Protein 3L0O (pdb70)

Structure (mmCIF, N/CA/C/O backbone):
data_3L0O
#
_entry.id   3L0O
#
_cell.length_a   139.000
_cell.length_b   139.000
_cell.length_c   150.000
_cell.angle_alpha   90.00
_cell.angle_beta   90.00
_cell.angle_gamma   90.00
#
_symmetry.space_group_name_H-M   'P 43 2 2'
#
loop_
_entity.id
_entity.type
_entity.pdbx_description
1 polymer 'Transcription termination factor rho'
2 non-polymer 'URANYL (VI) ION'
3 non-polymer 'SULFATE ION'
4 non-polymer 'SODIUM ION'
5 water water
#
loop_
_atom_site.group_PDB
_atom_site.id
_atom_site.type_symbol
_atom_site.label_atom_id
_atom_site.label_alt_id
_atom_site.label_comp_id
_atom_site.label_asym_id
_atom_site.label_entity_id
_atom_site.label_seq_id
_atom_site.pdbx_PDB_ins_code
_atom_site.Cartn_x
_atom_site.Cartn_y
_atom_site.Cartn_z
_atom_site.occupancy
_atom_site.B_iso_or_equiv
_atom_site.auth_seq_id
_atom_site.auth_comp_id
_atom_site.auth_asym_id
_atom_site.auth_atom_id
_atom_site.pdbx_PDB_model_num
ATOM 1 N N . GLU A 1 4 ? 55.861 15.858 10.051 1.00 74.32 4 GLU A N 1
ATOM 2 C CA . GLU A 1 4 ? 56.632 16.943 9.370 1.00 74.16 4 GLU A CA 1
ATOM 3 C C . GLU A 1 4 ? 56.665 18.253 10.169 1.00 73.97 4 GLU A C 1
ATOM 4 O O . GLU A 1 4 ? 57.365 19.187 9.784 1.00 74.08 4 GLU A O 1
ATOM 10 N N . GLN A 1 5 ? 55.899 18.235 11.263 1.00 73.79 5 GLN A N 1
ATOM 11 C CA . GLN A 1 5 ? 55.384 19.372 12.038 1.00 73.35 5 GLN A CA 1
ATOM 12 C C . GLN A 1 5 ? 56.216 20.644 12.183 1.00 72.93 5 GLN A C 1
ATOM 13 O O . GLN A 1 5 ? 56.003 21.609 11.450 1.00 73.42 5 GLN A O 1
ATOM 19 N N . LYS A 1 6 ? 57.115 20.677 13.164 1.00 71.81 6 LYS A N 1
ATOM 20 C CA . LYS A 1 6 ? 57.528 19.507 13.924 1.00 70.69 6 LYS A CA 1
ATOM 21 C C . LYS A 1 6 ? 59.044 19.552 14.097 1.00 69.46 6 LYS A C 1
ATOM 22 O O . LYS A 1 6 ? 59.546 19.747 15.203 1.00 69.93 6 LYS A O 1
ATOM 28 N N . THR A 1 7 ? 59.767 19.386 12.992 1.00 67.47 7 THR A N 1
ATOM 29 C CA . THR A 1 7 ? 59.141 19.114 11.699 1.00 65.89 7 THR A CA 1
ATOM 30 C C . THR A 1 7 ? 60.133 18.748 10.600 1.00 64.35 7 THR A C 1
ATOM 31 O O . THR A 1 7 ? 60.204 17.585 10.202 1.00 64.95 7 THR A O 1
ATOM 35 N N . ILE A 1 8 ? 60.882 19.721 10.083 1.00 61.88 8 ILE A N 1
ATOM 36 C CA . ILE A 1 8 ? 60.908 21.117 10.550 1.00 59.30 8 ILE A CA 1
ATOM 37 C C . ILE A 1 8 ? 61.016 21.335 12.069 1.00 56.74 8 ILE A C 1
ATOM 38 O O . ILE A 1 8 ? 61.739 20.599 12.741 1.00 56.32 8 ILE A O 1
ATOM 43 N N . SER A 1 9 ? 60.346 22.355 12.608 1.00 53.75 9 SER A N 1
ATOM 44 C CA . SER A 1 9 ? 60.853 22.985 13.828 1.00 51.68 9 SER A CA 1
ATOM 45 C C . SER A 1 9 ? 62.336 22.706 14.076 1.00 49.75 9 SER A C 1
ATOM 46 O O . SER A 1 9 ? 63.131 23.623 14.230 1.00 49.14 9 SER A O 1
ATOM 49 N N . ILE A 1 10 ? 62.689 21.429 14.140 1.00 47.55 10 ILE A N 1
ATOM 50 C CA . ILE A 1 10 ? 64.071 21.004 14.243 1.00 45.09 10 ILE A CA 1
ATOM 51 C C . ILE A 1 10 ? 64.774 21.554 13.035 1.00 43.79 10 ILE A C 1
ATOM 52 O O . ILE A 1 10 ? 65.862 22.128 13.105 1.00 42.67 10 ILE A O 1
ATOM 57 N N . SER A 1 11 ? 64.087 21.420 11.920 1.00 42.87 11 SER A N 1
ATOM 58 C CA . SER A 1 11 ? 64.566 21.882 10.640 1.00 42.19 11 SER A CA 1
ATOM 59 C C . SER A 1 11 ? 64.926 23.375 10.603 1.00 41.24 11 SER A C 1
ATOM 60 O O . SER A 1 11 ? 65.971 23.729 10.087 1.00 40.37 11 SER A O 1
ATOM 63 N N . GLU A 1 12 ? 64.055 24.243 11.127 1.00 40.70 12 GLU A N 1
ATOM 64 C CA . GLU A 1 12 ? 64.313 25.684 11.095 1.00 40.97 12 GLU A CA 1
ATOM 65 C C . GLU A 1 12 ? 65.578 26.007 11.872 1.00 39.43 12 GLU A C 1
ATOM 66 O O . GLU A 1 12 ? 66.406 26.779 11.436 1.00 38.35 12 GLU A O 1
ATOM 72 N N . LEU A 1 13 ? 65.656 25.442 13.070 1.00 38.66 13 LEU A N 1
ATOM 73 C CA . LEU A 1 13 ? 66.775 25.636 13.983 1.00 38.16 13 LEU A CA 1
ATOM 74 C C . LEU A 1 13 ? 68.090 25.100 13.376 1.00 38.00 13 LEU A C 1
ATOM 75 O O . LEU A 1 13 ? 69.121 25.742 13.479 1.00 38.07 13 LEU A O 1
ATOM 80 N N . GLU A 1 14 ? 68.028 23.960 12.696 1.00 37.61 14 GLU A N 1
ATOM 81 C CA . GLU A 1 14 ? 69.199 23.386 12.038 1.00 37.06 14 GLU A CA 1
ATOM 82 C C . GLU A 1 14 ? 69.798 24.346 11.051 1.00 38.06 14 GLU A C 1
ATOM 83 O O . GLU A 1 14 ? 71.016 24.432 10.940 1.00 38.37 14 GLU A O 1
ATOM 89 N N . SER A 1 15 ? 68.952 25.052 10.308 1.00 38.80 15 SER A N 1
ATOM 90 C CA . SER A 1 15 ? 69.446 25.896 9.230 1.00 39.95 15 SER A CA 1
ATOM 91 C C . SER A 1 15 ? 70.041 27.184 9.749 1.00 40.53 15 SER A C 1
ATOM 92 O O . SER A 1 15 ? 70.710 27.900 9.013 1.00 40.74 15 SER A O 1
ATOM 95 N N . MET A 1 16 ? 69.803 27.500 11.010 1.00 41.69 16 MET A N 1
ATOM 96 C CA . MET A 1 16 ? 70.299 28.764 11.523 1.00 43.23 16 MET A CA 1
ATOM 97 C C . MET A 1 16 ? 71.778 28.653 11.786 1.00 44.41 16 MET A C 1
ATOM 98 O O . MET A 1 16 ? 72.248 27.641 12.330 1.00 45.28 16 MET A O 1
ATOM 103 N N . ASN A 1 17 ? 72.520 29.688 11.408 1.00 44.95 17 ASN A N 1
ATOM 104 C CA . ASN A 1 17 ? 73.885 29.780 11.834 1.00 44.96 17 ASN A CA 1
ATOM 105 C C . ASN A 1 17 ? 73.944 29.857 13.346 1.00 44.21 17 ASN A C 1
ATOM 106 O O . ASN A 1 17 ? 72.975 30.210 13.995 1.00 43.47 17 ASN A O 1
ATOM 111 N N . ILE A 1 18 ? 75.098 29.490 13.887 1.00 43.93 18 ILE A N 1
ATOM 112 C CA . ILE A 1 18 ? 75.325 29.365 15.322 1.00 43.77 18 ILE A CA 1
ATOM 113 C C . ILE A 1 18 ? 75.053 30.657 16.086 1.00 43.31 18 ILE A C 1
ATOM 114 O O . ILE A 1 18 ? 74.512 30.643 17.172 1.00 42.32 18 ILE A O 1
ATOM 119 N N . LYS A 1 19 ? 75.445 31.782 15.507 1.00 44.00 19 LYS A N 1
ATOM 120 C CA . LYS A 1 19 ? 75.266 33.054 16.180 1.00 44.55 19 LYS A CA 1
ATOM 121 C C . LYS A 1 19 ? 73.805 33.232 16.556 1.00 44.44 19 LYS A C 1
ATOM 122 O O . LYS A 1 19 ? 73.461 33.564 17.691 1.00 44.21 19 LYS A O 1
ATOM 128 N N . GLN A 1 20 ? 72.941 33.001 15.578 1.00 44.38 20 GLN A N 1
ATOM 129 C CA . GLN A 1 20 ? 71.522 33.127 15.797 1.00 44.32 20 GLN A CA 1
ATOM 130 C C . GLN A 1 20 ? 71.003 32.124 16.798 1.00 43.69 20 GLN A C 1
ATOM 131 O O . GLN A 1 20 ? 70.281 32.502 17.706 1.00 44.08 20 GLN A O 1
ATOM 137 N N . LEU A 1 21 ? 71.346 30.851 16.637 1.00 43.26 21 LEU A N 1
ATOM 138 C CA . LEU A 1 21 ? 70.914 29.832 17.602 1.00 43.00 21 LEU A CA 1
ATOM 139 C C . LEU A 1 21 ? 71.337 30.200 18.996 1.00 42.70 21 LEU A C 1
ATOM 140 O O . LEU A 1 21 ? 70.630 29.935 19.950 1.00 42.00 21 LEU A O 1
ATOM 145 N N . TYR A 1 22 ? 72.511 30.805 19.099 1.00 43.44 22 TYR A N 1
ATOM 146 C CA . TYR A 1 22 ? 73.062 31.239 20.379 1.00 44.73 22 TYR A CA 1
ATOM 147 C C . TYR A 1 22 ? 72.271 32.370 21.001 1.00 44.68 22 TYR A C 1
ATOM 148 O O . TYR A 1 22 ? 71.994 32.368 22.207 1.00 44.16 22 TYR A O 1
ATOM 157 N N . GLU A 1 23 ? 71.895 33.334 20.170 1.00 45.11 23 GLU A N 1
ATOM 158 C CA . GLU A 1 23 ? 71.060 34.414 20.656 1.00 45.79 23 GLU A CA 1
ATOM 159 C C . GLU A 1 23 ? 69.759 33.856 21.240 1.00 44.83 23 GLU A C 1
ATOM 160 O O . GLU A 1 23 ? 69.386 34.212 22.348 1.00 45.29 23 GLU A O 1
ATOM 166 N N . ILE A 1 24 ? 69.113 32.926 20.538 1.00 43.83 24 ILE A N 1
ATOM 167 C CA . ILE A 1 24 ? 67.894 32.297 21.048 1.00 42.59 24 ILE A CA 1
ATOM 168 C C . ILE A 1 24 ? 68.112 31.559 22.358 1.00 42.67 24 ILE A C 1
ATOM 169 O O . ILE A 1 24 ? 67.330 31.696 23.311 1.00 41.73 24 ILE A O 1
ATOM 174 N N . ALA A 1 25 ? 69.158 30.746 22.400 1.00 43.23 25 ALA A N 1
ATOM 175 C CA . ALA A 1 25 ? 69.426 29.952 23.599 1.00 44.01 25 ALA A CA 1
ATOM 176 C C . ALA A 1 25 ? 69.683 30.857 24.813 1.00 44.26 25 ALA A C 1
ATOM 177 O O . ALA A 1 25 ? 69.257 30.558 25.922 1.00 43.48 25 ALA A O 1
ATOM 179 N N . LYS A 1 26 ? 70.373 31.968 24.590 1.00 45.12 26 LYS A N 1
ATOM 180 C CA . LYS A 1 26 ? 70.557 32.939 25.655 1.00 46.65 26 LYS A CA 1
ATOM 181 C C . LYS A 1 26 ? 69.201 33.493 26.106 1.00 46.69 26 LYS A C 1
ATOM 182 O O . LYS A 1 26 ? 68.783 33.316 27.265 1.00 46.73 26 LYS A O 1
ATOM 188 N N . SER A 1 27 ? 68.497 34.134 25.178 1.00 46.47 27 SER A N 1
ATOM 189 C CA . SER A 1 27 ? 67.138 34.585 25.470 1.00 45.82 27 SER A CA 1
ATOM 190 C C . SER A 1 27 ? 66.380 33.574 26.298 1.00 45.37 27 SER A C 1
ATOM 191 O O . SER A 1 27 ? 65.642 33.947 27.180 1.00 46.46 27 SER A O 1
ATOM 194 N N . LEU A 1 28 ? 66.527 32.295 26.011 1.00 44.92 28 LEU A N 1
ATOM 195 C CA . LEU A 1 28 ? 65.711 31.310 26.706 1.00 44.98 28 LEU A CA 1
ATOM 196 C C . LEU A 1 28 ? 66.311 30.965 28.057 1.00 44.48 28 LEU A C 1
ATOM 197 O O . LEU A 1 28 ? 65.698 30.268 28.859 1.00 43.78 28 LEU A O 1
ATOM 202 N N . GLY A 1 29 ? 67.513 31.463 28.307 1.00 44.61 29 GLY A N 1
ATOM 203 C CA . GLY A 1 29 ? 68.244 31.077 29.504 1.00 44.94 29 GLY A CA 1
ATOM 204 C C . GLY A 1 29 ? 68.529 29.585 29.590 1.00 45.20 29 GLY A C 1
ATOM 205 O O . GLY A 1 29 ? 68.335 28.978 30.629 1.00 45.34 29 GLY A O 1
ATOM 206 N N . ILE A 1 30 ? 68.969 28.973 28.497 1.00 45.86 30 ILE A N 1
ATOM 207 C CA . ILE A 1 30 ? 69.470 27.606 28.585 1.00 46.57 30 ILE A CA 1
ATOM 208 C C . ILE A 1 30 ? 70.827 27.609 29.290 1.00 46.64 30 ILE A C 1
ATOM 209 O O . ILE A 1 30 ? 71.744 28.304 28.883 1.00 46.12 30 ILE A O 1
ATOM 214 N N . PRO A 1 31 ? 70.948 26.817 30.345 1.00 47.34 31 PRO A N 1
ATOM 215 C CA . PRO A 1 31 ? 72.181 26.775 31.097 1.00 48.31 31 PRO A CA 1
ATOM 216 C C . PRO A 1 31 ? 73.267 26.058 30.310 1.00 49.07 31 PRO A C 1
ATOM 217 O O . PRO A 1 31 ? 73.160 24.856 30.111 1.00 49.23 31 PRO A O 1
ATOM 221 N N . ARG A 1 32 ? 74.278 26.801 29.847 1.00 49.77 32 ARG A N 1
ATOM 222 C CA . ARG A 1 32 ? 75.525 26.229 29.318 1.00 50.22 32 ARG A CA 1
ATOM 223 C C . ARG A 1 32 ? 75.455 25.917 27.850 1.00 49.84 32 ARG A C 1
ATOM 224 O O . ARG A 1 32 ? 76.155 25.045 27.340 1.00 50.43 32 ARG A O 1
ATOM 232 N N . TYR A 1 33 ? 74.618 26.645 27.153 1.00 49.14 33 TYR A N 1
ATOM 233 C CA . TYR A 1 33 ? 74.387 26.339 25.778 1.00 48.48 33 TYR A CA 1
ATOM 234 C C . TYR A 1 33 ? 75.643 26.184 24.895 1.00 47.90 33 TYR A C 1
ATOM 235 O O . TYR A 1 33 ? 75.606 25.443 23.918 1.00 47.74 33 TYR A O 1
ATOM 244 N N . THR A 1 34 ? 76.744 26.864 25.219 1.00 47.23 34 THR A N 1
ATOM 245 C CA . THR A 1 34 ? 77.988 26.696 24.423 1.00 46.95 34 THR A CA 1
ATOM 246 C C . THR A 1 34 ? 78.628 25.321 24.519 1.00 45.61 34 THR A C 1
ATOM 247 O O . THR A 1 34 ? 79.389 24.939 23.640 1.00 46.06 34 THR A O 1
ATOM 251 N N . SER A 1 35 ? 78.329 24.588 25.581 1.00 43.89 35 SER A N 1
ATOM 252 C CA . SER A 1 35 ? 78.990 23.333 25.825 1.00 42.42 35 SER A CA 1
ATOM 253 C C . SER A 1 35 ? 78.239 22.240 25.167 1.00 40.81 35 SER A C 1
ATOM 254 O O . SER A 1 35 ? 78.712 21.136 25.066 1.00 40.57 35 SER A O 1
ATOM 257 N N . MET A 1 36 ? 77.049 22.565 24.705 1.00 39.82 36 MET A N 1
ATOM 258 C CA . MET A 1 36 ? 76.146 21.569 24.179 1.00 38.55 36 MET A CA 1
ATOM 259 C C . MET A 1 36 ? 76.431 21.237 22.736 1.00 37.36 36 MET A C 1
ATOM 260 O O . MET A 1 36 ? 76.757 22.077 21.948 1.00 36.33 36 MET A O 1
ATOM 265 N N . ARG A 1 37 ? 76.287 19.974 22.404 1.00 37.44 37 ARG A N 1
ATOM 266 C CA . ARG A 1 37 ? 76.239 19.556 21.029 1.00 37.04 37 ARG A CA 1
ATOM 267 C C . ARG A 1 37 ? 74.988 20.163 20.379 1.00 36.55 37 ARG A C 1
ATOM 268 O O . ARG A 1 37 ? 73.894 20.128 20.947 1.00 36.45 37 ARG A O 1
ATOM 276 N N . LYS A 1 38 ? 75.170 20.718 19.193 1.00 35.41 38 LYS A N 1
ATOM 277 C CA . LYS A 1 38 ? 74.145 21.456 18.501 1.00 35.18 38 LYS A CA 1
ATOM 278 C C . LYS A 1 38 ? 72.761 20.815 18.557 1.00 35.74 38 LYS A C 1
ATOM 279 O O . LYS A 1 38 ? 71.776 21.443 18.963 1.00 34.87 38 LYS A O 1
ATOM 285 N N . ARG A 1 39 ? 72.687 19.570 18.107 1.00 36.17 39 ARG A N 1
ATOM 286 C CA . ARG A 1 39 ? 71.439 18.849 18.100 1.00 36.63 39 ARG A CA 1
ATOM 287 C C . ARG A 1 39 ? 70.802 18.855 19.503 1.00 36.50 39 ARG A C 1
ATOM 288 O O . ARG A 1 39 ? 69.616 19.136 19.653 1.00 36.33 39 ARG A O 1
ATOM 296 N N . ASP A 1 40 ? 71.605 18.563 20.526 1.00 36.72 40 ASP A N 1
ATOM 297 C CA . ASP A 1 40 ? 71.197 18.740 21.935 1.00 36.62 40 ASP A CA 1
ATOM 298 C C . ASP A 1 40 ? 70.680 20.139 22.227 1.00 35.73 40 ASP A C 1
ATOM 299 O O . ASP A 1 40 ? 69.640 20.298 22.841 1.00 36.58 40 ASP A O 1
ATOM 304 N N . LEU A 1 41 ? 71.422 21.162 21.840 1.00 34.67 41 LEU A N 1
ATOM 305 C CA . LEU A 1 41 ? 70.952 22.517 22.076 1.00 34.80 41 LEU A CA 1
ATOM 306 C C . LEU A 1 41 ? 69.550 22.752 21.463 1.00 35.49 41 LEU A C 1
ATOM 307 O O . LEU A 1 41 ? 68.687 23.346 22.093 1.00 34.94 41 LEU A O 1
ATOM 312 N N . ILE A 1 42 ? 69.349 22.281 20.237 1.00 36.22 42 ILE A N 1
ATOM 313 C CA . ILE A 1 42 ? 68.081 22.401 19.558 1.00 37.99 42 ILE A CA 1
ATOM 314 C C . ILE A 1 42 ? 66.979 21.681 20.305 1.00 39.41 42 ILE A C 1
ATOM 315 O O . ILE A 1 42 ? 65.889 22.193 20.435 1.00 39.23 42 ILE A O 1
ATOM 320 N N . PHE A 1 43 ? 67.243 20.498 20.827 1.00 41.87 43 PHE A N 1
ATOM 321 C CA . PHE A 1 43 ? 66.189 19.885 21.614 1.00 45.01 43 PHE A CA 1
ATOM 322 C C . PHE A 1 43 ? 65.824 20.715 22.854 1.00 46.23 43 PHE A C 1
ATOM 323 O O . PHE A 1 43 ? 64.649 20.924 23.145 1.00 46.81 43 PHE A O 1
ATOM 331 N N . ALA A 1 44 ? 66.827 21.223 23.558 1.00 47.52 44 ALA A N 1
ATOM 332 C CA . ALA A 1 44 ? 66.585 22.069 24.712 1.00 48.84 44 ALA A CA 1
ATOM 333 C C . ALA A 1 44 ? 65.797 23.320 24.339 1.00 50.01 44 ALA A C 1
ATOM 334 O O . ALA A 1 44 ? 64.891 23.717 25.063 1.00 50.07 44 ALA A O 1
ATOM 336 N N . ILE A 1 45 ? 66.142 23.944 23.213 1.00 51.66 45 ILE A N 1
ATOM 337 C CA . ILE A 1 45 ? 65.404 25.116 22.747 1.00 53.26 45 ILE A CA 1
ATOM 338 C C . ILE A 1 45 ? 63.910 24.815 22.535 1.00 55.48 45 ILE A C 1
ATOM 339 O O . ILE A 1 45 ? 63.041 25.589 22.935 1.00 55.86 45 ILE A O 1
ATOM 344 N N . LEU A 1 46 ? 63.608 23.689 21.907 1.00 57.47 46 LEU A N 1
ATOM 345 C CA . LEU A 1 46 ? 62.223 23.306 21.739 1.00 59.37 46 LEU A CA 1
ATOM 346 C C . LEU A 1 46 ? 61.568 22.951 23.072 1.00 60.51 46 LEU A C 1
ATOM 347 O O . LEU A 1 46 ? 60.395 23.234 23.282 1.00 61.34 46 LEU A O 1
ATOM 352 N N . LYS A 1 47 ? 62.326 22.363 23.983 1.00 61.82 47 LYS A N 1
ATOM 353 C CA . LYS A 1 47 ? 61.743 21.871 25.222 1.00 63.19 47 LYS A CA 1
ATOM 354 C C . LYS A 1 47 ? 61.311 22.990 26.167 1.00 63.94 47 LYS A C 1
ATOM 355 O O . LYS A 1 47 ? 60.515 22.774 27.079 1.00 63.90 47 LYS A O 1
ATOM 361 N N . ALA A 1 48 ? 61.853 24.182 25.954 1.00 65.06 48 ALA A N 1
ATOM 362 C CA . ALA A 1 48 ? 61.551 25.329 26.801 1.00 66.15 48 ALA A CA 1
ATOM 363 C C . ALA A 1 48 ? 60.046 25.599 26.906 1.00 67.07 48 ALA A C 1
ATOM 364 O O . ALA A 1 48 ? 59.541 25.936 27.975 1.00 67.39 48 ALA A O 1
ATOM 366 N N . GLN A 1 49 ? 59.334 25.461 25.796 1.00 68.00 49 GLN A N 1
ATOM 367 C CA . GLN A 1 49 ? 57.898 25.693 25.790 1.00 68.93 49 GLN A CA 1
ATOM 368 C C . GLN A 1 49 ? 57.262 25.142 27.050 1.00 69.14 49 GLN A C 1
ATOM 369 O O . GLN A 1 49 ? 56.547 25.845 27.761 1.00 69.48 49 GLN A O 1
ATOM 375 N N . THR A 1 50 ? 57.551 23.877 27.323 1.00 69.38 50 THR A N 1
ATOM 376 C CA . THR A 1 50 ? 56.834 23.115 28.325 1.00 69.50 50 THR A CA 1
ATOM 377 C C . THR A 1 50 ? 57.586 23.015 29.638 1.00 69.49 50 THR A C 1
ATOM 378 O O . THR A 1 50 ? 57.387 22.071 30.393 1.00 69.96 50 THR A O 1
ATOM 382 N N . GLU A 1 51 ? 58.457 23.974 29.910 1.00 69.41 51 GLU A N 1
ATOM 383 C CA . GLU A 1 51 ? 59.119 24.027 31.206 1.00 69.52 51 GLU A CA 1
ATOM 384 C C . GLU A 1 51 ? 58.660 25.278 31.945 1.00 69.07 51 GLU A C 1
ATOM 385 O O . GLU A 1 51 ? 57.542 25.724 31.734 1.00 69.40 51 GLU A O 1
ATOM 391 N N . SER A 1 52 ? 59.483 25.848 32.814 1.00 68.21 52 SER A N 1
ATOM 392 C CA . SER A 1 52 ? 59.019 26.987 33.596 1.00 67.32 52 SER A CA 1
ATOM 393 C C . SER A 1 52 ? 59.922 28.174 33.398 1.00 66.42 52 SER A C 1
ATOM 394 O O . SER A 1 52 ? 60.527 28.682 34.344 1.00 66.97 52 SER A O 1
ATOM 397 N N . THR A 1 53 ? 60.018 28.633 32.167 1.00 64.66 53 THR A N 1
ATOM 398 C CA . THR A 1 53 ? 60.948 29.697 31.902 1.00 62.97 53 THR A CA 1
ATOM 399 C C . THR A 1 53 ? 60.206 30.890 31.330 1.00 61.35 53 THR A C 1
ATOM 400 O O . THR A 1 53 ? 60.691 32.023 31.382 1.00 61.55 53 THR A O 1
ATOM 404 N N . GLY A 1 54 ? 59.021 30.638 30.794 1.00 59.21 54 GLY A N 1
ATOM 405 C CA . GLY A 1 54 ? 58.194 31.738 30.286 1.00 56.49 54 GLY A CA 1
ATOM 406 C C . GLY A 1 54 ? 58.737 32.440 29.042 1.00 54.33 54 GLY A C 1
ATOM 407 O O . GLY A 1 54 ? 58.137 33.419 28.567 1.00 54.59 54 GLY A O 1
ATOM 408 N N . TYR A 1 55 ? 59.884 31.980 28.539 1.00 50.70 55 TYR A N 1
ATOM 409 C CA . TYR A 1 55 ? 60.299 32.304 27.187 1.00 47.91 55 TYR A CA 1
ATOM 410 C C . TYR A 1 55 ? 60.500 31.004 26.438 1.00 45.71 55 TYR A C 1
ATOM 411 O O . TYR A 1 55 ? 61.233 30.129 26.897 1.00 45.95 55 TYR A O 1
ATOM 420 N N . PHE A 1 56 ? 59.862 30.862 25.287 1.00 42.15 56 PHE A N 1
ATOM 421 C CA . PHE A 1 56 ? 60.106 29.671 24.480 1.00 39.41 56 PHE A CA 1
ATOM 422 C C . PHE A 1 56 ? 60.309 30.018 23.007 1.00 37.04 56 PHE A C 1
ATOM 423 O O . PHE A 1 56 ? 60.459 31.177 22.639 1.00 36.42 56 PHE A O 1
ATOM 431 N N . PHE A 1 57 ? 60.353 29.006 22.171 1.00 35.11 57 PHE A N 1
ATOM 432 C CA . PHE A 1 57 ? 60.581 29.245 20.773 1.00 33.92 57 PHE A CA 1
ATOM 433 C C . PHE A 1 57 ? 59.364 28.738 20.039 1.00 33.35 57 PHE A C 1
ATOM 434 O O . PHE A 1 57 ? 59.049 27.554 20.105 1.00 32.90 57 PHE A O 1
ATOM 442 N N . GLY A 1 58 ? 58.679 29.630 19.336 1.00 32.65 58 GLY A N 1
ATOM 443 C CA . GLY A 1 58 ? 57.414 29.247 18.748 1.00 32.20 58 GLY A CA 1
ATOM 444 C C . GLY A 1 58 ? 57.203 29.827 17.380 1.00 32.07 58 GLY A C 1
ATOM 445 O O . GLY A 1 58 ? 58.035 30.584 16.882 1.00 32.24 58 GLY A O 1
ATOM 446 N N . GLU A 1 59 ? 56.067 29.481 16.778 1.00 31.50 59 GLU A N 1
ATOM 447 C CA . GLU A 1 59 ? 55.730 29.962 15.463 1.00 30.38 59 GLU A CA 1
ATOM 448 C C . GLU A 1 59 ? 54.246 29.864 15.269 1.00 29.15 59 GLU A C 1
ATOM 449 O O . GLU A 1 59 ? 53.541 29.180 16.001 1.00 28.58 59 GLU A O 1
ATOM 455 N N . GLY A 1 60 ? 53.776 30.539 14.245 1.00 27.53 60 GLY A N 1
ATOM 456 C CA . GLY A 1 60 ? 52.458 30.315 13.780 1.00 26.68 60 GLY A CA 1
ATOM 457 C C . GLY A 1 60 ? 52.287 31.196 12.577 1.00 26.18 60 GLY A C 1
ATOM 458 O O . GLY A 1 60 ? 53.274 31.762 12.074 1.00 25.95 60 GLY A O 1
ATOM 459 N N . VAL A 1 61 ? 51.049 31.317 12.114 1.00 24.97 61 VAL A N 1
ATOM 460 C CA . VAL A 1 61 ? 50.828 32.019 10.869 1.00 25.64 61 VAL A CA 1
ATOM 461 C C . VAL A 1 61 ? 49.984 33.305 11.013 1.00 25.30 61 VAL A C 1
ATOM 462 O O . VAL A 1 61 ? 48.900 33.294 11.574 1.00 24.29 61 VAL A O 1
ATOM 466 N N . LEU A 1 62 ? 50.553 34.403 10.535 1.00 26.20 62 LEU A N 1
ATOM 467 C CA . LEU A 1 62 ? 50.010 35.748 10.690 1.00 27.43 62 LEU A CA 1
ATOM 468 C C . LEU A 1 62 ? 48.638 35.925 10.065 1.00 28.31 62 LEU A C 1
ATOM 469 O O . LEU A 1 62 ? 48.435 35.645 8.872 1.00 28.10 62 LEU A O 1
ATOM 474 N N . GLU A 1 63 ? 47.690 36.352 10.894 1.00 29.46 63 GLU A N 1
ATOM 475 C CA . GLU A 1 63 ? 46.499 37.043 10.439 1.00 30.26 63 GLU A CA 1
ATOM 476 C C . GLU A 1 63 ? 46.722 38.462 10.855 1.00 30.14 63 GLU A C 1
ATOM 477 O O . GLU A 1 63 ? 46.841 38.755 12.063 1.00 30.35 63 GLU A O 1
ATOM 483 N N . ILE A 1 64 ? 46.778 39.351 9.883 1.00 29.90 64 ILE A N 1
ATOM 484 C CA . ILE A 1 64 ? 46.848 40.760 10.195 1.00 30.33 64 ILE A CA 1
ATOM 485 C C . ILE A 1 64 ? 45.449 41.338 10.242 1.00 30.20 64 ILE A C 1
ATOM 486 O O . ILE A 1 64 ? 44.733 41.281 9.273 1.00 30.16 64 ILE A O 1
ATOM 491 N N . HIS A 1 65 ? 45.065 41.877 11.392 1.00 31.37 65 HIS A N 1
ATOM 492 C CA . HIS A 1 65 ? 43.727 42.460 11.613 1.00 31.76 65 HIS A CA 1
ATOM 493 C C . HIS A 1 65 ? 43.616 43.843 10.985 1.00 31.92 65 HIS A C 1
ATOM 494 O O . HIS A 1 65 ? 44.637 44.542 10.835 1.00 31.94 65 HIS A O 1
ATOM 501 N N . PRO A 1 66 ? 42.390 44.252 10.625 1.00 31.99 66 PRO A N 1
ATOM 502 C CA . PRO A 1 66 ? 42.209 45.541 9.967 1.00 33.02 66 PRO A CA 1
ATOM 503 C C . PRO A 1 66 ? 42.944 46.673 10.687 1.00 33.67 66 PRO A C 1
ATOM 504 O O . PRO A 1 66 ? 43.519 47.540 10.025 1.00 34.03 66 PRO A O 1
ATOM 508 N N . GLU A 1 67 ? 42.963 46.644 12.014 1.00 33.33 67 GLU A N 1
ATOM 509 C CA . GLU A 1 67 ? 43.534 47.748 12.776 1.00 34.10 67 GLU A CA 1
ATOM 510 C C . GLU A 1 67 ? 45.051 47.798 12.629 1.00 34.14 67 GLU A C 1
ATOM 511 O O . GLU A 1 67 ? 45.707 48.733 13.104 1.00 34.10 67 GLU A O 1
ATOM 517 N N . GLY A 1 68 ? 45.626 46.773 12.004 1.00 34.40 68 GLY A N 1
ATOM 518 C CA . GLY A 1 68 ? 47.072 46.772 11.755 1.00 33.86 68 GLY A CA 1
ATOM 519 C C . GLY A 1 68 ? 47.947 46.116 12.812 1.00 33.95 68 GLY A C 1
ATOM 520 O O . GLY A 1 68 ? 49.162 46.281 12.799 1.00 34.78 68 GLY A O 1
ATOM 521 N N . PHE A 1 69 ? 47.344 45.386 13.743 1.00 33.44 69 PHE A N 1
ATOM 522 C CA . PHE A 1 69 ? 48.093 44.476 14.597 1.00 32.79 69 PHE A CA 1
ATOM 523 C C . PHE A 1 69 ? 47.710 43.064 14.153 1.00 32.32 69 PHE A C 1
ATOM 524 O O . PHE A 1 69 ? 46.761 42.889 13.366 1.00 31.32 69 PHE A O 1
ATOM 532 N N . GLY A 1 70 ? 48.423 42.055 14.673 1.00 31.60 70 GLY A N 1
ATOM 533 C CA . GLY A 1 70 ? 48.183 40.685 14.262 1.00 29.82 70 GLY A CA 1
ATOM 534 C C . GLY A 1 70 ? 48.340 39.629 15.332 1.00 29.49 70 GLY A C 1
ATOM 535 O O . GLY A 1 70 ? 48.901 39.879 16.400 1.00 29.51 70 GLY A O 1
ATOM 536 N N . PHE A 1 71 ? 47.816 38.437 15.029 1.00 29.03 71 PHE A N 1
ATOM 537 C CA . PHE A 1 71 ? 48.019 37.240 15.822 1.00 28.64 71 PHE A CA 1
ATOM 538 C C . PHE A 1 71 ? 48.558 36.148 14.914 1.00 28.52 71 PHE A C 1
ATOM 539 O O . PHE A 1 71 ? 48.306 36.139 13.699 1.00 29.26 71 PHE A O 1
ATOM 547 N N . LEU A 1 72 ? 49.303 35.226 15.498 1.00 27.44 72 LEU A N 1
ATOM 548 C CA . LEU A 1 72 ? 49.790 34.107 14.787 1.00 26.26 72 LEU A CA 1
ATOM 549 C C . LEU A 1 72 ? 48.850 32.987 15.118 1.00 26.54 72 LEU A C 1
ATOM 550 O O . LEU A 1 72 ? 48.750 32.629 16.264 1.00 26.34 72 LEU A O 1
ATOM 555 N N . ARG A 1 73 ? 48.144 32.454 14.124 1.00 26.96 73 ARG A N 1
ATOM 556 C CA . ARG A 1 73 ? 47.315 31.292 14.302 1.00 28.29 73 ARG A CA 1
ATOM 557 C C . ARG A 1 73 ? 48.199 30.087 14.337 1.00 29.20 73 ARG A C 1
ATOM 558 O O . ARG A 1 73 ? 49.331 30.139 13.928 1.00 30.01 73 ARG A O 1
ATOM 566 N N . ARG A 1 74 ? 47.695 28.983 14.842 1.00 31.11 74 ARG A N 1
ATOM 567 C CA . ARG A 1 74 ? 48.536 27.817 15.042 1.00 32.51 74 ARG A CA 1
ATOM 568 C C . ARG A 1 74 ? 48.012 26.609 14.275 1.00 32.60 74 ARG A C 1
ATOM 569 O O . ARG A 1 74 ? 46.822 26.250 14.303 1.00 31.63 74 ARG A O 1
ATOM 577 N N . ILE A 1 75 ? 48.941 25.994 13.570 1.00 34.10 75 ILE A N 1
ATOM 578 C CA . ILE A 1 75 ? 48.677 24.805 12.825 1.00 35.47 75 ILE A CA 1
ATOM 579 C C . ILE A 1 75 ? 48.071 23.773 13.727 1.00 36.11 75 ILE A C 1
ATOM 580 O O . ILE A 1 75 ? 47.163 23.079 13.339 1.00 37.83 75 ILE A O 1
ATOM 585 N N . GLU A 1 76 ? 48.542 23.689 14.950 1.00 36.32 76 GLU A N 1
ATOM 586 C CA . GLU A 1 76 ? 48.019 22.715 15.844 1.00 37.78 76 GLU A CA 1
ATOM 587 C C . GLU A 1 76 ? 46.521 22.825 16.049 1.00 36.77 76 GLU A C 1
ATOM 588 O O . GLU A 1 76 ? 45.918 21.864 16.442 1.00 37.23 76 GLU A O 1
ATOM 594 N N . ASP A 1 77 ? 45.933 23.995 15.859 1.00 36.74 77 ASP A N 1
ATOM 595 C CA . ASP A 1 77 ? 44.502 24.203 16.138 1.00 36.51 77 ASP A CA 1
ATOM 596 C C . ASP A 1 77 ? 43.729 24.390 14.858 1.00 36.34 77 ASP A C 1
ATOM 597 O O . ASP A 1 77 ? 42.659 24.988 14.876 1.00 35.72 77 ASP A O 1
ATOM 602 N N . ASN A 1 78 ? 44.318 23.955 13.750 1.00 36.11 78 ASN A N 1
ATOM 603 C CA . ASN A 1 78 ? 43.761 24.170 12.428 1.00 36.74 78 ASN A CA 1
ATOM 604 C C . ASN A 1 78 ? 43.458 25.610 12.079 1.00 37.59 78 ASN A C 1
ATOM 605 O O . ASN A 1 78 ? 42.870 25.839 11.076 1.00 38.83 78 ASN A O 1
ATOM 610 N N . LEU A 1 79 ? 43.810 26.569 12.936 1.00 39.26 79 LEU A N 1
ATOM 611 C CA . LEU A 1 79 ? 44.015 27.957 12.539 1.00 39.68 79 LEU A CA 1
ATOM 612 C C . LEU A 1 79 ? 42.879 28.973 12.527 1.00 40.01 79 LEU A C 1
ATOM 613 O O . LEU A 1 79 ? 43.074 29.999 11.925 1.00 39.98 79 LEU A O 1
ATOM 618 N N . LEU A 1 80 ? 41.722 28.844 13.150 1.00 42.08 80 LEU A N 1
ATOM 619 C CA . LEU A 1 80 ? 41.382 28.442 14.490 1.00 42.89 80 LEU A CA 1
ATOM 620 C C . LEU A 1 80 ? 42.005 29.247 15.618 1.00 43.66 80 LEU A C 1
ATOM 621 O O . LEU A 1 80 ? 43.173 29.132 15.974 1.00 43.31 80 LEU A O 1
ATOM 626 N N . PRO A 1 81 ? 41.175 30.130 16.146 1.00 45.32 81 PRO A N 1
ATOM 627 C CA . PRO A 1 81 ? 41.279 31.066 17.270 1.00 46.07 81 PRO A CA 1
ATOM 628 C C . PRO A 1 81 ? 41.611 30.408 18.613 1.00 46.36 81 PRO A C 1
ATOM 629 O O . PRO A 1 81 ? 41.083 29.353 18.930 1.00 45.50 81 PRO A O 1
ATOM 633 N N . SER A 1 82 ? 42.552 31.039 19.319 1.00 48.47 82 SER A N 1
ATOM 634 C CA . SER A 1 82 ? 42.896 30.924 20.766 1.00 50.04 82 SER A CA 1
ATOM 635 C C . SER A 1 82 ? 43.617 32.277 20.916 1.00 51.43 82 SER A C 1
ATOM 636 O O . SER A 1 82 ? 43.761 32.933 19.906 1.00 52.17 82 SER A O 1
ATOM 639 N N . ASN A 1 83 ? 44.177 32.710 22.046 1.00 54.09 83 ASN A N 1
ATOM 640 C CA . ASN A 1 83 ? 44.993 31.936 22.988 1.00 55.79 83 ASN A CA 1
ATOM 641 C C . ASN A 1 83 ? 44.784 30.460 23.006 1.00 55.77 83 ASN A C 1
ATOM 642 O O . ASN A 1 83 ? 43.671 29.956 23.230 1.00 56.42 83 ASN A O 1
ATOM 647 N N . ASP A 1 84 ? 45.896 29.772 22.788 1.00 55.32 84 ASP A N 1
ATOM 648 C CA . ASP A 1 84 ? 47.219 30.395 22.843 1.00 54.07 84 ASP A CA 1
ATOM 649 C C . ASP A 1 84 ? 47.776 31.052 21.550 1.00 53.56 84 ASP A C 1
ATOM 650 O O . ASP A 1 84 ? 48.900 30.701 21.120 1.00 54.59 84 ASP A O 1
ATOM 655 N N . ASP A 1 85 ? 47.060 31.984 20.926 1.00 51.52 85 ASP A N 1
ATOM 656 C CA . ASP A 1 85 ? 47.642 32.626 19.730 1.00 49.99 85 ASP A CA 1
ATOM 657 C C . ASP A 1 85 ? 48.692 33.631 20.147 1.00 48.67 85 ASP A C 1
ATOM 658 O O . ASP A 1 85 ? 48.781 33.975 21.300 1.00 49.29 85 ASP A O 1
ATOM 663 N N . ILE A 1 86 ? 49.503 34.096 19.225 1.00 46.88 86 ILE A N 1
ATOM 664 C CA . ILE A 1 86 ? 50.609 34.926 19.623 1.00 45.23 86 ILE A CA 1
ATOM 665 C C . ILE A 1 86 ? 50.399 36.274 19.028 1.00 44.47 86 ILE A C 1
ATOM 666 O O . ILE A 1 86 ? 50.196 36.398 17.836 1.00 43.73 86 ILE A O 1
ATOM 671 N N . TYR A 1 87 ? 50.465 37.291 19.875 1.00 43.93 87 TYR A N 1
ATOM 672 C CA . TYR A 1 87 ? 50.242 38.660 19.466 1.00 43.23 87 TYR A CA 1
ATOM 673 C C . TYR A 1 87 ? 51.414 39.229 18.667 1.00 42.95 87 TYR A C 1
ATOM 674 O O . TYR A 1 87 ? 52.556 39.025 19.034 1.00 42.61 87 TYR A O 1
ATOM 683 N N . ILE A 1 88 ? 51.122 39.921 17.569 1.00 42.90 88 ILE A N 1
ATOM 684 C CA . ILE A 1 88 ? 52.139 40.621 16.797 1.00 43.79 88 ILE A CA 1
ATOM 685 C C . ILE A 1 88 ? 51.798 42.109 16.701 1.00 44.55 88 ILE A C 1
ATOM 686 O O . ILE A 1 88 ? 50.699 42.478 16.334 1.00 45.14 88 ILE A O 1
ATOM 691 N N . SER A 1 89 ? 52.743 42.969 16.998 1.00 45.71 89 SER A N 1
ATOM 692 C CA . SER A 1 89 ? 52.438 44.377 17.107 1.00 47.57 89 SER A CA 1
ATOM 693 C C . SER A 1 89 ? 52.524 45.030 15.754 1.00 49.05 89 SER A C 1
ATOM 694 O O . SER A 1 89 ? 53.050 44.443 14.811 1.00 50.05 89 SER A O 1
ATOM 697 N N . PRO A 1 90 ? 52.010 46.264 15.644 1.00 50.34 90 PRO A N 1
ATOM 698 C CA . PRO A 1 90 ? 52.024 46.963 14.360 1.00 51.00 90 PRO A CA 1
ATOM 699 C C . PRO A 1 90 ? 53.442 47.350 14.010 1.00 51.34 90 PRO A C 1
ATOM 700 O O . PRO A 1 90 ? 53.823 47.360 12.849 1.00 52.17 90 PRO A O 1
ATOM 704 N N . SER A 1 91 ? 54.208 47.664 15.032 1.00 51.83 91 SER A N 1
ATOM 705 C CA . SER A 1 91 ? 55.625 47.907 14.910 1.00 52.46 91 SER A CA 1
ATOM 706 C C . SER A 1 91 ? 56.319 46.752 14.171 1.00 52.56 91 SER A C 1
ATOM 707 O O . SER A 1 91 ? 57.094 46.959 13.245 1.00 52.65 91 SER A O 1
ATOM 710 N N . GLN A 1 92 ? 56.020 45.528 14.582 1.00 52.71 92 GLN A N 1
ATOM 711 C CA . GLN A 1 92 ? 56.603 44.359 13.960 1.00 52.78 92 GLN A CA 1
ATOM 712 C C . GLN A 1 92 ? 56.171 44.196 12.506 1.00 53.56 92 GLN A C 1
ATOM 713 O O . GLN A 1 92 ? 56.992 44.005 11.610 1.00 53.47 92 GLN A O 1
ATOM 719 N N . ILE A 1 93 ? 54.869 44.277 12.287 1.00 54.35 93 ILE A N 1
ATOM 720 C CA . ILE A 1 93 ? 54.311 44.147 10.968 1.00 54.57 93 ILE A CA 1
ATOM 721 C C . ILE A 1 93 ? 54.909 45.197 10.051 1.00 55.57 93 ILE A C 1
ATOM 722 O O . ILE A 1 93 ? 55.240 44.916 8.900 1.00 56.10 93 ILE A O 1
ATOM 727 N N . ARG A 1 94 ? 55.066 46.412 10.553 1.00 56.21 94 ARG A N 1
ATOM 728 C CA . ARG A 1 94 ? 55.586 47.469 9.708 1.00 57.04 94 ARG A CA 1
ATOM 729 C C . ARG A 1 94 ? 57.056 47.250 9.468 1.00 56.67 94 ARG A C 1
ATOM 730 O O . ARG A 1 94 ? 57.501 47.183 8.339 1.00 57.25 94 ARG A O 1
ATOM 738 N N . LYS A 1 95 ? 57.819 47.141 10.539 1.00 56.62 95 LYS A N 1
ATOM 739 C CA . LYS A 1 95 ? 59.263 47.059 10.416 1.00 56.66 95 LYS A CA 1
ATOM 740 C C . LYS A 1 95 ? 59.731 45.867 9.589 1.00 56.10 95 LYS A C 1
ATOM 741 O O . LYS A 1 95 ? 60.680 45.979 8.819 1.00 56.25 95 LYS A O 1
ATOM 747 N N . PHE A 1 96 ? 59.086 44.721 9.760 1.00 55.16 96 PHE A N 1
ATOM 748 C CA . PHE A 1 96 ? 59.465 43.542 8.992 1.00 54.63 96 PHE A CA 1
ATOM 749 C C . PHE A 1 96 ? 58.648 43.393 7.707 1.00 53.46 96 PHE A C 1
ATOM 750 O O . PHE A 1 96 ? 58.830 42.449 6.959 1.00 53.10 96 PHE A O 1
ATOM 758 N N . ASN A 1 97 ? 57.749 44.328 7.453 1.00 51.99 97 ASN A N 1
ATOM 759 C CA . ASN A 1 97 ? 57.000 44.273 6.231 1.00 51.06 97 ASN A CA 1
ATOM 760 C C . ASN A 1 97 ? 56.257 42.925 6.087 1.00 49.49 97 ASN A C 1
ATOM 761 O O . ASN A 1 97 ? 56.263 42.295 5.048 1.00 48.81 97 ASN A O 1
ATOM 766 N N . LEU A 1 98 ? 55.595 42.506 7.147 1.00 47.86 98 LEU A N 1
ATOM 767 C CA . LEU A 1 98 ? 54.975 41.204 7.179 1.00 46.47 98 LEU A CA 1
ATOM 768 C C . LEU A 1 98 ? 53.636 41.217 6.453 1.00 45.25 98 LEU A C 1
ATOM 769 O O . LEU A 1 98 ? 53.052 42.270 6.278 1.00 45.27 98 LEU A O 1
ATOM 774 N N . ASN A 1 99 ? 53.158 40.045 6.037 1.00 43.53 99 ASN A N 1
ATOM 775 C CA . ASN A 1 99 ? 51.867 39.921 5.393 1.00 42.26 99 ASN A CA 1
ATOM 776 C C . ASN A 1 99 ? 51.037 38.804 5.953 1.00 40.85 99 ASN A C 1
ATOM 777 O O . ASN A 1 99 ? 51.571 37.826 6.462 1.00 40.96 99 ASN A O 1
ATOM 782 N N . THR A 1 100 ? 49.724 38.903 5.819 1.00 39.06 100 THR A N 1
ATOM 783 C CA . THR A 1 100 ? 48.892 37.763 6.187 1.00 37.77 100 THR A CA 1
ATOM 784 C C . THR A 1 100 ? 49.381 36.494 5.479 1.00 36.79 100 THR A C 1
ATOM 785 O O . THR A 1 100 ? 49.669 36.502 4.292 1.00 36.15 100 THR A O 1
ATOM 789 N N . GLY A 1 101 ? 49.479 35.409 6.227 1.00 36.32 101 GLY A N 1
ATOM 790 C CA . GLY A 1 101 ? 49.984 34.158 5.683 1.00 36.33 101 GLY A CA 1
ATOM 791 C C . GLY A 1 101 ? 51.401 33.827 6.118 1.00 36.04 101 GLY A C 1
ATOM 792 O O . GLY A 1 101 ? 51.726 32.670 6.256 1.00 36.85 101 GLY A O 1
ATOM 793 N N . ASP A 1 102 ? 52.243 34.831 6.341 1.00 35.83 102 ASP A N 1
ATOM 794 C CA . ASP A 1 102 ? 53.622 34.604 6.772 1.00 36.24 102 ASP A CA 1
ATOM 795 C C . ASP A 1 102 ? 53.742 33.692 7.988 1.00 36.72 102 ASP A C 1
ATOM 796 O O . ASP A 1 102 ? 52.959 33.780 8.941 1.00 36.55 102 ASP A O 1
ATOM 801 N N . ILE A 1 103 ? 54.730 32.812 7.948 1.00 36.59 103 ILE A N 1
ATOM 802 C CA . ILE A 1 103 ? 55.024 32.006 9.095 1.00 37.17 103 ILE A CA 1
ATOM 803 C C . ILE A 1 103 ? 56.104 32.759 9.871 1.00 37.78 103 ILE A C 1
ATOM 804 O O . ILE A 1 103 ? 57.199 33.038 9.360 1.00 36.93 103 ILE A O 1
ATOM 809 N N . ILE A 1 104 ? 55.774 33.128 11.104 1.00 38.53 104 ILE A N 1
ATOM 810 C CA . ILE A 1 104 ? 56.700 33.888 11.925 1.00 38.71 104 ILE A CA 1
ATOM 811 C C . ILE A 1 104 ? 57.195 33.004 13.044 1.00 39.30 104 ILE A C 1
ATOM 812 O O . ILE A 1 104 ? 56.401 32.369 13.743 1.00 39.09 104 ILE A O 1
ATOM 817 N N . SE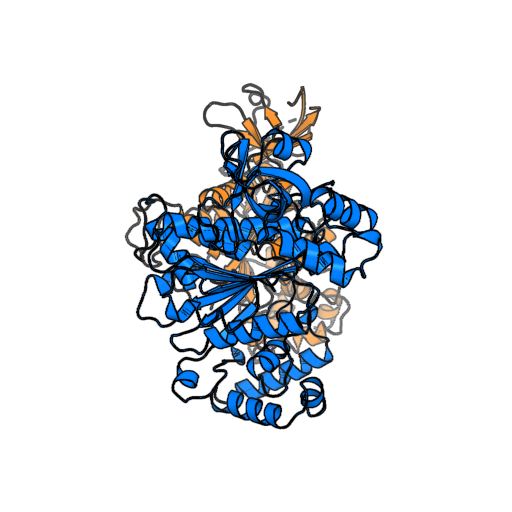R A 1 105 ? 58.512 32.946 13.199 1.00 40.30 105 SER A N 1
ATOM 818 C CA . SER A 1 105 ? 59.123 32.144 14.249 1.00 42.05 105 SER A CA 1
ATOM 819 C C . SER A 1 105 ? 59.926 33.028 15.194 1.00 42.56 105 SER A C 1
ATOM 820 O O . SER A 1 105 ? 60.496 34.045 14.787 1.00 42.47 105 SER A O 1
ATOM 823 N N . GLY A 1 106 ? 59.992 32.633 16.458 1.00 43.13 106 GLY A N 1
ATOM 824 C CA . GLY A 1 106 ? 60.710 33.448 17.413 1.00 44.47 106 GLY A CA 1
ATOM 825 C C . GLY A 1 106 ? 60.629 33.066 18.869 1.00 45.03 106 GLY A C 1
ATOM 826 O O . GLY A 1 106 ? 60.051 32.036 19.252 1.00 44.33 106 GLY A O 1
ATOM 827 N N . VAL A 1 107 ? 61.248 33.917 19.677 1.00 46.60 107 VAL A N 1
ATOM 828 C CA . VAL A 1 107 ? 61.202 33.771 21.120 1.00 48.69 107 VAL A CA 1
ATOM 829 C C . VAL A 1 107 ? 59.974 34.500 21.646 1.00 49.54 107 VAL A C 1
ATOM 830 O O . VAL A 1 107 ? 59.798 35.698 21.451 1.00 49.74 107 VAL A O 1
ATOM 834 N N . ILE A 1 108 ? 59.124 33.729 22.295 1.00 51.17 108 ILE A N 1
ATOM 835 C CA . ILE A 1 108 ? 57.816 34.163 22.707 1.00 53.12 108 ILE A CA 1
ATOM 836 C C . ILE A 1 108 ? 57.713 34.211 24.231 1.00 54.42 108 ILE A C 1
ATOM 837 O O . ILE A 1 108 ? 58.073 33.258 24.913 1.00 54.54 108 ILE A O 1
ATOM 842 N N . ARG A 1 109 ? 57.229 35.333 24.754 1.00 56.23 109 ARG A N 1
ATOM 843 C CA . ARG A 1 109 ? 56.974 35.483 26.187 1.00 57.81 109 ARG A CA 1
ATOM 844 C C . ARG A 1 109 ? 55.615 34.861 26.496 1.00 58.82 109 ARG A C 1
ATOM 845 O O . ARG A 1 109 ? 54.647 35.091 25.770 1.00 58.90 109 ARG A O 1
ATOM 853 N N . LYS A 1 110 ? 55.553 34.043 27.545 1.00 60.37 110 LYS A N 1
ATOM 854 C CA . LYS A 1 110 ? 54.292 33.420 27.961 1.00 61.98 110 LYS A CA 1
ATOM 855 C C . LYS A 1 110 ? 53.428 34.394 28.760 1.00 63.27 110 LYS A C 1
ATOM 856 O O . LYS A 1 110 ? 53.901 35.457 29.172 1.00 62.98 110 LYS A O 1
ATOM 862 N N . PRO A 1 111 ? 52.153 34.040 28.967 1.00 64.75 111 PRO A N 1
ATOM 863 C CA . PRO A 1 111 ? 51.302 34.891 29.771 1.00 66.37 111 PRO A CA 1
ATOM 864 C C . PRO A 1 111 ? 51.940 35.184 31.132 1.00 67.95 111 PRO A C 1
ATOM 865 O O . PRO A 1 111 ? 52.209 34.277 31.911 1.00 68.43 111 PRO A O 1
ATOM 869 N N . LYS A 1 112 ? 52.180 36.462 31.382 1.00 69.59 112 LYS A N 1
ATOM 870 C CA . LYS A 1 112 ? 52.786 36.968 32.596 1.00 71.22 112 LYS A CA 1
ATOM 871 C C . LYS A 1 112 ? 51.612 37.574 33.355 1.00 72.55 112 LYS A C 1
ATOM 872 O O . LYS A 1 112 ? 50.590 37.912 32.745 1.00 72.73 112 LYS A O 1
ATOM 878 N N . GLU A 1 113 ? 51.734 37.743 34.667 1.00 73.94 113 GLU A N 1
ATOM 879 C CA . GLU A 1 113 ? 50.548 38.102 35.446 1.00 75.14 113 GLU A CA 1
ATOM 880 C C . GLU A 1 113 ? 50.516 39.513 36.059 1.00 75.36 113 GLU A C 1
ATOM 881 O O . GLU A 1 113 ? 49.815 39.724 37.060 1.00 75.79 113 GLU A O 1
ATOM 887 N N . GLY A 1 114 ? 51.223 40.487 35.473 1.00 75.30 114 GLY A N 1
ATOM 888 C CA . GLY A 1 114 ? 51.993 40.330 34.244 1.00 74.96 114 GLY A CA 1
ATOM 889 C C . GLY A 1 114 ? 51.314 40.952 33.021 1.00 74.92 114 GLY A C 1
ATOM 890 O O . GLY A 1 114 ? 50.645 41.999 33.112 1.00 75.18 114 GLY A O 1
ATOM 891 N N . GLU A 1 115 ? 51.497 40.288 31.878 1.00 73.90 115 GLU A N 1
ATOM 892 C CA . GLU A 1 115 ? 50.903 40.648 30.595 1.00 72.44 115 GLU A CA 1
ATOM 893 C C . GLU A 1 115 ? 50.581 39.318 29.924 1.00 71.26 115 GLU A C 1
ATOM 894 O O . GLU A 1 115 ? 51.480 38.637 29.429 1.00 71.27 115 GLU A O 1
ATOM 900 N N . LYS A 1 116 ? 49.312 38.936 29.908 1.00 69.57 116 LYS A N 1
ATOM 901 C CA . LYS A 1 116 ? 48.959 37.548 29.649 1.00 68.00 116 LYS A CA 1
ATOM 902 C C . LYS A 1 116 ? 47.756 37.488 28.753 1.00 66.07 116 LYS A C 1
ATOM 903 O O . LYS A 1 116 ? 46.666 37.405 29.305 1.00 66.26 116 LYS A O 1
ATOM 909 N N . TYR A 1 117 ? 47.804 37.474 27.423 1.00 63.63 117 TYR A N 1
ATOM 910 C CA . TYR A 1 117 ? 48.735 37.008 26.355 1.00 61.14 117 TYR A CA 1
ATOM 911 C C . TYR A 1 117 ? 50.182 36.451 26.266 1.00 59.95 117 TYR A C 1
ATOM 912 O O . TYR A 1 117 ? 51.048 36.658 27.106 1.00 59.88 117 TYR A O 1
ATOM 921 N N . PHE A 1 118 ? 50.373 35.785 25.118 1.00 58.38 118 PHE A N 1
ATOM 922 C CA . PHE A 1 118 ? 51.655 35.392 24.517 1.00 56.72 118 PHE A CA 1
ATOM 923 C C . PHE A 1 118 ? 52.172 36.479 23.586 1.00 55.45 118 PHE A C 1
ATOM 924 O O . PHE A 1 118 ? 51.497 36.831 22.629 1.00 55.07 118 PHE A O 1
ATOM 932 N N . ALA A 1 119 ? 53.368 36.989 23.838 1.00 54.26 119 ALA A N 1
ATOM 933 C CA . ALA A 1 119 ? 53.943 38.014 22.973 1.00 54.19 119 ALA A CA 1
ATOM 934 C C . ALA A 1 119 ? 55.194 37.553 22.204 1.00 54.04 119 ALA A C 1
ATOM 935 O O . ALA A 1 119 ? 56.048 36.831 22.717 1.00 53.99 119 ALA A O 1
ATOM 937 N N . MET A 1 120 ? 55.282 37.975 20.955 1.00 53.81 120 MET A N 1
ATOM 938 C CA . MET A 1 120 ? 56.439 37.692 20.151 1.00 53.68 120 MET A CA 1
ATOM 939 C C . MET A 1 120 ? 57.389 38.807 20.475 1.00 53.48 120 MET A C 1
ATOM 940 O O . MET A 1 120 ? 57.210 39.922 20.004 1.00 53.36 120 MET A O 1
ATOM 945 N N . ILE A 1 121 ? 58.396 38.521 21.295 1.00 53.46 121 ILE A N 1
ATOM 946 C CA . ILE A 1 121 ? 59.281 39.585 21.734 1.00 52.91 121 ILE A CA 1
ATOM 947 C C . ILE A 1 121 ? 60.481 39.704 20.831 1.00 52.41 121 ILE A C 1
ATOM 948 O O . ILE A 1 121 ? 61.113 40.738 20.787 1.00 52.60 121 ILE A O 1
ATOM 953 N N . LYS A 1 122 ? 60.746 38.662 20.057 1.00 52.36 122 LYS A N 1
ATOM 954 C CA . LYS A 1 122 ? 61.913 38.630 19.185 1.00 51.96 122 LYS A CA 1
ATOM 955 C C . LYS A 1 122 ? 61.693 37.705 17.970 1.00 50.96 122 LYS A C 1
ATOM 956 O O . LYS A 1 122 ? 61.609 36.487 18.102 1.00 50.88 122 LYS A O 1
ATOM 962 N N . ILE A 1 123 ? 61.600 38.293 16.786 1.00 50.05 123 ILE A N 1
ATOM 963 C CA . ILE A 1 123 ? 61.400 37.526 15.556 1.00 48.98 123 ILE A CA 1
ATOM 964 C C . ILE A 1 123 ? 62.693 36.942 14.983 1.00 48.62 123 ILE A C 1
ATOM 965 O O . ILE A 1 123 ? 63.608 37.663 14.660 1.00 48.52 123 ILE A O 1
ATOM 970 N N . GLU A 1 124 ? 62.742 35.628 14.829 1.00 48.63 124 GLU A N 1
ATOM 971 C CA . GLU A 1 124 ? 63.943 34.955 14.357 1.00 48.63 124 GLU A CA 1
ATOM 972 C C . GLU A 1 124 ? 63.860 34.467 12.896 1.00 48.10 124 GLU A C 1
ATOM 973 O O . GLU A 1 124 ? 64.849 34.486 12.173 1.00 48.75 124 GLU A O 1
ATOM 979 N N . ALA A 1 125 ? 62.692 34.027 12.458 1.00 47.22 125 ALA A N 1
ATOM 980 C CA . ALA A 1 125 ? 62.537 33.634 11.065 1.00 45.96 125 ALA A CA 1
ATOM 981 C C . ALA A 1 125 ? 61.191 34.033 10.496 1.00 45.27 125 ALA A C 1
ATOM 982 O O . ALA A 1 125 ? 60.201 34.124 11.202 1.00 44.70 125 ALA A O 1
ATOM 984 N N . ILE A 1 126 ? 61.186 34.303 9.202 1.00 45.36 126 ILE A N 1
ATOM 985 C CA . ILE A 1 126 ? 59.967 34.576 8.470 1.00 44.92 126 ILE A CA 1
ATOM 986 C C . ILE A 1 126 ? 59.913 33.558 7.370 1.00 44.74 126 ILE A C 1
ATOM 987 O O . ILE A 1 126 ? 60.833 33.471 6.590 1.00 44.14 126 ILE A O 1
ATOM 992 N N . ASN A 1 127 ? 58.833 32.786 7.314 1.00 45.52 127 ASN A N 1
ATOM 993 C CA . ASN A 1 127 ? 58.713 31.708 6.344 1.00 45.84 127 ASN A CA 1
ATOM 994 C C . ASN A 1 127 ? 59.964 30.842 6.355 1.00 47.27 127 ASN A C 1
ATOM 995 O O . ASN A 1 127 ? 60.490 30.461 5.308 1.00 47.16 127 ASN A O 1
ATOM 1000 N N . TYR A 1 128 ? 60.451 30.562 7.564 1.00 49.12 128 TYR A N 1
ATOM 1001 C CA . TYR A 1 128 ? 61.559 29.634 7.796 1.00 50.50 128 TYR A CA 1
ATOM 1002 C C . TYR A 1 128 ? 62.921 30.161 7.359 1.00 51.96 128 TYR A C 1
ATOM 1003 O O . TYR A 1 128 ? 63.940 29.569 7.658 1.00 52.79 128 TYR A O 1
ATOM 1012 N N . ARG A 1 129 ? 62.942 31.269 6.650 1.00 53.57 129 ARG A N 1
ATOM 1013 C CA . ARG A 1 129 ? 64.188 31.896 6.311 1.00 55.71 129 ARG A CA 1
ATOM 1014 C C . ARG A 1 129 ? 64.609 32.905 7.376 1.00 57.13 129 ARG A C 1
ATOM 1015 O O . ARG A 1 129 ? 63.825 33.759 7.775 1.00 56.96 129 ARG A O 1
ATOM 1023 N N . PRO A 1 130 ? 65.843 32.781 7.886 1.00 58.95 130 PRO A N 1
ATOM 1024 C CA . PRO A 1 130 ? 66.332 33.862 8.751 1.00 59.85 130 PRO A CA 1
ATOM 1025 C C . PRO A 1 130 ? 66.103 35.260 8.166 1.00 60.37 130 PRO A C 1
ATOM 1026 O O . PRO A 1 130 ? 65.980 35.425 6.957 1.00 60.70 130 PRO A O 1
ATOM 1030 N N . VAL A 1 131 ? 66.058 36.252 9.045 1.00 60.97 131 VAL A N 1
ATOM 1031 C CA . VAL A 1 131 ? 65.358 37.490 8.769 1.00 61.29 131 VAL A CA 1
ATOM 1032 C C . VAL A 1 131 ? 65.665 38.140 7.440 1.00 61.68 131 VAL A C 1
ATOM 1033 O O . VAL A 1 131 ? 65.015 39.125 7.081 1.00 62.04 131 VAL A O 1
ATOM 1037 N N . ASP A 1 136 ? 62.879 43.210 -0.972 1.00 70.74 136 ASP A N 1
ATOM 1038 C CA . ASP A 1 136 ? 62.887 41.797 -0.608 1.00 70.60 136 ASP A CA 1
ATOM 1039 C C . ASP A 1 136 ? 61.837 41.014 -1.411 1.00 69.87 136 ASP A C 1
ATOM 1040 O O . ASP A 1 136 ? 62.148 40.388 -2.431 1.00 70.21 136 ASP A O 1
ATOM 1045 N N . ARG A 1 137 ? 60.589 41.091 -0.955 1.00 68.40 137 ARG A N 1
ATOM 1046 C CA . ARG A 1 137 ? 59.519 40.193 -1.389 1.00 66.58 137 ARG A CA 1
ATOM 1047 C C . ARG A 1 137 ? 58.801 40.630 -2.681 1.00 64.71 137 ARG A C 1
ATOM 1048 O O . ARG A 1 137 ? 58.334 41.764 -2.790 1.00 64.83 137 ARG A O 1
ATOM 1056 N N . VAL A 1 138 ? 58.726 39.734 -3.662 1.00 61.75 138 VAL A N 1
ATOM 1057 C CA . VAL A 1 138 ? 57.844 39.942 -4.809 1.00 58.94 138 VAL A CA 1
ATOM 1058 C C . VAL A 1 138 ? 56.498 39.286 -4.508 1.00 56.43 138 VAL A C 1
ATOM 1059 O O . VAL A 1 138 ? 56.447 38.215 -3.926 1.00 56.60 138 VAL A O 1
ATOM 1063 N N . ASN A 1 139 ? 55.401 39.902 -4.896 1.00 52.94 139 ASN A N 1
ATOM 1064 C CA . ASN A 1 139 ? 54.125 39.296 -4.576 1.00 50.01 139 ASN A CA 1
ATOM 1065 C C . ASN A 1 139 ? 53.795 38.060 -5.419 1.00 46.73 139 ASN A C 1
ATOM 1066 O O . ASN A 1 139 ? 54.112 37.992 -6.593 1.00 46.42 139 ASN A O 1
ATOM 1071 N N . PHE A 1 140 ? 53.137 37.091 -4.811 1.00 42.92 140 PHE A N 1
ATOM 1072 C CA . PHE A 1 140 ? 52.744 35.902 -5.503 1.00 39.97 140 PHE A CA 1
ATOM 1073 C C . PHE A 1 140 ? 52.066 36.246 -6.821 1.00 39.73 140 PHE A C 1
ATOM 1074 O O . PHE A 1 140 ? 52.331 35.637 -7.854 1.00 39.23 140 PHE A O 1
ATOM 1082 N N . ASP A 1 141 ? 51.189 37.232 -6.791 1.00 39.28 141 ASP A N 1
ATOM 1083 C CA . ASP A 1 141 ? 50.481 37.622 -7.989 1.00 39.28 141 ASP A CA 1
ATOM 1084 C C . ASP A 1 141 ? 51.344 38.245 -9.077 1.00 38.68 141 ASP A C 1
ATOM 1085 O O . ASP A 1 141 ? 50.883 38.415 -10.180 1.00 39.30 141 ASP A O 1
ATOM 1090 N N . ASN A 1 142 ? 52.579 38.604 -8.797 1.00 38.06 142 ASN A N 1
ATOM 1091 C CA . ASN A 1 142 ? 53.369 39.209 -9.856 1.00 38.21 142 ASN A CA 1
ATOM 1092 C C . ASN A 1 142 ? 54.395 38.264 -10.443 1.00 37.52 142 ASN A C 1
ATOM 1093 O O . ASN A 1 142 ? 55.165 38.645 -11.324 1.00 38.04 142 ASN A O 1
ATOM 1098 N N . LEU A 1 143 ? 54.414 37.036 -9.952 1.00 36.25 143 LEU A N 1
ATOM 1099 C CA . LEU A 1 143 ? 55.333 36.035 -10.456 1.00 34.77 143 LEU A CA 1
ATOM 1100 C C . LEU A 1 143 ? 54.776 35.494 -11.754 1.00 33.65 143 LEU A C 1
ATOM 1101 O O . LEU A 1 143 ? 53.574 35.503 -11.965 1.00 33.05 143 LEU A O 1
ATOM 1106 N N . THR A 1 144 ? 55.646 35.000 -12.622 1.00 32.82 144 THR A N 1
ATOM 1107 C CA . THR A 1 144 ? 55.193 34.478 -13.913 1.00 31.82 144 THR A CA 1
ATOM 1108 C C . THR A 1 144 ? 54.784 33.015 -13.792 1.00 30.40 144 THR A C 1
ATOM 1109 O O . THR A 1 144 ? 55.598 32.162 -13.452 1.00 30.82 144 THR A O 1
ATOM 1113 N N . PRO A 1 145 ? 53.505 32.730 -14.028 1.00 28.80 145 PRO A N 1
ATOM 1114 C CA . PRO A 1 145 ? 53.007 31.378 -13.946 1.00 27.33 145 PRO A CA 1
ATOM 1115 C C . PRO A 1 145 ? 53.538 30.570 -15.097 1.00 26.73 145 PRO A C 1
ATOM 1116 O O . PRO A 1 145 ? 53.626 31.062 -16.211 1.00 26.44 145 PRO A O 1
ATOM 1120 N N . ASP A 1 146 ? 53.847 29.309 -14.835 1.00 26.02 146 ASP A N 1
ATOM 1121 C CA . ASP A 1 146 ? 54.441 28.480 -15.821 1.00 25.34 146 ASP A CA 1
ATOM 1122 C C . ASP A 1 146 ? 54.055 27.039 -15.553 1.00 25.14 146 ASP A C 1
ATOM 1123 O O . ASP A 1 146 ? 53.563 26.674 -14.470 1.00 24.11 146 ASP A O 1
ATOM 1128 N N . TYR A 1 147 ? 54.274 26.228 -16.566 1.00 24.49 147 TYR A N 1
ATOM 1129 C CA . TYR A 1 147 ? 54.194 24.797 -16.432 1.00 25.08 147 TYR A CA 1
ATOM 1130 C C . TYR A 1 147 ? 55.239 24.247 -15.476 1.00 23.94 147 TYR A C 1
ATOM 1131 O O . TYR A 1 147 ? 56.298 24.810 -15.315 1.00 24.78 147 TYR A O 1
ATOM 1140 N N . PRO A 1 148 ? 54.933 23.142 -14.814 1.00 23.52 148 PRO A N 1
ATOM 1141 C CA . PRO A 1 148 ? 55.998 22.526 -14.037 1.00 23.48 148 PRO A CA 1
ATOM 1142 C C . PRO A 1 148 ? 57.184 22.177 -14.924 1.00 23.89 148 PRO A C 1
ATOM 1143 O O . PRO A 1 148 ? 56.993 21.774 -16.053 1.00 24.62 148 PRO A O 1
ATOM 1147 N N . ARG A 1 149 ? 58.405 22.317 -14.424 1.00 24.74 149 ARG A N 1
ATOM 1148 C CA . ARG A 1 149 ? 59.571 21.939 -15.230 1.00 25.07 149 ARG A CA 1
ATOM 1149 C C . ARG A 1 149 ? 60.518 20.981 -14.550 1.00 24.69 149 ARG A C 1
ATOM 1150 O O . ARG A 1 149 ? 61.471 20.526 -15.136 1.00 24.11 149 ARG A O 1
ATOM 1158 N N . GLU A 1 150 ? 60.193 20.655 -13.312 1.00 25.19 150 GLU A N 1
ATOM 1159 C CA . GLU A 1 150 ? 60.850 19.617 -12.549 1.00 26.14 150 GLU A CA 1
ATOM 1160 C C . GLU A 1 150 ? 59.762 18.641 -12.098 1.00 26.55 150 GLU A C 1
ATOM 1161 O O . GLU A 1 150 ? 58.703 19.063 -11.665 1.00 26.96 150 GLU A O 1
ATOM 1167 N N . ARG A 1 151 ? 59.997 17.346 -12.173 1.00 27.92 151 ARG A N 1
ATOM 1168 C CA . ARG A 1 151 ? 58.962 16.393 -11.711 1.00 28.92 151 ARG A CA 1
ATOM 1169 C C . ARG A 1 151 ? 59.027 15.996 -10.228 1.00 28.68 151 ARG A C 1
ATOM 1170 O O . ARG A 1 151 ? 60.074 16.044 -9.608 1.00 29.00 151 ARG A O 1
ATOM 1178 N N . PHE A 1 152 ? 57.902 15.602 -9.648 1.00 28.61 152 PHE A N 1
ATOM 1179 C CA . PHE A 1 152 ? 57.973 14.889 -8.403 1.00 28.33 152 PHE A CA 1
ATOM 1180 C C . PHE A 1 152 ? 58.190 13.460 -8.803 1.00 28.81 152 PHE A C 1
ATOM 1181 O O . PHE A 1 152 ? 57.588 13.018 -9.727 1.00 29.07 152 PHE A O 1
ATOM 1189 N N . ILE A 1 153 ? 59.087 12.750 -8.143 1.00 29.58 153 ILE A N 1
ATOM 1190 C CA . ILE A 1 153 ? 59.146 11.315 -8.289 1.00 30.32 153 ILE A CA 1
ATOM 1191 C C . ILE A 1 153 ? 58.409 10.744 -7.098 1.00 30.50 153 ILE A C 1
ATOM 1192 O O . ILE A 1 153 ? 58.901 10.828 -5.980 1.00 31.39 153 ILE A O 1
ATOM 1197 N N . LEU A 1 154 ? 57.243 10.166 -7.327 1.00 31.12 154 LEU A N 1
ATOM 1198 C CA . LEU A 1 154 ? 56.422 9.613 -6.266 1.00 31.99 154 LEU A CA 1
ATOM 1199 C C . LEU A 1 154 ? 56.753 8.178 -5.895 1.00 33.62 154 LEU A C 1
ATOM 1200 O O . LEU A 1 154 ? 56.519 7.765 -4.775 1.00 35.14 154 LEU A O 1
ATOM 1205 N N . GLU A 1 155 ? 57.272 7.411 -6.844 1.00 35.29 155 GLU A N 1
ATOM 1206 C CA . GLU A 1 155 ? 57.592 5.992 -6.655 1.00 36.25 155 GLU A CA 1
ATOM 1207 C C . GLU A 1 155 ? 58.519 5.746 -5.477 1.00 36.93 155 GLU A C 1
ATOM 1208 O O . GLU A 1 155 ? 59.569 6.348 -5.389 1.00 37.37 155 GLU A O 1
ATOM 1214 N N . THR A 1 156 ? 58.124 4.861 -4.567 1.00 38.13 156 THR A N 1
ATOM 1215 C CA . THR A 1 156 ? 58.999 4.435 -3.474 1.00 39.37 156 THR A CA 1
ATOM 1216 C C . THR A 1 156 ? 59.061 2.910 -3.418 1.00 39.92 156 THR A C 1
ATOM 1217 O O . THR A 1 156 ? 59.758 2.286 -4.189 1.00 39.97 156 THR A O 1
ATOM 1221 N N . ASP A 1 157 ? 58.319 2.319 -2.505 1.00 41.40 157 ASP A N 1
ATOM 1222 C CA . ASP A 1 157 ? 58.235 0.865 -2.420 1.00 43.22 157 ASP A CA 1
ATOM 1223 C C . ASP A 1 157 ? 57.550 0.247 -3.645 1.00 43.19 157 ASP A C 1
ATOM 1224 O O . ASP A 1 157 ? 56.453 0.638 -4.004 1.00 42.86 157 ASP A O 1
ATOM 1229 N N . PRO A 1 158 ? 58.206 -0.732 -4.281 1.00 43.81 158 PRO A N 1
ATOM 1230 C CA . PRO A 1 158 ? 57.755 -1.425 -5.484 1.00 44.34 158 PRO A CA 1
ATOM 1231 C C . PRO A 1 158 ? 56.339 -1.966 -5.442 1.00 44.49 158 PRO A C 1
ATOM 1232 O O . PRO A 1 158 ? 55.754 -2.174 -6.486 1.00 44.84 158 PRO A O 1
ATOM 1236 N N . LYS A 1 159 ? 55.784 -2.184 -4.259 1.00 45.16 159 LYS A N 1
ATOM 1237 C CA . LYS A 1 159 ? 54.426 -2.695 -4.144 1.00 45.32 159 LYS A CA 1
ATOM 1238 C C . LYS A 1 159 ? 53.430 -1.568 -4.011 1.00 45.43 159 LYS A C 1
ATOM 1239 O O . LYS A 1 159 ? 52.213 -1.798 -3.941 1.00 46.36 159 LYS A O 1
ATOM 1245 N N . ILE A 1 160 ? 53.919 -0.340 -3.971 1.00 44.77 160 ILE A N 1
ATOM 1246 C CA . ILE A 1 160 ? 53.010 0.800 -3.922 1.00 43.81 160 ILE A CA 1
ATOM 1247 C C . ILE A 1 160 ? 52.665 1.206 -5.338 1.00 42.67 160 ILE A C 1
ATOM 1248 O O . ILE A 1 160 ? 53.267 2.094 -5.916 1.00 42.56 160 ILE A O 1
ATOM 1253 N N . TYR A 1 161 ? 51.667 0.537 -5.882 1.00 41.75 161 TYR A N 1
ATOM 1254 C CA . TYR A 1 161 ? 51.354 0.643 -7.294 1.00 40.93 161 TYR A CA 1
ATOM 1255 C C . TYR A 1 161 ? 50.785 1.979 -7.744 1.00 39.30 161 TYR A C 1
ATOM 1256 O O . TYR A 1 161 ? 51.127 2.446 -8.817 1.00 39.53 161 TYR A O 1
ATOM 1265 N N . SER A 1 162 ? 49.921 2.598 -6.954 1.00 37.64 162 SER A N 1
ATOM 1266 C CA . SER A 1 162 ? 49.367 3.883 -7.357 1.00 36.55 162 SER A CA 1
ATOM 1267 C C . SER A 1 162 ? 50.458 4.866 -7.835 1.00 36.40 162 SER A C 1
ATOM 1268 O O . SER A 1 162 ? 50.279 5.593 -8.839 1.00 35.97 162 SER A O 1
ATOM 1271 N N . THR A 1 163 ? 51.579 4.901 -7.121 1.00 34.86 163 THR A N 1
ATOM 1272 C CA . THR A 1 163 ? 52.558 5.920 -7.411 1.00 34.63 163 THR A CA 1
ATOM 1273 C C . THR A 1 163 ? 53.392 5.523 -8.614 1.00 34.06 163 THR A C 1
ATOM 1274 O O . THR A 1 163 ? 53.887 6.374 -9.360 1.00 33.88 163 THR A O 1
ATOM 1278 N N . ARG A 1 164 ? 53.536 4.230 -8.826 1.00 33.55 164 ARG A N 1
ATOM 1279 C CA . ARG A 1 164 ? 54.286 3.791 -9.984 1.00 33.24 164 ARG A CA 1
ATOM 1280 C C . ARG A 1 164 ? 53.535 4.132 -11.253 1.00 32.46 164 ARG A C 1
ATOM 1281 O O . ARG A 1 164 ? 54.126 4.514 -12.256 1.00 33.46 164 ARG A O 1
ATOM 1289 N N . LEU A 1 165 ? 52.226 4.035 -11.192 1.00 31.75 165 LEU A N 1
ATOM 1290 C CA . LEU A 1 165 ? 51.409 4.346 -12.323 1.00 31.21 165 LEU A CA 1
ATOM 1291 C C . LEU A 1 165 ? 51.336 5.856 -12.536 1.00 30.92 165 LEU A C 1
ATOM 1292 O O . LEU A 1 165 ? 51.389 6.328 -13.678 1.00 30.08 165 LEU A O 1
ATOM 1297 N N . ILE A 1 166 ? 51.213 6.618 -11.450 1.00 30.41 166 ILE A N 1
ATOM 1298 C CA . ILE A 1 166 ? 51.139 8.053 -11.592 1.00 30.87 166 ILE A CA 1
ATOM 1299 C C . ILE A 1 166 ? 52.402 8.556 -12.272 1.00 31.36 166 ILE A C 1
ATOM 1300 O O . ILE A 1 166 ? 52.324 9.316 -13.248 1.00 31.49 166 ILE A O 1
ATOM 1305 N N . ASP A 1 167 ? 53.553 8.066 -11.819 1.00 31.75 167 ASP A N 1
ATOM 1306 C CA . ASP A 1 167 ? 54.837 8.488 -12.357 1.00 31.93 167 ASP A CA 1
ATOM 1307 C C . ASP A 1 167 ? 54.884 8.229 -13.845 1.00 32.39 167 ASP A C 1
ATOM 1308 O O . ASP A 1 167 ? 55.479 8.991 -14.603 1.00 32.35 167 ASP A O 1
ATOM 1313 N N . LEU A 1 168 ? 54.227 7.164 -14.295 1.00 33.18 168 LEU A N 1
ATOM 1314 C CA . LEU A 1 168 ? 54.293 6.831 -15.719 1.00 31.84 168 LEU A CA 1
ATOM 1315 C C . LEU A 1 168 ? 53.173 7.452 -16.483 1.00 30.91 168 LEU A C 1
ATOM 1316 O O . LEU A 1 168 ? 53.389 8.048 -17.505 1.00 31.32 168 LEU A O 1
ATOM 1321 N N . PHE A 1 169 ? 51.953 7.304 -16.010 1.00 31.44 169 PHE A N 1
ATOM 1322 C CA . PHE A 1 169 ? 50.805 7.676 -16.837 1.00 31.10 169 PHE A CA 1
ATOM 1323 C C . PHE A 1 169 ? 50.258 9.069 -16.590 1.00 31.18 169 PHE A C 1
ATOM 1324 O O . PHE A 1 169 ? 49.569 9.608 -17.450 1.00 32.30 169 PHE A O 1
ATOM 1332 N N . ALA A 1 170 ? 50.509 9.635 -15.419 1.00 30.67 170 ALA A N 1
ATOM 1333 C CA . ALA A 1 170 ? 49.971 10.961 -15.091 1.00 30.66 170 ALA A CA 1
ATOM 1334 C C . ALA A 1 170 ? 50.913 11.684 -14.159 1.00 29.41 170 ALA A C 1
ATOM 1335 O O . ALA A 1 170 ? 50.554 12.022 -13.054 1.00 29.47 170 ALA A O 1
ATOM 1337 N N . PRO A 1 171 ? 52.143 11.907 -14.615 1.00 28.93 171 PRO A N 1
ATOM 1338 C CA . PRO A 1 171 ? 53.186 12.531 -13.827 1.00 27.77 171 PRO A CA 1
ATOM 1339 C C . PRO A 1 171 ? 52.706 13.832 -13.191 1.00 26.71 171 PRO A C 1
ATOM 1340 O O . PRO A 1 171 ? 52.020 14.608 -13.809 1.00 26.60 171 PRO A O 1
ATOM 1344 N N . ILE A 1 172 ? 53.080 14.030 -11.948 1.00 25.52 172 ILE A N 1
ATOM 1345 C CA . ILE A 1 172 ? 52.870 15.231 -11.237 1.00 24.87 172 ILE A CA 1
ATOM 1346 C C . ILE A 1 172 ? 54.224 15.952 -11.109 1.00 24.74 172 ILE A C 1
ATOM 1347 O O . ILE A 1 172 ? 55.196 15.371 -10.626 1.00 23.66 172 ILE A O 1
ATOM 1352 N N . GLY A 1 173 ? 54.283 17.223 -11.500 1.00 24.44 173 GLY A N 1
ATOM 1353 C CA . GLY A 1 173 ? 55.489 18.018 -11.230 1.00 23.93 173 GLY A CA 1
ATOM 1354 C C . GLY A 1 173 ? 55.245 19.202 -10.314 1.00 24.52 173 GLY A C 1
ATOM 1355 O O . GLY A 1 173 ? 54.108 19.481 -9.891 1.00 23.98 173 GLY A O 1
ATOM 1356 N N . LYS A 1 174 ? 56.321 19.920 -10.005 1.00 24.53 174 LYS A N 1
ATOM 1357 C CA . LYS A 1 174 ? 56.235 21.038 -9.099 1.00 23.91 174 LYS A CA 1
ATOM 1358 C C . LYS A 1 174 ? 55.547 22.193 -9.762 1.00 23.37 174 LYS A C 1
ATOM 1359 O O . LYS A 1 174 ? 56.080 22.832 -10.662 1.00 21.81 174 LYS A O 1
ATOM 1365 N N . GLY A 1 175 ? 54.343 22.466 -9.276 1.00 24.22 175 GLY A N 1
ATOM 1366 C CA . GLY A 1 175 ? 53.494 23.484 -9.866 1.00 24.28 175 GLY A CA 1
ATOM 1367 C C . GLY A 1 175 ? 52.221 22.907 -10.455 1.00 24.10 175 GLY A C 1
ATOM 1368 O O . GLY A 1 175 ? 51.449 23.627 -11.067 1.00 25.13 175 GLY A O 1
ATOM 1369 N N . GLN A 1 176 ? 51.981 21.614 -10.265 1.00 23.92 176 GLN A N 1
ATOM 1370 C CA . GLN A 1 176 ? 50.845 20.959 -10.901 1.00 23.20 176 GLN A CA 1
ATOM 1371 C C . GLN A 1 176 ? 49.545 21.428 -10.312 1.00 24.08 176 GLN A C 1
ATOM 1372 O O . GLN A 1 176 ? 49.440 21.659 -9.083 1.00 25.99 176 GLN A O 1
ATOM 1378 N N . ARG A 1 177 ? 48.546 21.555 -11.171 1.00 24.15 177 ARG A N 1
ATOM 1379 C CA . ARG A 1 177 ? 47.184 21.722 -10.755 1.00 24.61 177 ARG A CA 1
ATOM 1380 C C . ARG A 1 177 ? 46.510 20.416 -11.120 1.00 25.47 177 ARG A C 1
ATOM 1381 O O . ARG A 1 177 ? 46.104 20.210 -12.268 1.00 25.89 177 ARG A O 1
ATOM 1389 N N . GLY A 1 178 ? 46.391 19.524 -10.152 1.00 26.11 178 GLY A N 1
ATOM 1390 C CA . GLY A 1 178 ? 46.010 18.149 -10.457 1.00 27.47 178 GLY A CA 1
ATOM 1391 C C . GLY A 1 178 ? 44.624 17.870 -9.938 1.00 28.17 178 GLY A C 1
ATOM 1392 O O . GLY A 1 178 ? 44.207 18.462 -8.946 1.00 28.29 178 GLY A O 1
ATOM 1393 N N . MET A 1 179 ? 43.897 16.990 -10.621 1.00 28.28 179 MET A N 1
ATOM 1394 C CA . MET A 1 179 ? 42.568 16.640 -10.188 1.00 28.73 179 MET A CA 1
ATOM 1395 C C . MET A 1 179 ? 42.424 15.148 -10.107 1.00 29.37 179 MET A C 1
ATOM 1396 O O . MET A 1 179 ? 42.585 14.444 -11.103 1.00 29.88 179 MET A O 1
ATOM 1401 N N . ILE A 1 180 ? 42.178 14.630 -8.910 1.00 30.00 180 ILE A N 1
ATOM 1402 C CA . ILE A 1 180 ? 41.853 13.211 -8.786 1.00 29.77 180 ILE A CA 1
ATOM 1403 C C . ILE A 1 180 ? 40.344 13.052 -8.890 1.00 30.16 180 ILE A C 1
ATOM 1404 O O . ILE A 1 180 ? 39.608 13.494 -8.030 1.00 30.03 180 ILE A O 1
ATOM 1409 N N . VAL A 1 181 ? 39.890 12.470 -9.982 1.00 32.30 181 VAL A N 1
ATOM 1410 C CA . VAL A 1 181 ? 38.460 12.272 -10.227 1.00 33.77 181 VAL A CA 1
ATOM 1411 C C . VAL A 1 181 ? 38.041 11.009 -9.511 1.00 34.80 181 VAL A C 1
ATOM 1412 O O . VAL A 1 181 ? 38.498 9.919 -9.834 1.00 35.56 181 VAL A O 1
ATOM 1416 N N . ALA A 1 182 ? 37.193 11.172 -8.508 1.00 36.01 182 ALA A N 1
ATOM 1417 C CA . ALA A 1 182 ? 36.878 10.097 -7.602 1.00 37.57 182 ALA A CA 1
ATOM 1418 C C . ALA A 1 182 ? 35.373 9.883 -7.485 1.00 38.78 182 ALA A C 1
ATOM 1419 O O . ALA A 1 182 ? 34.669 10.651 -6.866 1.00 38.63 182 ALA A O 1
ATOM 1421 N N . PRO A 1 183 ? 34.877 8.826 -8.104 1.00 40.43 183 PRO A N 1
ATOM 1422 C CA . PRO A 1 183 ? 33.542 8.440 -7.696 1.00 41.62 183 PRO A CA 1
ATOM 1423 C C . PRO A 1 183 ? 33.631 7.846 -6.268 1.00 43.03 183 PRO A C 1
ATOM 1424 O O . PRO A 1 183 ? 34.736 7.580 -5.779 1.00 43.19 183 PRO A O 1
ATOM 1428 N N . PRO A 1 184 ? 32.487 7.628 -5.595 1.00 44.09 184 PRO A N 1
ATOM 1429 C CA . PRO A 1 184 ? 32.516 7.082 -4.231 1.00 44.50 184 PRO A CA 1
ATOM 1430 C C . PRO A 1 184 ? 33.229 5.743 -4.067 1.00 45.23 184 PRO A C 1
ATOM 1431 O O . PRO A 1 184 ? 32.847 4.763 -4.648 1.00 45.37 184 PRO A O 1
ATOM 1435 N N . LYS A 1 185 ? 34.291 5.737 -3.294 1.00 46.53 185 LYS A N 1
ATOM 1436 C CA . LYS A 1 185 ? 34.792 4.545 -2.690 1.00 48.34 185 LYS A CA 1
ATOM 1437 C C . LYS A 1 185 ? 35.335 3.504 -3.630 1.00 48.88 185 LYS A C 1
ATOM 1438 O O . LYS A 1 185 ? 35.059 2.334 -3.412 1.00 50.42 185 LYS A O 1
ATOM 1444 N N . ALA A 1 186 ? 36.163 3.836 -4.616 1.00 49.19 186 ALA A N 1
ATOM 1445 C CA . ALA A 1 186 ? 36.911 5.062 -4.746 1.00 48.36 186 ALA A CA 1
ATOM 1446 C C . ALA A 1 186 ? 38.326 4.643 -4.422 1.00 47.88 186 ALA A C 1
ATOM 1447 O O . ALA A 1 186 ? 39.040 4.107 -5.266 1.00 47.45 186 ALA A O 1
ATOM 1449 N N . GLY A 1 187 ? 38.716 4.859 -3.166 1.00 47.03 187 GLY A N 1
ATOM 1450 C CA . GLY A 1 187 ? 40.070 4.578 -2.734 1.00 45.20 187 GLY A CA 1
ATOM 1451 C C . GLY A 1 187 ? 40.882 5.839 -2.858 1.00 44.19 187 GLY A C 1
ATOM 1452 O O . GLY A 1 187 ? 42.101 5.786 -2.918 1.00 43.81 187 GLY A O 1
ATOM 1453 N N . LYS A 1 188 ? 40.198 6.979 -2.878 1.00 43.48 188 LYS A N 1
ATOM 1454 C CA . LYS A 1 188 ? 40.865 8.257 -3.104 1.00 43.39 188 LYS A CA 1
ATOM 1455 C C . LYS A 1 188 ? 41.716 8.703 -1.919 1.00 43.27 188 LYS A C 1
ATOM 1456 O O . LYS A 1 188 ? 42.721 9.394 -2.098 1.00 43.54 188 LYS A O 1
ATOM 1462 N N . THR A 1 189 ? 41.323 8.314 -0.711 1.00 42.81 189 THR A N 1
ATOM 1463 C CA . THR A 1 189 ? 42.031 8.746 0.483 1.00 42.50 189 THR A CA 1
ATOM 1464 C C . THR A 1 189 ? 43.438 8.194 0.516 1.00 42.01 189 THR A C 1
ATOM 1465 O O . THR A 1 189 ? 44.403 8.915 0.810 1.00 41.23 189 THR A O 1
ATOM 1469 N N . THR A 1 190 ? 43.536 6.913 0.199 1.00 41.70 190 THR A N 1
ATOM 1470 C CA . THR A 1 190 ? 44.799 6.217 0.105 1.00 42.21 190 THR A CA 1
ATOM 1471 C C . THR A 1 190 ? 45.708 6.774 -0.986 1.00 41.60 190 THR A C 1
ATOM 1472 O O . THR A 1 190 ? 46.918 6.796 -0.822 1.00 42.24 190 THR A O 1
ATOM 1476 N N . ILE A 1 191 ? 45.135 7.216 -2.093 1.00 40.81 191 ILE A N 1
ATOM 1477 C CA . ILE A 1 191 ? 45.936 7.789 -3.158 1.00 40.54 191 ILE A CA 1
ATOM 1478 C C . ILE A 1 191 ? 46.636 9.013 -2.587 1.00 40.33 191 ILE A C 1
ATOM 1479 O O . ILE A 1 191 ? 47.867 9.158 -2.693 1.00 40.01 191 ILE A O 1
ATOM 1484 N N . LEU A 1 192 ? 45.842 9.896 -1.992 1.00 40.18 192 LEU A N 1
ATOM 1485 C CA . LEU A 1 192 ? 46.376 11.087 -1.335 1.00 40.43 192 LEU A CA 1
ATOM 1486 C C . LEU A 1 192 ? 47.503 10.722 -0.378 1.00 40.32 192 LEU A C 1
ATOM 1487 O O . LEU A 1 192 ? 48.595 11.289 -0.432 1.00 41.02 192 LEU A O 1
ATOM 1492 N N . LYS A 1 193 ? 47.253 9.762 0.494 1.00 39.69 193 LYS A N 1
ATOM 1493 C CA . LYS A 1 193 ? 48.272 9.387 1.462 1.00 39.31 193 LYS A CA 1
ATOM 1494 C C . LYS A 1 193 ? 49.558 8.979 0.750 1.00 38.46 193 LYS A C 1
ATOM 1495 O O . LYS A 1 193 ? 50.653 9.442 1.085 1.00 37.94 193 LYS A O 1
ATOM 1501 N N . GLU A 1 194 ? 49.418 8.118 -0.250 1.00 37.66 194 GLU A N 1
ATOM 1502 C CA . GLU A 1 194 ? 50.583 7.613 -0.958 1.00 36.82 194 GLU A CA 1
ATOM 1503 C C . GLU A 1 194 ? 51.290 8.721 -1.749 1.00 35.43 194 GLU A C 1
ATOM 1504 O O . GLU A 1 194 ? 52.508 8.746 -1.818 1.00 35.08 194 GLU A O 1
ATOM 1510 N N . ILE A 1 195 ? 50.530 9.658 -2.308 1.00 33.90 195 ILE A N 1
ATOM 1511 C CA . ILE A 1 195 ? 51.151 10.798 -2.939 1.00 32.80 195 ILE A CA 1
ATOM 1512 C C . ILE A 1 195 ? 51.918 11.598 -1.907 1.00 32.18 195 ILE A C 1
ATOM 1513 O O . ILE A 1 195 ? 53.082 11.929 -2.114 1.00 31.45 195 ILE A O 1
ATOM 1518 N N . ALA A 1 196 ? 51.262 11.915 -0.794 1.00 32.42 196 ALA A N 1
ATOM 1519 C CA . ALA A 1 196 ? 51.876 12.745 0.276 1.00 32.28 196 ALA A CA 1
ATOM 1520 C C . ALA A 1 196 ? 53.214 12.121 0.693 1.00 32.01 196 ALA A C 1
ATOM 1521 O O . ALA A 1 196 ? 54.231 12.767 0.903 1.00 31.71 196 ALA A O 1
ATOM 1523 N N . ASN A 1 197 ? 53.175 10.820 0.767 1.00 32.50 197 ASN A N 1
ATOM 1524 C CA . ASN A 1 197 ? 54.287 10.008 1.166 1.00 33.12 197 ASN A CA 1
ATOM 1525 C C . ASN A 1 197 ? 55.478 9.947 0.243 1.00 31.92 197 ASN A C 1
ATOM 1526 O O . ASN A 1 197 ? 56.618 10.015 0.687 1.00 31.87 197 ASN A O 1
ATOM 1531 N N . GLY A 1 198 ? 55.217 9.749 -1.036 1.00 30.60 198 GLY A N 1
ATOM 1532 C CA . GLY A 1 198 ? 56.294 9.668 -2.004 1.00 30.43 198 GLY A CA 1
ATOM 1533 C C . GLY A 1 198 ? 57.027 10.984 -2.024 1.00 30.24 198 GLY A C 1
ATOM 1534 O O . GLY A 1 198 ? 58.270 11.045 -2.045 1.00 30.02 198 GLY A O 1
ATOM 1535 N N . ILE A 1 199 ? 56.249 12.051 -1.980 1.00 29.69 199 ILE A N 1
ATOM 1536 C CA . ILE A 1 199 ? 56.823 13.352 -1.993 1.00 29.64 199 ILE A CA 1
ATOM 1537 C C . ILE A 1 199 ? 57.661 13.540 -0.753 1.00 30.00 199 ILE A C 1
ATOM 1538 O O . ILE A 1 199 ? 58.723 14.144 -0.822 1.00 30.61 199 ILE A O 1
ATOM 1543 N N . ALA A 1 200 ? 57.203 13.015 0.379 1.00 29.77 200 ALA A N 1
ATOM 1544 C CA . ALA A 1 200 ? 57.953 13.138 1.623 1.00 30.11 200 ALA A CA 1
ATOM 1545 C C . ALA A 1 200 ? 59.277 12.379 1.623 1.00 30.58 200 ALA A C 1
ATOM 1546 O O . ALA A 1 200 ? 60.238 12.828 2.188 1.00 31.10 200 ALA A O 1
ATOM 1548 N N . GLU A 1 201 ? 59.332 11.222 0.995 1.00 32.19 201 GLU A N 1
ATOM 1549 C CA . GLU A 1 201 ? 60.549 10.439 0.961 1.00 33.21 201 GLU A CA 1
ATOM 1550 C C . GLU A 1 201 ? 61.475 10.901 -0.115 1.00 32.91 201 GLU A C 1
ATOM 1551 O O . GLU A 1 201 ? 62.667 10.952 0.096 1.00 32.75 201 GLU A O 1
ATOM 1557 N N . ASN A 1 202 ? 60.946 11.203 -1.299 1.00 33.05 202 ASN A N 1
ATOM 1558 C CA . ASN A 1 202 ? 61.827 11.590 -2.392 1.00 32.76 202 ASN A CA 1
ATOM 1559 C C . ASN A 1 202 ? 62.125 13.086 -2.468 1.00 32.64 202 ASN A C 1
ATOM 1560 O O . ASN A 1 202 ? 63.064 13.476 -3.133 1.00 32.51 202 ASN A O 1
ATOM 1565 N N . HIS A 1 203 ? 61.347 13.926 -1.801 1.00 33.10 203 HIS A N 1
ATOM 1566 C CA . HIS A 1 203 ? 61.585 15.393 -1.865 1.00 33.99 203 HIS A CA 1
ATOM 1567 C C . HIS A 1 203 ? 61.360 16.068 -0.506 1.00 34.45 203 HIS A C 1
ATOM 1568 O O . HIS A 1 203 ? 60.424 16.850 -0.344 1.00 34.54 203 HIS A O 1
ATOM 1575 N N . PRO A 1 204 ? 62.236 15.787 0.470 1.00 34.49 204 PRO A N 1
ATOM 1576 C CA . PRO A 1 204 ? 61.980 16.190 1.850 1.00 34.19 204 PRO A CA 1
ATOM 1577 C C . PRO A 1 204 ? 61.964 17.707 2.047 1.00 33.39 204 PRO A C 1
ATOM 1578 O O . PRO A 1 204 ? 61.512 18.183 3.068 1.00 34.05 204 PRO A O 1
ATOM 1582 N N . ASP A 1 205 ? 62.413 18.463 1.073 1.00 32.60 205 ASP A N 1
ATOM 1583 C CA . ASP A 1 205 ? 62.356 19.903 1.191 1.00 32.86 205 ASP A CA 1
ATOM 1584 C C . ASP A 1 205 ? 61.009 20.534 0.763 1.00 32.04 205 ASP A C 1
ATOM 1585 O O . ASP A 1 205 ? 60.816 21.738 0.895 1.00 31.09 205 ASP A O 1
ATOM 1590 N N . THR A 1 206 ? 60.093 19.734 0.238 1.00 30.96 206 THR A N 1
ATOM 1591 C CA . THR A 1 206 ? 58.820 20.282 -0.213 1.00 31.04 206 THR A CA 1
ATOM 1592 C C . THR A 1 206 ? 57.961 20.415 1.015 1.00 29.56 206 THR A C 1
ATOM 1593 O O . THR A 1 206 ? 58.026 19.587 1.852 1.00 29.16 206 THR A O 1
ATOM 1597 N N . ILE A 1 207 ? 57.212 21.495 1.143 1.00 29.91 207 ILE A N 1
ATOM 1598 C CA . ILE A 1 207 ? 56.273 21.690 2.261 1.00 29.48 207 ILE A CA 1
ATOM 1599 C C . ILE A 1 207 ? 54.952 21.006 1.894 1.00 29.37 207 ILE A C 1
ATOM 1600 O O . ILE A 1 207 ? 54.345 21.301 0.866 1.00 29.53 207 ILE A O 1
ATOM 1605 N N . ARG A 1 208 ? 54.522 20.073 2.719 1.00 29.77 208 ARG A N 1
ATOM 1606 C CA . ARG A 1 208 ? 53.336 19.285 2.447 1.00 30.60 208 ARG A CA 1
ATOM 1607 C C . ARG A 1 208 ? 52.244 19.662 3.401 1.00 30.59 208 ARG A C 1
ATOM 1608 O O . ARG A 1 208 ? 52.429 19.590 4.624 1.00 30.35 208 ARG A O 1
ATOM 1616 N N . ILE A 1 209 ? 51.105 20.043 2.829 1.00 30.82 209 ILE A N 1
ATOM 1617 C CA . ILE A 1 209 ? 49.916 20.440 3.564 1.00 31.39 209 ILE A CA 1
ATOM 1618 C C . ILE A 1 209 ? 48.788 19.556 3.043 1.00 32.19 209 ILE A C 1
ATOM 1619 O O . ILE A 1 209 ? 48.614 19.449 1.839 1.00 32.31 209 ILE A O 1
ATOM 1624 N N . ILE A 1 210 ? 48.043 18.918 3.939 1.00 32.72 210 ILE A N 1
ATOM 1625 C CA . ILE A 1 210 ? 46.836 18.235 3.561 1.00 33.88 210 ILE A CA 1
ATOM 1626 C C . ILE A 1 210 ? 45.668 19.004 4.163 1.00 34.51 210 ILE A C 1
ATOM 1627 O O . ILE A 1 210 ? 45.578 19.152 5.379 1.00 33.66 210 ILE A O 1
ATOM 1632 N N . LEU A 1 211 ? 44.795 19.508 3.290 1.00 35.23 211 LEU A N 1
ATOM 1633 C CA . LEU A 1 211 ? 43.695 20.365 3.667 1.00 35.51 211 LEU A CA 1
ATOM 1634 C C . LEU A 1 211 ? 42.401 19.592 3.491 1.00 36.95 211 LEU A C 1
ATOM 1635 O O . LEU A 1 211 ? 42.028 19.224 2.376 1.00 36.40 211 LEU A O 1
ATOM 1640 N N . LEU A 1 212 ? 41.742 19.322 4.618 1.00 38.97 212 LEU A N 1
ATOM 1641 C CA . LEU A 1 212 ? 40.557 18.472 4.686 1.00 41.37 212 LEU A CA 1
ATOM 1642 C C . LEU A 1 212 ? 39.338 19.327 4.950 1.00 43.11 212 LEU A C 1
ATOM 1643 O O . LEU A 1 212 ? 39.204 19.874 6.030 1.00 43.84 212 LEU A O 1
ATOM 1648 N N . ILE A 1 213 ? 38.453 19.439 3.972 1.00 45.39 213 ILE A N 1
ATOM 1649 C CA . ILE A 1 213 ? 37.396 20.418 4.040 1.00 48.13 213 ILE A CA 1
ATOM 1650 C C . ILE A 1 213 ? 36.155 19.763 4.562 1.00 50.70 213 ILE A C 1
ATOM 1651 O O . ILE A 1 213 ? 35.661 18.809 3.963 1.00 50.61 213 ILE A O 1
ATOM 1656 N N . ASP A 1 214 ? 35.673 20.267 5.696 1.00 53.85 214 ASP A N 1
ATOM 1657 C CA . ASP A 1 214 ? 34.402 19.857 6.265 1.00 57.13 214 ASP A CA 1
ATOM 1658 C C . ASP A 1 214 ? 34.158 18.346 6.358 1.00 59.31 214 ASP A C 1
ATOM 1659 O O . ASP A 1 214 ? 33.077 17.892 6.045 1.00 59.25 214 ASP A O 1
ATOM 1664 N N . GLU A 1 215 ? 35.127 17.561 6.801 1.00 62.34 215 GLU A N 1
ATOM 1665 C CA . GLU A 1 215 ? 34.848 16.144 6.921 1.00 65.80 215 GLU A CA 1
ATOM 1666 C C . GLU A 1 215 ? 34.856 15.572 8.347 1.00 68.08 215 GLU A C 1
ATOM 1667 O O . GLU A 1 215 ? 35.543 16.073 9.246 1.00 68.68 215 GLU A O 1
ATOM 1673 N N . ARG A 1 216 ? 34.055 14.524 8.533 1.00 70.37 216 ARG A N 1
ATOM 1674 C CA . ARG A 1 216 ? 33.941 13.819 9.812 1.00 72.45 216 ARG A CA 1
ATOM 1675 C C . ARG A 1 216 ? 35.284 13.517 10.488 1.00 72.83 216 ARG A C 1
ATOM 1676 O O . ARG A 1 216 ? 36.268 13.188 9.825 1.00 72.61 216 ARG A O 1
ATOM 1684 N N . PRO A 1 217 ? 35.301 13.622 11.824 1.00 73.63 217 PRO A N 1
ATOM 1685 C CA . PRO A 1 217 ? 36.400 13.379 12.752 1.00 74.24 217 PRO A CA 1
ATOM 1686 C C . PRO A 1 217 ? 37.168 12.099 12.475 1.00 74.81 217 PRO A C 1
ATOM 1687 O O . PRO A 1 217 ? 38.378 12.134 12.261 1.00 74.89 217 PRO A O 1
ATOM 1691 N N . GLU A 1 218 ? 36.482 10.970 12.492 1.00 75.60 218 GLU A N 1
ATOM 1692 C CA . GLU A 1 218 ? 37.176 9.714 12.267 1.00 76.48 218 GLU A CA 1
ATOM 1693 C C . GLU A 1 218 ? 38.047 9.836 11.031 1.00 76.46 218 GLU A C 1
ATOM 1694 O O . GLU A 1 218 ? 39.257 9.592 11.082 1.00 76.49 218 GLU A O 1
ATOM 1700 N N . GLU A 1 219 ? 37.414 10.230 9.928 1.00 76.40 219 GLU A N 1
ATOM 1701 C CA . GLU A 1 219 ? 38.076 10.363 8.642 1.00 76.43 219 GLU A CA 1
ATOM 1702 C C . GLU A 1 219 ? 39.351 11.172 8.814 1.00 76.22 219 GLU A C 1
ATOM 1703 O O . GLU A 1 219 ? 40.381 10.867 8.216 1.00 76.15 219 GLU A O 1
ATOM 1709 N N . VAL A 1 220 ? 39.274 12.213 9.635 1.00 76.07 220 VAL A N 1
ATOM 1710 C CA . VAL A 1 220 ? 40.402 13.117 9.839 1.00 75.92 220 VAL A CA 1
ATOM 1711 C C . VAL A 1 220 ? 41.576 12.467 10.564 1.00 76.02 220 VAL A C 1
ATOM 1712 O O . VAL A 1 220 ? 42.698 12.952 10.498 1.00 75.49 220 VAL A O 1
ATOM 1716 N N . THR A 1 221 ? 41.325 11.360 11.249 1.00 76.78 221 THR A N 1
ATOM 1717 C CA . THR A 1 221 ? 42.174 11.043 12.391 1.00 77.51 221 THR A CA 1
ATOM 1718 C C . THR A 1 221 ? 43.603 10.462 12.276 1.00 77.77 221 THR A C 1
ATOM 1719 O O . THR A 1 221 ? 44.407 10.844 13.118 1.00 78.20 221 THR A O 1
ATOM 1723 N N . ASP A 1 222 ? 44.014 9.589 11.344 1.00 78.10 222 ASP A N 1
ATOM 1724 C CA . ASP A 1 222 ? 43.311 8.749 10.360 1.00 78.50 222 ASP A CA 1
ATOM 1725 C C . ASP A 1 222 ? 44.256 8.112 9.312 1.00 78.28 222 ASP A C 1
ATOM 1726 O O . ASP A 1 222 ? 44.450 6.907 9.376 1.00 78.82 222 ASP A O 1
ATOM 1731 N N . ILE A 1 223 ? 44.851 8.834 8.352 1.00 78.14 223 ILE A N 1
ATOM 1732 C CA . ILE A 1 223 ? 44.818 10.288 8.104 1.00 77.73 223 ILE A CA 1
ATOM 1733 C C . ILE A 1 223 ? 45.803 11.107 8.913 1.00 77.30 223 ILE A C 1
ATOM 1734 O O . ILE A 1 223 ? 46.843 11.507 8.394 1.00 77.17 223 ILE A O 1
ATOM 1739 N N . ARG A 1 224 ? 45.496 11.344 10.182 1.00 77.08 224 ARG A N 1
ATOM 1740 C CA . ARG A 1 224 ? 46.356 12.220 10.978 1.00 76.80 224 ARG A CA 1
ATOM 1741 C C . ARG A 1 224 ? 47.872 11.912 11.027 1.00 76.92 224 ARG A C 1
ATOM 1742 O O . ARG A 1 224 ? 48.647 12.848 11.166 1.00 77.27 224 ARG A O 1
ATOM 1750 N N . GLU A 1 225 ? 48.341 10.664 10.992 1.00 77.00 225 GLU A N 1
ATOM 1751 C CA . GLU A 1 225 ? 47.826 9.500 11.709 1.00 77.55 225 GLU A CA 1
ATOM 1752 C C . GLU A 1 225 ? 48.759 8.276 11.597 1.00 77.31 225 GLU A C 1
ATOM 1753 O O . GLU A 1 225 ? 49.098 7.719 12.636 1.00 77.86 225 GLU A O 1
ATOM 1759 N N . SER A 1 226 ? 49.182 7.815 10.413 1.00 76.86 226 SER A N 1
ATOM 1760 C CA . SER A 1 226 ? 48.640 8.101 9.072 1.00 76.36 226 SER A CA 1
ATOM 1761 C C . SER A 1 226 ? 49.560 8.708 8.010 1.00 75.65 226 SER A C 1
ATOM 1762 O O . SER A 1 226 ? 49.914 8.039 7.041 1.00 75.58 226 SER A O 1
ATOM 1765 N N . THR A 1 227 ? 49.932 9.975 8.181 1.00 74.83 227 THR A N 1
ATOM 1766 C CA . THR A 1 227 ? 50.587 10.716 7.101 1.00 73.99 227 THR A CA 1
ATOM 1767 C C . THR A 1 227 ? 52.060 10.352 6.876 1.00 73.43 227 THR A C 1
ATOM 1768 O O . THR A 1 227 ? 52.340 9.183 6.594 1.00 73.74 227 THR A O 1
ATOM 1772 N N . ASN A 1 228 ? 53.013 11.283 6.998 1.00 72.29 228 ASN A N 1
ATOM 1773 C CA . ASN A 1 228 ? 52.892 12.598 7.618 1.00 71.13 228 ASN A CA 1
ATOM 1774 C C . ASN A 1 228 ? 52.907 13.792 6.655 1.00 69.69 228 ASN A C 1
ATOM 1775 O O . ASN A 1 228 ? 53.284 13.685 5.474 1.00 70.07 228 ASN A O 1
ATOM 1780 N N . ALA A 1 229 ? 52.579 14.946 7.226 1.00 67.11 229 ALA A N 1
ATOM 1781 C CA . ALA A 1 229 ? 52.473 16.201 6.527 1.00 64.27 229 ALA A CA 1
ATOM 1782 C C . ALA A 1 229 ? 51.729 17.074 7.513 1.00 62.39 229 ALA A C 1
ATOM 1783 O O . ALA A 1 229 ? 51.040 16.563 8.377 1.00 62.23 229 ALA A O 1
ATOM 1785 N N . ILE A 1 230 ? 51.875 18.382 7.406 1.00 60.24 230 ILE A N 1
ATOM 1786 C CA . ILE A 1 230 ? 50.997 19.282 8.118 1.00 57.79 230 ILE A CA 1
ATOM 1787 C C . ILE A 1 230 ? 49.573 18.925 7.706 1.00 57.30 230 ILE A C 1
ATOM 1788 O O . ILE A 1 230 ? 49.261 18.901 6.517 1.00 57.44 230 ILE A O 1
ATOM 1793 N N . VAL A 1 231 ? 48.707 18.635 8.665 1.00 56.08 231 VAL A N 1
ATOM 1794 C CA . VAL A 1 231 ? 47.330 18.311 8.333 1.00 55.31 231 VAL A CA 1
ATOM 1795 C C . VAL A 1 231 ? 46.340 19.314 8.878 1.00 54.72 231 VAL A C 1
ATOM 1796 O O . VAL A 1 231 ? 46.119 19.377 10.050 1.00 54.60 231 VAL A O 1
ATOM 1800 N N . ILE A 1 232 ? 45.724 20.086 8.008 1.00 55.23 232 ILE A N 1
ATOM 1801 C CA . ILE A 1 232 ? 44.791 21.121 8.424 1.00 55.63 232 ILE A CA 1
ATOM 1802 C C . ILE A 1 232 ? 43.383 20.724 8.044 1.00 56.90 232 ILE A C 1
ATOM 1803 O O . ILE A 1 232 ? 43.072 20.567 6.871 1.00 56.56 232 ILE A O 1
ATOM 1808 N N . ALA A 1 233 ? 42.530 20.554 9.041 1.00 58.85 233 ALA A N 1
ATOM 1809 C CA . ALA A 1 233 ? 41.154 20.139 8.808 1.00 61.09 233 ALA A CA 1
ATOM 1810 C C . ALA A 1 233 ? 40.341 20.816 9.866 1.00 62.73 233 ALA A C 1
ATOM 1811 O O . ALA A 1 233 ? 40.711 20.788 11.023 1.00 63.29 233 ALA A O 1
ATOM 1813 N N . ALA A 1 234 ? 39.233 21.437 9.515 1.00 65.28 234 ALA A N 1
ATOM 1814 C CA . ALA A 1 234 ? 38.599 22.201 10.557 1.00 67.72 234 ALA A CA 1
ATOM 1815 C C . ALA A 1 234 ? 37.102 22.433 10.506 1.00 69.54 234 ALA A C 1
ATOM 1816 O O . ALA A 1 234 ? 36.660 23.408 9.885 1.00 70.62 234 ALA A O 1
ATOM 1818 N N . PRO A 1 235 ? 36.290 21.545 11.107 1.00 70.91 235 PRO A N 1
ATOM 1819 C CA . PRO A 1 235 ? 36.081 20.120 11.260 1.00 71.69 235 PRO A CA 1
ATOM 1820 C C . PRO A 1 235 ? 34.568 19.998 11.023 1.00 72.14 235 PRO A C 1
ATOM 1821 O O . PRO A 1 235 ? 33.885 21.025 10.958 1.00 72.05 235 PRO A O 1
ATOM 1825 N N . PHE A 1 236 ? 34.039 18.790 10.871 1.00 72.79 236 PHE A N 1
ATOM 1826 C CA . PHE A 1 236 ? 32.641 18.642 10.454 1.00 73.30 236 PHE A CA 1
ATOM 1827 C C . PHE A 1 236 ? 31.723 19.723 11.039 1.00 72.56 236 PHE A C 1
ATOM 1828 O O . PHE A 1 236 ? 30.872 20.272 10.336 1.00 72.78 236 PHE A O 1
ATOM 1836 N N . ASP A 1 237 ? 31.910 20.037 12.316 1.00 71.47 237 ASP A N 1
ATOM 1837 C CA . ASP A 1 237 ? 30.921 20.824 13.056 1.00 70.40 237 ASP A CA 1
ATOM 1838 C C . ASP A 1 237 ? 31.280 22.278 13.320 1.00 69.33 237 ASP A C 1
ATOM 1839 O O . ASP A 1 237 ? 30.818 22.838 14.303 1.00 69.56 237 ASP A O 1
ATOM 1844 N N . MET A 1 238 ? 32.098 22.887 12.473 1.00 67.99 238 MET A N 1
ATOM 1845 C CA . MET A 1 238 ? 32.363 24.316 12.580 1.00 66.65 238 MET A CA 1
ATOM 1846 C C . MET A 1 238 ? 31.515 25.064 11.562 1.00 65.01 238 MET A C 1
ATOM 1847 O O . MET A 1 238 ? 31.139 24.511 10.541 1.00 65.12 238 MET A O 1
ATOM 1852 N N . PRO A 1 239 ? 31.222 26.336 11.822 1.00 63.44 239 PRO A N 1
ATOM 1853 C CA . PRO A 1 239 ? 30.459 27.108 10.852 1.00 62.36 239 PRO A CA 1
ATOM 1854 C C . PRO A 1 239 ? 31.185 27.202 9.511 1.00 61.25 239 PRO A C 1
ATOM 1855 O O . PRO A 1 239 ? 32.414 27.295 9.484 1.00 61.45 239 PRO A O 1
ATOM 1859 N N . PRO A 1 240 ? 30.432 27.178 8.401 1.00 59.90 240 PRO A N 1
ATOM 1860 C CA . PRO A 1 240 ? 31.028 27.244 7.074 1.00 58.84 240 PRO A CA 1
ATOM 1861 C C . PRO A 1 240 ? 31.894 28.478 6.788 1.00 58.00 240 PRO A C 1
ATOM 1862 O O . PRO A 1 240 ? 32.834 28.378 5.998 1.00 57.93 240 PRO A O 1
ATOM 1866 N N . ASP A 1 241 ? 31.597 29.631 7.387 1.00 56.49 241 ASP A N 1
ATOM 1867 C CA . ASP A 1 241 ? 32.380 30.823 7.064 1.00 55.04 241 ASP A CA 1
ATOM 1868 C C . ASP A 1 241 ? 33.685 30.745 7.820 1.00 53.24 241 ASP A C 1
ATOM 1869 O O . ASP A 1 241 ? 34.646 31.440 7.523 1.00 52.48 241 ASP A O 1
ATOM 1874 N N . LYS A 1 242 ? 33.709 29.858 8.797 1.00 51.88 242 LYS A N 1
ATOM 1875 C CA . LYS A 1 242 ? 34.913 29.599 9.560 1.00 50.64 242 LYS A CA 1
ATOM 1876 C C . LYS A 1 242 ? 35.804 28.662 8.742 1.00 48.77 242 LYS A C 1
ATOM 1877 O O . LYS A 1 242 ? 37.023 28.728 8.797 1.00 47.93 242 LYS A O 1
ATOM 1883 N N . GLN A 1 243 ? 35.156 27.788 7.982 1.00 47.23 243 GLN A N 1
ATOM 1884 C CA . GLN A 1 243 ? 35.834 26.794 7.170 1.00 45.65 243 GLN A CA 1
ATOM 1885 C C . GLN A 1 243 ? 36.472 27.455 5.976 1.00 43.36 243 GLN A C 1
ATOM 1886 O O . GLN A 1 243 ? 37.622 27.261 5.693 1.00 42.80 243 GLN A O 1
ATOM 1892 N N . VAL A 1 244 ? 35.726 28.295 5.309 1.00 41.97 244 VAL A N 1
ATOM 1893 C CA . VAL A 1 244 ? 36.290 29.062 4.253 1.00 40.89 244 VAL A CA 1
ATOM 1894 C C . VAL A 1 244 ? 37.543 29.764 4.765 1.00 40.54 244 VAL A C 1
ATOM 1895 O O . VAL A 1 244 ? 38.559 29.834 4.072 1.00 40.04 244 VAL A O 1
ATOM 1899 N N . LYS A 1 245 ? 37.469 30.295 5.981 1.00 39.76 245 LYS A N 1
ATOM 1900 C CA . LYS A 1 245 ? 38.555 31.089 6.517 1.00 38.92 245 LYS A CA 1
ATOM 1901 C C . LYS A 1 245 ? 39.795 30.252 6.792 1.00 38.00 245 LYS A C 1
ATOM 1902 O O . LYS A 1 245 ? 40.941 30.697 6.623 1.00 36.73 245 LYS A O 1
ATOM 1908 N N . VAL A 1 246 ? 39.567 29.022 7.200 1.00 36.81 246 VAL A N 1
ATOM 1909 C CA . VAL A 1 246 ? 40.671 28.141 7.349 1.00 37.03 246 VAL A CA 1
ATOM 1910 C C . VAL A 1 246 ? 41.376 27.908 5.992 1.00 37.00 246 VAL A C 1
ATOM 1911 O O . VAL A 1 246 ? 42.596 28.042 5.883 1.00 37.40 246 VAL A O 1
ATOM 1915 N N . ALA A 1 247 ? 40.596 27.596 4.962 1.00 36.41 247 ALA A N 1
ATOM 1916 C CA . ALA A 1 247 ? 41.138 27.230 3.664 1.00 35.68 247 ALA A CA 1
ATOM 1917 C C . ALA A 1 247 ? 41.860 28.406 3.056 1.00 34.89 247 ALA A C 1
ATOM 1918 O O . ALA A 1 247 ? 42.908 28.250 2.444 1.00 35.87 247 ALA A O 1
ATOM 1920 N N . GLU A 1 248 ? 41.319 29.589 3.252 1.00 33.29 248 GLU A N 1
ATOM 1921 C CA . GLU A 1 248 ? 41.902 30.757 2.669 1.00 32.36 248 GLU A CA 1
ATOM 1922 C C . GLU A 1 248 ? 43.226 31.120 3.293 1.00 31.41 248 GLU A C 1
ATOM 1923 O O . GLU A 1 248 ? 44.134 31.553 2.590 1.00 31.86 248 GLU A O 1
ATOM 1929 N N . LEU A 1 249 ? 43.333 30.991 4.607 1.00 29.73 249 LEU A N 1
ATOM 1930 C CA . LEU A 1 249 ? 44.556 31.305 5.270 1.00 28.74 249 LEU A CA 1
ATOM 1931 C C . LEU A 1 249 ? 45.592 30.253 4.916 1.00 28.67 249 LEU A C 1
ATOM 1932 O O . LEU A 1 249 ? 46.755 30.559 4.732 1.00 28.02 249 LEU A O 1
ATOM 1937 N N . THR A 1 250 ? 45.165 29.005 4.802 1.00 29.19 250 THR A N 1
ATOM 1938 C CA . THR A 1 250 ? 46.082 27.969 4.360 1.00 29.93 250 THR A CA 1
ATOM 1939 C C . THR A 1 250 ? 46.703 28.334 3.011 1.00 30.10 250 THR A C 1
ATOM 1940 O O . THR A 1 250 ? 47.925 28.223 2.825 1.00 30.02 250 THR A O 1
ATOM 1944 N N . LEU A 1 251 ? 45.850 28.773 2.082 1.00 29.61 251 LEU A N 1
ATOM 1945 C CA . LEU A 1 251 ? 46.289 29.151 0.756 1.00 29.66 251 LEU A CA 1
ATOM 1946 C C . LEU A 1 251 ? 47.224 30.326 0.787 1.00 29.76 251 LEU A C 1
ATOM 1947 O O . LEU A 1 251 ? 48.192 30.373 0.042 1.00 30.63 251 LEU A O 1
ATOM 1952 N N . GLU A 1 252 ? 46.926 31.299 1.625 1.00 30.08 252 GLU A N 1
ATOM 1953 C CA . GLU A 1 252 ? 47.754 32.484 1.697 1.00 30.75 252 GLU A CA 1
ATOM 1954 C C . GLU A 1 252 ? 49.125 32.121 2.193 1.00 30.00 252 GLU A C 1
ATOM 1955 O O . GLU A 1 252 ? 50.128 32.692 1.775 1.00 30.57 252 GLU A O 1
ATOM 1961 N N . MET A 1 253 ? 49.156 31.204 3.142 1.00 29.11 253 MET A N 1
ATOM 1962 C CA . MET A 1 253 ? 50.400 30.775 3.717 1.00 28.75 253 MET A CA 1
ATOM 1963 C C . MET A 1 253 ? 51.251 30.115 2.637 1.00 28.27 253 MET A C 1
ATOM 1964 O O . MET A 1 253 ? 52.440 30.371 2.556 1.00 27.76 253 MET A O 1
ATOM 1969 N N . ALA A 1 254 ? 50.622 29.280 1.806 1.00 28.14 254 ALA A N 1
ATOM 1970 C CA . ALA A 1 254 ? 51.313 28.597 0.722 1.00 28.24 254 ALA A CA 1
ATOM 1971 C C . ALA A 1 254 ? 51.900 29.606 -0.219 1.00 28.33 254 ALA A C 1
ATOM 1972 O O . ALA A 1 254 ? 53.055 29.512 -0.600 1.00 28.36 254 ALA A O 1
ATOM 1974 N N . LYS A 1 255 ? 51.115 30.613 -0.566 1.00 28.98 255 LYS A N 1
ATOM 1975 C CA . LYS A 1 255 ? 51.625 31.678 -1.431 1.00 28.95 255 LYS A CA 1
ATOM 1976 C C . LYS A 1 255 ? 52.820 32.422 -0.866 1.00 29.16 255 LYS A C 1
ATOM 1977 O O . LYS A 1 255 ? 53.717 32.750 -1.616 1.00 29.28 255 LYS A O 1
ATOM 1983 N N . ARG A 1 256 ? 52.830 32.716 0.439 1.00 29.81 256 ARG A N 1
ATOM 1984 C CA . ARG A 1 256 ? 54.029 33.330 1.086 1.00 30.28 256 ARG A CA 1
ATOM 1985 C C . ARG A 1 256 ? 55.232 32.388 0.962 1.00 29.28 256 ARG A C 1
ATOM 1986 O O . ARG A 1 256 ? 56.349 32.825 0.749 1.00 30.01 256 ARG A O 1
ATOM 1994 N N . LEU A 1 257 ? 55.002 31.098 1.148 1.00 28.61 257 LEU A N 1
ATOM 1995 C CA . LEU A 1 257 ? 56.071 30.126 0.977 1.00 27.96 257 LEU A CA 1
ATOM 1996 C C . LEU A 1 257 ? 56.717 30.178 -0.433 1.00 27.41 257 LEU A C 1
ATOM 1997 O O . LEU A 1 257 ? 57.927 30.116 -0.585 1.00 27.31 257 LEU A O 1
ATOM 2002 N N . VAL A 1 258 ? 55.901 30.355 -1.448 1.00 26.78 258 VAL A N 1
ATOM 2003 C CA . VAL A 1 258 ? 56.381 30.314 -2.802 1.00 26.50 258 VAL A CA 1
ATOM 2004 C C . VAL A 1 258 ? 57.152 31.602 -3.083 1.00 26.68 258 VAL A C 1
ATOM 2005 O O . VAL A 1 258 ? 58.190 31.601 -3.754 1.00 25.41 258 VAL A O 1
ATOM 2009 N N . GLU A 1 259 ? 56.625 32.694 -2.537 1.00 26.76 259 GLU A N 1
ATOM 2010 C CA . GLU A 1 259 ? 57.295 33.959 -2.571 1.00 27.28 259 GLU A CA 1
ATOM 2011 C C . GLU A 1 259 ? 58.701 33.831 -1.999 1.00 27.88 259 GLU A C 1
ATOM 2012 O O . GLU A 1 259 ? 59.591 34.523 -2.434 1.00 27.30 259 GLU A O 1
ATOM 2018 N N . PHE A 1 260 ? 58.887 32.927 -1.045 1.00 28.18 260 PHE A N 1
ATOM 2019 C CA . PHE A 1 260 ? 60.164 32.727 -0.431 1.00 29.36 260 PHE A CA 1
ATOM 2020 C C . PHE A 1 260 ? 60.878 31.518 -1.020 1.00 29.93 260 PHE A C 1
ATOM 2021 O O . PHE A 1 260 ? 61.796 30.951 -0.432 1.00 30.13 260 PHE A O 1
ATOM 2029 N N . ASN A 1 261 ? 60.408 31.112 -2.187 1.00 31.28 261 ASN A N 1
ATOM 2030 C CA . ASN A 1 261 ? 61.050 30.081 -2.970 1.00 31.94 261 ASN A CA 1
ATOM 2031 C C . ASN A 1 261 ? 60.874 28.671 -2.513 1.00 30.80 261 ASN A C 1
ATOM 2032 O O . ASN A 1 261 ? 61.657 27.828 -2.852 1.00 30.92 261 ASN A O 1
ATOM 2037 N N . TYR A 1 262 ? 59.858 28.381 -1.744 1.00 30.26 262 TYR A N 1
ATOM 2038 C CA . TYR A 1 262 ? 59.644 26.985 -1.425 1.00 30.09 262 TYR A CA 1
ATOM 2039 C C . TYR A 1 262 ? 58.822 26.270 -2.515 1.00 29.12 262 TYR A C 1
ATOM 2040 O O . TYR A 1 262 ? 58.156 26.897 -3.319 1.00 28.17 262 TYR A O 1
ATOM 2049 N N . ASP A 1 263 ? 58.895 24.950 -2.521 1.00 28.27 263 ASP A N 1
ATOM 2050 C CA . ASP A 1 263 ? 58.000 24.133 -3.299 1.00 27.90 263 ASP A CA 1
ATOM 2051 C C . ASP A 1 263 ? 56.955 23.668 -2.327 1.00 27.12 263 ASP A C 1
ATOM 2052 O O . ASP A 1 263 ? 57.267 22.980 -1.350 1.00 28.34 263 ASP A O 1
ATOM 2057 N N . VAL A 1 264 ? 55.714 24.053 -2.562 1.00 26.42 264 VAL A N 1
ATOM 2058 C CA . VAL A 1 264 ? 54.632 23.688 -1.647 1.00 25.38 264 VAL A CA 1
ATOM 2059 C C . VAL A 1 264 ? 53.664 22.731 -2.304 1.00 24.98 264 VAL A C 1
ATOM 2060 O O . VAL A 1 264 ? 53.384 22.834 -3.496 1.00 24.27 264 VAL A O 1
ATOM 2064 N N . VAL A 1 265 ? 53.146 21.793 -1.529 1.00 25.10 265 VAL A N 1
ATOM 2065 C CA . VAL A 1 265 ? 52.057 20.974 -2.026 1.00 25.70 265 VAL A CA 1
ATOM 2066 C C . VAL A 1 265 ? 50.842 21.018 -1.101 1.00 26.11 265 VAL A C 1
ATOM 2067 O O . VAL A 1 265 ? 50.937 20.818 0.109 1.00 25.72 265 VAL A O 1
ATOM 2071 N N . ILE A 1 266 ? 49.683 21.281 -1.688 1.00 26.25 266 ILE A N 1
ATOM 2072 C CA . ILE A 1 266 ? 48.460 21.172 -0.938 1.00 25.79 266 ILE A CA 1
ATOM 2073 C C . ILE A 1 266 ? 47.732 20.005 -1.536 1.00 25.28 266 ILE A C 1
ATOM 2074 O O . ILE A 1 266 ? 47.587 19.922 -2.724 1.00 25.16 266 ILE A O 1
ATOM 2079 N N . LEU A 1 267 ? 47.314 19.084 -0.697 1.00 26.33 267 LEU A N 1
ATOM 2080 C CA . LEU A 1 267 ? 46.520 17.941 -1.128 1.00 27.39 267 LEU A CA 1
ATOM 2081 C C . LEU A 1 267 ? 45.137 18.232 -0.634 1.00 27.63 267 LEU A C 1
ATOM 2082 O O . LEU A 1 267 ? 44.906 18.149 0.559 1.00 27.63 267 LEU A O 1
ATOM 2087 N N . LEU A 1 268 ? 44.229 18.607 -1.522 1.00 28.15 268 LEU A N 1
ATOM 2088 C CA . LEU A 1 268 ? 42.945 19.085 -1.087 1.00 30.04 268 LEU A CA 1
ATOM 2089 C C . LEU A 1 268 ? 41.844 18.044 -1.220 1.00 31.64 268 LEU A C 1
ATOM 2090 O O . LEU A 1 268 ? 41.428 17.712 -2.342 1.00 31.87 268 LEU A O 1
ATOM 2095 N N . ASP A 1 269 ? 41.378 17.523 -0.076 1.00 32.30 269 ASP A N 1
ATOM 2096 C CA . ASP A 1 269 ? 40.180 16.685 -0.034 1.00 32.63 269 ASP A CA 1
ATOM 2097 C C . ASP A 1 269 ? 38.987 17.501 0.498 1.00 33.15 269 ASP A C 1
ATOM 2098 O O . ASP A 1 269 ? 38.855 17.729 1.714 1.00 32.90 269 ASP A O 1
ATOM 2103 N N . SER A 1 270 ? 38.102 17.981 -0.370 1.00 33.58 270 SER A N 1
ATOM 2104 C CA . SER A 1 270 ? 38.065 17.801 -1.782 1.00 33.21 270 SER A CA 1
ATOM 2105 C C . SER A 1 270 ? 37.703 19.184 -2.256 1.00 33.14 270 SER A C 1
ATOM 2106 O O . SER A 1 270 ? 37.396 20.034 -1.454 1.00 33.29 270 SER A O 1
ATOM 2109 N N . LEU A 1 271 ? 37.684 19.405 -3.561 1.00 34.18 271 LEU A N 1
ATOM 2110 C CA . LEU A 1 271 ? 37.367 20.711 -4.137 1.00 34.47 271 LEU A CA 1
ATOM 2111 C C . LEU A 1 271 ? 35.877 20.843 -4.143 1.00 34.26 271 LEU A C 1
ATOM 2112 O O . LEU A 1 271 ? 35.308 21.893 -3.845 1.00 34.50 271 LEU A O 1
ATOM 2117 N N . THR A 1 272 ? 35.247 19.746 -4.489 1.00 34.56 272 THR A N 1
ATOM 2118 C CA . THR A 1 272 ? 33.800 19.662 -4.514 1.00 35.57 272 THR A CA 1
ATOM 2119 C C . THR A 1 272 ? 33.207 20.248 -3.242 1.00 35.84 272 THR A C 1
ATOM 2120 O O . THR A 1 272 ? 32.319 21.068 -3.291 1.00 36.07 272 THR A O 1
ATOM 2124 N N . ARG A 1 273 ? 33.728 19.838 -2.095 1.00 36.33 273 ARG A N 1
ATOM 2125 C CA . ARG A 1 273 ? 33.144 20.237 -0.845 1.00 36.64 273 ARG A CA 1
ATOM 2126 C C . ARG A 1 273 ? 33.601 21.629 -0.527 1.00 35.92 273 ARG A C 1
ATOM 2127 O O . ARG A 1 273 ? 32.913 22.378 0.139 1.00 36.50 273 ARG A O 1
ATOM 2135 N N . LEU A 1 274 ? 34.779 21.999 -1.003 1.00 35.74 274 LEU A N 1
ATOM 2136 C CA . LEU A 1 274 ? 35.174 23.363 -0.837 1.00 34.77 274 LEU A CA 1
ATOM 2137 C C . LEU A 1 274 ? 34.108 24.199 -1.561 1.00 35.28 274 LEU A C 1
ATOM 2138 O O . LEU A 1 274 ? 33.657 25.222 -1.064 1.00 33.36 274 LEU A O 1
ATOM 2143 N N . ALA A 1 275 ? 33.730 23.747 -2.757 1.00 36.91 275 ALA A N 1
ATOM 2144 C CA . ALA A 1 275 ? 32.783 24.474 -3.587 1.00 39.09 275 ALA A CA 1
ATOM 2145 C C . ALA A 1 275 ? 31.468 24.652 -2.848 1.00 40.52 275 ALA A C 1
ATOM 2146 O O . ALA A 1 275 ? 30.940 25.763 -2.710 1.00 40.56 275 ALA A O 1
ATOM 2148 N N . ARG A 1 276 ? 30.964 23.541 -2.336 1.00 42.35 276 ARG A N 1
ATOM 2149 C CA . ARG A 1 276 ? 29.708 23.542 -1.639 1.00 44.12 276 ARG A CA 1
ATOM 2150 C C . ARG A 1 276 ? 29.745 24.535 -0.514 1.00 45.31 276 ARG A C 1
ATOM 2151 O O . ARG A 1 276 ? 28.788 25.270 -0.301 1.00 46.50 276 ARG A O 1
ATOM 2159 N N . VAL A 1 277 ? 30.852 24.605 0.198 1.00 45.78 277 VAL A N 1
ATOM 2160 C CA . VAL A 1 277 ? 30.878 25.543 1.287 1.00 46.59 277 VAL A CA 1
ATOM 2161 C C . VAL A 1 277 ? 30.721 26.967 0.774 1.00 47.06 277 VAL A C 1
ATOM 2162 O O . VAL A 1 277 ? 29.958 27.755 1.313 1.00 47.31 277 VAL A O 1
ATOM 2166 N N . TYR A 1 278 ? 31.432 27.311 -0.279 1.00 47.90 278 TYR A N 1
ATOM 2167 C CA . TYR A 1 278 ? 31.393 28.693 -0.732 1.00 49.08 278 TYR A CA 1
ATOM 2168 C C . TYR A 1 278 ? 29.974 29.087 -1.167 1.00 50.08 278 TYR A C 1
ATOM 2169 O O . TYR A 1 278 ? 29.692 30.255 -1.456 1.00 49.65 278 TYR A O 1
ATOM 2178 N N . ASN A 1 279 ? 29.096 28.088 -1.209 1.00 51.42 279 ASN A N 1
ATOM 2179 C CA . ASN A 1 279 ? 27.761 28.256 -1.707 1.00 52.75 279 ASN A CA 1
ATOM 2180 C C . ASN A 1 279 ? 26.911 28.657 -0.546 1.00 53.96 279 ASN A C 1
ATOM 2181 O O . ASN A 1 279 ? 26.100 29.576 -0.639 1.00 55.06 279 ASN A O 1
ATOM 2186 N N . ILE A 1 280 ? 27.091 27.986 0.573 1.00 54.73 280 ILE A N 1
ATOM 2187 C CA . ILE A 1 280 ? 26.322 28.347 1.733 1.00 55.89 280 ILE A CA 1
ATOM 2188 C C . ILE A 1 280 ? 26.739 29.722 2.207 1.00 57.33 280 ILE A C 1
ATOM 2189 O O . ILE A 1 280 ? 26.077 30.333 3.016 1.00 57.16 280 ILE A O 1
ATOM 2194 N N . VAL A 1 281 ? 27.841 30.218 1.676 1.00 59.92 281 VAL A N 1
ATOM 2195 C CA . VAL A 1 281 ? 28.546 31.298 2.335 1.00 62.51 281 VAL A CA 1
ATOM 2196 C C . VAL A 1 281 ? 28.447 32.606 1.581 1.00 64.78 281 VAL A C 1
ATOM 2197 O O . VAL A 1 281 ? 28.320 33.653 2.192 1.00 64.67 281 VAL A O 1
ATOM 2201 N N . VAL A 1 282 ? 28.480 32.539 0.254 1.00 68.15 282 VAL A N 1
ATOM 2202 C CA . VAL A 1 282 ? 28.527 33.743 -0.579 1.00 71.55 282 VAL A CA 1
ATOM 2203 C C . VAL A 1 282 ? 27.173 34.438 -0.772 1.00 73.91 282 VAL A C 1
ATOM 2204 O O . VAL A 1 282 ? 26.176 33.788 -1.096 1.00 74.40 282 VAL A O 1
ATOM 2208 N N . PRO A 1 283 ? 27.135 35.768 -0.569 1.00 76.21 283 PRO A N 1
ATOM 2209 C CA . PRO A 1 283 ? 25.929 36.562 -0.793 1.00 77.75 283 PRO A CA 1
ATOM 2210 C C . PRO A 1 283 ? 25.239 36.150 -2.080 1.00 79.43 283 PRO A C 1
ATOM 2211 O O . PRO A 1 283 ? 25.808 36.339 -3.156 1.00 79.55 283 PRO A O 1
ATOM 2215 N N . PRO A 1 284 ? 24.020 35.582 -1.971 1.00 81.00 284 PRO A N 1
ATOM 2216 C CA . PRO A 1 284 ? 23.221 35.194 -3.131 1.00 82.12 284 PRO A CA 1
ATOM 2217 C C . PRO A 1 284 ? 23.416 36.175 -4.285 1.00 83.32 284 PRO A C 1
ATOM 2218 O O . PRO A 1 284 ? 23.506 37.386 -4.058 1.00 83.44 284 PRO A O 1
ATOM 2222 N N . SER A 1 285 ? 23.490 35.655 -5.509 1.00 84.61 285 SER A N 1
ATOM 2223 C CA . SER A 1 285 ? 23.738 36.498 -6.684 1.00 85.81 285 SER A CA 1
ATOM 2224 C C . SER A 1 285 ? 22.456 36.772 -7.471 1.00 86.54 285 SER A C 1
ATOM 2225 O O . SER A 1 285 ? 22.448 37.580 -8.402 1.00 86.65 285 SER A O 1
ATOM 2228 N N . GLY A 1 286 ? 21.378 36.085 -7.098 1.00 87.32 286 GLY A N 1
ATOM 2229 C CA . GLY A 1 286 ? 20.103 36.239 -7.781 1.00 88.29 286 GLY A CA 1
ATOM 2230 C C . GLY A 1 286 ? 19.955 35.343 -8.996 1.00 89.00 286 GLY A C 1
ATOM 2231 O O . GLY A 1 286 ? 18.930 35.377 -9.670 1.00 89.22 286 GLY A O 1
ATOM 2232 N N . LYS A 1 287 ? 20.969 34.532 -9.279 1.00 89.66 287 LYS A N 1
ATOM 2233 C CA . LYS A 1 287 ? 20.927 33.647 -10.443 1.00 90.27 287 LYS A CA 1
ATOM 2234 C C . LYS A 1 287 ? 21.387 32.230 -10.077 1.00 90.58 287 LYS A C 1
ATOM 2235 O O . LYS A 1 287 ? 22.283 32.070 -9.252 1.00 90.63 287 LYS A O 1
ATOM 2241 N N . LEU A 1 288 ? 20.776 31.206 -10.673 1.00 90.98 288 LEU A N 1
ATOM 2242 C CA . LEU A 1 288 ? 21.194 29.825 -10.401 1.00 91.43 288 LEU A CA 1
ATOM 2243 C C . LEU A 1 288 ? 20.074 28.784 -10.528 1.00 91.70 288 LEU A C 1
ATOM 2244 O O . LEU A 1 288 ? 18.945 29.039 -10.113 1.00 91.87 288 LEU A O 1
ATOM 2249 N N . LEU A 1 289 ? 20.373 27.625 -11.122 1.00 91.91 289 LEU A N 1
ATOM 2250 C CA . LEU A 1 289 ? 21.621 27.412 -11.866 1.00 92.11 289 LEU A CA 1
ATOM 2251 C C . LEU A 1 289 ? 21.608 26.224 -12.842 1.00 92.06 289 LEU A C 1
ATOM 2252 O O . LEU A 1 289 ? 22.037 26.378 -13.985 1.00 92.19 289 LEU A O 1
ATOM 2257 N N . THR A 1 290 ? 21.180 25.033 -12.418 1.00 91.86 290 THR A N 1
ATOM 2258 C CA . THR A 1 290 ? 20.958 24.647 -11.033 1.00 91.68 290 THR A CA 1
ATOM 2259 C C . THR A 1 290 ? 21.372 23.179 -11.058 1.00 91.25 290 THR A C 1
ATOM 2260 O O . THR A 1 290 ? 21.147 22.497 -12.057 1.00 91.34 290 THR A O 1
ATOM 2264 N N . GLY A 1 291 ? 21.982 22.687 -9.987 1.00 90.73 291 GLY A N 1
ATOM 2265 C CA . GLY A 1 291 ? 22.281 23.488 -8.817 1.00 89.92 291 GLY A CA 1
ATOM 2266 C C . GLY A 1 291 ? 21.747 22.787 -7.589 1.00 89.23 291 GLY A C 1
ATOM 2267 O O . GLY A 1 291 ? 21.944 21.585 -7.409 1.00 89.36 291 GLY A O 1
ATOM 2268 N N . GLY A 1 292 ? 21.076 23.551 -6.739 1.00 88.49 292 GLY A N 1
ATOM 2269 C CA . GLY A 1 292 ? 20.976 24.983 -6.955 1.00 87.26 292 GLY A CA 1
ATOM 2270 C C . GLY A 1 292 ? 22.289 25.593 -6.533 1.00 86.36 292 GLY A C 1
ATOM 2271 O O . GLY A 1 292 ? 22.556 25.742 -5.343 1.00 86.38 292 GLY A O 1
ATOM 2272 N N . VAL A 1 293 ? 23.128 25.925 -7.501 1.00 85.37 293 VAL A N 1
ATOM 2273 C CA . VAL A 1 293 ? 24.426 26.468 -7.176 1.00 84.37 293 VAL A CA 1
ATOM 2274 C C . VAL A 1 293 ? 24.629 27.779 -7.900 1.00 83.64 293 VAL A C 1
ATOM 2275 O O . VAL A 1 293 ? 24.354 27.868 -9.083 1.00 83.49 293 VAL A O 1
ATOM 2279 N N . ASP A 1 294 ? 25.062 28.815 -7.192 1.00 83.16 294 ASP A N 1
ATOM 2280 C CA . ASP A 1 294 ? 25.563 29.977 -7.898 1.00 82.87 294 ASP A CA 1
ATOM 2281 C C . ASP A 1 294 ? 26.523 29.391 -8.920 1.00 82.69 294 ASP A C 1
ATOM 2282 O O . ASP A 1 294 ? 26.978 28.265 -8.741 1.00 83.19 294 ASP A O 1
ATOM 2287 N N . PRO A 1 295 ? 26.914 30.159 -9.945 1.00 82.32 295 PRO A N 1
ATOM 2288 C CA . PRO A 1 295 ? 27.661 31.383 -10.004 1.00 81.65 295 PRO A CA 1
ATOM 2289 C C . PRO A 1 295 ? 29.029 31.112 -9.358 1.00 80.93 295 PRO A C 1
ATOM 2290 O O . PRO A 1 295 ? 29.664 30.123 -9.738 1.00 81.21 295 PRO A O 1
ATOM 2294 N N . ALA A 1 296 ? 29.531 31.947 -8.456 1.00 79.41 296 ALA A N 1
ATOM 2295 C CA . ALA A 1 296 ? 28.984 33.236 -8.154 1.00 77.83 296 ALA A CA 1
ATOM 2296 C C . ALA A 1 296 ? 29.423 33.561 -6.737 1.00 76.59 296 ALA A C 1
ATOM 2297 O O . ALA A 1 296 ? 28.977 34.551 -6.154 1.00 76.90 296 ALA A O 1
ATOM 2299 N N . ALA A 1 297 ? 30.341 32.765 -6.188 1.00 74.53 297 ALA A N 1
ATOM 2300 C CA . ALA A 1 297 ? 31.060 31.724 -6.919 1.00 72.42 297 ALA A CA 1
ATOM 2301 C C . ALA A 1 297 ? 30.879 30.415 -6.185 1.00 70.53 297 ALA A C 1
ATOM 2302 O O . ALA A 1 297 ? 30.015 30.328 -5.313 1.00 70.54 297 ALA A O 1
ATOM 2304 N N . LEU A 1 298 ? 31.638 29.378 -6.538 1.00 67.93 298 LEU A N 1
ATOM 2305 C CA . LEU A 1 298 ? 32.449 29.256 -7.774 1.00 65.99 298 LEU A CA 1
ATOM 2306 C C . LEU A 1 298 ? 33.732 30.073 -8.034 1.00 64.08 298 LEU A C 1
ATOM 2307 O O . LEU A 1 298 ? 34.813 29.520 -8.054 1.00 63.29 298 LEU A O 1
ATOM 2312 N N . TYR A 1 299 ? 33.617 31.366 -8.274 1.00 62.41 299 TYR A N 1
ATOM 2313 C CA . TYR A 1 299 ? 34.807 32.150 -8.572 1.00 60.86 299 TYR A CA 1
ATOM 2314 C C . TYR A 1 299 ? 35.854 31.937 -7.481 1.00 59.21 299 TYR A C 1
ATOM 2315 O O . TYR A 1 299 ? 37.051 32.111 -7.705 1.00 58.80 299 TYR A O 1
ATOM 2324 N N . LYS A 1 300 ? 35.391 31.534 -6.305 1.00 57.15 300 LYS A N 1
ATOM 2325 C CA . LYS A 1 300 ? 36.258 31.448 -5.142 1.00 55.11 300 LYS A CA 1
ATOM 2326 C C . LYS A 1 300 ? 37.036 30.152 -5.057 1.00 52.76 300 LYS A C 1
ATOM 2327 O O . LYS A 1 300 ? 38.250 30.174 -4.895 1.00 52.66 300 LYS A O 1
ATOM 2333 N N . PRO A 1 301 ? 36.342 29.012 -5.144 1.00 50.55 301 PRO A N 1
ATOM 2334 C CA . PRO A 1 301 ? 37.064 27.770 -5.300 1.00 48.80 301 PRO A CA 1
ATOM 2335 C C . PRO A 1 301 ? 37.938 27.789 -6.567 1.00 47.13 301 PRO A C 1
ATOM 2336 O O . PRO A 1 301 ? 39.028 27.220 -6.572 1.00 47.01 301 PRO A O 1
ATOM 2340 N N . LYS A 1 302 ? 37.483 28.458 -7.620 1.00 44.93 302 LYS A N 1
ATOM 2341 C CA . LYS A 1 302 ? 38.301 28.583 -8.819 1.00 43.32 302 LYS A CA 1
ATOM 2342 C C . LYS A 1 302 ? 39.618 29.312 -8.597 1.00 42.15 302 LYS A C 1
ATOM 2343 O O . LYS A 1 302 ? 40.644 28.878 -9.107 1.00 42.38 302 LYS A O 1
ATOM 2349 N N . ARG A 1 303 ? 39.590 30.421 -7.865 1.00 40.45 303 ARG A N 1
ATOM 2350 C CA . ARG A 1 303 ? 40.804 31.118 -7.532 1.00 39.14 303 ARG A CA 1
ATOM 2351 C C . ARG A 1 303 ? 41.725 30.199 -6.751 1.00 37.40 303 ARG A C 1
ATOM 2352 O O . ARG A 1 303 ? 42.949 30.267 -6.873 1.00 37.22 303 ARG A O 1
ATOM 2360 N N . PHE A 1 304 ? 41.136 29.329 -5.953 1.00 35.16 304 PHE A N 1
ATOM 2361 C CA . PHE A 1 304 ? 41.921 28.494 -5.066 1.00 33.77 304 PHE A CA 1
ATOM 2362 C C . PHE A 1 304 ? 42.764 27.505 -5.888 1.00 32.77 304 PHE A C 1
ATOM 2363 O O . PHE A 1 304 ? 43.991 27.610 -5.964 1.00 32.04 304 PHE A O 1
ATOM 2371 N N . PHE A 1 305 ? 42.075 26.556 -6.510 1.00 31.82 305 PHE A N 1
ATOM 2372 C CA . PHE A 1 305 ? 42.645 25.671 -7.513 1.00 30.33 305 PHE A CA 1
ATOM 2373 C C . PHE A 1 305 ? 43.537 26.408 -8.510 1.00 30.08 305 PHE A C 1
ATOM 2374 O O . PHE A 1 305 ? 44.633 25.936 -8.856 1.00 31.37 305 PHE A O 1
ATOM 2382 N N . GLY A 1 306 ? 43.115 27.573 -8.958 1.00 28.05 306 GLY A N 1
ATOM 2383 C CA . GLY A 1 306 ? 43.881 28.259 -9.978 1.00 26.48 306 GLY A CA 1
ATOM 2384 C C . GLY A 1 306 ? 45.184 28.872 -9.523 1.00 25.94 306 GLY A C 1
ATOM 2385 O O . GLY A 1 306 ? 46.000 29.292 -10.341 1.00 25.24 306 GLY A O 1
ATOM 2386 N N . ALA A 1 307 ? 45.371 28.967 -8.212 1.00 25.68 307 ALA A N 1
ATOM 2387 C CA . ALA A 1 307 ? 46.616 29.468 -7.657 1.00 25.28 307 ALA A CA 1
ATOM 2388 C C . ALA A 1 307 ? 47.804 28.535 -7.962 1.00 24.74 307 ALA A C 1
ATOM 2389 O O . ALA A 1 307 ? 48.953 28.951 -7.915 1.00 24.47 307 ALA A O 1
ATOM 2391 N N . ALA A 1 308 ? 47.513 27.273 -8.238 1.00 23.87 308 ALA A N 1
ATOM 2392 C CA . ALA A 1 308 ? 48.554 26.287 -8.451 1.00 23.70 308 ALA A CA 1
ATOM 2393 C C . ALA A 1 308 ? 49.319 26.634 -9.701 1.00 23.41 308 ALA A C 1
ATOM 2394 O O . ALA A 1 308 ? 48.761 27.016 -10.710 1.00 22.95 308 ALA A O 1
ATOM 2396 N N . ARG A 1 309 ? 50.625 26.526 -9.617 1.00 24.26 309 ARG A N 1
ATOM 2397 C CA . ARG A 1 309 ? 51.464 27.016 -10.686 1.00 25.44 309 ARG A CA 1
ATOM 2398 C C . ARG A 1 309 ? 52.912 26.832 -10.326 1.00 25.60 309 ARG A C 1
ATOM 2399 O O . ARG A 1 309 ? 53.285 26.761 -9.191 1.00 26.31 309 ARG A O 1
ATOM 2407 N N . ASN A 1 310 ? 53.714 26.676 -11.339 1.00 27.19 310 ASN A N 1
ATOM 2408 C CA . ASN A 1 310 ? 55.111 26.834 -11.207 1.00 27.95 310 ASN A CA 1
ATOM 2409 C C . ASN A 1 310 ? 55.280 28.315 -11.512 1.00 28.55 310 ASN A C 1
ATOM 2410 O O . ASN A 1 310 ? 54.433 28.941 -12.117 1.00 26.84 310 ASN A O 1
ATOM 2415 N N . THR A 1 311 ? 56.361 28.894 -11.054 1.00 30.21 311 THR A N 1
ATOM 2416 C CA . THR A 1 311 ? 56.549 30.284 -11.315 1.00 31.55 311 THR A CA 1
ATOM 2417 C C . THR A 1 311 ? 57.952 30.318 -11.735 1.00 32.10 311 THR A C 1
ATOM 2418 O O . THR A 1 311 ? 58.692 29.383 -11.519 1.00 32.29 311 THR A O 1
ATOM 2422 N N . ARG A 1 312 ? 58.296 31.430 -12.341 1.00 33.58 312 ARG A N 1
ATOM 2423 C CA . ARG A 1 312 ? 59.503 31.565 -13.079 1.00 33.84 312 ARG A CA 1
ATOM 2424 C C . ARG A 1 312 ? 60.547 32.230 -12.198 1.00 33.83 312 ARG A C 1
ATOM 2425 O O . ARG A 1 312 ? 61.747 32.034 -12.375 1.00 34.58 312 ARG A O 1
ATOM 2433 N N . GLU A 1 313 ? 60.070 32.975 -11.215 1.00 33.55 313 GLU A N 1
ATOM 2434 C CA . GLU A 1 313 ? 60.922 33.803 -10.413 1.00 33.32 313 GLU A CA 1
ATOM 2435 C C . GLU A 1 313 ? 60.902 33.394 -8.992 1.00 32.31 313 GLU A C 1
ATOM 2436 O O . GLU A 1 313 ? 61.508 34.063 -8.171 1.00 33.25 313 GLU A O 1
ATOM 2442 N N . GLY A 1 314 ? 60.192 32.324 -8.675 1.00 31.26 314 GLY A N 1
ATOM 2443 C CA . GLY A 1 314 ? 60.067 31.905 -7.285 1.00 29.27 314 GLY A CA 1
ATOM 2444 C C . GLY A 1 314 ? 59.837 30.419 -7.212 1.00 28.27 314 GLY A C 1
ATOM 2445 O O . GLY A 1 314 ? 60.262 29.690 -8.087 1.00 27.97 314 GLY A O 1
ATOM 2446 N N . GLY A 1 315 ? 59.154 29.964 -6.170 1.00 27.89 315 GLY A N 1
ATOM 2447 C CA . GLY A 1 315 ? 58.926 28.524 -5.954 1.00 26.44 315 GLY A CA 1
ATOM 2448 C C . GLY A 1 315 ? 57.772 27.999 -6.791 1.00 24.79 315 GLY A C 1
ATOM 2449 O O . GLY A 1 315 ? 57.463 28.550 -7.847 1.00 24.53 315 GLY A O 1
ATOM 2450 N N . SER A 1 316 ? 57.117 26.956 -6.315 1.00 23.56 316 SER A N 1
ATOM 2451 C CA . SER A 1 316 ? 55.963 26.446 -7.020 1.00 23.57 316 SER A CA 1
ATOM 2452 C C . SER A 1 316 ? 54.886 26.037 -6.046 1.00 23.44 316 SER A C 1
ATOM 2453 O O . SER A 1 316 ? 55.178 25.650 -4.898 1.00 23.09 316 SER A O 1
ATOM 2456 N N . LEU A 1 317 ? 53.639 26.085 -6.510 1.00 22.94 317 LEU A N 1
ATOM 2457 C CA . LEU A 1 317 ? 52.547 25.611 -5.685 1.00 22.90 317 LEU A CA 1
ATOM 2458 C C . LEU A 1 317 ? 51.878 24.537 -6.436 1.00 22.72 317 LEU A C 1
ATOM 2459 O O . LEU A 1 317 ? 51.356 24.766 -7.504 1.00 22.58 317 LEU A O 1
ATOM 2464 N N . THR A 1 318 ? 51.936 23.349 -5.869 1.00 23.21 318 THR A N 1
ATOM 2465 C CA . THR A 1 318 ? 51.254 22.215 -6.374 1.00 24.54 318 THR A CA 1
ATOM 2466 C C . THR A 1 318 ? 49.942 22.021 -5.593 1.00 25.18 318 THR A C 1
ATOM 2467 O O . THR A 1 318 ? 49.923 21.945 -4.349 1.00 25.05 318 THR A O 1
ATOM 2471 N N . ILE A 1 319 ? 48.843 21.919 -6.329 1.00 25.93 319 ILE A N 1
ATOM 2472 C CA . ILE A 1 319 ? 47.554 21.598 -5.717 1.00 25.20 319 ILE A CA 1
ATOM 2473 C C . ILE A 1 319 ? 47.000 20.348 -6.405 1.00 26.01 319 ILE A C 1
ATOM 2474 O O . ILE A 1 319 ? 46.748 20.333 -7.606 1.00 26.22 319 ILE A O 1
ATOM 2479 N N . ILE A 1 320 ? 46.880 19.280 -5.646 1.00 26.55 320 ILE A N 1
ATOM 2480 C CA . ILE A 1 320 ? 46.236 18.098 -6.117 1.00 27.40 320 ILE A CA 1
ATOM 2481 C C . ILE A 1 320 ? 44.936 18.028 -5.350 1.00 28.00 320 ILE A C 1
ATOM 2482 O O . ILE A 1 320 ? 44.949 17.866 -4.148 1.00 27.56 320 ILE A O 1
ATOM 2487 N N . ALA A 1 321 ? 43.820 18.152 -6.057 1.00 29.45 321 ALA A N 1
ATOM 2488 C CA . ALA A 1 321 ? 42.504 18.197 -5.433 1.00 30.61 321 ALA A CA 1
ATOM 2489 C C . ALA A 1 321 ? 41.610 17.015 -5.832 1.00 31.77 321 ALA A C 1
ATOM 2490 O O . ALA A 1 321 ? 41.534 16.625 -6.989 1.00 31.99 321 ALA A O 1
ATOM 2492 N N . THR A 1 322 ? 40.917 16.434 -4.873 1.00 33.77 322 THR A N 1
ATOM 2493 C CA . THR A 1 322 ? 39.902 15.450 -5.224 1.00 35.73 322 THR A CA 1
ATOM 2494 C C . THR A 1 322 ? 38.642 16.153 -5.743 1.00 36.84 322 THR A C 1
ATOM 2495 O O . THR A 1 322 ? 38.260 17.253 -5.272 1.00 36.60 322 THR A O 1
ATOM 2499 N N . ALA A 1 323 ? 38.050 15.536 -6.764 1.00 37.53 323 ALA A N 1
ATOM 2500 C CA . ALA A 1 323 ? 36.812 16.004 -7.374 1.00 38.62 323 ALA A CA 1
ATOM 2501 C C . ALA A 1 323 ? 35.786 14.857 -7.304 1.00 39.36 323 ALA A C 1
ATOM 2502 O O . ALA A 1 323 ? 35.979 13.801 -7.901 1.00 39.07 323 ALA A O 1
ATOM 2504 N N . LEU A 1 324 ? 34.728 15.038 -6.529 1.00 40.57 324 LEU A N 1
ATOM 2505 C CA . LEU A 1 324 ? 33.814 13.921 -6.286 1.00 42.38 324 LEU A CA 1
ATOM 2506 C C . LEU A 1 324 ? 32.817 13.763 -7.435 1.00 42.86 324 LEU A C 1
ATOM 2507 O O . LEU A 1 324 ? 32.126 14.706 -7.799 1.00 42.24 324 LEU A O 1
ATOM 2512 N N . VAL A 1 325 ? 32.774 12.565 -8.007 1.00 43.91 325 VAL A N 1
ATOM 2513 C CA . VAL A 1 325 ? 31.955 12.292 -9.181 1.00 45.29 325 VAL A CA 1
ATOM 2514 C C . VAL A 1 325 ? 31.000 11.093 -8.953 1.00 45.98 325 VAL A C 1
ATOM 2515 O O . VAL A 1 325 ? 31.207 10.277 -8.049 1.00 45.48 325 VAL A O 1
ATOM 2519 N N . GLU A 1 326 ? 29.948 11.002 -9.766 1.00 47.47 326 GLU A N 1
ATOM 2520 C CA . GLU A 1 326 ? 28.980 9.903 -9.657 1.00 49.17 326 GLU A CA 1
ATOM 2521 C C . GLU A 1 326 ? 28.362 9.797 -8.250 1.00 50.32 326 GLU A C 1
ATOM 2522 O O . GLU A 1 326 ? 28.273 8.704 -7.691 1.00 50.09 326 GLU A O 1
ATOM 2528 N N . THR A 1 327 ? 27.936 10.916 -7.667 1.00 51.75 327 THR A N 1
ATOM 2529 C CA . THR A 1 327 ? 27.460 10.857 -6.280 1.00 53.45 327 THR A CA 1
ATOM 2530 C C . THR A 1 327 ? 25.959 10.689 -6.119 1.00 54.18 327 THR A C 1
ATOM 2531 O O . THR A 1 327 ? 25.512 10.154 -5.114 1.00 54.58 327 THR A O 1
ATOM 2535 N N . GLY A 1 328 ? 25.186 11.165 -7.087 1.00 54.79 328 GLY A N 1
ATOM 2536 C CA . GLY A 1 328 ? 23.753 11.215 -6.923 1.00 55.37 328 GLY A CA 1
ATOM 2537 C C . GLY A 1 328 ? 23.301 12.645 -7.085 1.00 55.97 328 GLY A C 1
ATOM 2538 O O . GLY A 1 328 ? 22.191 12.905 -7.555 1.00 56.72 328 GLY A O 1
ATOM 2539 N N . SER A 1 329 ? 24.150 13.583 -6.690 1.00 55.95 329 SER A N 1
ATOM 2540 C CA . SER A 1 329 ? 23.951 14.976 -7.071 1.00 56.37 329 SER A CA 1
ATOM 2541 C C . SER A 1 329 ? 25.059 15.283 -8.028 1.00 56.84 329 SER A C 1
ATOM 2542 O O . SER A 1 329 ? 26.062 14.561 -8.057 1.00 57.33 329 SER A O 1
ATOM 2545 N N . LYS A 1 330 ? 24.920 16.324 -8.840 1.00 57.18 330 LYS A N 1
ATOM 2546 C CA . LYS A 1 330 ? 23.732 17.155 -9.005 1.00 56.72 330 LYS A CA 1
ATOM 2547 C C . LYS A 1 330 ? 24.230 18.569 -8.867 1.00 55.77 330 LYS A C 1
ATOM 2548 O O . LYS A 1 330 ? 24.594 19.212 -9.841 1.00 55.08 330 LYS A O 1
ATOM 2554 N N . MET A 1 331 ? 24.281 19.050 -7.641 1.00 55.50 331 MET A N 1
ATOM 2555 C CA . MET A 1 331 ? 25.071 20.229 -7.380 1.00 54.99 331 MET A CA 1
ATOM 2556 C C . MET A 1 331 ? 26.545 19.820 -7.496 1.00 54.04 331 MET A C 1
ATOM 2557 O O . MET A 1 331 ? 27.380 20.584 -7.960 1.00 54.52 331 MET A O 1
ATOM 2562 N N . ASP A 1 332 ? 26.854 18.601 -7.090 1.00 52.74 332 ASP A N 1
ATOM 2563 C CA . ASP A 1 332 ? 28.174 18.070 -7.295 1.00 51.90 332 ASP A CA 1
ATOM 2564 C C . ASP A 1 332 ? 28.503 18.087 -8.771 1.00 51.90 332 ASP A C 1
ATOM 2565 O O . ASP A 1 332 ? 29.482 18.711 -9.199 1.00 51.88 332 ASP A O 1
ATOM 2570 N N . GLU A 1 333 ? 27.676 17.411 -9.557 1.00 51.49 333 GLU A N 1
ATOM 2571 C CA . GLU A 1 333 ? 27.826 17.439 -11.007 1.00 50.92 333 GLU A CA 1
ATOM 2572 C C . GLU A 1 333 ? 28.103 18.809 -11.571 1.00 49.97 333 GLU A C 1
ATOM 2573 O O . GLU A 1 333 ? 28.992 18.975 -12.402 1.00 51.63 333 GLU A O 1
ATOM 2579 N N . VAL A 1 334 ? 27.339 19.801 -11.185 1.00 47.80 334 VAL A N 1
ATOM 2580 C CA . VAL A 1 334 ? 27.481 21.054 -11.867 1.00 47.05 334 VAL A CA 1
ATOM 2581 C C . VAL A 1 334 ? 28.902 21.608 -11.699 1.00 46.77 334 VAL A C 1
ATOM 2582 O O . VAL A 1 334 ? 29.443 22.302 -12.567 1.00 46.20 334 VAL A O 1
ATOM 2586 N N . ILE A 1 335 ? 29.485 21.308 -10.549 1.00 46.53 335 ILE A N 1
ATOM 2587 C CA . ILE A 1 335 ? 30.780 21.824 -10.160 1.00 45.50 335 ILE A CA 1
ATOM 2588 C C . ILE A 1 335 ? 31.871 21.107 -10.925 1.00 44.55 335 ILE A C 1
ATOM 2589 O O . ILE A 1 335 ? 32.833 21.701 -11.344 1.00 44.58 335 ILE A O 1
ATOM 2594 N N . PHE A 1 336 ? 31.728 19.816 -11.110 1.00 43.95 336 PHE A N 1
ATOM 2595 C CA . PHE A 1 336 ? 32.717 19.129 -11.881 1.00 44.14 336 PHE A CA 1
ATOM 2596 C C . PHE A 1 336 ? 32.699 19.704 -13.276 1.00 44.09 336 PHE A C 1
ATOM 2597 O O . PHE A 1 336 ? 33.729 19.896 -13.899 1.00 43.88 336 PHE A O 1
ATOM 2605 N N . GLU A 1 337 ? 31.498 19.993 -13.746 1.00 44.56 337 GLU A N 1
ATOM 2606 C CA . GLU A 1 337 ? 31.289 20.654 -15.002 1.00 45.20 337 GLU A CA 1
ATOM 2607 C C . GLU A 1 337 ? 31.991 21.988 -15.038 1.00 43.83 337 GLU A C 1
ATOM 2608 O O . GLU A 1 337 ? 32.671 22.309 -15.998 1.00 44.07 337 GLU A O 1
ATOM 2614 N N . GLU A 1 338 ? 31.772 22.791 -14.018 1.00 42.97 338 GLU A N 1
ATOM 2615 C CA . GLU A 1 338 ? 32.280 24.149 -14.029 1.00 42.62 338 GLU A CA 1
ATOM 2616 C C . GLU A 1 338 ? 33.788 24.160 -13.898 1.00 41.60 338 GLU A C 1
ATOM 2617 O O . GLU A 1 338 ? 34.386 25.182 -14.130 1.00 41.14 338 GLU A O 1
ATOM 2623 N N . PHE A 1 339 ? 34.395 23.043 -13.495 1.00 40.61 339 PHE A N 1
ATOM 2624 C CA . PHE A 1 339 ? 35.844 23.015 -13.332 1.00 40.39 339 PHE A CA 1
ATOM 2625 C C . PHE A 1 339 ? 36.574 22.343 -14.499 1.00 39.95 339 PHE A C 1
ATOM 2626 O O . PHE A 1 339 ? 37.731 21.954 -14.376 1.00 39.01 339 PHE A O 1
ATOM 2634 N N . LYS A 1 340 ? 35.884 22.179 -15.621 1.00 39.40 340 LYS A N 1
ATOM 2635 C CA . LYS A 1 340 ? 36.432 21.411 -16.739 1.00 38.52 340 LYS A CA 1
ATOM 2636 C C . LYS A 1 340 ? 37.450 22.254 -17.469 1.00 37.16 340 LYS A C 1
ATOM 2637 O O . LYS A 1 340 ? 37.221 23.410 -17.762 1.00 36.78 340 LYS A O 1
ATOM 2643 N N . GLY A 1 341 ? 38.608 21.687 -17.737 1.00 36.50 341 GLY A N 1
ATOM 2644 C CA . GLY A 1 341 ? 39.623 22.429 -18.444 1.00 34.64 341 GLY A CA 1
ATOM 2645 C C . GLY A 1 341 ? 40.373 23.386 -17.558 1.00 33.92 341 GLY A C 1
ATOM 2646 O O . GLY A 1 341 ? 41.056 24.253 -18.050 1.00 35.08 341 GLY A O 1
ATOM 2647 N N . THR A 1 342 ? 40.273 23.253 -16.245 1.00 32.82 342 THR A N 1
ATOM 2648 C CA . THR A 1 342 ? 41.007 24.180 -15.389 1.00 31.15 342 THR A CA 1
ATOM 2649 C C . THR A 1 342 ? 42.369 23.607 -15.014 1.00 30.51 342 THR A C 1
ATOM 2650 O O . THR A 1 342 ? 43.312 24.335 -14.856 1.00 30.46 342 THR A O 1
ATOM 2654 N N . GLY A 1 343 ? 42.433 22.289 -14.869 1.00 29.61 343 GLY A N 1
ATOM 2655 C CA . GLY A 1 343 ? 43.582 21.598 -14.366 1.00 28.74 343 GLY A CA 1
ATOM 2656 C C . GLY A 1 343 ? 44.527 21.221 -15.472 1.00 28.17 343 GLY A C 1
ATOM 2657 O O . GLY A 1 343 ? 44.229 21.427 -16.641 1.00 28.68 343 GLY A O 1
ATOM 2658 N N . ASN A 1 344 ? 45.684 20.678 -15.111 1.00 26.73 344 ASN A N 1
ATOM 2659 C CA . ASN A 1 344 ? 46.617 20.283 -16.132 1.00 25.39 344 ASN A CA 1
ATOM 2660 C C . ASN A 1 344 ? 47.151 18.896 -15.860 1.00 24.79 344 ASN A C 1
ATOM 2661 O O . ASN A 1 344 ? 48.074 18.419 -16.495 1.00 24.82 344 ASN A O 1
ATOM 2666 N N . MET A 1 345 ? 46.549 18.253 -14.888 1.00 24.72 345 MET A N 1
ATOM 2667 C CA . MET A 1 345 ? 46.829 16.860 -14.593 1.00 25.27 345 MET A CA 1
ATOM 2668 C C . MET A 1 345 ? 45.534 16.220 -14.134 1.00 25.44 345 MET A C 1
ATOM 2669 O O . MET A 1 345 ? 44.723 16.867 -13.479 1.00 24.80 345 MET A O 1
ATOM 2674 N N . GLU A 1 346 ? 45.338 14.965 -14.524 1.00 26.80 346 GLU A N 1
ATOM 2675 C CA . GLU A 1 346 ? 44.122 14.193 -14.195 1.00 28.08 346 GLU A CA 1
ATOM 2676 C C . GLU A 1 346 ? 44.475 12.768 -13.818 1.00 27.92 346 GLU A C 1
ATOM 2677 O O . GLU A 1 346 ? 45.157 12.074 -14.571 1.00 27.83 346 GLU A O 1
ATOM 2683 N N . LEU A 1 347 ? 44.022 12.342 -12.657 1.00 28.14 347 LEU A N 1
ATOM 2684 C CA . LEU A 1 347 ? 44.086 10.961 -12.280 1.00 30.32 347 LEU A CA 1
ATOM 2685 C C . LEU A 1 347 ? 42.631 10.507 -12.102 1.00 31.27 347 LEU A C 1
ATOM 2686 O O . LEU A 1 347 ? 41.961 10.903 -11.148 1.00 31.04 347 LEU A O 1
ATOM 2691 N N . VAL A 1 348 ? 42.130 9.702 -13.030 1.00 32.32 348 VAL A N 1
ATOM 2692 C CA . VAL A 1 348 ? 40.717 9.285 -13.003 1.00 33.42 348 VAL A CA 1
ATOM 2693 C C . VAL A 1 348 ? 40.595 7.879 -12.401 1.00 34.30 348 VAL A C 1
ATOM 2694 O O . VAL A 1 348 ? 41.258 6.948 -12.865 1.00 34.97 348 VAL A O 1
ATOM 2698 N N . LEU A 1 349 ? 39.778 7.728 -11.360 1.00 35.68 349 LEU A N 1
ATOM 2699 C CA . LEU A 1 349 ? 39.619 6.444 -10.654 1.00 37.05 349 LEU A CA 1
ATOM 2700 C C . LEU A 1 349 ? 38.312 5.770 -11.071 1.00 37.63 349 LEU A C 1
ATOM 2701 O O . LEU A 1 349 ? 37.343 6.450 -11.330 1.00 37.71 349 LEU A O 1
ATOM 2706 N N . SER A 1 350 ? 38.264 4.441 -11.112 1.00 38.82 350 SER A N 1
ATOM 2707 C CA . SER A 1 350 ? 37.082 3.760 -11.693 1.00 40.20 350 SER A CA 1
ATOM 2708 C C . SER A 1 350 ? 36.069 3.204 -10.687 1.00 40.30 350 SER A C 1
ATOM 2709 O O . SER A 1 350 ? 36.418 2.372 -9.850 1.00 39.35 350 SER A O 1
ATOM 2712 N N . ARG A 1 351 ? 34.822 3.660 -10.789 1.00 41.18 351 ARG A N 1
ATOM 2713 C CA . ARG A 1 351 ? 33.734 3.090 -10.009 1.00 43.03 351 ARG A CA 1
ATOM 2714 C C . ARG A 1 351 ? 33.633 1.589 -10.247 1.00 43.16 351 ARG A C 1
ATOM 2715 O O . ARG A 1 351 ? 33.596 0.803 -9.305 1.00 42.20 351 ARG A O 1
ATOM 2723 N N . GLN A 1 352 ? 33.585 1.208 -11.519 1.00 44.21 352 GLN A N 1
ATOM 2724 C CA . GLN A 1 352 ? 33.511 -0.197 -11.879 1.00 45.91 352 GLN A CA 1
ATOM 2725 C C . GLN A 1 352 ? 34.685 -0.988 -11.309 1.00 45.85 352 GLN A C 1
ATOM 2726 O O . GLN A 1 352 ? 34.472 -2.036 -10.702 1.00 46.71 352 GLN A O 1
ATOM 2732 N N . LEU A 1 353 ? 35.914 -0.509 -11.479 1.00 46.12 353 LEU A N 1
ATOM 2733 C CA . LEU A 1 353 ? 37.078 -1.270 -10.963 1.00 46.88 353 LEU A CA 1
ATOM 2734 C C . LEU A 1 353 ? 37.169 -1.250 -9.436 1.00 47.19 353 LEU A C 1
ATOM 2735 O O . LEU A 1 353 ? 37.908 -2.028 -8.829 1.00 46.97 353 LEU A O 1
ATOM 2740 N N . ALA A 1 354 ? 36.407 -0.354 -8.826 1.00 48.22 354 ALA A N 1
ATOM 2741 C CA . ALA A 1 354 ? 36.348 -0.253 -7.375 1.00 49.62 354 ALA A CA 1
ATOM 2742 C C . ALA A 1 354 ? 35.521 -1.405 -6.783 1.00 50.42 354 ALA A C 1
ATOM 2743 O O . ALA A 1 354 ? 35.958 -2.080 -5.860 1.00 49.98 354 ALA A O 1
ATOM 2745 N N . ASN A 1 355 ? 34.333 -1.627 -7.341 1.00 52.01 355 ASN A N 1
ATOM 2746 C CA . ASN A 1 355 ? 33.417 -2.669 -6.870 1.00 53.42 355 ASN A CA 1
ATOM 2747 C C . ASN A 1 355 ? 33.932 -4.082 -7.070 1.00 54.02 355 ASN A C 1
ATOM 2748 O O . ASN A 1 355 ? 33.325 -5.052 -6.618 0.01 54.09 355 ASN A O 1
ATOM 2753 N N . LYS A 1 356 ? 35.064 -4.182 -7.750 1.00 54.75 356 LYS A N 1
ATOM 2754 C CA . LYS A 1 356 ? 35.595 -5.459 -8.111 1.00 55.30 356 LYS A CA 1
ATOM 2755 C C . LYS A 1 356 ? 36.834 -5.657 -7.320 1.00 55.29 356 LYS A C 1
ATOM 2756 O O . LYS A 1 356 ? 37.491 -6.680 -7.451 1.00 56.03 356 LYS A O 1
ATOM 2762 N N . ARG A 1 357 ? 37.197 -4.669 -6.520 1.00 54.69 357 ARG A N 1
ATOM 2763 C CA . ARG A 1 357 ? 38.296 -4.902 -5.592 1.00 54.65 357 ARG A CA 1
ATOM 2764 C C . ARG A 1 357 ? 39.667 -4.771 -6.229 1.00 53.22 357 ARG A C 1
ATOM 2765 O O . ARG A 1 357 ? 40.648 -5.279 -5.703 1.00 52.96 357 ARG A O 1
ATOM 2773 N N . ILE A 1 358 ? 39.759 -4.093 -7.361 1.00 52.25 358 ILE A N 1
ATOM 2774 C CA . ILE A 1 358 ? 41.079 -3.889 -7.942 1.00 50.89 358 ILE A CA 1
ATOM 2775 C C . ILE A 1 358 ? 41.621 -2.502 -7.603 1.00 49.97 358 ILE A C 1
ATOM 2776 O O . ILE A 1 358 ? 41.134 -1.477 -8.092 1.00 49.23 358 ILE A O 1
ATOM 2781 N N . PHE A 1 359 ? 42.626 -2.484 -6.736 1.00 48.66 359 PHE A N 1
ATOM 2782 C CA . PHE A 1 359 ? 43.227 -1.240 -6.320 1.00 47.81 359 PHE A CA 1
ATOM 2783 C C . PHE A 1 359 ? 44.681 -1.282 -6.685 1.00 45.88 359 PHE A C 1
ATOM 2784 O O . PHE A 1 359 ? 45.326 -2.323 -6.558 1.00 46.49 359 PHE A O 1
ATOM 2792 N N . PRO A 1 360 ? 45.206 -0.153 -7.164 1.00 43.63 360 PRO A N 1
ATOM 2793 C CA . PRO A 1 360 ? 44.471 1.082 -7.281 1.00 41.94 360 PRO A CA 1
ATOM 2794 C C . PRO A 1 360 ? 43.502 1.138 -8.437 1.00 40.89 360 PRO A C 1
ATOM 2795 O O . PRO A 1 360 ? 43.850 0.766 -9.559 1.00 40.60 360 PRO A O 1
ATOM 2799 N N . ALA A 1 361 ? 42.321 1.695 -8.164 1.00 39.24 361 ALA A N 1
ATOM 2800 C CA . ALA A 1 361 ? 41.211 1.759 -9.100 1.00 37.50 361 ALA A CA 1
ATOM 2801 C C . ALA A 1 361 ? 41.397 2.793 -10.203 1.00 36.75 361 ALA A C 1
ATOM 2802 O O . ALA A 1 361 ? 40.551 3.684 -10.428 1.00 37.51 361 ALA A O 1
ATOM 2804 N N . ILE A 1 362 ? 42.476 2.664 -10.941 1.00 35.32 362 ILE A N 1
ATOM 2805 C CA . ILE A 1 362 ? 42.796 3.720 -11.892 1.00 33.79 362 ILE A CA 1
ATOM 2806 C C . ILE A 1 362 ? 42.396 3.419 -13.326 1.00 33.01 362 ILE A C 1
ATOM 2807 O O . ILE A 1 362 ? 42.662 2.346 -13.869 1.00 32.43 362 ILE A O 1
ATOM 2812 N N . ASN A 1 363 ? 41.740 4.385 -13.931 1.00 32.26 363 ASN A N 1
ATOM 2813 C CA . ASN A 1 363 ? 41.539 4.353 -15.353 1.00 32.24 363 ASN A CA 1
ATOM 2814 C C . ASN A 1 363 ? 42.685 5.041 -16.056 1.00 31.73 363 ASN A C 1
ATOM 2815 O O . ASN A 1 363 ? 42.662 6.240 -16.190 1.00 32.37 363 ASN A O 1
ATOM 2820 N N . LEU A 1 364 ? 43.668 4.287 -16.518 1.00 31.94 364 LEU A N 1
ATOM 2821 C CA . LEU A 1 364 ? 44.875 4.846 -17.116 1.00 32.86 364 LEU A CA 1
ATOM 2822 C C . LEU A 1 364 ? 44.644 5.626 -18.418 1.00 32.97 364 LEU A C 1
ATOM 2823 O O . LEU A 1 364 ? 45.169 6.713 -18.606 1.00 32.99 364 LEU A O 1
ATOM 2828 N N . LEU A 1 365 ? 43.863 5.067 -19.322 1.00 33.00 365 LEU A N 1
ATOM 2829 C CA . LEU A 1 365 ? 43.643 5.690 -20.604 1.00 33.54 365 LEU A CA 1
ATOM 2830 C C . LEU A 1 365 ? 43.022 7.067 -20.452 1.00 33.02 365 LEU A C 1
ATOM 2831 O O . LEU A 1 365 ? 43.180 7.931 -21.296 1.00 33.28 365 LEU A O 1
ATOM 2836 N N . LEU A 1 366 ? 42.246 7.260 -19.415 1.00 32.42 366 LEU A N 1
ATOM 2837 C CA . LEU A 1 366 ? 41.605 8.545 -19.234 1.00 32.47 366 LEU A CA 1
ATOM 2838 C C . LEU A 1 366 ? 42.476 9.486 -18.393 1.00 31.34 366 LEU A C 1
ATOM 2839 O O . LEU A 1 366 ? 42.150 10.628 -18.208 1.00 31.18 366 LEU A O 1
ATOM 2844 N N . SER A 1 367 ? 43.561 8.972 -17.855 1.00 30.74 367 SER A N 1
ATOM 2845 C CA . SER A 1 367 ? 44.441 9.735 -16.991 1.00 30.41 367 SER A CA 1
ATOM 2846 C C . SER A 1 367 ? 45.637 10.215 -17.799 1.00 29.88 367 SER A C 1
ATOM 2847 O O . SER A 1 367 ? 46.140 9.487 -18.652 1.00 30.16 367 SER A O 1
ATOM 2850 N N . GLY A 1 368 ? 46.083 11.435 -17.530 1.00 29.65 368 GLY A N 1
ATOM 2851 C CA . GLY A 1 368 ? 47.207 12.013 -18.243 1.00 29.37 368 GLY A CA 1
ATOM 2852 C C . GLY A 1 368 ? 47.598 13.352 -17.663 1.00 29.34 368 GLY A C 1
ATOM 2853 O O . GLY A 1 368 ? 46.920 13.885 -16.782 1.00 30.12 368 GLY A O 1
ATOM 2854 N N . THR A 1 369 ? 48.715 13.898 -18.124 1.00 28.59 369 THR A N 1
ATOM 2855 C CA . THR A 1 369 ? 49.087 15.239 -17.708 1.00 27.55 369 THR A CA 1
ATOM 2856 C C . THR A 1 369 ? 49.550 16.083 -18.895 1.00 26.83 369 THR A C 1
ATOM 2857 O O . THR A 1 369 ? 50.245 15.605 -19.763 1.00 26.47 369 THR A O 1
ATOM 2861 N N . ARG A 1 370 ? 49.120 17.325 -18.963 1.00 26.42 370 ARG A N 1
ATOM 2862 C CA . ARG A 1 370 ? 49.529 18.147 -20.073 1.00 27.23 370 ARG A CA 1
ATOM 2863 C C . ARG A 1 370 ? 51.003 18.526 -20.013 1.00 26.87 370 ARG A C 1
ATOM 2864 O O . ARG A 1 370 ? 51.550 18.781 -18.965 1.00 26.31 370 ARG A O 1
ATOM 2872 N N . ARG A 1 371 ? 51.594 18.631 -21.187 1.00 27.56 371 ARG A N 1
ATOM 2873 C CA . ARG A 1 371 ? 52.964 19.017 -21.387 1.00 28.03 371 ARG A CA 1
ATOM 2874 C C . ARG A 1 371 ? 53.878 18.143 -20.591 1.00 27.97 371 ARG A C 1
ATOM 2875 O O . ARG A 1 371 ? 54.810 18.585 -19.935 1.00 28.45 371 ARG A O 1
ATOM 2883 N N . GLU A 1 372 ? 53.605 16.864 -20.693 1.00 28.78 372 GLU A N 1
ATOM 2884 C CA . GLU A 1 372 ? 54.374 15.866 -20.003 1.00 30.98 372 GLU A CA 1
ATOM 2885 C C . GLU A 1 372 ? 55.725 15.668 -20.631 1.00 30.46 372 GLU A C 1
ATOM 2886 O O . GLU A 1 372 ? 56.520 14.933 -20.080 1.00 30.94 372 GLU A O 1
ATOM 2892 N N . GLU A 1 373 ? 55.995 16.287 -21.785 1.00 30.75 373 GLU A N 1
ATOM 2893 C CA . GLU A 1 373 ? 57.336 16.178 -22.369 1.00 30.53 373 GLU A CA 1
ATOM 2894 C C . GLU A 1 373 ? 58.259 16.949 -21.528 1.00 29.06 373 GLU A C 1
ATOM 2895 O O . GLU A 1 373 ? 59.449 16.789 -21.650 1.00 29.96 373 GLU A O 1
ATOM 2901 N N . LEU A 1 374 ? 57.721 17.853 -20.729 1.00 28.47 374 LEU A N 1
ATOM 2902 C CA . LEU A 1 374 ? 58.558 18.659 -19.827 1.00 27.42 374 LEU A CA 1
ATOM 2903 C C . LEU A 1 374 ? 58.947 17.846 -18.608 1.00 26.50 374 LEU A C 1
ATOM 2904 O O . LEU A 1 374 ? 59.826 18.230 -17.872 1.00 26.19 374 LEU A O 1
ATOM 2909 N N . LEU A 1 375 ? 58.268 16.734 -18.397 1.00 26.37 375 LEU A N 1
ATOM 2910 C CA . LEU A 1 375 ? 58.417 15.989 -17.165 1.00 27.76 375 LEU A CA 1
ATOM 2911 C C . LEU A 1 375 ? 59.051 14.618 -17.343 1.00 27.58 375 LEU A C 1
ATOM 2912 O O . LEU A 1 375 ? 59.715 14.138 -16.472 1.00 28.29 375 LEU A O 1
ATOM 2917 N N . LEU A 1 376 ? 58.814 13.975 -18.468 1.00 27.94 376 LEU A N 1
ATOM 2918 C CA . LEU A 1 376 ? 59.347 12.655 -18.703 1.00 27.34 376 LEU A CA 1
ATOM 2919 C C . LEU A 1 376 ? 60.302 12.739 -19.898 1.00 27.60 376 LEU A C 1
ATOM 2920 O O . LEU A 1 376 ? 60.071 13.524 -20.814 1.00 26.98 376 LEU A O 1
ATOM 2925 N N . ASP A 1 377 ? 61.381 11.962 -19.878 1.00 28.48 377 ASP A N 1
ATOM 2926 C CA . ASP A 1 377 ? 62.285 11.873 -21.030 1.00 30.33 377 ASP A CA 1
ATOM 2927 C C . ASP A 1 377 ? 61.622 11.198 -22.256 1.00 31.30 377 ASP A C 1
ATOM 2928 O O . ASP A 1 377 ? 60.696 10.417 -22.113 1.00 31.22 377 ASP A O 1
ATOM 2933 N N . GLU A 1 378 ? 62.099 11.509 -23.455 1.00 33.02 378 GLU A N 1
ATOM 2934 C CA . GLU A 1 378 ? 61.554 10.928 -24.692 1.00 35.37 378 GLU A CA 1
ATOM 2935 C C . GLU A 1 378 ? 61.383 9.402 -24.726 1.00 34.95 378 GLU A C 1
ATOM 2936 O O . GLU A 1 378 ? 60.404 8.902 -25.269 1.00 34.50 378 GLU A O 1
ATOM 2942 N N . GLU A 1 379 ? 62.363 8.671 -24.205 1.00 35.32 379 GLU A N 1
ATOM 2943 C CA . GLU A 1 379 ? 62.284 7.215 -24.143 1.00 35.61 379 GLU A CA 1
ATOM 2944 C C . GLU A 1 379 ? 61.047 6.773 -23.406 1.00 34.44 379 GLU A C 1
ATOM 2945 O O . GLU A 1 379 ? 60.251 5.992 -23.928 1.00 35.37 379 GLU A O 1
ATOM 2951 N N . THR A 1 380 ? 60.896 7.264 -22.182 1.00 32.96 380 THR A N 1
ATOM 2952 C CA . THR A 1 380 ? 59.791 6.875 -21.329 1.00 31.95 380 THR A CA 1
ATOM 2953 C C . THR A 1 380 ? 58.475 7.256 -21.989 1.00 31.79 380 THR A C 1
ATOM 2954 O O . THR A 1 380 ? 57.533 6.473 -21.960 1.00 30.48 380 THR A O 1
ATOM 2958 N N . LEU A 1 381 ? 58.422 8.432 -22.608 1.00 31.28 381 LEU A N 1
ATOM 2959 C CA . LEU A 1 381 ? 57.208 8.827 -23.279 1.00 32.69 381 LEU A CA 1
ATOM 2960 C C . LEU A 1 381 ? 56.810 7.852 -24.377 1.00 33.36 381 LEU A C 1
ATOM 2961 O O . LEU A 1 381 ? 55.630 7.519 -24.494 1.00 33.00 381 LEU A O 1
ATOM 2966 N N . LYS A 1 382 ? 57.752 7.406 -25.208 1.00 33.55 382 LYS A N 1
ATOM 2967 C CA . LYS A 1 382 ? 57.281 6.578 -26.285 1.00 34.61 382 LYS A CA 1
ATOM 2968 C C . LYS A 1 382 ? 56.869 5.216 -25.787 1.00 33.95 382 LYS A C 1
ATOM 2969 O O . LYS A 1 382 ? 55.955 4.629 -26.330 1.00 32.99 382 LYS A O 1
ATOM 2975 N N . LYS A 1 383 ? 57.512 4.755 -24.720 1.00 33.98 383 LYS A N 1
ATOM 2976 C CA . LYS A 1 383 ? 57.170 3.503 -24.117 1.00 34.32 383 LYS A CA 1
ATOM 2977 C C . LYS A 1 383 ? 55.846 3.588 -23.394 1.00 34.22 383 LYS A C 1
ATOM 2978 O O . LYS A 1 383 ? 55.052 2.662 -23.442 1.00 34.90 383 LYS A O 1
ATOM 2984 N N . VAL A 1 384 ? 55.569 4.711 -22.758 1.00 33.79 384 VAL A N 1
ATOM 2985 C CA . VAL A 1 384 ? 54.260 4.875 -22.164 1.00 33.07 384 VAL A CA 1
ATOM 2986 C C . VAL A 1 384 ? 53.192 4.898 -23.263 1.00 33.26 384 VAL A C 1
ATOM 2987 O O . VAL A 1 384 ? 52.099 4.351 -23.090 1.00 31.52 384 VAL A O 1
ATOM 2991 N N . TRP A 1 385 ? 53.537 5.533 -24.383 1.00 33.77 385 TRP A N 1
ATOM 2992 C CA . TRP A 1 385 ? 52.668 5.614 -25.550 1.00 35.72 385 TRP A CA 1
ATOM 2993 C C . TRP A 1 385 ? 52.179 4.242 -26.066 1.00 34.90 385 TRP A C 1
ATOM 2994 O O . TRP A 1 385 ? 51.013 4.072 -26.292 1.00 34.06 385 TRP A O 1
ATOM 3005 N N . LEU A 1 386 ? 53.077 3.278 -26.236 1.00 35.33 386 LEU A N 1
ATOM 3006 C CA . LEU A 1 386 ? 52.694 1.944 -26.649 1.00 36.16 386 LEU A CA 1
ATOM 3007 C C . LEU A 1 386 ? 51.841 1.270 -25.608 1.00 35.82 386 LEU A C 1
ATOM 3008 O O . LEU A 1 386 ? 50.897 0.571 -25.948 1.00 36.47 386 LEU A O 1
ATOM 3013 N N . LEU A 1 387 ? 52.201 1.423 -24.342 1.00 35.80 387 LEU A N 1
ATOM 3014 C CA . LEU A 1 387 ? 51.404 0.882 -23.278 1.00 35.78 387 LEU A CA 1
ATOM 3015 C C . LEU A 1 387 ? 50.007 1.351 -23.497 1.00 36.04 387 LEU A C 1
ATOM 3016 O O . LEU A 1 387 ? 49.061 0.587 -23.324 1.00 36.11 387 LEU A O 1
ATOM 3021 N N . ARG A 1 388 ? 49.868 2.615 -23.884 1.00 36.20 388 ARG A N 1
ATOM 3022 C CA . ARG A 1 388 ? 48.560 3.154 -24.133 1.00 36.90 388 ARG A CA 1
ATOM 3023 C C . ARG A 1 388 ? 47.914 2.475 -25.305 1.00 38.76 388 ARG A C 1
ATOM 3024 O O . ARG A 1 388 ? 46.751 2.116 -25.213 1.00 39.36 388 ARG A O 1
ATOM 3032 N N . ARG A 1 389 ? 48.631 2.343 -26.419 1.00 40.22 389 ARG A N 1
ATOM 3033 C CA . ARG A 1 389 ? 48.075 1.667 -27.583 1.00 42.62 389 ARG A CA 1
ATOM 3034 C C . ARG A 1 389 ? 47.495 0.303 -27.203 1.00 42.79 389 ARG A C 1
ATOM 3035 O O . ARG A 1 389 ? 46.348 -0.008 -27.528 1.00 42.67 389 ARG A O 1
ATOM 3043 N N . MET A 1 390 ? 48.279 -0.493 -26.483 1.00 43.54 390 MET A N 1
ATOM 3044 C CA . MET A 1 390 ? 47.842 -1.818 -26.064 1.00 44.52 390 MET A CA 1
ATOM 3045 C C . MET A 1 390 ? 46.704 -1.797 -25.067 1.00 44.35 390 MET A C 1
ATOM 3046 O O . MET A 1 390 ? 45.925 -2.747 -24.978 1.00 45.05 390 MET A O 1
ATOM 3051 N N . LEU A 1 391 ? 46.609 -0.718 -24.309 1.00 43.79 391 LEU A N 1
ATOM 3052 C CA . LEU A 1 391 ? 45.584 -0.593 -23.323 1.00 43.17 391 LEU A CA 1
ATOM 3053 C C . LEU A 1 391 ? 44.280 -0.358 -24.060 1.00 42.23 391 LEU A C 1
ATOM 3054 O O . LEU A 1 391 ? 43.258 -0.903 -23.703 1.00 41.48 391 LEU A O 1
ATOM 3059 N N . SER A 1 392 ? 44.320 0.444 -25.111 1.00 41.67 392 SER A N 1
ATOM 3060 C CA . SER A 1 392 ? 43.106 0.721 -25.892 1.00 42.44 392 SER A CA 1
ATOM 3061 C C . SER A 1 392 ? 42.531 -0.532 -26.545 1.00 41.91 392 SER A C 1
ATOM 3062 O O . SER A 1 392 ? 41.460 -0.494 -27.115 1.00 40.45 392 SER A O 1
ATOM 3065 N N . ALA A 1 393 ? 43.269 -1.630 -26.465 1.00 42.60 393 ALA A N 1
ATOM 3066 C CA . ALA A 1 393 ? 42.879 -2.844 -27.136 1.00 43.77 393 ALA A CA 1
ATOM 3067 C C . ALA A 1 393 ? 42.224 -3.799 -26.157 1.00 44.36 393 ALA A C 1
ATOM 3068 O O . ALA A 1 393 ? 42.078 -4.973 -26.466 1.00 44.53 393 ALA A O 1
ATOM 3070 N N . MET A 1 394 ? 41.840 -3.298 -24.980 1.00 45.38 394 MET A N 1
ATOM 3071 C CA . MET A 1 394 ? 41.170 -4.117 -23.968 1.00 46.86 394 MET A CA 1
ATOM 3072 C C . MET A 1 394 ? 40.378 -3.306 -22.958 1.00 48.03 394 MET A C 1
ATOM 3073 O O . MET A 1 394 ? 40.433 -2.097 -22.994 1.00 48.27 394 MET A O 1
ATOM 3078 N N . THR A 1 395 ? 39.605 -3.973 -22.099 1.00 50.16 395 THR A N 1
ATOM 3079 C CA . THR A 1 395 ? 39.127 -3.382 -20.838 1.00 52.81 395 THR A CA 1
ATOM 3080 C C . THR A 1 395 ? 40.397 -2.802 -20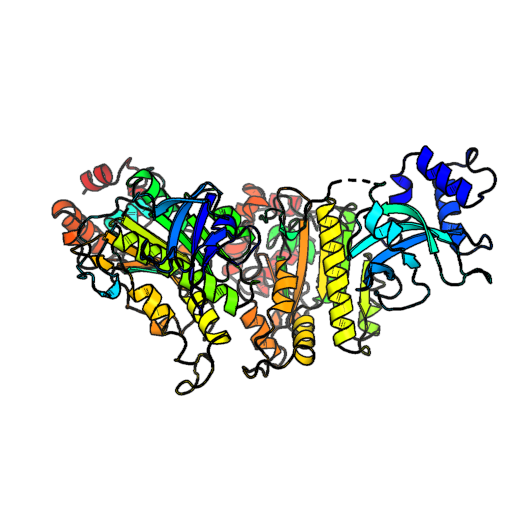.179 1.00 54.11 395 THR A C 1
ATOM 3081 O O . THR A 1 395 ? 41.436 -3.477 -20.195 1.00 54.43 395 THR A O 1
ATOM 3085 N N . GLU A 1 396 ? 40.382 -1.646 -19.512 1.00 55.95 396 GLU A N 1
ATOM 3086 C CA . GLU A 1 396 ? 39.726 -1.349 -18.245 1.00 57.72 396 GLU A CA 1
ATOM 3087 C C . GLU A 1 396 ? 40.171 -2.406 -17.251 1.00 58.34 396 GLU A C 1
ATOM 3088 O O . GLU A 1 396 ? 41.356 -2.440 -16.872 1.00 58.13 396 GLU A O 1
ATOM 3094 N N . GLU A 1 397 ? 39.275 -3.301 -16.861 1.00 58.85 397 GLU A N 1
ATOM 3095 C CA . GLU A 1 397 ? 39.694 -4.338 -15.949 1.00 59.42 397 GLU A CA 1
ATOM 3096 C C . GLU A 1 397 ? 40.974 -5.022 -16.423 1.00 59.16 397 GLU A C 1
ATOM 3097 O O . GLU A 1 397 ? 41.919 -5.200 -15.648 1.00 59.09 397 GLU A O 1
ATOM 3103 N N . GLU A 1 398 ? 41.016 -5.401 -17.696 1.00 59.10 398 GLU A N 1
ATOM 3104 C CA . GLU A 1 398 ? 42.083 -6.285 -18.168 1.00 58.51 398 GLU A CA 1
ATOM 3105 C C . GLU A 1 398 ? 43.423 -5.568 -18.307 1.00 58.37 398 GLU A C 1
ATOM 3106 O O . GLU A 1 398 ? 44.486 -6.112 -17.983 1.00 57.79 398 GLU A O 1
ATOM 3112 N N . GLY A 1 399 ? 43.372 -4.346 -18.810 1.00 58.44 399 GLY A N 1
ATOM 3113 C CA . GLY A 1 399 ? 44.573 -3.534 -18.883 1.00 58.76 399 GLY A CA 1
ATOM 3114 C C . GLY A 1 399 ? 45.164 -3.292 -17.506 1.00 58.89 399 GLY A C 1
ATOM 3115 O O . GLY A 1 399 ? 46.335 -3.596 -17.246 1.00 59.19 399 GLY A O 1
ATOM 3116 N N . LEU A 1 400 ? 44.356 -2.743 -16.609 1.00 58.94 400 LEU A N 1
ATOM 3117 C CA . LEU A 1 400 ? 44.873 -2.396 -15.305 1.00 58.90 400 LEU A CA 1
ATOM 3118 C C . LEU A 1 400 ? 45.496 -3.648 -14.716 1.00 59.40 400 LEU A C 1
ATOM 3119 O O . LEU A 1 400 ? 46.571 -3.602 -14.108 1.00 59.55 400 LEU A O 1
ATOM 3124 N N . THR A 1 401 ? 44.829 -4.771 -14.948 1.00 59.78 401 THR A N 1
ATOM 3125 C CA . THR A 1 401 ? 45.225 -6.036 -14.376 1.00 60.30 401 THR A CA 1
ATOM 3126 C C . THR A 1 401 ? 46.564 -6.488 -14.923 1.00 60.84 401 THR A C 1
ATOM 3127 O O . THR A 1 401 ? 47.482 -6.807 -14.157 1.00 61.54 401 THR A O 1
ATOM 3131 N N . LEU A 1 402 ? 46.687 -6.516 -16.247 1.00 61.12 402 LEU A N 1
ATOM 3132 C CA . LEU A 1 402 ? 47.958 -6.863 -16.872 1.00 60.94 402 LEU A CA 1
ATOM 3133 C C . LEU A 1 402 ? 49.042 -6.023 -16.258 1.00 60.63 402 LEU A C 1
ATOM 3134 O O . LEU A 1 402 ? 50.087 -6.529 -15.837 1.00 60.21 402 LEU A O 1
ATOM 3139 N N . ILE A 1 403 ? 48.787 -4.718 -16.222 1.00 60.53 403 ILE A N 1
ATOM 3140 C CA . ILE A 1 403 ? 49.822 -3.773 -15.828 1.00 60.08 403 ILE A CA 1
ATOM 3141 C C . ILE A 1 403 ? 50.212 -4.012 -14.377 1.00 59.80 403 ILE A C 1
ATOM 3142 O O . ILE A 1 403 ? 51.397 -4.073 -14.060 1.00 59.30 403 ILE A O 1
ATOM 3147 N N . LEU A 1 404 ? 49.222 -4.184 -13.502 1.00 59.53 404 LEU A N 1
ATOM 3148 C CA . LEU A 1 404 ? 49.539 -4.437 -12.104 1.00 59.89 404 LEU A CA 1
ATOM 3149 C C . LEU A 1 404 ? 50.451 -5.642 -12.024 1.00 60.43 404 LEU A C 1
ATOM 3150 O O . LEU A 1 404 ? 51.455 -5.646 -11.326 1.00 60.52 404 LEU A O 1
ATOM 3155 N N . ASN A 1 405 ? 50.103 -6.660 -12.784 1.00 61.52 405 ASN A N 1
ATOM 3156 C CA . ASN A 1 405 ? 50.883 -7.872 -12.822 1.00 62.60 405 ASN A CA 1
ATOM 3157 C C . ASN A 1 405 ? 52.338 -7.632 -13.223 1.00 62.58 405 ASN A C 1
ATOM 3158 O O . ASN A 1 405 ? 53.260 -8.110 -12.574 1.00 62.38 405 ASN A O 1
ATOM 3163 N N . LYS A 1 406 ? 52.542 -6.893 -14.301 1.00 62.77 406 LYS A N 1
ATOM 3164 C CA . LYS A 1 406 ? 53.891 -6.601 -14.738 1.00 63.15 406 LYS A CA 1
ATOM 3165 C C . LYS A 1 406 ? 54.639 -5.785 -13.692 1.00 63.15 406 LYS A C 1
ATOM 3166 O O . LYS A 1 406 ? 55.848 -5.937 -13.521 1.00 63.16 406 LYS A O 1
ATOM 3172 N N . LEU A 1 407 ? 53.922 -4.921 -12.981 1.00 63.24 407 LEU A N 1
ATOM 3173 C CA . LEU A 1 407 ? 54.557 -4.115 -11.951 1.00 62.92 407 LEU A CA 1
ATOM 3174 C C . LEU A 1 407 ? 55.032 -5.023 -10.832 1.00 62.98 407 LEU A C 1
ATOM 3175 O O . LEU A 1 407 ? 56.212 -5.025 -10.484 1.00 62.65 407 LEU A O 1
ATOM 3180 N N . SER A 1 408 ? 54.113 -5.812 -10.285 1.00 63.08 408 SER A N 1
ATOM 3181 C CA . SER A 1 408 ? 54.448 -6.733 -9.184 1.00 63.68 408 SER A CA 1
ATOM 3182 C C . SER A 1 408 ? 55.586 -7.694 -9.515 1.00 63.21 408 SER A C 1
ATOM 3183 O O . SER A 1 408 ? 56.175 -8.285 -8.634 1.00 62.90 408 SER A O 1
ATOM 3186 N N . GLU A 1 409 ? 55.896 -7.839 -10.790 1.00 63.59 409 GLU A N 1
ATOM 3187 C CA . GLU A 1 409 ? 57.029 -8.650 -11.199 1.00 64.31 409 GLU A CA 1
ATOM 3188 C C . GLU A 1 409 ? 58.358 -7.881 -11.221 1.00 63.88 409 GLU A C 1
ATOM 3189 O O . GLU A 1 409 ? 59.378 -8.436 -11.614 1.00 64.06 409 GLU A O 1
ATOM 3195 N N . THR A 1 410 ? 58.363 -6.616 -10.821 1.00 63.38 410 THR A N 1
ATOM 3196 C CA . THR A 1 410 ? 59.565 -5.800 -11.032 1.00 63.02 410 THR A CA 1
ATOM 3197 C C . THR A 1 410 ? 60.004 -4.920 -9.854 1.00 62.33 410 THR A C 1
ATOM 3198 O O . THR A 1 410 ? 59.186 -4.366 -9.137 1.00 62.46 410 THR A O 1
ATOM 3202 N N . SER A 1 411 ? 61.306 -4.784 -9.670 1.00 61.36 411 SER A N 1
ATOM 3203 C CA . SER A 1 411 ? 61.811 -4.051 -8.535 1.00 61.09 411 SER A CA 1
ATOM 3204 C C . SER A 1 411 ? 61.658 -2.529 -8.642 1.00 60.58 411 SER A C 1
ATOM 3205 O O . SER A 1 411 ? 61.803 -1.817 -7.658 1.00 60.72 411 SER A O 1
ATOM 3208 N N . SER A 1 412 ? 61.369 -2.024 -9.829 1.00 59.64 412 SER A N 1
ATOM 3209 C CA . SER A 1 412 ? 61.283 -0.591 -10.015 1.00 58.66 412 SER A CA 1
ATOM 3210 C C . SER A 1 412 ? 60.662 -0.303 -11.364 1.00 58.32 412 SER A C 1
ATOM 3211 O O . SER A 1 412 ? 60.534 -1.200 -12.192 1.00 57.99 412 SER A O 1
ATOM 3214 N N . ASN A 1 413 ? 60.262 0.944 -11.583 1.00 58.00 413 ASN A N 1
ATOM 3215 C CA . ASN A 1 413 ? 59.685 1.322 -12.864 1.00 57.72 413 ASN A CA 1
ATOM 3216 C C . ASN A 1 413 ? 60.721 1.257 -13.969 1.00 58.01 413 ASN A C 1
ATOM 3217 O O . ASN A 1 413 ? 60.415 0.886 -15.088 1.00 57.34 413 ASN A O 1
ATOM 3222 N N . GLU A 1 414 ? 61.957 1.611 -13.647 1.00 58.92 414 GLU A N 1
ATOM 3223 C CA . GLU A 1 414 ? 62.976 1.647 -14.667 1.00 60.24 414 GLU A CA 1
ATOM 3224 C C . GLU A 1 414 ? 63.278 0.212 -15.072 1.00 60.49 414 GLU A C 1
ATOM 3225 O O . GLU A 1 414 ? 63.592 -0.089 -16.216 1.00 60.61 414 GLU A O 1
ATOM 3231 N N . GLU A 1 415 ? 63.181 -0.671 -14.101 1.00 61.01 415 GLU A N 1
ATOM 3232 C CA . GLU A 1 415 ? 63.177 -2.083 -14.352 1.00 61.47 415 GLU A CA 1
ATOM 3233 C C . GLU A 1 415 ? 62.078 -2.426 -15.343 1.00 61.19 415 GLU A C 1
ATOM 3234 O O . GLU A 1 415 ? 62.349 -2.907 -16.437 1.00 61.29 415 GLU A O 1
ATOM 3240 N N . PHE A 1 416 ? 60.837 -2.174 -14.938 1.00 61.02 416 PHE A N 1
ATOM 3241 C CA . PHE A 1 416 ? 59.639 -2.376 -15.757 1.00 60.96 416 PHE A CA 1
ATOM 3242 C C . PHE A 1 416 ? 59.822 -1.904 -17.201 1.00 61.40 416 PHE A C 1
ATOM 3243 O O . PHE A 1 416 ? 59.505 -2.627 -18.129 1.00 61.23 416 PHE A O 1
ATOM 3251 N N . LEU A 1 417 ? 60.366 -0.711 -17.398 1.00 62.34 417 LEU A N 1
ATOM 3252 C CA . LEU A 1 417 ? 60.561 -0.199 -18.756 1.00 63.49 417 LEU A CA 1
ATOM 3253 C C . LEU A 1 417 ? 61.641 -0.959 -19.558 1.00 64.73 417 LEU A C 1
ATOM 3254 O O . LEU A 1 417 ? 61.537 -1.072 -20.770 1.00 64.40 417 LEU A O 1
ATOM 3259 N N . LYS A 1 418 ? 62.668 -1.468 -18.881 1.00 66.50 418 LYS A N 1
ATOM 3260 C CA . LYS A 1 418 ? 63.682 -2.299 -19.532 1.00 68.22 418 LYS A CA 1
ATOM 3261 C C . LYS A 1 418 ? 63.015 -3.432 -20.293 1.00 68.95 418 LYS A C 1
ATOM 3262 O O . LYS A 1 418 ? 63.499 -3.836 -21.346 1.00 69.24 418 LYS A O 1
ATOM 3268 N N . LEU A 1 419 ? 61.915 -3.947 -19.745 1.00 69.86 419 LEU A N 1
ATOM 3269 C CA . LEU A 1 419 ? 61.160 -5.035 -20.365 1.00 70.74 419 LEU A CA 1
ATOM 3270 C C . LEU A 1 419 ? 60.484 -4.670 -21.681 1.00 71.43 419 LEU A C 1
ATOM 3271 O O . LEU A 1 419 ? 60.434 -5.489 -22.595 1.00 71.85 419 LEU A O 1
ATOM 3276 N N . ILE A 1 420 ? 59.946 -3.458 -21.780 1.00 72.06 420 ILE A N 1
ATOM 3277 C CA . ILE A 1 420 ? 59.153 -3.080 -22.960 1.00 72.58 420 ILE A CA 1
ATOM 3278 C C . ILE A 1 420 ? 59.875 -3.343 -24.285 1.00 72.67 420 ILE A C 1
ATOM 3279 O O . ILE A 1 420 ? 60.913 -2.742 -24.568 1.00 72.90 420 ILE A O 1
ATOM 3284 N N . GLY B 1 58 ? 54.117 58.105 -21.596 1.00 92.04 58 GLY B N 1
ATOM 3285 C CA . GLY B 1 58 ? 53.192 56.951 -21.383 1.00 91.93 58 GLY B CA 1
ATOM 3286 C C . GLY B 1 58 ? 52.145 56.777 -22.474 1.00 91.83 58 GLY B C 1
ATOM 3287 O O . GLY B 1 58 ? 51.938 57.668 -23.300 1.00 91.89 58 GLY B O 1
ATOM 3288 N N . GLU B 1 59 ? 51.486 55.619 -22.473 1.00 91.64 59 GLU B N 1
ATOM 3289 C CA . GLU B 1 59 ? 50.414 55.331 -23.427 1.00 91.46 59 GLU B CA 1
ATOM 3290 C C . GLU B 1 59 ? 49.460 54.258 -22.895 1.00 91.21 59 GLU B C 1
ATOM 3291 O O . GLU B 1 59 ? 49.821 53.474 -22.017 1.00 91.22 59 GLU B O 1
ATOM 3297 N N . GLY B 1 60 ? 48.243 54.224 -23.431 1.00 90.84 60 GLY B N 1
ATOM 3298 C CA . GLY B 1 60 ? 47.246 53.263 -22.976 1.00 90.33 60 GLY B CA 1
ATOM 3299 C C . GLY B 1 60 ? 45.954 53.303 -23.767 1.00 90.08 60 GLY B C 1
ATOM 3300 O O . GLY B 1 60 ? 45.835 54.043 -24.747 1.00 89.89 60 GLY B O 1
ATOM 3301 N N . VAL B 1 61 ? 44.983 52.504 -23.327 1.00 89.85 61 VAL B N 1
ATOM 3302 C CA . VAL B 1 61 ? 43.698 52.365 -24.010 1.00 89.57 61 VAL B CA 1
ATOM 3303 C C . VAL B 1 61 ? 42.568 53.098 -23.275 1.00 89.66 61 VAL B C 1
ATOM 3304 O O . VAL B 1 61 ? 42.136 52.682 -22.205 1.00 89.45 61 VAL B O 1
ATOM 3308 N N . LEU B 1 62 ? 42.092 54.182 -23.879 1.00 89.99 62 LEU B N 1
ATOM 3309 C CA . LEU B 1 62 ? 41.039 55.034 -23.323 1.00 90.39 62 LEU B CA 1
ATOM 3310 C C . LEU B 1 62 ? 39.834 54.261 -22.788 1.00 90.87 62 LEU B C 1
ATOM 3311 O O . LEU B 1 62 ? 39.498 53.193 -23.290 1.00 90.93 62 LEU B O 1
ATOM 3316 N N . GLU B 1 63 ? 39.185 54.826 -21.773 1.00 91.68 63 GLU B N 1
ATOM 3317 C CA . GLU B 1 63 ? 38.009 54.225 -21.139 1.00 92.47 63 GLU B CA 1
ATOM 3318 C C . GLU B 1 63 ? 37.029 55.283 -20.609 1.00 93.10 63 GLU B C 1
ATOM 3319 O O . GLU B 1 63 ? 36.844 55.426 -19.396 1.00 93.15 63 GLU B O 1
ATOM 3325 N N . ILE B 1 64 ? 36.405 56.017 -21.526 1.00 93.86 64 ILE B N 1
ATOM 3326 C CA . ILE B 1 64 ? 35.414 57.040 -21.185 1.00 94.57 64 ILE B CA 1
ATOM 3327 C C . ILE B 1 64 ? 34.413 56.593 -20.118 1.00 95.14 64 ILE B C 1
ATOM 3328 O O . ILE B 1 64 ? 33.613 55.686 -20.355 1.00 95.12 64 ILE B O 1
ATOM 3333 N N . HIS B 1 65 ? 34.441 57.244 -18.957 1.00 95.88 65 HIS B N 1
ATOM 3334 C CA . HIS B 1 65 ? 33.488 56.927 -17.891 1.00 96.58 65 HIS B CA 1
ATOM 3335 C C . HIS B 1 65 ? 32.145 57.636 -18.082 1.00 96.95 65 HIS B C 1
ATOM 3336 O O . HIS B 1 65 ? 32.063 58.631 -18.809 1.00 97.09 65 HIS B O 1
ATOM 3343 N N . PRO B 1 66 ? 31.090 57.118 -17.426 1.00 97.32 66 PRO B N 1
ATOM 3344 C CA . PRO B 1 66 ? 29.694 57.534 -17.617 1.00 97.64 66 PRO B CA 1
ATOM 3345 C C . PRO B 1 66 ? 29.489 59.055 -17.622 1.00 98.03 66 PRO B C 1
ATOM 3346 O O . PRO B 1 66 ? 28.694 59.564 -18.416 1.00 98.11 66 PRO B O 1
ATOM 3350 N N . GLU B 1 67 ? 30.191 59.771 -16.745 1.00 98.30 67 GLU B N 1
ATOM 3351 C CA . GLU B 1 67 ? 30.128 61.234 -16.732 1.00 98.47 67 GLU B CA 1
ATOM 3352 C C . GLU B 1 67 ? 30.709 61.800 -18.020 1.00 98.41 67 GLU B C 1
ATOM 3353 O O . GLU B 1 67 ? 29.971 62.218 -18.913 1.00 98.59 67 GLU B O 1
ATOM 3359 N N . GLY B 1 68 ? 32.037 61.813 -18.106 1.00 98.25 68 GLY B N 1
ATOM 3360 C CA . GLY B 1 68 ? 32.724 62.352 -19.280 1.00 97.92 68 GLY B CA 1
ATOM 3361 C C . GLY B 1 68 ? 34.242 62.318 -19.203 1.00 97.70 68 GLY B C 1
ATOM 3362 O O . GLY B 1 68 ? 34.926 62.675 -20.165 1.00 97.63 68 GLY B O 1
ATOM 3363 N N . PHE B 1 69 ? 34.777 61.899 -18.060 1.00 97.46 69 PHE B N 1
ATOM 3364 C CA . PHE B 1 69 ? 36.223 61.758 -17.901 1.00 97.27 69 PHE B CA 1
ATOM 3365 C C . PHE B 1 69 ? 36.658 60.358 -18.337 1.00 96.97 69 PHE B C 1
ATOM 3366 O O . PHE B 1 69 ? 35.816 59.489 -18.577 1.00 97.00 69 PHE B O 1
ATOM 3374 N N . GLY B 1 70 ? 37.966 60.135 -18.437 1.00 96.49 70 GLY B N 1
ATOM 3375 C CA . GLY B 1 70 ? 38.467 58.825 -18.843 1.00 95.80 70 GLY B CA 1
ATOM 3376 C C . GLY B 1 70 ? 39.848 58.446 -18.333 1.00 95.30 70 GLY B C 1
ATOM 3377 O O . GLY B 1 70 ? 40.699 59.308 -18.107 1.00 95.34 70 GLY B O 1
ATOM 3378 N N . PHE B 1 71 ? 40.061 57.142 -18.153 1.00 94.70 71 PHE B N 1
ATOM 3379 C CA . PHE B 1 71 ? 41.379 56.595 -17.835 1.00 94.09 71 PHE B CA 1
ATOM 3380 C C . PHE B 1 71 ? 41.933 55.831 -19.042 1.00 93.45 71 PHE B C 1
ATOM 3381 O O . PHE B 1 71 ? 41.175 55.398 -19.911 1.00 93.50 71 PHE B O 1
ATOM 3389 N N . LEU B 1 72 ? 43.253 55.668 -19.093 1.00 92.46 72 LEU B N 1
ATOM 3390 C CA . LEU B 1 72 ? 43.886 54.811 -20.094 1.00 91.44 72 LEU B CA 1
ATOM 3391 C C . LEU B 1 72 ? 44.253 53.469 -19.461 1.00 90.70 72 LEU B C 1
ATOM 3392 O O . LEU B 1 72 ? 44.911 53.431 -18.421 1.00 90.71 72 LEU B O 1
ATOM 3397 N N . ARG B 1 73 ? 43.832 52.368 -20.080 1.00 89.61 73 ARG B N 1
ATOM 3398 C CA . ARG B 1 73 ? 44.160 51.048 -19.550 1.00 88.53 73 ARG B CA 1
ATOM 3399 C C . ARG B 1 73 ? 45.486 50.511 -20.057 1.00 87.87 73 ARG B C 1
ATOM 3400 O O . ARG B 1 73 ? 45.908 50.800 -21.174 1.00 87.63 73 ARG B O 1
ATOM 3408 N N . ARG B 1 74 ? 46.137 49.727 -19.207 1.00 87.28 74 ARG B N 1
ATOM 3409 C CA . ARG B 1 74 ? 47.401 49.089 -19.542 1.00 86.76 74 ARG B CA 1
ATOM 3410 C C . ARG B 1 74 ? 47.149 47.761 -20.230 1.00 85.87 74 ARG B C 1
ATOM 3411 O O . ARG B 1 74 ? 46.387 46.936 -19.738 1.00 85.54 74 ARG B O 1
ATOM 3419 N N . ILE B 1 75 ? 47.784 47.545 -21.370 1.00 85.08 75 ILE B N 1
ATOM 3420 C CA . ILE B 1 75 ? 47.686 46.245 -21.978 1.00 84.53 75 ILE B CA 1
ATOM 3421 C C . ILE B 1 75 ? 48.299 45.279 -20.977 1.00 84.16 75 ILE B C 1
ATOM 3422 O O . ILE B 1 75 ? 47.712 44.242 -20.652 1.00 84.25 75 ILE B O 1
ATOM 3427 N N . GLU B 1 76 ? 49.470 45.648 -20.462 1.00 83.45 76 GLU B N 1
ATOM 3428 C CA . GLU B 1 76 ? 50.183 44.820 -19.495 1.00 82.69 76 GLU B CA 1
ATOM 3429 C C . GLU B 1 76 ? 49.339 44.559 -18.262 1.00 81.71 76 GLU B C 1
ATOM 3430 O O . GLU B 1 76 ? 49.751 43.835 -17.367 1.00 81.71 76 GLU B O 1
ATOM 3436 N N . ASP B 1 77 ? 48.150 45.143 -18.222 1.00 80.69 77 ASP B N 1
ATOM 3437 C CA . ASP B 1 77 ? 47.209 44.866 -17.146 1.00 79.84 77 ASP B CA 1
ATOM 3438 C C . ASP B 1 77 ? 46.035 44.032 -17.629 1.00 79.32 77 ASP B C 1
ATOM 3439 O O . ASP B 1 77 ? 45.088 43.792 -16.881 1.00 79.00 77 ASP B O 1
ATOM 3444 N N . ASN B 1 78 ? 46.098 43.592 -18.881 1.00 78.73 78 ASN B N 1
ATOM 3445 C CA . ASN B 1 78 ? 44.949 42.970 -19.518 1.00 78.31 78 ASN B CA 1
ATOM 3446 C C . ASN B 1 78 ? 43.787 43.946 -19.605 1.00 78.23 78 ASN B C 1
ATOM 3447 O O . ASN B 1 78 ? 42.624 43.551 -19.559 1.00 77.88 78 ASN B O 1
ATOM 3452 N N . LEU B 1 79 ? 44.128 45.224 -19.723 1.00 78.49 79 LEU B N 1
ATOM 3453 C CA . LEU B 1 79 ? 43.153 46.299 -19.868 1.00 79.07 79 LEU B CA 1
ATOM 3454 C C . LEU B 1 79 ? 42.313 46.551 -18.612 1.00 79.78 79 LEU B C 1
ATOM 3455 O O . LEU B 1 79 ? 41.362 47.328 -18.639 1.00 79.77 79 LEU B O 1
ATOM 3460 N N . LEU B 1 80 ? 42.662 45.902 -17.511 1.00 80.72 80 LEU B N 1
ATOM 3461 C CA . LEU B 1 80 ? 41.918 46.106 -16.278 1.00 81.92 80 LEU B CA 1
ATOM 3462 C C . LEU B 1 80 ? 42.343 47.371 -15.529 1.00 82.68 80 LEU B C 1
ATOM 3463 O O . LEU B 1 80 ? 43.433 47.898 -15.746 1.00 82.41 80 LEU B O 1
ATOM 3468 N N . PRO B 1 81 ? 41.457 47.875 -14.658 1.00 83.75 81 PRO B N 1
ATOM 3469 C CA . PRO B 1 81 ? 41.704 49.092 -13.887 1.00 84.49 81 PRO B CA 1
ATOM 3470 C C . PRO B 1 81 ? 42.901 48.935 -12.966 1.00 85.28 81 PRO B C 1
ATOM 3471 O O . PRO B 1 81 ? 43.184 47.836 -12.490 1.00 85.13 81 PRO B O 1
ATOM 3475 N N . SER B 1 82 ? 43.595 50.035 -12.717 1.00 86.40 82 SER B N 1
ATOM 3476 C CA . SER B 1 82 ? 44.798 49.991 -11.919 1.00 87.52 82 SER B CA 1
ATOM 3477 C C . SER B 1 82 ? 45.352 51.386 -11.720 1.00 88.50 82 SER B C 1
ATOM 3478 O O . SER B 1 82 ? 45.023 52.315 -12.450 1.00 88.78 82 SER B O 1
ATOM 3481 N N . ASN B 1 83 ? 46.170 51.533 -10.694 1.00 89.80 83 ASN B N 1
ATOM 3482 C CA . ASN B 1 83 ? 47.170 52.572 -10.684 1.00 91.02 83 ASN B CA 1
ATOM 3483 C C . ASN B 1 83 ? 48.382 51.742 -11.029 1.00 91.86 83 ASN B C 1
ATOM 3484 O O . ASN B 1 83 ? 48.657 50.759 -10.339 1.00 92.20 83 ASN B O 1
ATOM 3489 N N . ASP B 1 84 ? 49.121 52.105 -12.072 1.00 92.79 84 ASP B N 1
ATOM 3490 C CA . ASP B 1 84 ? 49.101 53.430 -12.670 1.00 93.78 84 ASP B CA 1
ATOM 3491 C C . ASP B 1 84 ? 48.313 53.567 -13.974 1.00 94.25 84 ASP B C 1
ATOM 3492 O O . ASP B 1 84 ? 48.901 53.559 -15.060 1.00 94.42 84 ASP B O 1
ATOM 3497 N N . ASP B 1 85 ? 46.997 53.718 -13.885 1.00 94.76 85 ASP B N 1
ATOM 3498 C CA . ASP B 1 85 ? 46.230 54.100 -15.068 1.00 95.30 85 ASP B CA 1
ATOM 3499 C C . ASP B 1 85 ? 46.385 55.609 -15.249 1.00 95.68 85 ASP B C 1
ATOM 3500 O O . ASP B 1 85 ? 46.651 56.320 -14.285 1.00 95.81 85 ASP B O 1
ATOM 3505 N N . ILE B 1 86 ? 46.247 56.100 -16.475 1.00 96.17 86 ILE B N 1
ATOM 3506 C CA . ILE B 1 86 ? 46.374 57.532 -16.722 1.00 96.78 86 ILE B CA 1
ATOM 3507 C C . ILE B 1 86 ? 45.035 58.242 -16.580 1.00 97.45 86 ILE B C 1
ATOM 3508 O O . ILE B 1 86 ? 43.988 57.601 -16.481 1.00 97.54 86 ILE B O 1
ATOM 3513 N N . TYR B 1 87 ? 45.074 59.571 -16.547 1.00 98.32 87 TYR B N 1
ATOM 3514 C CA . TYR B 1 87 ? 43.850 60.365 -16.504 1.00 99.15 87 TYR B CA 1
ATOM 3515 C C . TYR B 1 87 ? 43.755 61.281 -17.720 1.00 99.60 87 TYR B C 1
ATOM 3516 O O . TYR B 1 87 ? 44.774 61.652 -18.302 1.00 99.56 87 TYR B O 1
ATOM 3525 N N . ILE B 1 88 ? 42.531 61.655 -18.092 1.00 100.38 88 ILE B N 1
ATOM 3526 C CA . ILE B 1 88 ? 42.301 62.381 -19.342 1.00 101.20 88 ILE B CA 1
ATOM 3527 C C . ILE B 1 88 ? 41.087 63.325 -19.300 1.00 101.79 88 ILE B C 1
ATOM 3528 O O . ILE B 1 88 ? 40.013 62.931 -18.832 1.00 101.93 88 ILE B O 1
ATOM 3533 N N . SER B 1 89 ? 41.299 64.548 -19.777 1.00 102.47 89 SER B N 1
ATOM 3534 C CA . SER B 1 89 ? 40.330 65.632 -19.685 1.00 103.14 89 SER B CA 1
ATOM 3535 C C . SER B 1 89 ? 38.896 65.236 -20.015 1.00 103.81 89 SER B C 1
ATOM 3536 O O . SER B 1 89 ? 38.593 64.069 -20.266 1.00 104.18 89 SER B O 1
ATOM 3539 N N . PRO B 1 90 ? 38.023 66.238 -20.005 1.00 104.35 90 PRO B N 1
ATOM 3540 C CA . PRO B 1 90 ? 36.592 66.047 -20.253 1.00 104.67 90 PRO B CA 1
ATOM 3541 C C . PRO B 1 90 ? 36.174 66.109 -21.726 1.00 104.94 90 PRO B C 1
ATOM 3542 O O . PRO B 1 90 ? 35.426 65.223 -22.138 1.00 104.97 90 PRO B O 1
ATOM 3546 N N . SER B 1 91 ? 36.601 67.106 -22.503 1.00 105.26 91 SER B N 1
ATOM 3547 C CA . SER B 1 91 ? 37.539 68.162 -22.108 1.00 105.56 91 SER B CA 1
ATOM 3548 C C . SER B 1 91 ? 38.941 67.864 -22.645 1.00 105.67 91 SER B C 1
ATOM 3549 O O . SER B 1 91 ? 39.803 68.741 -22.695 1.00 105.79 91 SER B O 1
ATOM 3552 N N . GLN B 1 92 ? 39.143 66.617 -23.056 1.00 105.73 92 GLN B N 1
ATOM 3553 C CA . GLN B 1 92 ? 40.331 66.197 -23.787 1.00 105.86 92 GLN B CA 1
ATOM 3554 C C . GLN B 1 92 ? 40.580 64.687 -23.740 1.00 106.02 92 GLN B C 1
ATOM 3555 O O . GLN B 1 92 ? 41.604 64.255 -23.207 1.00 106.25 92 GLN B O 1
ATOM 3561 N N . ILE B 1 93 ? 39.683 63.883 -24.319 1.00 106.06 93 ILE B N 1
ATOM 3562 C CA . ILE B 1 93 ? 38.566 64.396 -25.084 1.00 106.05 93 ILE B CA 1
ATOM 3563 C C . ILE B 1 93 ? 38.998 65.808 -25.414 1.00 106.12 93 ILE B C 1
ATOM 3564 O O . ILE B 1 93 ? 40.198 66.089 -25.404 1.00 106.14 93 ILE B O 1
ATOM 3569 N N . ARG B 1 94 ? 38.070 66.702 -25.738 1.00 106.08 94 ARG B N 1
ATOM 3570 C CA . ARG B 1 94 ? 36.688 66.394 -26.036 1.00 105.96 94 ARG B CA 1
ATOM 3571 C C . ARG B 1 94 ? 36.630 66.834 -27.481 1.00 105.64 94 ARG B C 1
ATOM 3572 O O . ARG B 1 94 ? 35.566 66.907 -28.102 1.00 105.67 94 ARG B O 1
ATOM 3580 N N . LYS B 1 95 ? 37.822 67.106 -28.010 1.00 105.18 95 LYS B N 1
ATOM 3581 C CA . LYS B 1 95 ? 37.954 67.881 -29.223 1.00 104.77 95 LYS B CA 1
ATOM 3582 C C . LYS B 1 95 ? 39.375 68.382 -29.506 1.00 104.34 95 LYS B C 1
ATOM 3583 O O . LYS B 1 95 ? 39.545 69.595 -29.616 1.00 104.56 95 LYS B O 1
ATOM 3589 N N . PHE B 1 96 ? 40.413 67.548 -29.634 1.00 103.65 96 PHE B N 1
ATOM 3590 C CA . PHE B 1 96 ? 40.521 66.073 -29.465 1.00 102.88 96 PHE B CA 1
ATOM 3591 C C . PHE B 1 96 ? 39.456 65.023 -29.860 1.00 102.19 96 PHE B C 1
ATOM 3592 O O . PHE B 1 96 ? 39.822 63.968 -30.380 1.00 102.14 96 PHE B O 1
ATOM 3600 N N . ASN B 1 97 ? 38.175 65.276 -29.620 1.00 101.27 97 ASN B N 1
ATOM 3601 C CA . ASN B 1 97 ? 37.141 64.387 -30.160 1.00 100.23 97 ASN B CA 1
ATOM 3602 C C . ASN B 1 97 ? 37.624 62.934 -30.314 1.00 99.40 97 ASN B C 1
ATOM 3603 O O . ASN B 1 97 ? 38.197 62.571 -31.344 1.00 99.34 97 ASN B O 1
ATOM 3608 N N . LEU B 1 98 ? 37.385 62.107 -29.295 1.00 98.22 98 LEU B N 1
ATOM 3609 C CA . LEU B 1 98 ? 37.849 60.716 -29.298 1.00 96.98 98 LEU B CA 1
ATOM 3610 C C . LEU B 1 98 ? 37.065 59.827 -28.327 1.00 96.26 98 LEU B C 1
ATOM 3611 O O . LEU B 1 98 ? 36.665 60.277 -27.253 1.00 96.16 98 LEU B O 1
ATOM 3616 N N . ASN B 1 99 ? 36.857 58.565 -28.706 1.00 95.27 99 ASN B N 1
ATOM 3617 C CA . ASN B 1 99 ? 36.097 57.628 -27.869 1.00 94.22 99 ASN B CA 1
ATOM 3618 C C . ASN B 1 99 ? 36.851 56.372 -27.429 1.00 93.31 99 ASN B C 1
ATOM 3619 O O . ASN B 1 99 ? 38.059 56.243 -27.622 1.00 92.95 99 ASN B O 1
ATOM 3624 N N . THR B 1 100 ? 36.113 55.448 -26.829 1.00 92.48 100 THR B N 1
ATOM 3625 C CA . THR B 1 100 ? 36.707 54.274 -26.206 1.00 91.78 100 THR B CA 1
ATOM 3626 C C . THR B 1 100 ? 37.415 53.344 -27.192 1.00 91.30 100 THR B C 1
ATOM 3627 O O . THR B 1 100 ? 37.021 53.220 -28.354 1.00 91.24 100 THR B O 1
ATOM 3631 N N . GLY B 1 101 ? 38.459 52.680 -26.706 1.00 90.72 101 GLY B N 1
ATOM 3632 C CA . GLY B 1 101 ? 39.254 51.786 -27.533 1.00 89.97 101 GLY B CA 1
ATOM 3633 C C . GLY B 1 101 ? 40.506 52.488 -28.009 1.00 89.54 101 GLY B C 1
ATOM 3634 O O . GLY B 1 101 ? 41.546 51.861 -28.200 1.00 89.35 101 GLY B O 1
ATOM 3635 N N . ASP B 1 102 ? 40.401 53.803 -28.182 1.00 89.31 102 ASP B N 1
ATOM 3636 C CA . ASP B 1 102 ? 41.499 54.614 -28.696 1.00 88.99 102 ASP B CA 1
ATOM 3637 C C . ASP B 1 102 ? 42.773 54.462 -27.887 1.00 88.92 102 ASP B C 1
ATOM 3638 O O . ASP B 1 102 ? 42.739 54.334 -26.667 1.00 88.69 102 ASP B O 1
ATOM 3643 N N . ILE B 1 103 ? 43.901 54.480 -28.583 1.00 89.10 103 ILE B N 1
ATOM 3644 C CA . ILE B 1 103 ? 45.189 54.365 -27.935 1.00 89.56 103 ILE B CA 1
ATOM 3645 C C . ILE B 1 103 ? 45.843 55.729 -27.906 1.00 90.10 103 ILE B C 1
ATOM 3646 O O . ILE B 1 103 ? 46.065 56.339 -28.947 1.00 90.17 103 ILE B O 1
ATOM 3651 N N . ILE B 1 104 ? 46.143 56.207 -26.705 1.00 90.99 104 ILE B N 1
ATOM 3652 C CA . ILE B 1 104 ? 46.759 57.516 -26.530 1.00 91.84 104 ILE B CA 1
ATOM 3653 C C . ILE B 1 104 ? 48.202 57.380 -26.074 1.00 92.47 104 ILE B C 1
ATOM 3654 O O . ILE B 1 104 ? 48.529 56.480 -25.304 1.00 92.53 104 ILE B O 1
ATOM 3659 N N . SER B 1 105 ? 49.061 58.273 -26.553 1.00 93.36 105 SER B N 1
ATOM 3660 C CA . SER B 1 105 ? 50.425 58.379 -26.029 1.00 94.25 105 SER B CA 1
ATOM 3661 C C . SER B 1 105 ? 50.906 59.830 -25.991 1.00 94.85 105 SER B C 1
ATOM 3662 O O . SER B 1 105 ? 50.543 60.647 -26.844 1.00 95.03 105 SER B O 1
ATOM 3665 N N . GLY B 1 106 ? 51.713 60.141 -24.983 1.00 95.51 106 GLY B N 1
ATOM 3666 C CA . GLY B 1 106 ? 52.191 61.501 -24.751 1.00 96.24 106 GLY B CA 1
ATOM 3667 C C . GLY B 1 106 ? 52.793 61.620 -23.361 1.00 96.80 106 GLY B C 1
ATOM 3668 O O . GLY B 1 106 ? 52.722 60.679 -22.562 1.00 96.96 106 GLY B O 1
ATOM 3669 N N . VAL B 1 107 ? 53.378 62.779 -23.069 1.00 97.19 107 VAL B N 1
ATOM 3670 C CA . VAL B 1 107 ? 54.090 63.003 -21.807 1.00 97.47 107 VAL B CA 1
ATOM 3671 C C . VAL B 1 107 ? 53.168 62.956 -20.583 1.00 97.70 107 VAL B C 1
ATOM 3672 O O . VAL B 1 107 ? 52.018 63.405 -20.636 1.00 97.62 107 VAL B O 1
ATOM 3676 N N . ILE B 1 108 ? 53.681 62.405 -19.485 1.00 97.94 108 ILE B N 1
ATOM 3677 C CA . ILE B 1 108 ? 52.947 62.381 -18.220 1.00 98.17 108 ILE B CA 1
ATOM 3678 C C . ILE B 1 108 ? 53.654 63.212 -17.149 1.00 98.22 108 ILE B C 1
ATOM 3679 O O . ILE B 1 108 ? 53.004 63.865 -16.329 1.00 98.26 108 ILE B O 1
ATOM 3684 N N . ALA B 1 119 ? 47.547 61.550 -15.381 1.00 104.44 119 ALA B N 1
ATOM 3685 C CA . ALA B 1 119 ? 48.507 62.620 -15.639 1.00 104.52 119 ALA B CA 1
ATOM 3686 C C . ALA B 1 119 ? 49.030 62.581 -17.078 1.00 104.58 119 ALA B C 1
ATOM 3687 O O . ALA B 1 119 ? 49.958 61.833 -17.394 1.00 104.81 119 ALA B O 1
ATOM 3689 N N . MET B 1 120 ? 48.430 63.387 -17.949 1.00 104.52 120 MET B N 1
ATOM 3690 C CA . MET B 1 120 ? 48.865 63.473 -19.340 1.00 104.45 120 MET B CA 1
ATOM 3691 C C . MET B 1 120 ? 48.971 64.928 -19.773 1.00 104.24 120 MET B C 1
ATOM 3692 O O . MET B 1 120 ? 47.999 65.507 -20.251 1.00 104.28 120 MET B O 1
ATOM 3697 N N . ILE B 1 121 ? 50.154 65.513 -19.608 1.00 104.09 121 ILE B N 1
ATOM 3698 C CA . ILE B 1 121 ? 50.369 66.920 -19.948 1.00 103.81 121 ILE B CA 1
ATOM 3699 C C . ILE B 1 121 ? 49.794 67.250 -21.327 1.00 103.59 121 ILE B C 1
ATOM 3700 O O . ILE B 1 121 ? 49.216 68.320 -21.527 1.00 103.56 121 ILE B O 1
ATOM 3705 N N . LYS B 1 122 ? 49.951 66.327 -22.274 1.00 103.33 122 LYS B N 1
ATOM 3706 C CA . LYS B 1 122 ? 49.397 66.515 -23.618 1.00 103.06 122 LYS B CA 1
ATOM 3707 C C . LYS B 1 122 ? 49.668 65.323 -24.550 1.00 102.70 122 LYS B C 1
ATOM 3708 O O . LYS B 1 122 ? 50.577 64.520 -24.315 1.00 102.67 122 LYS B O 1
ATOM 3714 N N . ILE B 1 123 ? 48.872 65.228 -25.611 1.00 102.17 123 ILE B N 1
ATOM 3715 C CA . ILE B 1 123 ? 48.843 64.034 -26.450 1.00 101.60 123 ILE B CA 1
ATOM 3716 C C . ILE B 1 123 ? 49.634 64.167 -27.752 1.00 101.16 123 ILE B C 1
ATOM 3717 O O . ILE B 1 123 ? 49.420 65.093 -28.533 1.00 101.09 123 ILE B O 1
ATOM 3722 N N . GLU B 1 124 ? 50.537 63.221 -27.987 1.00 100.63 124 GLU B N 1
ATOM 3723 C CA . GLU B 1 124 ? 51.387 63.257 -29.171 1.00 100.15 124 GLU B CA 1
ATOM 3724 C C . GLU B 1 124 ? 50.884 62.361 -30.311 1.00 99.88 124 GLU B C 1
ATOM 3725 O O . GLU B 1 124 ? 51.220 62.584 -31.477 1.00 99.91 124 GLU B O 1
ATOM 3731 N N . ALA B 1 125 ? 50.078 61.353 -29.977 1.00 99.43 125 ALA B N 1
ATOM 3732 C CA . ALA B 1 125 ? 49.505 60.460 -30.990 1.00 98.87 125 ALA B CA 1
ATOM 3733 C C . ALA B 1 125 ? 48.299 59.672 -30.474 1.00 98.57 125 ALA B C 1
ATOM 3734 O O . ALA B 1 125 ? 48.333 59.120 -29.371 1.00 98.60 125 ALA B O 1
ATOM 3736 N N . ILE B 1 126 ? 47.233 59.634 -31.274 1.00 98.10 126 ILE B N 1
ATOM 3737 C CA . ILE B 1 126 ? 46.072 58.787 -30.995 1.00 97.51 126 ILE B CA 1
ATOM 3738 C C . ILE B 1 126 ? 46.028 57.635 -31.981 1.00 97.22 126 ILE B C 1
ATOM 3739 O O . ILE B 1 126 ? 45.630 57.816 -33.129 1.00 97.26 126 ILE B O 1
ATOM 3744 N N . ASN B 1 127 ? 46.433 56.452 -31.532 1.00 96.82 127 ASN B N 1
ATOM 3745 C CA . ASN B 1 127 ? 46.463 55.287 -32.398 1.00 96.55 127 ASN B CA 1
ATOM 3746 C C . ASN B 1 127 ? 47.665 55.315 -33.322 1.00 96.87 127 ASN B C 1
ATOM 3747 O O . ASN B 1 127 ? 47.615 54.811 -34.444 1.00 96.67 127 ASN B O 1
ATOM 3752 N N . TYR B 1 128 ? 48.743 55.921 -32.841 1.00 97.37 128 TYR B N 1
ATOM 3753 C CA . TYR B 1 128 ? 49.999 55.950 -33.571 1.00 97.95 128 TYR B CA 1
ATOM 3754 C C . TYR B 1 128 ? 49.968 56.966 -34.704 1.00 98.32 128 TYR B C 1
ATOM 3755 O O . TYR B 1 128 ? 50.604 56.768 -35.739 1.00 98.36 128 TYR B O 1
ATOM 3764 N N . ARG B 1 129 ? 49.229 58.055 -34.503 1.00 98.87 129 ARG B N 1
ATOM 3765 C CA . ARG B 1 129 ? 49.145 59.124 -35.504 1.00 99.41 129 ARG B CA 1
ATOM 3766 C C . ARG B 1 129 ? 48.619 60.438 -34.910 1.00 99.63 129 ARG B C 1
ATOM 3767 O O . ARG B 1 129 ? 47.533 60.471 -34.323 1.00 99.61 129 ARG B O 1
ATOM 3775 N N . PRO B 1 130 ? 49.395 61.527 -35.068 1.00 99.81 130 PRO B N 1
ATOM 3776 C CA . PRO B 1 130 ? 49.052 62.843 -34.519 1.00 99.89 130 PRO B CA 1
ATOM 3777 C C . PRO B 1 130 ? 48.003 63.576 -35.358 1.00 99.92 130 PRO B C 1
ATOM 3778 O O . PRO B 1 130 ? 46.806 63.459 -35.092 1.00 99.95 130 PRO B O 1
ATOM 3782 N N . ARG B 1 137 ? 37.662 60.611 -40.120 1.00 78.33 137 ARG B N 1
ATOM 3783 C CA . ARG B 1 137 ? 37.565 59.235 -39.638 1.00 78.19 137 ARG B CA 1
ATOM 3784 C C . ARG B 1 137 ? 36.118 58.765 -39.517 1.00 77.70 137 ARG B C 1
ATOM 3785 O O . ARG B 1 137 ? 35.372 59.204 -38.637 1.00 77.83 137 ARG B O 1
ATOM 3793 N N . VAL B 1 138 ? 35.726 57.870 -40.416 1.00 76.80 138 VAL B N 1
ATOM 3794 C CA . VAL B 1 138 ? 34.399 57.279 -40.362 1.00 75.71 138 VAL B CA 1
ATOM 3795 C C . VAL B 1 138 ? 34.301 56.324 -39.170 1.00 74.91 138 VAL B C 1
ATOM 3796 O O . VAL B 1 138 ? 35.310 55.804 -38.678 1.00 75.00 138 VAL B O 1
ATOM 3800 N N . ASN B 1 139 ? 33.073 56.103 -38.718 1.00 73.40 139 ASN B N 1
ATOM 3801 C CA . ASN B 1 139 ? 32.794 55.316 -37.533 1.00 71.84 139 ASN B CA 1
ATOM 3802 C C . ASN B 1 139 ? 32.578 53.857 -37.914 1.00 70.25 139 ASN B C 1
ATOM 3803 O O . ASN B 1 139 ? 31.941 53.577 -38.926 1.00 70.36 139 ASN B O 1
ATOM 3808 N N . PHE B 1 140 ? 33.081 52.935 -37.096 1.00 68.09 140 PHE B N 1
ATOM 3809 C CA . PHE B 1 140 ? 33.099 51.515 -37.453 1.00 65.95 140 PHE B CA 1
ATOM 3810 C C . PHE B 1 140 ? 31.791 50.996 -38.037 1.00 64.78 140 PHE B C 1
ATOM 3811 O O . PHE B 1 140 ? 31.783 50.395 -39.101 1.00 64.55 140 PHE B O 1
ATOM 3819 N N . ASP B 1 141 ? 30.688 51.208 -37.339 1.00 63.60 141 ASP B N 1
ATOM 3820 C CA . ASP B 1 141 ? 29.431 50.630 -37.772 1.00 62.68 141 ASP B CA 1
ATOM 3821 C C . ASP B 1 141 ? 29.008 51.193 -39.097 1.00 61.40 141 ASP B C 1
ATOM 3822 O O . ASP B 1 141 ? 28.098 50.676 -39.738 1.00 61.01 141 ASP B O 1
ATOM 3827 N N . ASN B 1 142 ? 29.654 52.270 -39.501 1.00 60.17 142 ASN B N 1
ATOM 3828 C CA . ASN B 1 142 ? 29.247 52.926 -40.715 1.00 59.64 142 ASN B CA 1
ATOM 3829 C C . ASN B 1 142 ? 30.035 52.474 -41.908 1.00 58.93 142 ASN B C 1
ATOM 3830 O O . ASN B 1 142 ? 29.481 52.377 -43.001 1.00 59.40 142 ASN B O 1
ATOM 3835 N N . LEU B 1 143 ? 31.321 52.200 -41.694 1.00 57.41 143 LEU B N 1
ATOM 3836 C CA . LEU B 1 143 ? 32.198 51.713 -42.748 1.00 55.27 143 LEU B CA 1
ATOM 3837 C C . LEU B 1 143 ? 31.478 50.740 -43.665 1.00 53.79 143 LEU B C 1
ATOM 3838 O O . LEU B 1 143 ? 30.616 49.978 -43.220 1.00 53.22 143 LEU B O 1
ATOM 3843 N N . THR B 1 144 ? 31.823 50.787 -44.949 1.00 52.19 144 THR B N 1
ATOM 3844 C CA . THR B 1 144 ? 31.244 49.868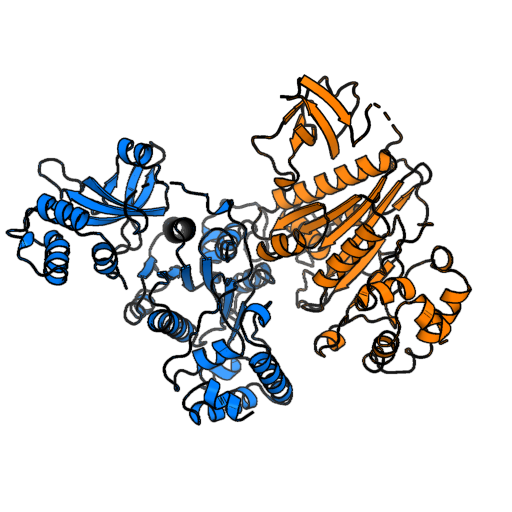 -45.929 1.00 51.17 144 THR B CA 1
ATOM 3845 C C . THR B 1 144 ? 31.963 48.517 -45.896 1.00 50.39 144 THR B C 1
ATOM 3846 O O . THR B 1 144 ? 33.143 48.412 -46.238 1.00 49.08 144 THR B O 1
ATOM 3850 N N . PRO B 1 145 ? 31.234 47.483 -45.471 1.00 50.03 145 PRO B N 1
ATOM 3851 C CA . PRO B 1 145 ? 31.687 46.101 -45.435 1.00 49.76 145 PRO B CA 1
ATOM 3852 C C . PRO B 1 145 ? 31.864 45.564 -46.843 1.00 49.63 145 PRO B C 1
ATOM 3853 O O . PRO B 1 145 ? 31.027 45.813 -47.724 1.00 49.55 145 PRO B O 1
ATOM 3857 N N . ASP B 1 146 ? 32.964 44.842 -47.037 1.00 48.93 146 ASP B N 1
ATOM 3858 C CA . ASP B 1 146 ? 33.263 44.157 -48.278 1.00 47.80 146 ASP B CA 1
ATOM 3859 C C . ASP B 1 146 ? 33.911 42.823 -47.949 1.00 47.11 146 ASP B C 1
ATOM 3860 O O . ASP B 1 146 ? 34.437 42.628 -46.856 1.00 46.97 146 ASP B O 1
ATOM 3865 N N . TYR B 1 147 ? 33.874 41.912 -48.909 1.00 46.36 147 TYR B N 1
ATOM 3866 C CA . TYR B 1 147 ? 34.625 40.668 -48.831 1.00 45.21 147 TYR B CA 1
ATOM 3867 C C . TYR B 1 147 ? 36.116 40.930 -48.671 1.00 43.17 147 TYR B C 1
ATOM 3868 O O . TYR B 1 147 ? 36.609 41.946 -49.114 1.00 42.68 147 TYR B O 1
ATOM 3877 N N . PRO B 1 148 ? 36.832 40.018 -48.006 1.00 41.85 148 PRO B N 1
ATOM 3878 C CA . PRO B 1 148 ? 38.293 40.127 -47.988 1.00 41.26 148 PRO B CA 1
ATOM 3879 C C . PRO B 1 148 ? 38.884 39.915 -49.390 1.00 40.25 148 PRO B C 1
ATOM 3880 O O . PRO B 1 148 ? 38.450 39.036 -50.120 1.00 39.69 148 PRO B O 1
ATOM 3884 N N . ARG B 1 149 ? 39.854 40.738 -49.744 1.00 40.13 149 ARG B N 1
ATOM 3885 C CA . ARG B 1 149 ? 40.382 40.793 -51.102 1.00 41.44 149 ARG B CA 1
ATOM 3886 C C . ARG B 1 149 ? 41.903 40.651 -51.177 1.00 41.34 149 ARG B C 1
ATOM 3887 O O . ARG B 1 149 ? 42.438 40.479 -52.258 1.00 41.81 149 ARG B O 1
ATOM 3895 N N . GLU B 1 150 ? 42.578 40.778 -50.039 1.00 41.45 150 GLU B N 1
ATOM 3896 C CA . GLU B 1 150 ? 44.007 40.591 -49.924 1.00 42.09 150 GLU B CA 1
ATOM 3897 C C . GLU B 1 150 ? 44.305 39.419 -48.987 1.00 42.10 150 GLU B C 1
ATOM 3898 O O . GLU B 1 150 ? 43.833 39.382 -47.858 1.00 42.59 150 GLU B O 1
ATOM 3904 N N . ARG B 1 151 ? 45.089 38.456 -49.445 1.00 41.63 151 ARG B N 1
ATOM 3905 C CA . ARG B 1 151 ? 45.314 37.260 -48.660 1.00 40.89 151 ARG B CA 1
ATOM 3906 C C . ARG B 1 151 ? 46.314 37.523 -47.533 1.00 39.69 151 ARG B C 1
ATOM 3907 O O . ARG B 1 151 ? 47.168 38.397 -47.641 1.00 39.20 151 ARG B O 1
ATOM 3915 N N . PHE B 1 152 ? 46.183 36.781 -46.443 1.00 37.93 152 PHE B N 1
ATOM 3916 C CA . PHE B 1 152 ? 47.278 36.657 -45.520 1.00 37.14 152 PHE B CA 1
ATOM 3917 C C . PHE B 1 152 ? 48.167 35.557 -46.050 1.00 36.54 152 PHE B C 1
ATOM 3918 O O . PHE B 1 152 ? 47.679 34.511 -46.390 1.00 36.06 152 PHE B O 1
ATOM 3926 N N . ILE B 1 153 ? 49.463 35.793 -46.172 1.00 37.18 153 ILE B N 1
ATOM 3927 C CA . ILE B 1 153 ? 50.365 34.662 -46.422 1.00 38.41 153 ILE B CA 1
ATOM 3928 C C . ILE B 1 153 ? 50.921 34.128 -45.093 1.00 38.28 153 ILE B C 1
ATOM 3929 O O . ILE B 1 153 ? 51.712 34.777 -44.435 1.00 37.70 153 ILE B O 1
ATOM 3934 N N . LEU B 1 154 ? 50.451 32.957 -44.696 1.00 38.97 154 LEU B N 1
ATOM 3935 C CA . LEU B 1 154 ? 50.816 32.392 -43.397 1.00 40.40 154 LEU B CA 1
ATOM 3936 C C . LEU B 1 154 ? 52.096 31.560 -43.439 1.00 41.01 154 LEU B C 1
ATOM 3937 O O . LEU B 1 154 ? 52.761 31.433 -42.433 1.00 41.11 154 LEU B O 1
ATOM 3942 N N . GLU B 1 155 ? 52.420 30.995 -44.604 1.00 41.94 155 GLU B N 1
ATOM 3943 C CA . GLU B 1 155 ? 53.554 30.089 -44.747 1.00 42.75 155 GLU B CA 1
ATOM 3944 C C . GLU B 1 155 ? 54.873 30.767 -44.455 1.00 43.02 155 GLU B C 1
ATOM 3945 O O . GLU B 1 155 ? 55.155 31.842 -44.979 1.00 43.89 155 GLU B O 1
ATOM 3951 N N . THR B 1 156 ? 55.683 30.144 -43.612 1.00 43.04 156 THR B N 1
ATOM 3952 C CA . THR B 1 156 ? 57.033 30.633 -43.395 1.00 43.55 156 THR B CA 1
ATOM 3953 C C . THR B 1 156 ? 58.012 29.488 -43.564 1.00 43.81 156 THR B C 1
ATOM 3954 O O . THR B 1 156 ? 58.452 29.226 -44.662 1.00 44.26 156 THR B O 1
ATOM 3958 N N . ASP B 1 157 ? 58.329 28.797 -42.479 1.00 44.19 157 ASP B N 1
ATOM 3959 C CA . ASP B 1 157 ? 59.307 27.707 -42.497 1.00 43.99 157 ASP B CA 1
ATOM 3960 C C . ASP B 1 157 ? 58.647 26.437 -43.024 1.00 43.54 157 ASP B C 1
ATOM 3961 O O . ASP B 1 157 ? 57.537 26.116 -42.641 1.00 43.75 157 ASP B O 1
ATOM 3966 N N . PRO B 1 158 ? 59.342 25.697 -43.884 1.00 43.16 158 PRO B N 1
ATOM 3967 C CA . PRO B 1 158 ? 58.762 24.549 -44.559 1.00 43.01 158 PRO B CA 1
ATOM 3968 C C . PRO B 1 158 ? 58.278 23.478 -43.619 1.00 43.10 158 PRO B C 1
ATOM 3969 O O . PRO B 1 158 ? 57.463 22.650 -44.004 1.00 43.33 158 PRO B O 1
ATOM 3973 N N . LYS B 1 159 ? 58.772 23.459 -42.395 1.00 43.36 159 LYS B N 1
ATOM 3974 C CA . LYS B 1 159 ? 58.338 22.422 -41.458 1.00 43.67 159 LYS B CA 1
ATOM 3975 C C . LYS B 1 159 ? 57.050 22.765 -40.706 1.00 42.85 159 LYS B C 1
ATOM 3976 O O . LYS B 1 159 ? 56.451 21.927 -40.058 1.00 43.24 159 LYS B O 1
ATOM 3982 N N . ILE B 1 160 ? 56.629 24.008 -40.773 1.00 41.69 160 ILE B N 1
ATOM 3983 C CA . ILE B 1 160 ? 55.412 24.360 -40.121 1.00 40.57 160 ILE B CA 1
ATOM 3984 C C . ILE B 1 160 ? 54.287 23.973 -41.072 1.00 39.27 160 ILE B C 1
ATOM 3985 O O . ILE B 1 160 ? 53.892 24.740 -41.920 1.00 39.19 160 ILE B O 1
ATOM 3990 N N . TYR B 1 161 ? 53.799 22.755 -40.937 1.00 37.76 161 TYR B N 1
ATOM 3991 C CA . TYR B 1 161 ? 52.847 22.218 -41.875 1.00 37.21 161 TYR B CA 1
ATOM 3992 C C . TYR B 1 161 ? 51.473 22.845 -41.791 1.00 35.69 161 TYR B C 1
ATOM 3993 O O . TYR B 1 161 ? 50.812 23.014 -42.807 1.00 35.02 161 TYR B O 1
ATOM 4002 N N . SER B 1 162 ? 51.046 23.184 -40.579 1.00 34.57 162 SER B N 1
ATOM 4003 C CA . SER B 1 162 ? 49.737 23.799 -40.357 1.00 32.78 162 SER B CA 1
ATOM 4004 C C . SER B 1 162 ? 49.472 25.011 -41.264 1.00 31.80 162 SER B C 1
ATOM 4005 O O . SER B 1 162 ? 48.418 25.100 -41.878 1.00 29.50 162 SER B O 1
ATOM 4008 N N . THR B 1 163 ? 50.440 25.910 -41.379 1.00 31.86 163 THR B N 1
ATOM 4009 C CA . THR B 1 163 ? 50.196 27.130 -42.123 1.00 33.59 163 THR B CA 1
ATOM 4010 C C . THR B 1 163 ? 50.334 26.891 -43.612 1.00 34.04 163 THR B C 1
ATOM 4011 O O . THR B 1 163 ? 49.682 27.526 -44.427 1.00 33.49 163 THR B O 1
ATOM 4015 N N . ARG B 1 164 ? 51.186 25.951 -43.973 1.00 35.03 164 ARG B N 1
ATOM 4016 C CA . ARG B 1 164 ? 51.282 25.587 -45.363 1.00 35.21 164 ARG B CA 1
ATOM 4017 C C . ARG B 1 164 ? 49.942 25.038 -45.846 1.00 34.65 164 ARG B C 1
ATOM 4018 O O . ARG B 1 164 ? 49.546 25.271 -46.990 1.00 34.94 164 ARG B O 1
ATOM 4026 N N . LEU B 1 165 ? 49.238 24.324 -44.979 1.00 33.62 165 LEU B N 1
ATOM 4027 C CA . LEU B 1 165 ? 48.001 23.710 -45.386 1.00 33.25 165 LEU B CA 1
ATOM 4028 C C . LEU B 1 165 ? 46.904 24.760 -45.405 1.00 34.27 165 LEU B C 1
ATOM 4029 O O . LEU B 1 165 ? 45.989 24.730 -46.226 1.00 34.58 165 LEU B O 1
ATOM 4034 N N . ILE B 1 166 ? 46.986 25.705 -44.485 1.00 35.03 166 ILE B N 1
ATOM 4035 C CA . ILE B 1 166 ? 45.945 26.695 -44.389 1.00 35.50 166 ILE B CA 1
ATOM 4036 C C . ILE B 1 166 ? 45.969 27.524 -45.659 1.00 35.18 166 ILE B C 1
ATOM 4037 O O . ILE B 1 166 ? 44.933 27.735 -46.277 1.00 34.79 166 ILE B O 1
ATOM 4042 N N . ASP B 1 167 ? 47.159 27.976 -46.038 1.00 34.95 167 ASP B N 1
ATOM 4043 C CA . ASP B 1 167 ? 47.324 28.793 -47.213 1.00 35.20 167 ASP B CA 1
ATOM 4044 C C . ASP B 1 167 ? 46.726 28.138 -48.446 1.00 35.58 167 ASP B C 1
ATOM 4045 O O . ASP B 1 167 ? 46.381 28.842 -49.402 1.00 36.81 167 ASP B O 1
ATOM 4050 N N . LEU B 1 168 ? 46.601 26.811 -48.440 1.00 35.00 168 LEU B N 1
ATOM 4051 C CA . LEU B 1 168 ? 46.072 26.103 -49.589 1.00 34.70 168 LEU B CA 1
ATOM 4052 C C . LEU B 1 168 ? 44.615 25.735 -49.441 1.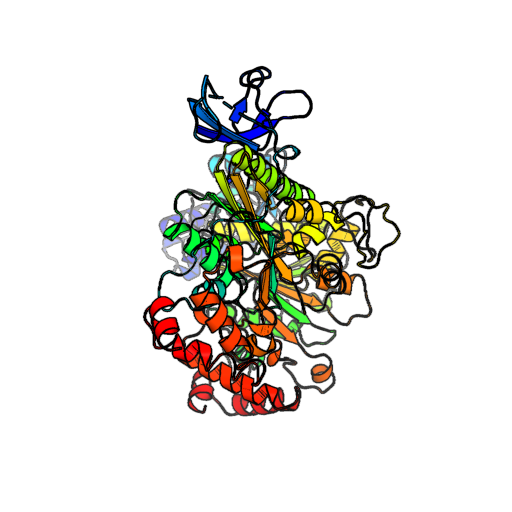00 34.41 168 LEU B C 1
ATOM 4053 O O . LEU B 1 168 ? 43.811 26.046 -50.295 1.00 34.26 168 LEU B O 1
ATOM 4058 N N . PHE B 1 169 ? 44.280 25.039 -48.366 1.00 34.37 169 PHE B N 1
ATOM 4059 C CA . PHE B 1 169 ? 42.947 24.498 -48.194 1.00 34.49 169 PHE B CA 1
ATOM 4060 C C . PHE B 1 169 ? 41.961 25.383 -47.429 1.00 34.47 169 PHE B C 1
ATOM 4061 O O . PHE B 1 169 ? 40.788 25.061 -47.322 1.00 34.96 169 PHE B O 1
ATOM 4069 N N . ALA B 1 170 ? 42.416 26.481 -46.857 1.00 34.31 170 ALA B N 1
ATOM 4070 C CA . ALA B 1 170 ? 41.464 27.324 -46.155 1.00 33.72 170 ALA B CA 1
ATOM 4071 C C . ALA B 1 170 ? 42.043 28.671 -45.954 1.00 33.26 170 ALA B C 1
ATOM 4072 O O . ALA B 1 170 ? 42.170 29.102 -44.828 1.00 34.27 170 ALA B O 1
ATOM 4074 N N . PRO B 1 171 ? 42.404 29.349 -47.040 1.00 32.80 171 PRO B N 1
ATOM 4075 C CA . PRO B 1 171 ? 43.128 30.597 -46.889 1.00 32.51 171 PRO B CA 1
ATOM 4076 C C . PRO B 1 171 ? 42.348 31.639 -46.103 1.00 32.27 171 PRO B C 1
ATOM 4077 O O . PRO B 1 171 ? 41.099 31.646 -46.121 1.00 32.76 171 PRO B O 1
ATOM 4081 N N . ILE B 1 172 ? 43.102 32.499 -45.431 1.00 31.62 172 ILE B N 1
ATOM 4082 C CA . ILE B 1 172 ? 42.594 33.555 -44.593 1.00 31.91 172 ILE B CA 1
ATOM 4083 C C . ILE B 1 172 ? 43.002 34.885 -45.213 1.00 32.05 172 ILE B C 1
ATOM 4084 O O . ILE B 1 172 ? 44.153 35.072 -45.579 1.00 32.61 172 ILE B O 1
ATOM 4089 N N . GLY B 1 173 ? 42.057 35.805 -45.357 1.00 32.57 173 GLY B N 1
ATOM 4090 C CA . GLY B 1 173 ? 42.360 37.144 -45.895 1.00 32.17 173 GLY B CA 1
ATOM 4091 C C . GLY B 1 173 ? 42.036 38.222 -44.882 1.00 32.04 173 GLY B C 1
ATOM 4092 O O . GLY B 1 173 ? 41.374 37.960 -43.883 1.00 32.58 173 GLY B O 1
ATOM 4093 N N . LYS B 1 174 ? 42.501 39.436 -45.120 1.00 31.86 174 LYS B N 1
ATOM 4094 C CA . LYS B 1 174 ? 42.197 40.535 -44.226 1.00 31.53 174 LYS B CA 1
ATOM 4095 C C . LYS B 1 174 ? 40.720 40.853 -44.174 1.00 31.78 174 LYS B C 1
ATOM 4096 O O . LYS B 1 174 ? 40.125 41.278 -45.151 1.00 32.54 174 LYS B O 1
ATOM 4102 N N . GLY B 1 175 ? 40.118 40.618 -43.018 1.00 32.02 175 GLY B N 1
ATOM 4103 C CA . GLY B 1 175 ? 38.706 40.854 -42.838 1.00 31.71 175 GLY B CA 1
ATOM 4104 C C . GLY B 1 175 ? 37.997 39.541 -42.583 1.00 32.16 175 GLY B C 1
ATOM 4105 O O . GLY B 1 175 ? 36.768 39.508 -42.412 1.00 31.82 175 GLY B O 1
ATOM 4106 N N . GLN B 1 176 ? 38.772 38.455 -42.539 1.00 31.43 176 GLN B N 1
ATOM 4107 C CA . GLN B 1 176 ? 38.206 37.122 -42.481 1.00 30.78 176 GLN B CA 1
ATOM 4108 C C . GLN B 1 176 ? 37.402 36.853 -41.186 1.00 31.29 176 GLN B C 1
ATOM 4109 O O . GLN B 1 176 ? 37.787 37.279 -40.092 1.00 31.27 176 GLN B O 1
ATOM 4115 N N . ARG B 1 177 ? 36.299 36.128 -41.301 1.00 30.84 177 ARG B N 1
ATOM 4116 C CA . ARG B 1 177 ? 35.575 35.703 -40.129 1.00 31.33 177 ARG B CA 1
ATOM 4117 C C . ARG B 1 177 ? 35.747 34.202 -39.993 1.00 30.97 177 ARG B C 1
ATOM 4118 O O . ARG B 1 177 ? 34.909 33.426 -40.439 1.00 30.63 177 ARG B O 1
ATOM 4126 N N . GLY B 1 178 ? 36.850 33.798 -39.368 1.00 31.65 178 GLY B N 1
ATOM 4127 C CA . GLY B 1 178 ? 37.283 32.399 -39.378 1.00 31.18 178 GLY B CA 1
ATOM 4128 C C . GLY B 1 178 ? 36.899 31.676 -38.117 1.00 31.14 178 GLY B C 1
ATOM 4129 O O . GLY B 1 178 ? 36.942 32.239 -37.045 1.00 31.72 178 GLY B O 1
ATOM 4130 N N . MET B 1 179 ? 36.495 30.425 -38.248 1.00 30.98 179 MET B N 1
ATOM 4131 C CA . MET B 1 179 ? 36.326 29.567 -37.087 1.00 31.02 179 MET B CA 1
ATOM 4132 C C . MET B 1 179 ? 37.318 28.401 -37.145 1.00 30.70 179 MET B C 1
ATOM 4133 O O . MET B 1 179 ? 37.485 27.742 -38.167 1.00 30.58 179 MET B O 1
ATOM 4138 N N . ILE B 1 180 ? 38.005 28.161 -36.043 1.00 31.07 180 ILE B N 1
ATOM 4139 C CA . ILE B 1 180 ? 38.759 26.927 -35.901 1.00 30.73 180 ILE B CA 1
ATOM 4140 C C . ILE B 1 180 ? 37.918 25.983 -35.044 1.00 30.23 180 ILE B C 1
ATOM 4141 O O . ILE B 1 180 ? 37.658 26.287 -33.908 1.00 30.78 180 ILE B O 1
ATOM 4146 N N . VAL B 1 181 ? 37.438 24.883 -35.603 1.00 30.32 181 VAL B N 1
ATOM 4147 C CA . VAL B 1 181 ? 36.634 23.937 -34.835 1.00 30.13 181 VAL B CA 1
ATOM 4148 C C . VAL B 1 181 ? 37.571 22.958 -34.143 1.00 30.51 181 VAL B C 1
ATOM 4149 O O . VAL B 1 181 ? 38.397 22.316 -34.786 1.00 31.14 181 VAL B O 1
ATOM 4153 N N . ALA B 1 182 ? 37.469 22.855 -32.828 1.00 30.51 182 ALA B N 1
ATOM 4154 C CA . ALA B 1 182 ? 38.525 22.203 -32.075 1.00 31.14 182 ALA B CA 1
ATOM 4155 C C . ALA B 1 182 ? 38.017 21.256 -31.014 1.00 30.58 182 ALA B C 1
ATOM 4156 O O . ALA B 1 182 ? 37.440 21.657 -30.031 1.00 30.69 182 ALA B O 1
ATOM 4158 N N . PRO B 1 183 ? 38.247 19.982 -31.230 1.00 30.70 183 PRO B N 1
ATOM 4159 C CA . PRO B 1 183 ? 37.964 19.015 -30.210 1.00 31.66 183 PRO B CA 1
ATOM 4160 C C . PRO B 1 183 ? 39.072 19.103 -29.172 1.00 31.49 183 PRO B C 1
ATOM 4161 O O . PRO B 1 183 ? 40.054 19.757 -29.403 1.00 31.72 183 PRO B O 1
ATOM 4165 N N . PRO B 1 184 ? 38.895 18.471 -28.017 1.00 32.48 184 PRO B N 1
ATOM 4166 C CA . PRO B 1 184 ? 39.884 18.508 -26.944 1.00 33.01 184 PRO B CA 1
ATOM 4167 C C . PRO B 1 184 ? 41.258 18.049 -27.402 1.00 34.06 184 PRO B C 1
ATOM 4168 O O . PRO B 1 184 ? 41.370 17.108 -28.151 1.00 33.61 184 PRO B O 1
ATOM 4172 N N . LYS B 1 185 ? 42.307 18.713 -26.953 1.00 35.92 185 LYS B N 1
ATOM 4173 C CA . LYS B 1 185 ? 43.659 18.191 -27.172 1.00 38.00 185 LYS B CA 1
ATOM 4174 C C . LYS B 1 185 ? 43.980 17.869 -28.612 1.00 37.71 185 LYS B C 1
ATOM 4175 O O . LYS B 1 185 ? 44.467 16.802 -28.911 1.00 38.32 185 LYS B O 1
ATOM 4181 N N . ALA B 1 186 ? 43.748 18.789 -29.512 1.00 38.00 186 ALA B N 1
ATOM 4182 C CA . ALA B 1 186 ? 44.056 18.505 -30.895 1.00 37.92 186 ALA B CA 1
ATOM 4183 C C . ALA B 1 186 ? 44.967 19.570 -31.470 1.00 37.59 186 ALA B C 1
ATOM 4184 O O . ALA B 1 186 ? 45.081 19.704 -32.688 1.00 38.72 186 ALA B O 1
ATOM 4186 N N . GLY B 1 187 ? 45.621 20.325 -30.604 1.00 36.41 187 GLY B N 1
ATOM 4187 C CA . GLY B 1 187 ? 46.668 21.213 -31.068 1.00 35.67 187 GLY B CA 1
ATOM 4188 C C . GLY B 1 187 ? 46.155 22.570 -31.442 1.00 34.70 187 GLY B C 1
ATOM 4189 O O . GLY B 1 187 ? 46.813 23.322 -32.111 1.00 35.07 187 GLY B O 1
ATOM 4190 N N . LYS B 1 188 ? 44.972 22.886 -30.958 1.00 35.12 188 LYS B N 1
ATOM 4191 C CA . LYS B 1 188 ? 44.345 24.165 -31.205 1.00 34.86 188 LYS B CA 1
ATOM 4192 C C . LYS B 1 188 ? 45.244 25.350 -30.874 1.00 34.53 188 LYS B C 1
ATOM 4193 O O . LYS B 1 188 ? 45.324 26.285 -31.634 1.00 34.98 188 LYS B O 1
ATOM 4199 N N . THR B 1 189 ? 45.958 25.308 -29.757 1.00 35.00 189 THR B N 1
ATOM 4200 C CA . THR B 1 189 ? 46.773 26.462 -29.336 1.00 34.72 189 THR B CA 1
ATOM 4201 C C . THR B 1 189 ? 48.038 26.644 -30.149 1.00 34.02 189 THR B C 1
ATOM 4202 O O . THR B 1 189 ? 48.467 27.755 -30.424 1.00 34.10 189 THR B O 1
ATOM 4206 N N . THR B 1 190 ? 48.642 25.541 -30.533 1.00 33.86 190 THR B N 1
ATOM 4207 C CA . THR B 1 190 ? 49.785 25.592 -31.395 1.00 33.95 190 THR B CA 1
ATOM 4208 C C . THR B 1 190 ? 49.436 26.205 -32.757 1.00 33.62 190 THR B C 1
ATOM 4209 O O . THR B 1 190 ? 50.196 27.005 -33.317 1.00 33.00 190 THR B O 1
ATOM 4213 N N . ILE B 1 191 ? 48.297 25.804 -33.300 1.00 33.14 191 ILE B N 1
ATOM 4214 C CA . ILE B 1 191 ? 47.893 26.350 -34.582 1.00 32.97 191 ILE B CA 1
ATOM 4215 C C . ILE B 1 191 ? 47.714 27.857 -34.469 1.00 32.90 191 ILE B C 1
ATOM 4216 O O . ILE B 1 191 ? 48.229 28.600 -35.296 1.00 32.41 191 ILE B O 1
ATOM 4221 N N . LEU B 1 192 ? 47.016 28.301 -33.422 1.00 32.93 192 LEU B N 1
ATOM 4222 C CA . LEU B 1 192 ? 46.839 29.724 -33.177 1.00 33.15 192 LEU B CA 1
ATOM 4223 C C . LEU B 1 192 ? 48.164 30.470 -33.177 1.00 33.13 192 LEU B C 1
ATOM 4224 O O . LEU B 1 192 ? 48.327 31.479 -33.872 1.00 33.70 192 LEU B O 1
ATOM 4229 N N . LYS B 1 193 ? 49.118 29.993 -32.397 1.00 32.98 193 LYS B N 1
ATOM 4230 C CA . LYS B 1 193 ? 50.440 30.628 -32.360 1.00 32.92 193 LYS B CA 1
ATOM 4231 C C . LYS B 1 193 ? 51.104 30.671 -33.743 1.00 32.32 193 LYS B C 1
ATOM 4232 O O . LYS B 1 193 ? 51.734 31.657 -34.114 1.00 31.83 193 LYS B O 1
ATOM 4238 N N . GLU B 1 194 ? 50.984 29.585 -34.494 1.00 31.90 194 GLU B N 1
ATOM 4239 C CA . GLU B 1 194 ? 51.561 29.548 -35.824 1.00 32.30 194 GLU B CA 1
ATOM 4240 C C . GLU B 1 194 ? 50.885 30.558 -36.779 1.00 31.98 194 GLU B C 1
ATOM 4241 O O . GLU B 1 194 ? 51.559 31.230 -37.536 1.00 32.23 194 GLU B O 1
ATOM 4247 N N . ILE B 1 195 ? 49.567 30.705 -36.695 1.00 31.68 195 ILE B N 1
ATOM 4248 C CA . ILE B 1 195 ? 48.875 31.678 -37.511 1.00 31.15 195 ILE B CA 1
ATOM 4249 C C . ILE B 1 195 ? 49.374 33.020 -37.120 1.00 31.85 195 ILE B C 1
ATOM 4250 O O . ILE B 1 195 ? 49.729 33.840 -37.961 1.00 32.77 195 ILE B O 1
ATOM 4255 N N . ALA B 1 196 ? 49.441 33.255 -35.824 1.00 32.78 196 ALA B N 1
ATOM 4256 C CA . ALA B 1 196 ? 49.938 34.529 -35.335 1.00 3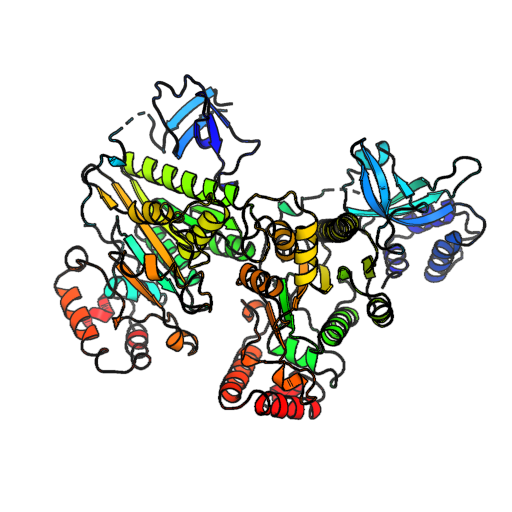2.72 196 ALA B CA 1
ATOM 4257 C C . ALA B 1 196 ? 51.342 34.807 -35.814 1.00 33.36 196 ALA B C 1
ATOM 4258 O O . ALA B 1 196 ? 51.667 35.933 -36.177 1.00 33.85 196 ALA B O 1
ATOM 4260 N N . ASN B 1 197 ? 52.197 33.799 -35.808 1.00 34.39 197 ASN B N 1
ATOM 4261 C CA . ASN B 1 197 ? 53.594 34.046 -36.175 1.00 35.35 197 ASN B CA 1
ATOM 4262 C C . ASN B 1 197 ? 53.741 34.218 -37.679 1.00 35.65 197 ASN B C 1
ATOM 4263 O O . ASN B 1 197 ? 54.584 34.963 -38.144 1.00 35.72 197 ASN B O 1
ATOM 4268 N N . GLY B 1 198 ? 52.879 33.560 -38.443 1.00 36.43 198 GLY B N 1
ATOM 4269 C CA . GLY B 1 198 ? 52.920 33.695 -39.894 1.00 36.78 198 GLY B CA 1
ATOM 4270 C C . GLY B 1 198 ? 52.630 35.131 -40.279 1.00 37.51 198 GLY B C 1
ATOM 4271 O O . GLY B 1 198 ? 53.325 35.722 -41.100 1.00 36.99 198 GLY B O 1
ATOM 4272 N N . ILE B 1 199 ? 51.595 35.705 -39.674 1.00 38.20 199 ILE B N 1
ATOM 4273 C CA . ILE B 1 199 ? 51.225 37.066 -39.992 1.00 38.50 199 ILE B CA 1
ATOM 4274 C C . ILE B 1 199 ? 52.279 38.056 -39.523 1.00 39.82 199 ILE B C 1
ATOM 4275 O O . ILE B 1 199 ? 52.518 39.051 -40.173 1.00 40.62 199 ILE B O 1
ATOM 4280 N N . ALA B 1 200 ? 52.919 37.786 -38.394 1.00 40.84 200 ALA B N 1
ATOM 4281 C CA . ALA B 1 200 ? 53.995 38.650 -37.927 1.00 41.59 200 ALA B CA 1
ATOM 4282 C C . ALA B 1 200 ? 55.137 38.738 -38.953 1.00 41.77 200 ALA B C 1
ATOM 4283 O O . ALA B 1 200 ? 55.701 39.784 -39.184 1.00 42.01 200 ALA B O 1
ATOM 4285 N N . GLU B 1 201 ? 55.474 37.617 -39.553 1.00 42.34 201 GLU B N 1
ATOM 4286 C CA . GLU B 1 201 ? 56.595 37.521 -40.453 1.00 43.28 201 GLU B CA 1
ATOM 4287 C C . GLU B 1 201 ? 56.298 38.095 -41.849 1.00 43.07 201 GLU B C 1
ATOM 4288 O O . GLU B 1 201 ? 57.013 38.952 -42.362 1.00 42.81 201 GLU B O 1
ATOM 4294 N N . ASN B 1 202 ? 55.233 37.616 -42.458 1.00 42.52 202 ASN B N 1
ATOM 4295 C CA . ASN B 1 202 ? 54.870 38.079 -43.763 1.00 42.71 202 ASN B CA 1
ATOM 4296 C C . ASN B 1 202 ? 54.116 39.424 -43.776 1.00 43.14 202 ASN B C 1
ATOM 4297 O O . ASN B 1 202 ? 54.089 40.111 -44.787 1.00 43.62 202 ASN B O 1
ATOM 4302 N N . HIS B 1 203 ? 53.541 39.834 -42.657 1.00 43.45 203 HIS B N 1
ATOM 4303 C CA . HIS B 1 203 ? 52.767 41.067 -42.667 1.00 43.62 203 HIS B CA 1
ATOM 4304 C C . HIS B 1 203 ? 52.968 41.872 -41.412 1.00 43.35 203 HIS B C 1
ATOM 4305 O O . HIS B 1 203 ? 52.042 42.020 -40.631 1.00 43.25 203 HIS B O 1
ATOM 4312 N N . PRO B 1 204 ? 54.166 42.438 -41.243 1.00 43.30 204 PRO B N 1
ATOM 4313 C CA . PRO B 1 204 ? 54.604 43.137 -40.043 1.00 43.50 204 PRO B CA 1
ATOM 4314 C C . PRO B 1 204 ? 53.749 44.344 -39.693 1.00 43.76 204 PRO B C 1
ATOM 4315 O O . PRO B 1 204 ? 53.685 44.731 -38.539 1.00 43.78 204 PRO B O 1
ATOM 4319 N N . ASP B 1 205 ? 53.092 44.940 -40.675 1.00 44.25 205 ASP B N 1
ATOM 4320 C CA . ASP B 1 205 ? 52.284 46.119 -40.391 1.00 44.45 205 ASP B CA 1
ATOM 4321 C C . ASP B 1 205 ? 50.908 45.770 -39.860 1.00 43.66 205 ASP B C 1
ATOM 4322 O O . ASP B 1 205 ? 50.223 46.632 -39.355 1.00 43.71 205 ASP B O 1
ATOM 4327 N N . THR B 1 206 ? 50.505 44.507 -39.944 1.00 43.24 206 THR B N 1
ATOM 4328 C CA . THR B 1 206 ? 49.234 44.096 -39.315 1.00 42.94 206 THR B CA 1
ATOM 4329 C C . THR B 1 206 ? 49.331 44.106 -37.783 1.00 43.00 206 THR B C 1
ATOM 4330 O O . THR B 1 206 ? 50.358 43.740 -37.209 1.00 43.12 206 THR B O 1
ATOM 4334 N N . ILE B 1 207 ? 48.271 44.535 -37.112 1.00 42.92 207 ILE B N 1
ATOM 4335 C CA . ILE B 1 207 ? 48.286 44.561 -35.656 1.00 42.39 207 ILE B CA 1
ATOM 4336 C C . ILE B 1 207 ? 47.710 43.248 -35.191 1.00 41.95 207 ILE B C 1
ATOM 4337 O O . ILE B 1 207 ? 46.576 42.924 -35.555 1.00 42.28 207 ILE B O 1
ATOM 4342 N N . ARG B 1 208 ? 48.480 42.509 -34.383 1.00 40.94 208 ARG B N 1
ATOM 4343 C CA . ARG B 1 208 ? 48.090 41.182 -33.908 1.00 40.01 208 ARG B CA 1
ATOM 4344 C C . ARG B 1 208 ? 47.684 41.185 -32.444 1.00 39.04 208 ARG B C 1
ATOM 4345 O O . ARG B 1 208 ? 48.439 41.618 -31.586 1.00 39.34 208 ARG B O 1
ATOM 4353 N N . ILE B 1 209 ? 46.478 40.696 -32.177 1.00 37.93 209 ILE B N 1
ATOM 4354 C CA . ILE B 1 209 ? 45.919 40.608 -30.849 1.00 36.87 209 ILE B CA 1
ATOM 4355 C C . ILE B 1 209 ? 45.457 39.183 -30.595 1.00 36.15 209 ILE B C 1
ATOM 4356 O O . ILE B 1 209 ? 44.793 38.578 -31.422 1.00 34.81 209 ILE B O 1
ATOM 4361 N N . ILE B 1 210 ? 45.792 38.665 -29.423 1.00 35.90 210 ILE B N 1
ATOM 4362 C CA . ILE B 1 210 ? 45.336 37.353 -29.024 1.00 35.58 210 ILE B CA 1
ATOM 4363 C C . ILE B 1 210 ? 44.565 37.519 -27.726 1.00 35.65 210 ILE B C 1
ATOM 4364 O O . ILE B 1 210 ? 45.107 37.968 -26.716 1.00 35.90 210 ILE B O 1
ATOM 4369 N N . LEU B 1 211 ? 43.284 37.196 -27.762 1.00 35.25 211 LEU B N 1
ATOM 4370 C CA . LEU B 1 211 ? 42.448 37.332 -26.605 1.00 34.82 211 LEU B CA 1
ATOM 4371 C C . LEU B 1 211 ? 42.082 35.950 -26.126 1.00 35.39 211 LEU B C 1
ATOM 4372 O O . LEU B 1 211 ? 41.472 35.181 -26.860 1.00 34.08 211 LEU B O 1
ATOM 4377 N N . LEU B 1 212 ? 42.449 35.659 -24.875 1.00 36.83 212 LEU B N 1
ATOM 4378 C CA . LEU B 1 212 ? 42.212 34.366 -24.228 1.00 37.43 212 LEU B CA 1
ATOM 4379 C C . LEU B 1 212 ? 41.221 34.517 -23.088 1.00 37.94 212 LEU B C 1
ATOM 4380 O O . LEU B 1 212 ? 41.490 35.224 -22.132 1.00 37.94 212 LEU B O 1
ATOM 4385 N N . ILE B 1 213 ? 40.087 33.836 -23.183 1.00 38.71 213 ILE B N 1
ATOM 4386 C CA . ILE B 1 213 ? 39.024 33.929 -22.192 1.00 39.03 213 ILE B CA 1
ATOM 4387 C C . ILE B 1 213 ? 38.962 32.623 -21.452 1.00 39.39 213 ILE B C 1
ATOM 4388 O O . ILE B 1 213 ? 38.928 31.591 -22.074 1.00 39.10 213 ILE B O 1
ATOM 4393 N N . ASP B 1 214 ? 38.932 32.657 -20.125 1.00 40.89 214 ASP B N 1
ATOM 4394 C CA . ASP B 1 214 ? 38.918 31.420 -19.334 1.00 41.86 214 ASP B CA 1
ATOM 4395 C C . ASP B 1 214 ? 40.197 30.602 -19.484 1.00 41.67 214 ASP B C 1
ATOM 4396 O O . ASP B 1 214 ? 40.180 29.400 -19.268 1.00 41.40 214 ASP B O 1
ATOM 4401 N N . GLU B 1 215 ? 41.290 31.252 -19.855 1.00 41.70 215 GLU B N 1
ATOM 4402 C CA . GLU B 1 215 ? 42.522 30.558 -20.124 1.00 42.54 215 GLU B CA 1
ATOM 4403 C C . GLU B 1 215 ? 43.224 30.105 -18.828 1.00 43.07 215 GLU B C 1
ATOM 4404 O O . GLU B 1 215 ? 43.089 30.734 -17.777 1.00 43.62 215 GLU B O 1
ATOM 4410 N N . ARG B 1 216 ? 43.953 28.999 -18.892 1.00 42.82 216 ARG B N 1
ATOM 4411 C CA . ARG B 1 216 ? 44.825 28.640 -17.804 1.00 42.95 216 ARG B CA 1
ATOM 4412 C C . ARG B 1 216 ? 45.994 29.596 -17.766 1.00 42.58 216 ARG B C 1
ATOM 4413 O O . ARG B 1 216 ? 46.559 29.927 -18.807 1.00 42.80 216 ARG B O 1
ATOM 4421 N N . PRO B 1 217 ? 46.346 30.065 -16.560 1.00 41.80 217 PRO B N 1
ATOM 4422 C CA . PRO B 1 217 ? 47.351 31.101 -16.390 1.00 41.31 217 PRO B CA 1
ATOM 4423 C C . PRO B 1 217 ? 48.657 30.754 -17.078 1.00 40.69 217 PRO B C 1
ATOM 4424 O O . PRO B 1 217 ? 49.233 31.594 -17.755 1.00 40.62 217 PRO B O 1
ATOM 4428 N N . GLU B 1 218 ? 49.105 29.518 -16.921 1.00 40.28 218 GLU B N 1
ATOM 4429 C CA . GLU B 1 218 ? 50.352 29.071 -17.518 1.00 40.15 218 GLU B CA 1
ATOM 4430 C C . GLU B 1 218 ? 50.325 29.073 -19.074 1.00 40.64 218 GLU B C 1
ATOM 4431 O O . GLU B 1 218 ? 51.338 29.380 -19.716 1.00 40.40 218 GLU B O 1
ATOM 4437 N N . GLU B 1 219 ? 49.177 28.760 -19.674 1.00 40.40 219 GLU B N 1
ATOM 4438 C CA . GLU B 1 219 ? 49.026 28.908 -21.118 1.00 40.62 219 GLU B CA 1
ATOM 4439 C C . GLU B 1 219 ? 49.198 30.356 -21.557 1.00 40.13 219 GLU B C 1
ATOM 4440 O O . GLU B 1 219 ? 49.682 30.620 -22.646 1.00 39.63 219 GLU B O 1
ATOM 4446 N N . VAL B 1 220 ? 48.822 31.307 -20.712 1.00 40.09 220 VAL B N 1
ATOM 4447 C CA . VAL B 1 220 ? 49.045 32.695 -21.086 1.00 39.98 220 VAL B CA 1
ATOM 4448 C C . VAL B 1 220 ? 50.529 32.945 -21.278 1.00 40.12 220 VAL B C 1
ATOM 4449 O O . VAL B 1 220 ? 50.952 33.383 -22.346 1.00 40.71 220 VAL B O 1
ATOM 4453 N N . THR B 1 221 ? 51.346 32.650 -20.280 1.00 39.79 221 THR B N 1
ATOM 4454 C CA . THR B 1 221 ? 52.745 33.025 -20.456 1.00 40.16 221 THR B CA 1
ATOM 4455 C C . THR B 1 221 ? 53.413 32.267 -21.619 1.00 40.44 221 THR B C 1
ATOM 4456 O O . THR B 1 221 ? 54.340 32.771 -22.248 1.00 40.16 221 THR B O 1
ATOM 4460 N N . ASP B 1 222 ? 52.923 31.065 -21.910 1.00 40.71 222 ASP B N 1
ATOM 4461 C CA . ASP B 1 222 ? 53.431 30.298 -23.027 1.00 41.36 222 ASP B CA 1
ATOM 4462 C C . ASP B 1 222 ? 53.083 30.988 -24.370 1.00 41.88 222 ASP B C 1
ATOM 4463 O O . ASP B 1 222 ? 53.906 31.113 -25.260 1.00 41.27 222 ASP B O 1
ATOM 4468 N N . ILE B 1 223 ? 51.858 31.460 -24.497 1.00 42.37 223 ILE B N 1
ATOM 4469 C CA . ILE B 1 223 ? 51.451 32.067 -25.734 1.00 43.28 223 ILE B CA 1
ATOM 4470 C C . ILE B 1 223 ? 52.116 33.401 -25.937 1.00 44.93 223 ILE B C 1
ATOM 4471 O O . ILE B 1 223 ? 52.446 33.775 -27.064 1.00 45.40 223 ILE B O 1
ATOM 4476 N N . ARG B 1 224 ? 52.311 34.118 -24.844 1.00 46.39 224 ARG B N 1
ATOM 4477 C CA . ARG B 1 224 ? 52.762 35.483 -24.915 1.00 48.01 224 ARG B CA 1
ATOM 4478 C C . ARG B 1 224 ? 54.208 35.498 -25.352 1.00 48.87 224 ARG B C 1
ATOM 4479 O O . ARG B 1 224 ? 54.516 35.966 -26.431 1.00 49.37 224 ARG B O 1
ATOM 4487 N N . GLU B 1 225 ? 55.112 34.975 -24.544 1.00 50.37 225 GLU B N 1
ATOM 4488 C CA . GLU B 1 225 ? 56.460 34.794 -25.047 1.00 51.75 225 GLU B CA 1
ATOM 4489 C C . GLU B 1 225 ? 56.208 33.872 -26.215 1.00 52.51 225 GLU B C 1
ATOM 4490 O O . GLU B 1 225 ? 55.226 33.130 -26.206 1.00 53.64 225 GLU B O 1
ATOM 4496 N N . SER B 1 226 ? 57.018 33.886 -27.248 1.00 52.85 226 SER B N 1
ATOM 4497 C CA . SER B 1 226 ? 56.704 32.884 -28.268 1.00 54.21 226 SER B CA 1
ATOM 4498 C C . SER B 1 226 ? 55.751 33.296 -29.417 1.00 54.53 226 SER B C 1
ATOM 4499 O O . SER B 1 226 ? 55.726 32.631 -30.445 1.00 54.76 226 SER B O 1
ATOM 4502 N N . THR B 1 227 ? 54.952 34.340 -29.240 1.00 55.10 227 THR B N 1
ATOM 4503 C CA . THR B 1 227 ? 54.266 34.949 -30.373 1.00 56.51 227 THR B CA 1
ATOM 4504 C C . THR B 1 227 ? 54.460 36.434 -30.240 1.00 57.20 227 THR B C 1
ATOM 4505 O O . THR B 1 227 ? 54.866 36.897 -29.182 1.00 57.74 227 THR B O 1
ATOM 4509 N N . ASN B 1 228 ? 54.187 37.186 -31.297 1.00 58.24 228 ASN B N 1
ATOM 4510 C CA . ASN B 1 228 ? 53.999 38.636 -31.128 1.00 59.59 228 ASN B CA 1
ATOM 4511 C C . ASN B 1 228 ? 52.982 39.300 -32.090 1.00 59.58 228 ASN B C 1
ATOM 4512 O O . ASN B 1 228 ? 53.160 39.347 -33.322 1.00 59.34 228 ASN B O 1
ATOM 4517 N N . ALA B 1 229 ? 51.880 39.730 -31.476 1.00 59.13 229 ALA B N 1
ATOM 4518 C CA . ALA B 1 229 ? 51.743 39.372 -30.084 1.00 58.24 229 ALA B CA 1
ATOM 4519 C C . ALA B 1 229 ? 51.154 40.385 -29.117 1.00 57.84 229 ALA B C 1
ATOM 4520 O O . ALA B 1 229 ? 51.793 40.711 -28.133 1.00 57.90 229 ALA B O 1
ATOM 4522 N N . ILE B 1 230 ? 49.949 40.871 -29.332 1.00 56.89 230 ILE B N 1
ATOM 4523 C CA . ILE B 1 230 ? 49.306 41.505 -28.214 1.00 55.95 230 ILE B CA 1
ATOM 4524 C C . ILE B 1 230 ? 48.368 40.494 -27.563 1.00 55.59 230 ILE B C 1
ATOM 4525 O O . ILE B 1 230 ? 47.306 40.167 -28.097 1.00 55.42 230 ILE B O 1
ATOM 4530 N N . VAL B 1 231 ? 48.802 39.971 -26.418 1.00 55.01 231 VAL B N 1
ATOM 4531 C CA . VAL B 1 231 ? 48.074 38.942 -25.692 1.00 54.45 231 VAL B CA 1
ATOM 4532 C C . VAL B 1 231 ? 47.329 39.524 -24.502 1.00 54.00 231 VAL B C 1
ATOM 4533 O O . VAL B 1 231 ? 47.932 39.954 -23.543 1.00 54.08 231 VAL B O 1
ATOM 4537 N N . ILE B 1 232 ? 46.011 39.539 -24.570 1.00 53.58 232 ILE B N 1
ATOM 4538 C CA . ILE B 1 232 ? 45.221 40.008 -23.468 1.00 53.43 232 ILE B CA 1
ATOM 4539 C C . ILE B 1 232 ? 44.478 38.797 -22.967 1.00 53.45 232 ILE B C 1
ATOM 4540 O O . ILE B 1 232 ? 43.913 38.042 -23.754 1.00 53.43 232 ILE B O 1
ATOM 4545 N N . ALA B 1 233 ? 44.487 38.603 -21.654 1.00 53.56 233 ALA B N 1
ATOM 4546 C CA . ALA B 1 233 ? 43.955 37.390 -21.077 1.00 53.50 233 ALA B CA 1
ATOM 4547 C C . ALA B 1 233 ? 42.949 37.636 -19.960 1.00 53.57 233 ALA B C 1
ATOM 4548 O O . ALA B 1 233 ? 43.055 38.600 -19.217 1.00 53.80 233 ALA B O 1
ATOM 4550 N N . ALA B 1 234 ? 41.967 36.747 -19.876 1.00 53.47 234 ALA B N 1
ATOM 4551 C CA . ALA B 1 234 ? 40.968 36.735 -18.830 1.00 53.53 234 ALA B CA 1
ATOM 4552 C C . ALA B 1 234 ? 40.894 35.287 -18.379 1.00 54.02 234 ALA B C 1
ATOM 4553 O O . ALA B 1 234 ? 40.044 34.524 -18.860 1.00 53.99 234 ALA B O 1
ATOM 4555 N N . PRO B 1 235 ? 41.797 34.894 -17.462 1.00 54.21 235 PRO B N 1
ATOM 4556 C CA . PRO B 1 235 ? 41.951 33.498 -17.062 1.00 54.27 235 PRO B CA 1
ATOM 4557 C C . PRO B 1 235 ? 40.794 32.997 -16.190 1.00 54.07 235 PRO B C 1
ATOM 4558 O O . PRO B 1 235 ? 40.136 33.784 -15.515 1.00 53.61 235 PRO B O 1
ATOM 4562 N N . PHE B 1 236 ? 40.558 31.691 -16.232 1.00 53.99 236 PHE B N 1
ATOM 4563 C CA . PHE B 1 236 ? 39.384 31.089 -15.608 1.00 54.44 236 PHE B CA 1
ATOM 4564 C C . PHE B 1 236 ? 39.164 31.462 -14.141 1.00 55.20 236 PHE B C 1
ATOM 4565 O O . PHE B 1 236 ? 38.146 31.107 -13.569 1.00 55.14 236 PHE B O 1
ATOM 4573 N N . ASP B 1 237 ? 40.113 32.159 -13.531 1.00 56.04 237 ASP B N 1
ATOM 4574 C CA . ASP B 1 237 ? 39.958 32.554 -12.144 1.00 57.35 237 ASP B CA 1
ATOM 4575 C C . ASP B 1 237 ? 39.838 34.059 -12.025 1.00 57.75 237 ASP B C 1
ATOM 4576 O O . ASP B 1 237 ? 40.109 34.626 -10.971 1.00 58.41 237 ASP B O 1
ATOM 4581 N N . MET B 1 238 ? 39.457 34.701 -13.119 1.00 58.08 238 MET B N 1
ATOM 4582 C CA . MET B 1 238 ? 39.112 36.112 -13.105 1.00 58.49 238 MET B CA 1
ATOM 4583 C C . MET B 1 238 ? 37.609 36.181 -12.849 1.00 58.09 238 MET B C 1
ATOM 4584 O O . MET B 1 238 ? 36.885 35.276 -13.242 1.00 58.06 238 MET B O 1
ATOM 4589 N N . PRO B 1 239 ? 37.132 37.229 -12.155 1.00 57.89 239 PRO B N 1
ATOM 4590 C CA . PRO B 1 239 ? 35.681 37.285 -11.981 1.00 57.37 239 PRO B CA 1
ATOM 4591 C C . PRO B 1 239 ? 35.010 37.590 -13.309 1.00 56.88 239 PRO B C 1
ATOM 4592 O O . PRO B 1 239 ? 35.458 38.460 -14.048 1.00 56.33 239 PRO B O 1
ATOM 4596 N N . PRO B 1 240 ? 33.940 36.874 -13.598 1.00 56.83 240 PRO B N 1
ATOM 4597 C CA . PRO B 1 240 ? 33.180 36.927 -14.824 1.00 58.22 240 PRO B CA 1
ATOM 4598 C C . PRO B 1 240 ? 32.925 38.328 -15.390 1.00 59.33 240 PRO B C 1
ATOM 4599 O O . PRO B 1 240 ? 33.241 38.569 -16.556 1.00 59.54 240 PRO B O 1
ATOM 4603 N N . ASP B 1 241 ? 32.353 39.245 -14.613 1.00 60.51 241 ASP B N 1
ATOM 4604 C CA . ASP B 1 241 ? 32.058 40.560 -15.184 1.00 61.82 241 ASP B CA 1
ATOM 4605 C C . ASP B 1 241 ? 33.322 41.299 -15.612 1.00 61.85 241 ASP B C 1
ATOM 4606 O O . ASP B 1 241 ? 33.284 42.163 -16.497 1.00 62.33 241 ASP B O 1
ATOM 4611 N N . LYS B 1 242 ? 34.445 40.953 -14.998 1.00 61.66 242 LYS B N 1
ATOM 4612 C CA . LYS B 1 242 ? 35.714 41.537 -15.397 1.00 61.41 242 LYS B CA 1
ATOM 4613 C C . LYS B 1 242 ? 36.246 40.863 -16.663 1.00 60.55 242 LYS B C 1
ATOM 4614 O O . LYS B 1 242 ? 36.826 41.516 -17.536 1.00 60.34 242 LYS B O 1
ATOM 4620 N N . GLN B 1 243 ? 36.063 39.549 -16.743 1.00 59.54 243 GLN B N 1
ATOM 4621 C CA . GLN B 1 243 ? 36.395 38.812 -17.945 1.00 58.45 243 GLN B CA 1
ATOM 4622 C C . GLN B 1 243 ? 35.703 39.458 -19.143 1.00 57.72 243 GLN B C 1
ATOM 4623 O O . GLN B 1 243 ? 36.308 39.660 -20.172 1.00 57.78 243 GLN B O 1
ATOM 4629 N N . VAL B 1 244 ? 34.433 39.799 -18.988 1.00 57.26 244 VAL B N 1
ATOM 4630 C CA . VAL B 1 244 ? 33.653 40.413 -20.056 1.00 57.04 244 VAL B CA 1
ATOM 4631 C C . VAL B 1 244 ? 34.173 41.784 -20.468 1.00 56.78 244 VAL B C 1
ATOM 4632 O O . VAL B 1 244 ? 34.171 42.131 -21.647 1.00 56.86 244 VAL B O 1
ATOM 4636 N N . LYS B 1 245 ? 34.604 42.576 -19.500 1.00 56.37 245 LYS B N 1
ATOM 4637 C CA . LYS B 1 245 ? 35.015 43.933 -19.806 1.00 56.17 245 LYS B CA 1
ATOM 4638 C C . LYS B 1 245 ? 36.317 43.944 -20.569 1.00 55.24 245 LYS B C 1
ATOM 4639 O O . LYS B 1 245 ? 36.560 44.825 -21.397 1.00 55.58 245 LYS B O 1
ATOM 4645 N N . VAL B 1 246 ? 37.159 42.962 -20.302 1.00 53.90 246 VAL B N 1
ATOM 4646 C CA . VAL B 1 246 ? 38.389 42.846 -21.051 1.00 52.72 246 VAL B CA 1
ATOM 4647 C C . VAL B 1 246 ? 38.082 42.529 -22.516 1.00 51.52 246 VAL B C 1
ATOM 4648 O O . VAL B 1 246 ? 38.680 43.099 -23.423 1.00 51.62 246 VAL B O 1
ATOM 4652 N N . ALA B 1 247 ? 37.136 41.626 -22.735 1.00 49.78 247 ALA B N 1
ATOM 4653 C CA . ALA B 1 247 ? 36.750 41.243 -24.080 1.00 48.34 247 ALA B CA 1
ATOM 4654 C C . ALA B 1 247 ? 36.220 42.433 -24.858 1.00 47.44 247 ALA B C 1
ATOM 4655 O O . ALA B 1 247 ? 36.697 42.737 -25.948 1.00 47.59 247 ALA B O 1
ATOM 4657 N N . GLU B 1 248 ? 35.232 43.114 -24.294 1.00 46.23 248 GLU B N 1
ATOM 4658 C CA . GLU B 1 248 ? 34.605 44.234 -24.968 1.00 45.14 248 GLU B CA 1
ATOM 4659 C C . GLU B 1 248 ? 35.569 45.387 -25.193 1.00 44.30 248 GLU B C 1
ATOM 4660 O O . GLU B 1 248 ? 35.602 45.986 -26.259 1.00 43.63 248 GLU B O 1
ATOM 4666 N N . LEU B 1 249 ? 36.377 45.715 -24.202 1.00 44.05 249 LEU B N 1
ATOM 4667 C CA . LEU B 1 249 ? 37.316 46.791 -24.441 1.00 43.90 249 LEU B CA 1
ATOM 4668 C C . LEU B 1 249 ? 38.273 46.367 -25.561 1.00 43.74 249 LEU B C 1
ATOM 4669 O O . LEU B 1 249 ? 38.652 47.169 -26.414 1.00 43.38 249 LEU B O 1
ATOM 4674 N N . THR B 1 250 ? 38.653 45.094 -25.565 1.00 43.63 250 THR B N 1
ATOM 4675 C CA . THR B 1 250 ? 39.540 44.600 -26.604 1.00 43.67 250 THR B CA 1
ATOM 4676 C C . THR B 1 250 ? 38.937 44.829 -27.998 1.00 43.55 250 THR B C 1
ATOM 4677 O O . THR B 1 250 ? 39.629 45.291 -28.906 1.00 42.81 250 THR B O 1
ATOM 4681 N N . LEU B 1 251 ? 37.650 44.513 -28.144 1.00 43.18 251 LEU B N 1
ATOM 4682 C CA . LEU B 1 251 ? 36.964 44.689 -29.405 1.00 43.96 251 LEU B CA 1
ATOM 4683 C C . LEU B 1 251 ? 36.908 46.160 -29.797 1.00 45.07 251 LEU B C 1
ATOM 4684 O O . LEU B 1 251 ? 37.099 46.519 -30.972 1.00 45.50 251 LEU B O 1
ATOM 4689 N N . GLU B 1 252 ? 36.645 47.016 -28.819 1.00 45.88 252 GLU B N 1
ATOM 4690 C CA . GLU B 1 252 ? 36.515 48.429 -29.099 1.00 46.72 252 GLU B CA 1
ATOM 4691 C C . GLU B 1 252 ? 37.829 48.943 -29.588 1.00 46.20 252 GLU B C 1
ATOM 4692 O O . GLU B 1 252 ? 37.874 49.737 -30.514 1.00 47.04 252 GLU B O 1
ATOM 4698 N N . MET B 1 253 ? 38.912 48.491 -28.983 1.00 45.92 253 MET B N 1
ATO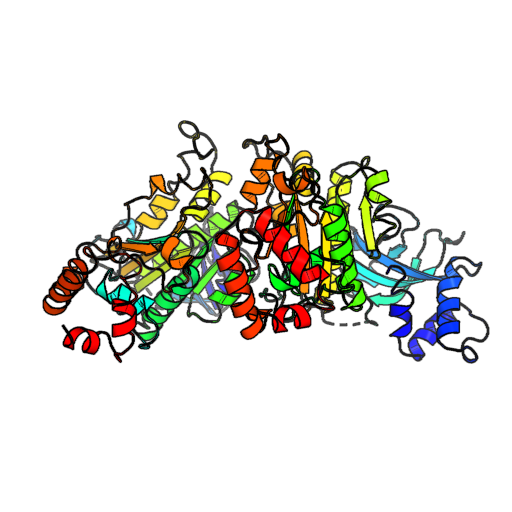M 4699 C CA . MET B 1 253 ? 40.216 48.978 -29.400 1.00 45.72 253 MET B CA 1
ATOM 4700 C C . MET B 1 253 ? 40.464 48.605 -30.861 1.00 45.52 253 MET B C 1
ATOM 4701 O O . MET B 1 253 ? 40.977 49.410 -31.649 1.00 45.34 253 MET B O 1
ATOM 4706 N N . ALA B 1 254 ? 40.072 47.388 -31.229 1.00 44.93 254 ALA B N 1
ATOM 4707 C CA . ALA B 1 254 ? 40.335 46.910 -32.576 1.00 44.57 254 ALA B CA 1
ATOM 4708 C C . ALA B 1 254 ? 39.488 47.664 -33.597 1.00 44.44 254 ALA B C 1
ATOM 4709 O O . ALA B 1 254 ? 39.985 48.044 -34.666 1.00 43.76 254 ALA B O 1
ATOM 4711 N N . LYS B 1 255 ? 38.219 47.888 -33.254 1.00 44.41 255 LYS B N 1
ATOM 4712 C CA . LYS B 1 255 ? 37.346 48.717 -34.061 1.00 44.46 255 LYS B CA 1
ATOM 4713 C C . LYS B 1 255 ? 37.941 50.122 -34.265 1.00 45.35 255 LYS B C 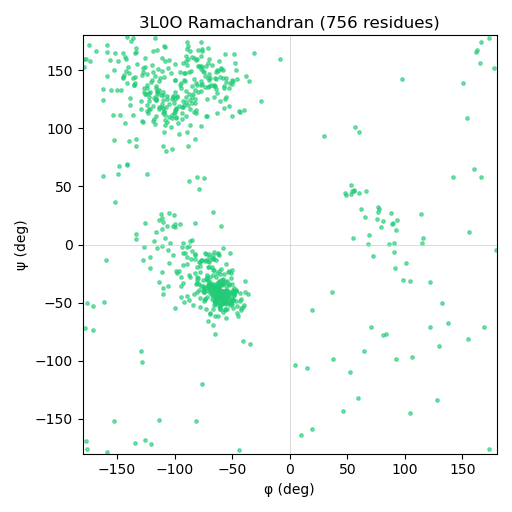1
ATOM 4714 O O . LYS B 1 255 ? 37.964 50.667 -35.381 1.00 44.94 255 LYS B O 1
ATOM 4720 N N . ARG B 1 256 ? 38.445 50.703 -33.190 1.00 45.88 256 ARG B N 1
ATOM 4721 C CA . ARG B 1 256 ? 39.078 51.998 -33.297 1.00 46.57 256 ARG B CA 1
ATOM 4722 C C . ARG B 1 256 ? 40.220 51.948 -34.302 1.00 47.07 256 ARG B C 1
ATOM 4723 O O . ARG B 1 256 ? 40.383 52.847 -35.124 1.00 47.35 256 ARG B O 1
ATOM 4731 N N . LEU B 1 257 ? 41.008 50.886 -34.258 1.00 47.81 257 LEU B N 1
ATOM 4732 C CA . LEU B 1 257 ? 42.164 50.806 -35.153 1.00 48.00 257 LEU B CA 1
ATOM 4733 C C . LEU B 1 257 ? 41.774 50.629 -36.618 1.00 47.56 257 LEU B C 1
ATOM 4734 O O . LEU B 1 257 ? 42.505 51.035 -37.523 1.00 47.95 257 LEU B O 1
ATOM 4739 N N . VAL B 1 258 ? 40.625 50.025 -36.865 1.00 46.98 258 VAL B N 1
ATOM 4740 C CA . VAL B 1 258 ? 40.252 49.775 -38.234 1.00 47.09 258 VAL B CA 1
ATOM 4741 C C . VAL B 1 258 ? 39.794 51.097 -38.832 1.00 47.53 258 VAL B C 1
ATOM 4742 O O . VAL B 1 258 ? 40.031 51.397 -40.027 1.00 47.28 258 VAL B O 1
ATOM 4746 N N . GLU B 1 259 ? 39.147 51.884 -37.975 1.00 47.14 259 GLU B N 1
ATOM 4747 C CA . GLU B 1 259 ? 38.747 53.224 -38.311 1.00 46.99 259 GLU B CA 1
ATOM 4748 C C . GLU B 1 259 ? 39.939 54.040 -38.777 1.00 47.05 259 GLU B C 1
ATOM 4749 O O . GLU B 1 259 ? 39.807 54.922 -39.626 1.00 46.98 259 GLU B O 1
ATOM 4755 N N . PHE B 1 260 ? 41.103 53.735 -38.226 1.00 47.12 260 PHE B N 1
ATOM 4756 C CA . PHE B 1 260 ? 42.295 54.498 -38.520 1.00 47.39 260 PHE B CA 1
ATOM 4757 C C . PHE B 1 260 ? 43.081 53.830 -39.622 1.00 47.58 260 PHE B C 1
ATOM 4758 O O . PHE B 1 260 ? 44.276 54.094 -39.805 1.00 47.24 260 PHE B O 1
ATOM 4766 N N . ASN B 1 261 ? 42.399 52.938 -40.336 1.00 47.85 261 ASN B N 1
ATOM 4767 C CA . ASN B 1 261 ? 42.955 52.301 -41.532 1.00 48.40 261 ASN B CA 1
ATOM 4768 C C . ASN B 1 261 ? 43.993 51.185 -41.275 1.00 47.63 261 ASN B C 1
ATOM 4769 O O . ASN B 1 261 ? 44.858 50.933 -42.088 1.00 47.92 261 ASN B O 1
ATOM 4774 N N . TYR B 1 262 ? 43.905 50.513 -40.144 1.00 46.99 262 TYR B N 1
ATOM 4775 C CA . TYR B 1 262 ? 44.811 49.401 -39.895 1.00 45.85 262 TYR B CA 1
ATOM 4776 C C . TYR B 1 262 ? 44.216 48.083 -40.322 1.00 44.32 262 TYR B C 1
ATOM 4777 O O . TYR B 1 262 ? 43.005 47.937 -40.399 1.00 43.67 262 TYR B O 1
ATOM 4786 N N . ASP B 1 263 ? 45.093 47.126 -40.592 1.00 42.88 263 ASP B N 1
ATOM 4787 C CA . ASP B 1 263 ? 44.682 45.739 -40.682 1.00 41.44 263 ASP B CA 1
ATOM 4788 C C . ASP B 1 263 ? 44.854 45.103 -39.326 1.00 40.62 263 ASP B C 1
ATOM 4789 O O . ASP B 1 263 ? 45.956 45.050 -38.803 1.00 40.63 263 ASP B O 1
ATOM 4794 N N . VAL B 1 264 ? 43.756 44.637 -38.749 1.00 39.71 264 VAL B N 1
ATOM 4795 C CA . VAL B 1 264 ? 43.798 44.055 -37.414 1.00 38.84 264 VAL B CA 1
ATOM 4796 C C . VAL B 1 264 ? 43.345 42.602 -37.347 1.00 37.66 264 VAL B C 1
ATOM 4797 O O . VAL B 1 264 ? 42.385 42.182 -37.999 1.00 37.28 264 VAL B O 1
ATOM 4801 N N . VAL B 1 265 ? 44.034 41.833 -36.518 1.00 36.43 265 VAL B N 1
ATOM 4802 C CA . VAL B 1 265 ? 43.636 40.454 -36.305 1.00 34.77 265 VAL B CA 1
ATOM 4803 C C . VAL B 1 265 ? 43.412 40.209 -34.825 1.00 33.18 265 VAL B C 1
ATOM 4804 O O . VAL B 1 265 ? 44.186 40.622 -33.989 1.00 32.05 265 VAL B O 1
ATOM 4808 N N . ILE B 1 266 ? 42.328 39.540 -34.524 1.00 32.26 266 ILE B N 1
ATOM 4809 C CA . ILE B 1 266 ? 42.122 39.011 -33.203 1.00 31.85 266 ILE B CA 1
ATOM 4810 C C . ILE B 1 266 ? 42.073 37.494 -33.323 1.00 30.62 266 ILE B C 1
ATOM 4811 O O . ILE B 1 266 ? 41.310 36.948 -34.108 1.00 29.45 266 ILE B O 1
ATOM 4816 N N . LEU B 1 267 ? 42.929 36.827 -32.563 1.00 30.62 267 LEU B N 1
ATOM 4817 C CA . LEU B 1 267 ? 42.862 35.378 -32.448 1.00 30.48 267 LEU B CA 1
ATOM 4818 C C . LEU B 1 267 ? 42.163 35.132 -31.158 1.00 29.82 267 LEU B C 1
ATOM 4819 O O . LEU B 1 267 ? 42.671 35.444 -30.120 1.00 30.59 267 LEU B O 1
ATOM 4824 N N . LEU B 1 268 ? 40.985 34.576 -31.221 1.00 29.81 268 LEU B N 1
ATOM 4825 C CA . LEU B 1 268 ? 40.201 34.447 -30.053 1.00 30.48 268 LEU B CA 1
ATOM 4826 C C . LEU B 1 268 ? 40.115 33.018 -29.603 1.00 30.99 268 LEU B C 1
ATOM 4827 O O . LEU B 1 268 ? 39.508 32.202 -30.282 1.00 31.32 268 LEU B O 1
ATOM 4832 N N . ASP B 1 269 ? 40.688 32.721 -28.442 1.00 31.07 269 ASP B N 1
ATOM 4833 C CA . ASP B 1 269 ? 40.425 31.466 -27.780 1.00 32.03 269 ASP B CA 1
ATOM 4834 C C . ASP B 1 269 ? 39.553 31.672 -26.541 1.00 31.68 269 ASP B C 1
ATOM 4835 O O . ASP B 1 269 ? 40.007 32.209 -25.555 1.00 30.35 269 ASP B O 1
ATOM 4840 N N . SER B 1 270 ? 38.284 31.282 -26.567 1.00 33.01 270 SER B N 1
ATOM 4841 C CA . SER B 1 270 ? 37.550 30.816 -27.708 1.00 33.38 270 SER B CA 1
ATOM 4842 C C . SER B 1 270 ? 36.193 31.527 -27.617 1.00 34.29 270 SER B C 1
ATOM 4843 O O . SER B 1 270 ? 35.961 32.249 -26.670 1.00 34.97 270 SER B O 1
ATOM 4846 N N . LEU B 1 271 ? 35.310 31.314 -28.589 1.00 34.86 271 LEU B N 1
ATOM 4847 C CA . LEU B 1 271 ? 33.956 31.802 -28.565 1.00 35.69 271 LEU B CA 1
ATOM 4848 C C . LEU B 1 271 ? 33.134 31.025 -27.553 1.00 36.78 271 LEU B C 1
ATOM 4849 O O . LEU B 1 271 ? 32.356 31.569 -26.788 1.00 37.65 271 LEU B O 1
ATOM 4854 N N . THR B 1 272 ? 33.289 29.722 -27.568 1.00 37.96 272 THR B N 1
ATOM 4855 C CA . THR B 1 272 ? 32.680 28.890 -26.566 1.00 38.30 272 THR B CA 1
ATOM 4856 C C . THR B 1 272 ? 32.766 29.504 -25.175 1.00 38.79 272 THR B C 1
ATOM 4857 O O . THR B 1 272 ? 31.765 29.649 -24.499 1.00 39.29 272 THR B O 1
ATOM 4861 N N . ARG B 1 273 ? 33.953 29.876 -24.725 1.00 39.08 273 ARG B N 1
ATOM 4862 C CA . ARG B 1 273 ? 34.047 30.314 -23.339 1.00 38.76 273 ARG B CA 1
ATOM 4863 C C . ARG B 1 273 ? 33.628 31.763 -23.151 1.00 38.37 273 ARG B C 1
ATOM 4864 O O . ARG B 1 273 ? 33.051 32.129 -22.112 1.00 37.27 273 ARG B O 1
ATOM 4872 N N . LEU B 1 274 ? 33.911 32.579 -24.166 1.00 38.14 274 LEU B N 1
ATOM 4873 C CA . LEU B 1 274 ? 33.334 33.904 -24.241 1.00 38.48 274 LEU B CA 1
ATOM 4874 C C . LEU B 1 274 ? 31.835 33.790 -24.019 1.00 38.87 274 LEU B C 1
ATOM 4875 O O . LEU B 1 274 ? 31.257 34.507 -23.203 1.00 37.58 274 LEU B O 1
ATOM 4880 N N . ALA B 1 275 ? 31.227 32.841 -24.722 1.00 40.28 275 ALA B N 1
ATOM 4881 C CA . ALA B 1 275 ? 29.798 32.586 -24.590 1.00 42.03 275 ALA B CA 1
ATOM 4882 C C . ALA B 1 275 ? 29.452 32.298 -23.149 1.00 43.15 275 ALA B C 1
ATOM 4883 O O . ALA B 1 275 ? 28.606 32.951 -22.557 1.00 43.80 275 ALA B O 1
ATOM 4885 N N . ARG B 1 276 ? 30.111 31.297 -22.594 1.00 44.69 276 ARG B N 1
ATOM 4886 C CA . ARG B 1 276 ? 29.837 30.848 -21.247 1.00 46.27 276 ARG B CA 1
ATOM 4887 C C . ARG B 1 276 ? 30.038 31.949 -20.227 1.00 46.99 276 ARG B C 1
ATOM 4888 O O . ARG B 1 276 ? 29.320 32.042 -19.233 1.00 47.77 276 ARG B O 1
ATOM 4896 N N . VAL B 1 277 ? 31.000 32.808 -20.463 1.00 47.65 277 VAL B N 1
ATOM 4897 C CA . VAL B 1 277 ? 31.148 33.881 -19.528 1.00 48.68 277 VAL B CA 1
ATOM 4898 C C . VAL B 1 277 ? 29.893 34.745 -19.588 1.00 49.25 277 VAL B C 1
ATOM 4899 O O . VAL B 1 277 ? 29.312 35.062 -18.567 1.00 50.04 277 VAL B O 1
ATOM 4903 N N . TYR B 1 278 ? 29.458 35.099 -20.787 1.00 50.19 278 TYR B N 1
ATOM 4904 C CA . TYR B 1 278 ? 28.294 35.955 -20.953 1.00 50.91 278 TYR B CA 1
ATOM 4905 C C . TYR B 1 278 ? 27.047 35.320 -20.379 1.00 52.43 278 TYR B C 1
ATOM 4906 O O . TYR B 1 278 ? 26.087 36.004 -20.054 1.00 52.87 278 TYR B O 1
ATOM 4915 N N . ASN B 1 279 ? 27.047 34.005 -20.264 1.00 53.40 279 ASN B N 1
ATOM 4916 C CA . ASN B 1 279 ? 25.923 33.365 -19.680 1.00 54.59 279 ASN B CA 1
ATOM 4917 C C . ASN B 1 279 ? 25.858 33.678 -18.198 1.00 56.43 279 ASN B C 1
ATOM 4918 O O . ASN B 1 279 ? 24.875 34.234 -17.711 1.00 57.46 279 ASN B O 1
ATOM 4923 N N . ILE B 1 280 ? 26.905 33.321 -17.473 1.00 58.09 280 ILE B N 1
ATOM 4924 C CA . ILE B 1 280 ? 26.927 33.539 -16.044 1.00 59.81 280 ILE B CA 1
ATOM 4925 C C . ILE B 1 280 ? 26.526 34.951 -15.692 1.00 61.23 280 ILE B C 1
ATOM 4926 O O . ILE B 1 280 ? 25.706 35.155 -14.814 1.00 61.39 280 ILE B O 1
ATOM 4931 N N . VAL B 1 281 ? 27.101 35.922 -16.387 1.00 63.35 281 VAL B N 1
ATOM 4932 C CA . VAL B 1 281 ? 26.929 37.320 -16.025 1.00 65.60 281 VAL B CA 1
ATOM 4933 C C . VAL B 1 281 ? 25.639 37.963 -16.538 1.00 67.30 281 VAL B C 1
ATOM 4934 O O . VAL B 1 281 ? 25.175 38.946 -15.968 1.00 67.47 281 VAL B O 1
ATOM 4938 N N . VAL B 1 282 ? 25.062 37.436 -17.612 1.00 69.49 282 VAL B N 1
ATOM 4939 C CA . VAL B 1 282 ? 23.856 38.064 -18.150 1.00 71.71 282 VAL B CA 1
ATOM 4940 C C . VAL B 1 282 ? 22.661 37.760 -17.277 1.00 73.26 282 VAL B C 1
ATOM 4941 O O . VAL B 1 282 ? 22.573 36.696 -16.649 1.00 73.13 282 VAL B O 1
ATOM 4945 N N . PRO B 1 283 ? 21.734 38.713 -17.232 1.00 74.93 283 PRO B N 1
ATOM 4946 C CA . PRO B 1 283 ? 20.582 38.608 -16.389 1.00 76.33 283 PRO B CA 1
ATOM 4947 C C . PRO B 1 283 ? 19.351 38.555 -17.237 1.00 77.72 283 PRO B C 1
ATOM 4948 O O . PRO B 1 283 ? 19.162 39.444 -18.055 1.00 78.10 283 PRO B O 1
ATOM 4952 N N . PRO B 1 284 ? 18.386 37.680 -16.996 1.00 79.04 284 PRO B N 1
ATOM 4953 C CA . PRO B 1 284 ? 18.436 36.242 -16.784 1.00 80.15 284 PRO B CA 1
ATOM 4954 C C . PRO B 1 284 ? 17.056 35.824 -17.275 1.00 81.14 284 PRO B C 1
ATOM 4955 O O . PRO B 1 284 ? 16.410 34.937 -16.717 1.00 81.47 284 PRO B O 1
ATOM 4959 N N . SER B 1 285 ? 16.616 36.511 -18.331 1.00 82.12 285 SER B N 1
ATOM 4960 C CA . SER B 1 285 ? 15.213 36.628 -18.704 1.00 83.22 285 SER B CA 1
ATOM 4961 C C . SER B 1 285 ? 14.843 35.767 -19.905 1.00 83.91 285 SER B C 1
ATOM 4962 O O . SER B 1 285 ? 13.660 35.531 -20.175 1.00 83.59 285 SER B O 1
ATOM 4965 N N . GLY B 1 286 ? 15.869 35.315 -20.618 1.00 84.65 286 GLY B N 1
ATOM 4966 C CA . GLY B 1 286 ? 15.710 34.578 -21.865 1.00 85.64 286 GLY B CA 1
ATOM 4967 C C . GLY B 1 286 ? 14.467 33.721 -22.015 1.00 86.43 286 GLY B C 1
ATOM 4968 O O . GLY B 1 286 ? 13.773 33.416 -21.040 1.00 86.63 286 GLY B O 1
ATOM 4969 N N . LYS B 1 287 ? 14.212 33.329 -23.264 1.00 86.96 287 LYS B N 1
ATOM 4970 C CA . LYS B 1 287 ? 13.072 32.504 -23.653 1.00 87.29 287 LYS B CA 1
ATOM 4971 C C . LYS B 1 287 ? 13.123 31.077 -23.093 1.00 87.32 287 LYS B C 1
ATOM 4972 O O . LYS B 1 287 ? 12.567 30.154 -23.692 1.00 87.55 287 LYS B O 1
ATOM 4978 N N . LEU B 1 288 ? 13.776 30.890 -21.950 1.00 87.21 288 LEU B N 1
ATOM 4979 C CA . LEU B 1 288 ? 13.914 29.553 -21.375 1.00 87.05 288 LEU B CA 1
ATOM 4980 C C . LEU B 1 288 ? 15.273 28.950 -21.735 1.00 86.87 288 LEU B C 1
ATOM 4981 O O . LEU B 1 288 ? 15.777 29.141 -22.846 1.00 86.92 288 LEU B O 1
ATOM 4986 N N . LEU B 1 289 ? 15.860 28.225 -20.786 1.00 86.52 289 LEU B N 1
ATOM 4987 C CA . LEU B 1 289 ? 17.197 27.656 -20.948 1.00 86.06 289 LEU B CA 1
ATOM 4988 C C . LEU B 1 289 ? 17.231 26.414 -21.832 1.00 85.72 289 LEU B C 1
ATOM 4989 O O . LEU B 1 289 ? 16.197 25.902 -22.263 1.00 85.82 289 LEU B O 1
ATOM 4994 N N . THR B 1 290 ? 18.449 25.949 -22.093 1.00 85.13 290 THR B N 1
ATOM 4995 C CA . THR B 1 290 ? 18.705 24.646 -22.700 1.00 84.42 290 THR B CA 1
ATOM 4996 C C . THR B 1 290 ? 20.145 24.275 -22.375 1.00 83.81 290 THR B C 1
ATOM 4997 O O . THR B 1 290 ? 20.555 23.131 -22.521 1.00 83.65 290 THR B O 1
ATOM 5001 N N . GLY B 1 291 ? 20.898 25.264 -21.905 1.00 83.22 291 GLY B N 1
ATOM 5002 C CA . GLY B 1 291 ? 22.290 25.074 -21.526 1.00 82.40 291 GLY B CA 1
ATOM 5003 C C . GLY B 1 291 ? 22.495 24.143 -20.349 1.00 81.64 291 GLY B C 1
ATOM 5004 O O . GLY B 1 291 ? 23.154 23.124 -20.478 1.00 81.83 291 GLY B O 1
ATOM 5005 N N . GLY B 1 292 ? 21.948 24.497 -19.194 1.00 80.97 292 GLY B N 1
ATOM 5006 C CA . GLY B 1 292 ? 21.191 25.722 -19.040 1.00 80.37 292 GLY B CA 1
ATOM 5007 C C . GLY B 1 292 ? 21.929 26.931 -19.570 1.00 79.98 292 GLY B C 1
ATOM 5008 O O . GLY B 1 292 ? 22.923 27.357 -18.998 1.00 79.74 292 GLY B O 1
ATOM 5009 N N . VAL B 1 293 ? 21.425 27.482 -20.670 1.00 79.89 293 VAL B N 1
ATOM 5010 C CA . VAL B 1 293 ? 22.023 28.636 -21.341 1.00 79.50 293 VAL B CA 1
ATOM 5011 C C . VAL B 1 293 ? 20.912 29.581 -21.786 1.00 79.25 293 VAL B C 1
ATOM 5012 O O . VAL B 1 293 ? 20.034 29.197 -22.558 1.00 79.15 293 VAL B O 1
ATOM 5016 N N . ASP B 1 294 ? 20.948 30.809 -21.293 1.00 78.87 294 ASP B N 1
ATOM 5017 C CA . ASP B 1 294 ? 19.895 31.758 -21.574 1.00 78.78 294 ASP B CA 1
ATOM 5018 C C . ASP B 1 294 ? 20.177 32.363 -22.942 1.00 78.29 294 ASP B C 1
ATOM 5019 O O . ASP B 1 294 ? 21.198 33.019 -23.140 1.00 78.50 294 ASP B O 1
ATOM 5024 N N . PRO B 1 295 ? 19.285 32.125 -23.907 1.00 77.68 295 PRO B N 1
ATOM 5025 C CA . PRO B 1 295 ? 19.570 32.633 -25.235 1.00 77.21 295 PRO B CA 1
ATOM 5026 C C . PRO B 1 295 ? 20.211 34.019 -25.200 1.00 76.66 295 PRO B C 1
ATOM 5027 O O . PRO B 1 295 ? 21.013 34.349 -26.060 1.00 76.77 295 PRO B O 1
ATOM 5031 N N . ALA B 1 296 ? 19.876 34.824 -24.207 1.00 76.16 296 ALA B N 1
ATOM 5032 C CA . ALA B 1 296 ? 20.393 36.176 -24.165 1.00 75.66 296 ALA B CA 1
ATOM 5033 C C . ALA B 1 296 ? 21.905 36.190 -24.325 1.00 75.57 296 ALA B C 1
ATOM 5034 O O . ALA B 1 296 ? 22.469 37.193 -24.754 1.00 75.62 296 ALA B O 1
ATOM 5036 N N . ALA B 1 297 ? 22.570 35.091 -23.986 1.00 75.44 297 ALA B N 1
ATOM 5037 C CA . ALA B 1 297 ? 24.028 35.042 -24.112 1.00 75.40 297 ALA B CA 1
ATOM 5038 C C . ALA B 1 297 ? 24.571 36.410 -24.555 1.00 75.38 297 ALA B C 1
ATOM 5039 O O . ALA B 1 297 ? 24.639 37.326 -23.737 1.00 75.58 297 ALA B O 1
ATOM 5041 N N . LEU B 1 298 ? 24.958 36.586 -25.825 1.00 75.19 298 LEU B N 1
ATOM 5042 C CA . LEU B 1 298 ? 25.005 35.548 -26.868 1.00 74.47 298 LEU B CA 1
ATOM 5043 C C . LEU B 1 298 ? 24.047 35.662 -28.058 1.00 73.98 298 LEU B C 1
ATOM 5044 O O . LEU B 1 298 ? 23.841 34.631 -28.688 1.00 74.06 298 LEU B O 1
ATOM 5049 N N . TYR B 1 299 ? 23.559 36.846 -28.476 1.00 73.47 299 TYR B N 1
ATOM 5050 C CA . TYR B 1 299 ? 24.295 38.094 -28.396 1.00 72.50 299 TYR B CA 1
ATOM 5051 C C . TYR B 1 299 ? 25.579 37.444 -28.023 1.00 71.57 299 TYR B C 1
ATOM 5052 O O . TYR B 1 299 ? 25.695 36.223 -28.254 1.00 71.62 299 TYR B O 1
ATOM 5061 N N . LYS B 1 300 ? 26.576 38.158 -27.507 1.00 69.70 300 LYS B N 1
ATOM 5062 C CA . LYS B 1 300 ? 26.891 39.538 -27.736 1.00 67.07 300 LYS B CA 1
ATOM 5063 C C . LYS B 1 300 ? 28.265 39.117 -28.248 1.00 64.75 300 LYS B C 1
ATOM 5064 O O . LYS B 1 300 ? 29.039 39.894 -28.813 1.00 64.19 300 LYS B O 1
ATOM 5070 N N . PRO B 1 301 ? 28.556 37.827 -28.010 1.00 62.42 301 PRO B N 1
ATOM 5071 C CA . PRO B 1 301 ? 29.570 36.959 -28.581 1.00 60.90 301 PRO B CA 1
ATOM 5072 C C . PRO B 1 301 ? 29.394 36.834 -30.092 1.00 59.14 301 PRO B C 1
ATOM 5073 O O . PRO B 1 301 ? 30.372 36.808 -30.823 1.00 58.16 301 PRO B O 1
ATOM 5077 N N . LYS B 1 302 ? 28.140 36.743 -30.538 1.00 57.92 302 LYS B N 1
ATOM 5078 C CA . LYS B 1 302 ? 27.801 36.723 -31.958 1.00 56.19 302 LYS B CA 1
ATOM 5079 C C . LYS B 1 302 ? 28.157 38.047 -32.575 1.00 54.85 302 LYS B C 1
ATOM 5080 O O . LYS B 1 302 ? 28.650 38.125 -33.695 1.00 54.53 302 LYS B O 1
ATOM 5086 N N . ARG B 1 303 ? 27.895 39.091 -31.814 1.00 53.86 303 ARG B N 1
ATOM 5087 C CA . ARG B 1 303 ? 28.127 40.442 -32.243 1.00 53.55 303 ARG B CA 1
ATOM 5088 C C . ARG B 1 303 ? 29.628 40.665 -32.270 1.00 52.08 303 ARG B C 1
ATOM 5089 O O . ARG B 1 303 ? 30.134 41.497 -33.005 1.00 51.73 303 ARG B O 1
ATOM 5097 N N . PHE B 1 304 ? 30.333 39.908 -31.444 1.00 51.15 304 PHE B N 1
ATOM 5098 C CA . PHE B 1 304 ? 31.790 39.960 -31.407 1.00 50.09 304 PHE B CA 1
ATOM 5099 C C . PHE B 1 304 ? 32.337 39.363 -32.697 1.00 49.17 304 PHE B C 1
ATOM 5100 O O . PHE B 1 304 ? 33.027 40.027 -33.460 1.00 48.96 304 PHE B O 1
ATOM 5108 N N . PHE B 1 305 ? 32.003 38.108 -32.937 1.00 48.60 305 PHE B N 1
ATOM 5109 C CA . PHE B 1 305 ? 32.434 37.416 -34.134 1.00 48.90 305 PHE B CA 1
ATOM 5110 C C . PHE B 1 305 ? 31.946 38.108 -35.403 1.00 48.73 305 PHE B C 1
ATOM 5111 O O . PHE B 1 305 ? 32.622 38.080 -36.431 1.00 48.34 305 PHE B O 1
ATOM 5119 N N . GLY B 1 306 ? 30.755 38.701 -35.328 1.00 48.35 306 GLY B N 1
ATOM 5120 C CA . GLY B 1 306 ? 30.153 39.322 -36.476 1.00 47.57 306 GLY B CA 1
ATOM 5121 C C . GLY B 1 306 ? 30.860 40.604 -36.812 1.00 47.24 306 GLY B C 1
ATOM 5122 O O . GLY B 1 306 ? 30.601 41.202 -37.830 1.00 47.47 306 GLY B O 1
ATOM 5123 N N . ALA B 1 307 ? 31.760 41.042 -35.956 1.00 47.40 307 ALA B N 1
ATOM 5124 C CA . ALA B 1 307 ? 32.406 42.319 -36.200 1.00 48.14 307 ALA B CA 1
ATOM 5125 C C . ALA B 1 307 ? 33.507 42.215 -37.256 1.00 48.27 307 ALA B C 1
ATOM 5126 O O . ALA B 1 307 ? 33.950 43.224 -37.821 1.00 47.92 307 ALA B O 1
ATOM 5128 N N . ALA B 1 308 ? 33.968 40.994 -37.506 1.00 48.36 308 ALA B N 1
ATOM 5129 C CA . ALA B 1 308 ? 34.993 40.781 -38.532 1.00 48.51 308 ALA B CA 1
ATOM 5130 C C . ALA B 1 308 ? 34.526 41.307 -39.898 1.00 47.98 308 ALA B C 1
ATOM 5131 O O . ALA B 1 308 ? 33.387 41.080 -40.290 1.00 48.01 308 ALA B O 1
ATOM 5133 N N . ARG B 1 309 ? 35.402 41.993 -40.623 1.00 47.55 309 ARG B N 1
ATOM 5134 C CA . ARG B 1 309 ? 35.045 42.507 -41.929 1.00 47.55 309 ARG B CA 1
ATOM 5135 C C . ARG B 1 309 ? 36.199 43.229 -42.571 1.00 47.86 309 ARG B C 1
ATOM 5136 O O . ARG B 1 309 ? 37.068 43.771 -41.905 1.00 47.88 309 ARG B O 1
ATOM 5144 N N . ASN B 1 310 ? 36.196 43.243 -43.890 1.00 48.60 310 ASN B N 1
ATOM 5145 C CA . ASN B 1 310 ? 36.993 44.200 -44.619 1.00 49.06 310 ASN B CA 1
ATOM 5146 C C . ASN B 1 310 ? 36.094 45.420 -44.823 1.00 49.75 310 ASN B C 1
ATOM 5147 O O . ASN B 1 310 ? 34.881 45.330 -44.666 1.00 49.61 310 ASN B O 1
ATOM 5152 N N . THR B 1 311 ? 36.687 46.558 -45.142 1.00 51.01 311 THR B N 1
ATOM 5153 C CA . THR B 1 311 ? 35.927 47.789 -45.341 1.00 52.32 311 THR B CA 1
ATOM 5154 C C . THR B 1 311 ? 36.458 48.589 -46.508 1.00 52.84 311 THR B C 1
ATOM 5155 O O . THR B 1 311 ? 37.657 48.610 -46.755 1.00 52.34 311 THR B O 1
ATOM 5159 N N . ARG B 1 312 ? 35.558 49.292 -47.185 1.00 54.39 312 ARG B N 1
ATOM 5160 C CA . ARG B 1 312 ? 35.937 50.135 -48.313 1.00 55.61 312 ARG B CA 1
ATOM 5161 C C . ARG B 1 312 ? 36.888 51.233 -47.899 1.00 55.93 312 ARG B C 1
ATOM 5162 O O . ARG B 1 312 ? 37.826 51.539 -48.613 1.00 56.33 312 ARG B O 1
ATOM 5170 N N . GLU B 1 313 ? 36.682 51.795 -46.718 1.00 56.74 313 GLU B N 1
ATOM 5171 C CA . GLU B 1 313 ? 37.092 53.175 -46.498 1.00 57.59 313 GLU B CA 1
ATOM 5172 C C . GLU B 1 313 ? 38.184 53.582 -45.498 1.00 57.85 313 GLU B C 1
ATOM 5173 O O . GLU B 1 313 ? 38.522 54.759 -45.454 1.00 58.59 313 GLU B O 1
ATOM 5179 N N . GLY B 1 314 ? 38.785 52.679 -44.730 1.00 57.97 314 GLY B N 1
ATOM 5180 C CA . GLY B 1 314 ? 38.682 51.235 -44.858 1.00 57.63 314 GLY B CA 1
ATOM 5181 C C . GLY B 1 314 ? 39.851 50.680 -44.067 1.00 56.86 314 GLY B C 1
ATOM 5182 O O . GLY B 1 314 ? 40.768 51.405 -43.697 1.00 57.22 314 GLY B O 1
ATOM 5183 N N . GLY B 1 315 ? 39.828 49.386 -43.810 1.00 56.35 315 GLY B N 1
ATOM 5184 C CA . GLY B 1 315 ? 40.798 48.752 -42.926 1.00 54.43 315 GLY B CA 1
ATOM 5185 C C . GLY B 1 315 ? 40.093 47.466 -42.616 1.00 53.37 315 GLY B C 1
ATOM 5186 O O . GLY B 1 315 ? 38.898 47.341 -42.895 1.00 53.63 315 GLY B O 1
ATOM 5187 N N . SER B 1 316 ? 40.788 46.485 -42.067 1.00 51.99 316 SER B N 1
ATOM 5188 C CA . SER B 1 316 ? 40.089 45.239 -41.828 1.00 50.34 316 SER B CA 1
ATOM 5189 C C . SER B 1 316 ? 40.216 44.746 -40.413 1.00 48.76 316 SER B C 1
ATOM 5190 O O . SER B 1 316 ? 41.185 45.037 -39.717 1.00 48.35 316 SER B O 1
ATOM 5193 N N . LEU B 1 317 ? 39.190 44.018 -40.004 1.00 47.01 317 LEU B N 1
ATOM 5194 C CA . LEU B 1 317 ? 39.204 43.281 -38.776 1.00 45.51 317 LEU B CA 1
ATOM 5195 C C . LEU B 1 317 ? 39.044 41.825 -39.114 1.00 43.68 317 LEU B C 1
ATOM 5196 O O . LEU B 1 317 ? 37.962 41.392 -39.446 1.00 43.12 317 LEU B O 1
ATOM 5201 N N . THR B 1 318 ? 40.129 41.072 -39.007 1.00 42.47 318 THR B N 1
ATOM 5202 C CA . THR B 1 318 ? 40.051 39.623 -39.113 1.00 41.08 318 THR B CA 1
ATOM 5203 C C . THR B 1 318 ? 39.817 39.027 -37.738 1.00 39.87 318 THR B C 1
ATOM 5204 O O . THR B 1 318 ? 40.469 39.385 -36.790 1.00 39.71 318 THR B O 1
ATOM 5208 N N . ILE B 1 319 ? 38.864 38.124 -37.626 1.00 39.54 319 ILE B N 1
ATOM 5209 C CA . ILE B 1 319 ? 38.717 37.372 -36.398 1.00 39.17 319 ILE B CA 1
ATOM 5210 C C . ILE B 1 319 ? 38.779 35.873 -36.655 1.00 38.45 319 ILE B C 1
ATOM 5211 O O . ILE B 1 319 ? 37.983 35.323 -37.378 1.00 37.82 319 ILE B O 1
ATOM 5216 N N . ILE B 1 320 ? 39.745 35.219 -36.038 1.00 38.47 320 ILE B N 1
ATOM 5217 C CA . ILE B 1 320 ? 39.843 33.783 -36.108 1.00 38.22 320 ILE B CA 1
ATOM 5218 C C . ILE B 1 320 ? 39.567 33.335 -34.704 1.00 37.93 320 ILE B C 1
ATOM 5219 O O . ILE B 1 320 ? 40.331 33.656 -33.803 1.00 38.04 320 ILE B O 1
ATOM 5224 N N . ALA B 1 321 ? 38.486 32.597 -34.510 1.00 37.72 321 ALA B N 1
ATOM 5225 C CA . ALA B 1 321 ? 38.061 32.230 -33.187 1.00 37.85 321 ALA B CA 1
ATOM 5226 C C . ALA B 1 321 ? 37.871 30.732 -33.102 1.00 38.25 321 ALA B C 1
ATOM 5227 O O . ALA B 1 321 ? 37.478 30.096 -34.055 1.00 38.07 321 ALA B O 1
ATOM 5229 N N . THR B 1 322 ? 38.123 30.166 -31.938 1.00 39.18 322 THR B N 1
ATOM 5230 C CA . THR B 1 322 ? 37.952 28.739 -31.773 1.00 40.28 322 THR B CA 1
ATOM 5231 C C . THR B 1 322 ? 36.558 28.455 -31.278 1.00 40.83 322 THR B C 1
ATOM 5232 O O . THR B 1 322 ? 35.974 29.270 -30.581 1.00 40.98 322 THR B O 1
ATOM 5236 N N . ALA B 1 323 ? 36.027 27.311 -31.682 1.00 42.00 323 ALA B N 1
ATOM 5237 C CA . ALA B 1 323 ? 34.763 26.813 -31.205 1.00 43.56 323 ALA B CA 1
ATOM 5238 C C . ALA B 1 323 ? 35.021 25.390 -30.758 1.00 45.21 323 ALA B C 1
ATOM 5239 O O . ALA B 1 323 ? 35.501 24.567 -31.549 1.00 45.04 323 ALA B O 1
ATOM 5241 N N . LEU B 1 324 ? 34.709 25.102 -29.494 1.00 46.66 324 LEU B N 1
ATOM 5242 C CA . LEU B 1 324 ? 35.045 23.821 -28.893 1.00 48.10 324 LEU B CA 1
ATOM 5243 C C . LEU B 1 324 ? 34.009 22.768 -29.166 1.00 49.27 324 LEU B C 1
ATOM 5244 O O . LEU B 1 324 ? 32.834 23.051 -29.285 1.00 50.25 324 LEU B O 1
ATOM 5249 N N . VAL B 1 325 ? 34.446 21.530 -29.244 1.00 50.75 325 VAL B N 1
ATOM 5250 C CA . VAL B 1 325 ? 33.564 20.476 -29.658 1.00 52.17 325 VAL B CA 1
ATOM 5251 C C . VAL B 1 325 ? 33.986 19.183 -28.976 1.00 53.19 325 VAL B C 1
ATOM 5252 O O . VAL B 1 325 ? 35.119 19.051 -28.545 1.00 52.94 325 VAL B O 1
ATOM 5256 N N . GLU B 1 326 ? 33.076 18.231 -28.865 1.00 54.86 326 GLU B N 1
ATOM 5257 C CA . GLU B 1 326 ? 33.419 16.933 -28.277 1.00 56.86 326 GLU B CA 1
ATOM 5258 C C . GLU B 1 326 ? 34.065 17.065 -26.897 1.00 57.55 326 GLU B C 1
ATOM 5259 O O . GLU B 1 326 ? 35.038 16.387 -26.585 1.00 57.71 326 GLU B O 1
ATOM 5265 N N . THR B 1 327 ? 33.517 17.939 -26.066 1.00 59.04 327 THR B N 1
ATOM 5266 C CA . THR B 1 327 ? 34.056 18.147 -24.730 1.00 60.22 327 THR B CA 1
ATOM 5267 C C . THR B 1 327 ? 33.144 17.510 -23.705 1.00 61.15 327 THR B C 1
ATOM 5268 O O . THR B 1 327 ? 33.430 17.531 -22.521 1.00 61.67 327 THR B O 1
ATOM 5272 N N . GLY B 1 328 ? 32.021 16.979 -24.155 1.00 62.49 328 GLY B N 1
ATOM 5273 C CA . GLY B 1 328 ? 31.095 16.325 -23.243 1.00 64.12 328 GLY B CA 1
ATOM 5274 C C . GLY B 1 328 ? 30.022 17.214 -22.632 1.00 65.00 328 GLY B C 1
ATOM 5275 O O . GLY B 1 328 ? 29.128 16.714 -21.958 1.00 65.33 328 GLY B O 1
ATOM 5276 N N . SER B 1 329 ? 30.095 18.523 -22.862 1.00 65.85 329 SER B N 1
ATOM 5277 C CA . SER B 1 329 ? 29.133 19.445 -22.250 1.00 66.59 329 SER B CA 1
ATOM 5278 C C . SER B 1 329 ? 27.999 19.839 -23.161 1.00 67.36 329 SER B C 1
ATOM 5279 O O . SER B 1 329 ? 28.207 20.320 -24.289 1.00 67.28 329 SER B O 1
ATOM 5282 N N . LYS B 1 330 ? 26.787 19.659 -22.653 1.00 68.35 330 LYS B N 1
ATOM 5283 C CA . LYS B 1 330 ? 25.627 20.204 -23.325 1.00 69.08 330 LYS B CA 1
ATOM 5284 C C . LYS B 1 330 ? 25.840 21.692 -23.441 1.00 68.90 330 LYS B C 1
ATOM 5285 O O . LYS B 1 330 ? 25.393 22.307 -24.390 1.00 69.09 330 LYS B O 1
ATOM 5291 N N . MET B 1 331 ? 26.573 22.267 -22.498 1.00 69.11 331 MET B N 1
ATOM 5292 C CA . MET B 1 331 ? 26.635 23.726 -22.394 1.00 69.31 331 MET B CA 1
ATOM 5293 C C . MET B 1 331 ? 26.736 24.598 -23.676 1.00 69.24 331 MET B C 1
ATOM 5294 O O . MET B 1 331 ? 25.690 25.019 -24.167 1.00 69.71 331 MET B O 1
ATOM 5299 N N . ASP B 1 332 ? 27.891 24.845 -24.301 1.00 68.76 332 ASP B N 1
ATOM 5300 C CA . ASP B 1 332 ? 28.928 23.920 -24.774 1.00 67.91 332 ASP B CA 1
ATOM 5301 C C . ASP B 1 332 ? 28.502 23.335 -26.119 1.00 68.04 332 ASP B C 1
ATOM 5302 O O . ASP B 1 332 ? 28.929 23.825 -27.156 1.00 67.61 332 ASP B O 1
ATOM 5307 N N . GLU B 1 333 ? 27.603 22.370 -26.138 1.00 68.48 333 GLU B N 1
ATOM 5308 C CA . GLU B 1 333 ? 27.263 21.797 -27.434 1.00 69.18 333 GLU B CA 1
ATOM 5309 C C . GLU B 1 333 ? 26.954 22.717 -28.664 1.00 69.30 333 GLU B C 1
ATOM 5310 O O . GLU B 1 333 ? 27.351 22.350 -29.772 1.00 70.24 333 GLU B O 1
ATOM 5316 N N . VAL B 1 334 ? 26.247 23.845 -28.579 1.00 68.90 334 VAL B N 1
ATOM 5317 C CA . VAL B 1 334 ? 25.046 24.097 -27.816 1.00 68.10 334 VAL B CA 1
ATOM 5318 C C . VAL B 1 334 ? 24.434 25.482 -28.008 1.00 67.45 334 VAL B C 1
ATOM 5319 O O . VAL B 1 334 ? 23.244 25.525 -28.280 1.00 67.97 334 VAL B O 1
ATOM 5323 N N . ILE B 1 335 ? 25.134 26.620 -27.916 1.00 66.35 335 ILE B N 1
ATOM 5324 C CA . ILE B 1 335 ? 26.583 26.924 -27.995 1.00 65.25 335 ILE B CA 1
ATOM 5325 C C . ILE B 1 335 ? 27.311 26.677 -29.310 1.00 64.25 335 ILE B C 1
ATOM 5326 O O . ILE B 1 335 ? 27.364 27.573 -30.145 1.00 63.48 335 ILE B O 1
ATOM 5331 N N . PHE B 1 336 ? 27.895 25.502 -29.500 1.00 63.44 336 PHE B N 1
ATOM 5332 C CA . PHE B 1 336 ? 28.436 25.236 -30.812 1.00 62.99 336 PHE B CA 1
ATOM 5333 C C . PHE B 1 336 ? 27.318 25.347 -31.852 1.00 63.06 336 PHE B C 1
ATOM 5334 O O . PHE B 1 336 ? 27.476 25.974 -32.895 1.00 62.60 336 PHE B O 1
ATOM 5342 N N . GLU B 1 337 ? 26.186 24.728 -31.543 1.00 63.22 337 GLU B N 1
ATOM 5343 C CA . GLU B 1 337 ? 25.027 24.766 -32.408 1.00 63.62 337 GLU B CA 1
ATOM 5344 C C . GLU B 1 337 ? 24.706 26.188 -32.857 1.00 62.88 337 GLU B C 1
ATOM 5345 O O . GLU B 1 337 ? 24.370 26.425 -34.005 1.00 62.99 337 GLU B O 1
ATOM 5351 N N . GLU B 1 338 ? 24.829 27.138 -31.950 1.00 62.19 338 GLU B N 1
ATOM 5352 C CA . GLU B 1 338 ? 24.445 28.494 -32.250 1.00 61.89 338 GLU B CA 1
ATOM 5353 C C . GLU B 1 338 ? 25.485 29.189 -33.124 1.00 61.09 338 GLU B C 1
ATOM 5354 O O . GLU B 1 338 ? 25.238 30.247 -33.680 1.00 61.23 338 GLU B O 1
ATOM 5360 N N . PHE B 1 339 ? 26.658 28.596 -33.251 1.00 60.28 339 PHE B N 1
ATOM 5361 C CA . PHE B 1 339 ? 27.699 29.203 -34.069 1.00 59.15 339 PHE B CA 1
ATOM 5362 C C . PHE B 1 339 ? 27.959 28.395 -35.316 1.00 58.48 339 PHE B C 1
ATOM 5363 O O . PHE B 1 339 ? 28.471 28.915 -36.306 1.00 58.16 339 PHE B O 1
ATOM 5371 N N . LYS B 1 340 ? 27.616 27.117 -35.247 1.00 57.63 340 LYS B N 1
ATOM 5372 C CA . LYS B 1 340 ? 27.817 26.218 -36.354 1.00 57.40 340 LYS B CA 1
ATOM 5373 C C . LYS B 1 340 ? 27.485 26.925 -37.651 1.00 56.52 340 LYS B C 1
ATOM 5374 O O . LYS B 1 340 ? 26.351 27.337 -37.871 1.00 56.98 340 LYS B O 1
ATOM 5380 N N . GLY B 1 341 ? 28.494 27.102 -38.494 1.00 55.49 341 GLY B N 1
ATOM 5381 C CA . GLY B 1 341 ? 28.279 27.586 -39.846 1.00 53.44 341 GLY B CA 1
ATOM 5382 C C . GLY B 1 341 ? 28.321 29.076 -40.054 1.00 52.04 341 GLY B C 1
ATOM 5383 O O . GLY B 1 341 ? 28.143 29.545 -41.168 1.00 52.46 341 GLY B O 1
ATOM 5384 N N . THR B 1 342 ? 28.573 29.842 -39.007 1.00 50.51 342 THR B N 1
ATOM 5385 C CA . THR B 1 342 ? 28.472 31.290 -39.148 1.00 48.75 342 THR B CA 1
ATOM 5386 C C . THR B 1 342 ? 29.763 31.935 -39.625 1.00 46.90 342 THR B C 1
ATOM 5387 O O . THR B 1 342 ? 29.829 33.139 -39.828 1.00 46.33 342 THR B O 1
ATOM 5391 N N . GLY B 1 343 ? 30.797 31.135 -39.816 1.00 45.46 343 GLY B N 1
ATOM 5392 C CA . GLY B 1 343 ? 32.046 31.679 -40.344 1.00 44.16 343 GLY B CA 1
ATOM 5393 C C . GLY B 1 343 ? 32.089 31.674 -41.866 1.00 42.82 343 GLY B C 1
ATOM 5394 O O . GLY B 1 343 ? 31.347 30.952 -42.512 1.00 41.94 343 GLY B O 1
ATOM 5395 N N . ASN B 1 344 ? 32.949 32.503 -42.435 1.00 42.54 344 ASN B N 1
ATOM 5396 C CA . ASN B 1 344 ? 33.183 32.474 -43.871 1.00 43.00 344 ASN B CA 1
ATOM 5397 C C . ASN B 1 344 ? 34.595 31.936 -44.159 1.00 43.18 344 ASN B C 1
ATOM 5398 O O . ASN B 1 344 ? 35.125 32.077 -45.267 1.00 43.43 344 ASN B O 1
ATOM 5403 N N . MET B 1 345 ? 35.194 31.349 -43.124 1.00 43.30 345 MET B N 1
ATOM 5404 C CA . MET B 1 345 ? 36.387 30.519 -43.234 1.00 43.46 345 MET B CA 1
ATOM 5405 C C . MET B 1 345 ? 36.409 29.560 -42.039 1.00 43.77 345 MET B C 1
ATOM 5406 O O . MET B 1 345 ? 36.160 29.951 -40.895 1.00 43.77 345 MET B O 1
ATOM 5411 N N . GLU B 1 346 ? 36.669 28.292 -42.322 1.00 43.97 346 GLU B N 1
ATOM 5412 C CA . GLU B 1 346 ? 36.593 27.258 -41.314 1.00 44.59 346 GLU B CA 1
ATOM 5413 C C . GLU B 1 346 ? 37.819 26.363 -41.441 1.00 43.99 346 GLU B C 1
ATOM 5414 O O . GLU B 1 346 ? 38.231 26.030 -42.527 1.00 44.00 346 GLU B O 1
ATOM 5420 N N . LEU B 1 347 ? 38.404 25.997 -40.317 1.00 44.19 347 LEU B N 1
ATOM 5421 C CA . LEU B 1 347 ? 39.497 25.049 -40.267 1.00 44.49 347 LEU B CA 1
ATOM 5422 C C . LEU B 1 347 ? 39.056 24.050 -39.237 1.00 44.58 347 LEU B C 1
ATOM 5423 O O . LEU B 1 347 ? 39.029 24.365 -38.064 1.00 44.73 347 LEU B O 1
ATOM 5428 N N . VAL B 1 348 ? 38.656 22.859 -39.650 1.00 45.15 348 VAL B N 1
ATOM 5429 C CA . VAL B 1 348 ? 38.249 21.886 -38.659 1.00 46.24 348 VAL B CA 1
ATOM 5430 C C . VAL B 1 348 ? 39.379 20.945 -38.254 1.00 47.16 348 VAL B C 1
ATOM 5431 O O . VAL B 1 348 ? 40.189 20.535 -39.083 1.00 47.62 348 VAL B O 1
ATOM 5435 N N . LEU B 1 349 ? 39.466 20.663 -36.953 1.00 47.87 349 LEU B N 1
ATOM 5436 C CA . LEU B 1 349 ? 40.525 19.835 -36.409 1.00 47.88 349 LEU B CA 1
ATOM 5437 C C . LEU B 1 349 ? 39.895 18.514 -36.081 1.00 48.47 349 LEU B C 1
ATOM 5438 O O . LEU B 1 349 ? 38.722 18.462 -35.795 1.00 48.70 349 LEU B O 1
ATOM 5443 N N . SER B 1 350 ? 40.671 17.442 -36.124 1.00 49.73 350 SER B N 1
ATOM 5444 C CA . SER B 1 350 ? 40.122 16.098 -36.051 1.00 50.87 350 SER B CA 1
ATOM 5445 C C . SER B 1 350 ? 40.597 15.351 -34.802 1.00 52.51 350 SER B C 1
ATOM 5446 O O . SER B 1 350 ? 41.800 15.225 -34.561 1.00 52.25 350 SER B O 1
ATOM 5449 N N . ARG B 1 351 ? 39.645 14.866 -34.011 1.00 54.20 351 ARG B N 1
ATOM 5450 C CA . ARG B 1 351 ? 39.962 14.090 -32.828 1.00 56.52 351 ARG B CA 1
ATOM 5451 C C . ARG B 1 351 ? 40.592 12.739 -33.190 1.00 57.68 351 ARG B C 1
ATOM 5452 O O . ARG B 1 351 ? 41.544 12.283 -32.554 1.00 57.79 351 ARG B O 1
ATOM 5460 N N . GLN B 1 352 ? 40.053 12.088 -34.212 1.00 58.93 352 GLN B N 1
ATOM 5461 C CA . GLN B 1 352 ? 40.560 10.788 -34.578 1.00 59.88 352 GLN B CA 1
ATOM 5462 C C . GLN B 1 352 ? 41.991 10.959 -35.038 1.00 60.11 352 GLN B C 1
ATOM 5463 O O . GLN B 1 352 ? 42.842 10.129 -34.731 1.00 60.65 352 GLN B O 1
ATOM 5469 N N . LEU B 1 353 ? 42.259 12.038 -35.769 1.00 60.09 353 LEU B N 1
ATOM 5470 C CA . LEU B 1 353 ? 43.606 12.298 -36.260 1.00 60.09 353 LEU B CA 1
ATOM 5471 C C . LEU B 1 353 ? 44.542 12.719 -35.133 1.00 60.00 353 LEU B C 1
ATOM 5472 O O . LEU B 1 353 ? 45.746 12.498 -35.209 1.00 59.74 353 LEU B O 1
ATOM 5477 N N . ALA B 1 354 ? 43.986 13.323 -34.088 1.00 60.06 354 ALA B N 1
ATOM 5478 C CA . ALA B 1 354 ? 44.776 13.725 -32.929 1.00 60.16 354 ALA B CA 1
ATOM 5479 C C . ALA B 1 354 ? 45.078 12.516 -32.046 1.00 60.46 354 ALA B C 1
ATOM 5480 O O . ALA B 1 354 ? 46.205 12.313 -31.599 1.00 60.77 354 ALA B O 1
ATOM 5482 N N . ASN B 1 355 ? 44.064 11.706 -31.794 1.00 60.65 355 ASN B N 1
ATOM 5483 C CA . ASN B 1 355 ? 44.273 10.470 -31.070 1.00 61.04 355 ASN B CA 1
ATOM 5484 C C . ASN B 1 355 ? 45.251 9.576 -31.798 1.00 60.98 355 ASN B C 1
ATOM 5485 O O . ASN B 1 355 ? 45.308 8.387 -31.514 1.00 61.47 355 ASN B O 1
ATOM 5490 N N . LYS B 1 356 ? 46.013 10.104 -32.749 1.00 60.64 356 LYS B N 1
ATOM 5491 C CA . LYS B 1 356 ? 46.487 9.180 -33.755 1.00 60.17 356 LYS B CA 1
ATOM 5492 C C . LYS B 1 356 ? 47.907 9.075 -34.278 1.00 60.11 356 LYS B C 1
ATOM 5493 O O . LYS B 1 356 ? 48.095 8.351 -35.240 1.00 60.93 356 LYS B O 1
ATOM 5499 N N . ARG B 1 357 ? 48.897 9.796 -33.774 1.00 59.70 357 ARG B N 1
ATOM 5500 C CA . ARG B 1 357 ? 48.784 11.046 -33.105 1.00 59.14 357 ARG B CA 1
ATOM 5501 C C . ARG B 1 357 ? 49.361 11.919 -34.196 1.00 58.03 357 ARG B C 1
ATOM 5502 O O . ARG B 1 357 ? 50.536 12.247 -34.168 1.00 57.94 357 ARG B O 1
ATOM 5510 N N . ILE B 1 358 ? 48.548 12.247 -35.197 1.00 56.61 358 ILE B N 1
ATOM 5511 C CA . ILE B 1 358 ? 49.021 12.890 -36.420 1.00 54.63 358 ILE B CA 1
ATOM 5512 C C . ILE B 1 358 ? 48.780 14.402 -36.436 1.00 53.36 358 ILE B C 1
ATOM 5513 O O . ILE B 1 358 ? 47.634 14.829 -36.445 1.00 53.55 358 ILE B O 1
ATOM 5518 N N . PHE B 1 359 ? 49.843 15.208 -36.462 1.00 51.08 359 PHE B N 1
ATOM 5519 C CA . PHE B 1 359 ? 49.701 16.652 -36.393 1.00 49.39 359 PHE B CA 1
ATOM 5520 C C . PHE B 1 359 ? 50.360 17.391 -37.556 1.00 48.33 359 PHE B C 1
ATOM 5521 O O . PHE B 1 359 ? 51.399 16.995 -38.041 1.00 48.86 359 PHE B O 1
ATOM 5529 N N . PRO B 1 360 ? 49.775 18.507 -37.983 1.00 46.86 360 PRO B N 1
ATOM 5530 C CA . PRO B 1 360 ? 48.537 19.084 -37.499 1.00 45.96 360 PRO B CA 1
ATOM 5531 C C . PRO B 1 360 ? 47.354 18.175 -37.782 1.00 45.09 360 PRO B C 1
ATOM 5532 O O . PRO B 1 360 ? 47.258 17.630 -38.862 1.00 45.71 360 PRO B O 1
ATOM 5536 N N . ALA B 1 361 ? 46.468 18.009 -36.812 1.00 43.71 361 ALA B N 1
ATOM 5537 C CA . ALA B 1 361 ? 45.311 17.144 -36.971 1.00 43.07 361 ALA B CA 1
ATOM 5538 C C . ALA B 1 361 ? 44.170 17.825 -37.743 1.00 42.39 361 ALA B C 1
ATOM 5539 O O . ALA B 1 361 ? 43.060 17.949 -37.246 1.00 41.73 361 ALA B O 1
ATOM 5541 N N . ILE B 1 362 ? 44.449 18.258 -38.966 1.00 42.19 362 ILE B N 1
ATOM 5542 C CA . ILE B 1 362 ? 43.462 19.020 -39.743 1.00 41.83 362 ILE B CA 1
ATOM 5543 C C . ILE B 1 362 ? 42.649 18.140 -40.668 1.00 41.87 362 ILE B C 1
ATOM 5544 O O . ILE B 1 362 ? 43.189 17.284 -41.340 1.00 42.12 362 ILE B O 1
ATOM 5549 N N . ASN B 1 363 ? 41.343 18.341 -40.682 1.00 42.46 363 ASN B N 1
ATOM 5550 C CA . ASN B 1 363 ? 40.489 17.637 -41.612 1.00 42.99 363 ASN B CA 1
ATOM 5551 C C . ASN B 1 363 ? 40.251 18.514 -42.817 1.00 43.89 363 ASN B C 1
ATOM 5552 O O . ASN B 1 363 ? 39.344 19.358 -42.818 1.00 44.26 363 ASN B O 1
ATOM 5557 N N . LEU B 1 364 ? 41.065 18.300 -43.842 1.00 44.58 364 LEU B N 1
ATOM 5558 C CA . LEU B 1 364 ? 41.168 19.222 -44.966 1.00 45.71 364 LEU B CA 1
ATOM 5559 C C . LEU B 1 364 ? 39.881 19.267 -45.789 1.00 45.90 364 LEU B C 1
ATOM 5560 O O . LEU B 1 364 ? 39.506 20.297 -46.326 1.00 45.92 364 LEU B O 1
ATOM 5565 N N . LEU B 1 365 ? 39.220 18.124 -45.879 1.00 46.34 365 LEU B N 1
ATOM 5566 C CA . LEU B 1 365 ? 37.979 17.987 -46.624 1.00 46.49 365 LEU B CA 1
ATOM 5567 C C . LEU B 1 365 ? 36.877 18.881 -46.044 1.00 46.46 365 LEU B C 1
ATOM 5568 O O . LEU B 1 365 ? 36.082 19.453 -46.781 1.00 46.76 365 LEU B O 1
ATOM 5573 N N . LEU B 1 366 ? 36.821 18.984 -44.724 1.00 46.35 366 LEU B N 1
ATOM 5574 C CA . LEU B 1 366 ? 35.832 19.838 -44.073 1.00 46.15 366 LEU B CA 1
ATOM 5575 C C . LEU B 1 366 ? 36.339 21.256 -43.878 1.00 45.80 366 LEU B C 1
ATOM 5576 O O . LEU B 1 366 ? 35.611 22.089 -43.389 1.00 46.68 366 LEU B O 1
ATOM 5581 N N . SER B 1 367 ? 37.569 21.549 -44.259 1.00 45.32 367 SER B N 1
ATOM 5582 C CA . SER B 1 367 ? 38.057 22.917 -44.118 1.00 45.59 367 SER B CA 1
ATOM 5583 C C . SER B 1 367 ? 37.891 23.726 -45.393 1.00 46.01 367 SER B C 1
ATOM 5584 O O . SER B 1 367 ? 37.991 23.191 -46.489 1.00 46.89 367 SER B O 1
ATOM 5587 N N . GLY B 1 368 ? 37.683 25.025 -45.261 1.00 46.33 368 GLY B N 1
ATOM 5588 C CA . GLY B 1 368 ? 37.656 25.884 -46.441 1.00 46.96 368 GLY B CA 1
ATOM 5589 C C . GLY B 1 368 ? 37.247 27.335 -46.228 1.00 47.20 368 GLY B C 1
ATOM 5590 O O . GLY B 1 368 ? 36.906 27.757 -45.122 1.00 46.92 368 GLY B O 1
ATOM 5591 N N . THR B 1 369 ? 37.278 28.106 -47.305 1.00 47.66 369 THR B N 1
ATOM 5592 C CA . THR B 1 369 ? 36.833 29.462 -47.234 1.00 48.37 369 THR B CA 1
ATOM 5593 C C . THR B 1 369 ? 36.054 29.917 -48.478 1.00 49.48 369 THR B C 1
ATOM 5594 O O . THR B 1 369 ? 36.369 29.540 -49.605 1.00 49.53 369 THR B O 1
ATOM 5598 N N . ARG B 1 370 ? 34.982 30.675 -48.253 1.00 50.69 370 ARG B N 1
ATOM 5599 C CA . ARG B 1 370 ? 34.328 31.418 -49.317 1.00 51.67 370 ARG B CA 1
ATOM 5600 C C . ARG B 1 370 ? 35.239 32.588 -49.552 1.00 52.35 370 ARG B C 1
ATOM 5601 O O . ARG B 1 370 ? 35.943 32.976 -48.647 1.00 53.35 370 ARG B O 1
ATOM 5609 N N . ARG B 1 371 ? 35.299 33.178 -50.733 1.00 53.39 371 ARG B N 1
ATOM 5610 C CA . ARG B 1 371 ? 34.920 32.665 -52.007 1.00 53.27 371 ARG B CA 1
ATOM 5611 C C . ARG B 1 371 ? 36.342 32.768 -52.505 1.00 53.52 371 ARG B C 1
ATOM 5612 O O . ARG B 1 371 ? 36.849 33.865 -52.744 1.00 53.21 371 ARG B O 1
ATOM 5620 N N . GLU B 1 372 ? 37.028 31.634 -52.583 1.00 54.11 372 GLU B N 1
ATOM 5621 C CA . GLU B 1 372 ? 38.476 31.675 -52.446 1.00 54.42 372 GLU B CA 1
ATOM 5622 C C . GLU B 1 372 ? 39.281 32.042 -53.663 1.00 54.03 372 GLU B C 1
ATOM 5623 O O . GLU B 1 372 ? 40.499 32.283 -53.529 1.00 53.56 372 GLU B O 1
ATOM 5629 N N . GLU B 1 373 ? 38.633 32.119 -54.831 1.00 53.32 373 GLU B N 1
ATOM 5630 C CA . GLU B 1 373 ? 39.321 32.649 -56.005 1.00 52.64 373 GLU B CA 1
ATOM 5631 C C . GLU B 1 373 ? 39.627 34.105 -55.804 1.00 51.83 373 GLU B C 1
ATOM 5632 O O . GLU B 1 373 ? 40.371 34.704 -56.573 1.00 51.59 373 GLU B O 1
ATOM 5638 N N . LEU B 1 374 ? 39.077 34.671 -54.740 1.00 51.33 374 LEU B N 1
ATOM 5639 C CA . LEU B 1 374 ? 39.368 36.045 -54.390 1.00 51.05 374 LEU B CA 1
ATOM 5640 C C . LEU B 1 374 ? 40.730 36.045 -53.736 1.00 50.95 374 LEU B C 1
ATOM 5641 O O . LEU B 1 374 ? 41.447 37.051 -53.730 1.00 50.62 374 LEU B O 1
ATOM 5646 N N . LEU B 1 375 ? 41.095 34.883 -53.199 1.00 50.95 375 LEU B N 1
ATOM 5647 C CA . LEU B 1 375 ? 42.361 34.719 -52.483 1.00 50.48 375 LEU B CA 1
ATOM 5648 C C . LEU B 1 375 ? 43.347 33.846 -53.250 1.00 49.74 375 LEU B C 1
ATOM 5649 O O . LEU B 1 375 ? 44.516 34.157 -53.312 1.00 49.79 375 LEU B O 1
ATOM 5654 N N . LEU B 1 376 ? 42.885 32.754 -53.839 1.00 49.42 376 LEU B N 1
ATOM 5655 C CA . LEU B 1 376 ? 43.801 31.884 -54.594 1.00 49.26 376 LEU B CA 1
ATOM 5656 C C . LEU B 1 376 ? 43.824 32.191 -56.102 1.00 49.02 376 LEU B C 1
ATOM 5657 O O . LEU B 1 376 ? 42.790 32.419 -56.700 1.00 48.60 376 LEU B O 1
ATOM 5662 N N . ASP B 1 377 ? 45.005 32.199 -56.709 1.00 49.22 377 ASP B N 1
ATOM 5663 C CA . ASP B 1 377 ? 45.098 32.357 -58.160 1.00 49.21 377 ASP B CA 1
ATOM 5664 C C . ASP B 1 377 ? 44.583 31.106 -58.810 1.00 48.77 377 ASP B C 1
ATOM 5665 O O . ASP B 1 377 ? 44.524 30.064 -58.181 1.00 48.60 377 ASP B O 1
ATOM 5670 N N . GLU B 1 378 ? 44.200 31.217 -60.075 1.00 49.13 378 GLU B N 1
ATOM 5671 C CA . GLU B 1 378 ? 43.578 30.114 -60.802 1.00 49.16 378 GLU B CA 1
ATOM 5672 C C . GLU B 1 378 ? 44.406 28.842 -60.815 1.00 49.24 378 GLU B C 1
ATOM 5673 O O . GLU B 1 378 ? 43.885 27.749 -60.617 1.00 49.20 378 GLU B O 1
ATOM 5679 N N . GLU B 1 379 ? 45.698 28.984 -61.070 1.00 49.82 379 GLU B N 1
ATOM 5680 C CA . GLU B 1 379 ? 46.589 27.825 -61.103 1.00 50.71 379 GLU B CA 1
ATOM 5681 C C . GLU B 1 379 ? 46.487 27.014 -59.806 1.00 49.66 379 GLU B C 1
ATOM 5682 O O . GLU B 1 379 ? 46.187 25.818 -59.815 1.00 49.63 379 GLU B O 1
ATOM 5688 N N . THR B 1 380 ? 46.718 27.692 -58.690 1.00 48.81 380 THR B N 1
ATOM 5689 C CA . THR B 1 380 ? 46.703 27.073 -57.379 1.00 47.89 380 THR B CA 1
ATOM 5690 C C . THR B 1 380 ? 45.381 26.421 -57.061 1.00 47.44 380 THR B C 1
ATOM 5691 O O . THR B 1 380 ? 45.321 25.331 -56.504 1.00 46.74 380 THR B O 1
ATOM 5695 N N . LEU B 1 381 ? 44.314 27.097 -57.433 1.00 47.42 381 LEU B N 1
ATOM 5696 C CA . LEU B 1 381 ? 43.008 26.705 -56.986 1.00 48.14 381 LEU B CA 1
ATOM 5697 C C . LEU B 1 381 ? 42.636 25.396 -57.630 1.00 48.28 381 LEU B C 1
ATOM 5698 O O . LEU B 1 381 ? 42.046 24.532 -57.006 1.00 48.05 381 LEU B O 1
ATOM 5703 N N . LYS B 1 382 ? 43.002 25.242 -58.895 1.00 49.36 382 LYS B N 1
ATOM 5704 C CA . LYS B 1 382 ? 42.695 24.013 -59.626 1.00 50.02 382 LYS B CA 1
ATOM 5705 C C . LYS B 1 382 ? 43.433 22.801 -59.067 1.00 49.26 382 LYS B C 1
ATOM 5706 O O . LYS B 1 382 ? 42.883 21.717 -58.952 1.00 48.09 382 LYS B O 1
ATOM 5712 N N . LYS B 1 383 ? 44.684 23.004 -58.706 1.00 49.84 383 LYS B N 1
ATOM 5713 C CA . LYS B 1 383 ? 45.464 21.939 -58.102 1.00 51.12 383 LYS B CA 1
ATOM 5714 C C . LYS B 1 383 ? 44.886 21.497 -56.742 1.00 51.82 383 LYS B C 1
ATOM 5715 O O . LYS B 1 383 ? 44.714 20.297 -56.474 1.00 51.44 383 LYS B O 1
ATOM 5721 N N . VAL B 1 384 ? 44.555 22.480 -55.907 1.00 52.48 384 VAL B N 1
ATOM 5722 C CA . VAL B 1 384 ? 43.974 22.203 -54.614 1.00 53.26 384 VAL B CA 1
ATOM 5723 C C . VAL B 1 384 ? 42.659 21.469 -54.780 1.00 54.03 384 VAL B C 1
ATOM 5724 O O . VAL B 1 384 ? 42.305 20.626 -53.953 1.00 53.69 384 VAL B O 1
ATOM 5728 N N . TRP B 1 385 ? 41.937 21.794 -55.851 1.00 55.37 385 TRP B N 1
ATOM 5729 C CA . TRP B 1 385 ? 40.699 21.086 -56.191 1.00 56.81 385 TRP B CA 1
ATOM 5730 C C . TRP B 1 385 ? 40.946 19.625 -56.464 1.00 56.25 385 TRP B C 1
ATOM 5731 O O . TRP B 1 385 ? 40.118 18.781 -56.138 1.00 56.57 385 TRP B O 1
ATOM 5742 N N . LEU B 1 386 ? 42.074 19.328 -57.094 1.00 55.93 386 LEU B N 1
ATOM 5743 C CA . LEU B 1 386 ? 42.407 17.954 -57.405 1.00 56.01 386 LEU B CA 1
ATOM 5744 C C . LEU B 1 386 ? 42.822 17.254 -56.130 1.00 55.48 386 LEU B C 1
ATOM 5745 O O . LEU B 1 386 ? 42.362 16.137 -55.838 1.00 55.41 386 LEU B O 1
ATOM 5750 N N . LEU B 1 387 ? 43.689 17.908 -55.360 1.00 54.81 387 LEU B N 1
ATOM 5751 C CA . LEU B 1 387 ? 44.050 17.372 -54.052 1.00 53.93 387 LEU B CA 1
ATOM 5752 C C . LEU B 1 387 ? 42.775 17.002 -53.341 1.00 53.78 387 LEU B C 1
ATOM 5753 O O . LEU B 1 387 ? 42.673 15.935 -52.756 1.00 54.04 387 LEU B O 1
ATOM 5758 N N . ARG B 1 388 ? 41.776 17.866 -53.421 1.00 53.75 388 ARG B N 1
ATOM 5759 C CA . ARG B 1 388 ? 40.501 17.574 -52.769 1.00 54.17 388 ARG B CA 1
ATOM 5760 C C . ARG B 1 388 ? 39.836 16.304 -53.278 1.00 54.97 388 ARG B C 1
ATOM 5761 O O . ARG B 1 388 ? 39.462 15.445 -52.473 1.00 55.03 388 ARG B O 1
ATOM 5769 N N . ARG B 1 389 ? 39.672 16.171 -54.595 1.00 56.07 389 ARG B N 1
ATOM 5770 C CA . ARG B 1 389 ? 38.975 14.987 -55.133 1.00 57.10 389 ARG B CA 1
ATOM 5771 C C . ARG B 1 389 ? 39.711 13.681 -54.786 1.00 56.81 389 ARG B C 1
ATOM 5772 O O . ARG B 1 389 ? 39.097 12.690 -54.415 1.00 56.49 389 ARG B O 1
ATOM 5780 N N . MET B 1 390 ? 41.027 13.673 -54.902 1.00 56.80 390 MET B N 1
ATOM 5781 C CA . MET B 1 390 ? 41.752 12.517 -54.432 1.00 57.34 390 MET B CA 1
ATOM 5782 C C . MET B 1 390 ? 42.142 12.877 -53.023 1.00 57.35 390 MET B C 1
ATOM 5783 O O . MET B 1 390 ? 42.908 13.804 -52.809 1.00 58.26 390 MET B O 1
ATOM 5788 N N . LEU B 1 391 ? 41.588 12.176 -52.051 1.00 56.87 391 LEU B N 1
ATOM 5789 C CA . LEU B 1 391 ? 41.598 12.682 -50.684 1.00 56.33 391 LEU B CA 1
ATOM 5790 C C . LEU B 1 391 ? 40.183 12.511 -50.229 1.00 55.81 391 LEU B C 1
ATOM 5791 O O . LEU B 1 391 ? 39.922 11.921 -49.195 1.00 55.77 391 LEU B O 1
ATOM 5796 N N . SER B 1 392 ? 39.252 12.984 -51.034 1.00 55.49 392 SER B N 1
ATOM 5797 C CA . SER B 1 392 ? 37.880 12.569 -50.830 1.00 56.05 392 SER B CA 1
ATOM 5798 C C . SER B 1 392 ? 37.714 11.104 -51.224 1.00 55.57 392 SER B C 1
ATOM 5799 O O . SER B 1 392 ? 36.705 10.490 -50.930 1.00 55.72 392 SER B O 1
ATOM 5802 N N . ALA B 1 393 ? 38.722 10.540 -51.871 1.00 55.56 393 ALA B N 1
ATOM 5803 C CA . ALA B 1 393 ? 38.682 9.126 -52.241 1.00 55.90 393 ALA B CA 1
ATOM 5804 C C . ALA B 1 393 ? 39.598 8.247 -51.402 1.00 55.55 393 ALA B C 1
ATOM 5805 O O . ALA B 1 393 ? 39.892 7.124 -51.790 1.00 55.59 393 ALA B O 1
ATOM 5807 N N . MET B 1 394 ? 40.064 8.758 -50.265 1.00 55.21 394 MET B N 1
ATOM 5808 C CA . MET B 1 394 ? 40.843 7.941 -49.333 1.00 54.44 394 MET B CA 1
ATOM 5809 C C . MET B 1 394 ? 40.520 8.304 -47.893 1.00 54.23 394 MET B C 1
ATOM 5810 O O . MET B 1 394 ? 39.969 9.363 -47.624 1.00 54.64 394 MET B O 1
ATOM 5815 N N . THR B 1 395 ? 40.850 7.419 -46.963 1.00 53.95 395 THR B N 1
ATOM 5816 C CA . THR B 1 395 ? 40.653 7.715 -45.555 1.00 52.90 395 THR B CA 1
ATOM 5817 C C . THR B 1 395 ? 41.364 9.000 -45.151 1.00 52.98 395 THR B C 1
ATOM 5818 O O . THR B 1 395 ? 42.239 9.510 -45.852 1.00 52.58 395 THR B O 1
ATOM 5822 N N . GLU B 1 396 ? 40.964 9.504 -43.996 1.00 53.33 396 GLU B N 1
ATOM 5823 C CA . GLU B 1 396 ? 41.439 10.756 -43.463 1.00 54.02 396 GLU B CA 1
ATOM 5824 C C . GLU B 1 396 ? 42.908 10.620 -43.176 1.00 53.88 396 GLU B C 1
ATOM 5825 O O . GLU B 1 396 ? 43.715 11.436 -43.599 1.00 53.76 396 GLU B O 1
ATOM 5831 N N . GLU B 1 397 ? 43.245 9.565 -42.448 1.00 54.80 397 GLU B N 1
ATOM 5832 C CA . GLU B 1 397 ? 44.629 9.229 -42.153 1.00 55.42 397 GLU B CA 1
ATOM 5833 C C . GLU B 1 397 ? 45.436 9.033 -43.424 1.00 55.11 397 GLU B C 1
ATOM 5834 O O . GLU B 1 397 ? 46.529 9.558 -43.545 1.00 54.95 397 GLU B O 1
ATOM 5840 N N . GLU B 1 398 ? 44.920 8.286 -44.387 1.00 55.22 398 GLU B N 1
ATOM 5841 C CA . GLU B 1 398 ? 45.652 8.257 -45.638 1.00 56.06 398 GLU B CA 1
ATOM 5842 C C . GLU B 1 398 ? 45.771 9.683 -46.159 1.00 56.08 398 GLU B C 1
ATOM 5843 O O . GLU B 1 398 ? 46.771 10.037 -46.775 1.00 55.70 398 GLU B O 1
ATOM 5849 N N . GLY B 1 399 ? 44.745 10.493 -45.896 1.00 56.75 399 GLY B N 1
ATOM 5850 C CA . GLY B 1 399 ? 44.891 11.954 -45.945 1.00 57.43 399 GLY B CA 1
ATOM 5851 C C . GLY B 1 399 ? 46.180 12.163 -46.674 1.00 57.67 399 GLY B C 1
ATOM 5852 O O . GLY B 1 399 ? 46.224 12.025 -47.882 1.00 58.35 399 GLY B O 1
ATOM 5853 N N . LEU B 1 400 ? 47.241 12.542 -45.985 1.00 58.12 400 LEU B N 1
ATOM 5854 C CA . LEU B 1 400 ? 47.254 13.436 -44.856 1.00 57.46 400 LEU B CA 1
ATOM 5855 C C . LEU B 1 400 ? 48.685 13.643 -44.390 1.00 57.25 400 LEU B C 1
ATOM 5856 O O . LEU B 1 400 ? 49.281 14.641 -44.793 1.00 57.56 400 LEU B O 1
ATOM 5861 N N . THR B 1 401 ? 49.358 12.677 -43.763 1.00 57.14 401 THR B N 1
ATOM 5862 C CA . THR B 1 401 ? 49.900 11.432 -44.354 1.00 56.40 401 THR B CA 1
ATOM 5863 C C . THR B 1 401 ? 50.457 11.609 -45.742 1.00 55.60 401 THR B C 1
ATOM 5864 O O . THR B 1 401 ? 51.589 12.064 -45.869 1.00 55.45 401 THR B O 1
ATOM 5868 N N . LEU B 1 402 ? 49.702 11.281 -46.782 1.00 55.07 402 LEU B N 1
ATOM 5869 C CA . LEU B 1 402 ? 50.222 11.548 -48.128 1.00 54.63 402 LEU B CA 1
ATOM 5870 C C . LEU B 1 402 ? 50.578 13.025 -48.277 1.00 54.23 402 LEU B C 1
ATOM 5871 O O . LEU B 1 402 ? 51.692 13.354 -48.685 1.00 54.11 402 LEU B O 1
ATOM 5876 N N . ILE B 1 403 ? 49.656 13.920 -47.919 1.00 53.57 403 ILE B N 1
ATOM 5877 C CA . ILE B 1 403 ? 49.909 15.344 -48.091 1.00 53.04 403 ILE B CA 1
ATOM 5878 C C . ILE B 1 403 ? 51.046 15.791 -47.199 1.00 52.26 403 ILE B C 1
ATOM 5879 O O . ILE B 1 403 ? 51.908 16.552 -47.609 1.00 51.57 403 ILE B O 1
ATOM 5884 N N . LEU B 1 404 ? 51.040 15.326 -45.959 1.00 52.16 404 LEU B N 1
ATOM 5885 C CA . LEU B 1 404 ? 52.108 15.705 -45.026 1.00 52.52 404 LEU B CA 1
ATOM 5886 C C . LEU B 1 404 ? 53.485 15.209 -45.485 1.00 52.72 404 LEU B C 1
ATOM 5887 O O . LEU B 1 404 ? 54.474 15.897 -45.343 1.00 52.17 404 LEU B O 1
ATOM 5892 N N . ASN B 1 405 ? 53.541 14.026 -46.077 1.00 53.98 405 ASN B N 1
ATOM 5893 C CA . ASN B 1 405 ? 54.781 13.574 -46.708 1.00 55.22 405 ASN B CA 1
ATOM 5894 C C . ASN B 1 405 ? 55.268 14.485 -47.823 1.00 55.45 405 ASN B C 1
ATOM 5895 O O . ASN B 1 405 ? 56.429 14.872 -47.833 1.00 55.71 405 ASN B O 1
ATOM 5900 N N . LYS B 1 406 ? 54.404 14.825 -48.769 1.00 55.62 406 LYS B N 1
ATOM 5901 C CA . LYS B 1 406 ? 54.873 15.633 -49.880 1.00 56.35 406 LYS B CA 1
ATOM 5902 C C . LYS B 1 406 ? 55.375 16.975 -49.384 1.00 56.34 406 LYS B C 1
ATOM 5903 O O . LYS B 1 406 ? 55.994 17.736 -50.119 1.00 56.58 406 LYS B O 1
ATOM 5909 N N . LEU B 1 407 ? 55.135 17.261 -48.117 1.00 56.65 407 LEU B N 1
ATOM 5910 C CA . LEU B 1 407 ? 55.341 18.606 -47.623 1.00 56.28 407 LEU B CA 1
ATOM 5911 C C . LEU B 1 407 ? 56.679 18.942 -46.964 1.00 56.19 407 LEU B C 1
ATOM 5912 O O . LEU B 1 407 ? 57.285 19.935 -47.320 1.00 56.07 407 LEU B O 1
ATOM 5917 N N . SER B 1 408 ? 57.214 18.113 -46.078 1.00 56.70 408 SER B N 1
ATOM 5918 C CA . SER B 1 408 ? 57.217 16.684 -46.179 1.00 56.66 408 SER B CA 1
ATOM 5919 C C . SER B 1 408 ? 58.563 16.732 -46.859 1.00 56.77 408 SER B C 1
ATOM 5920 O O . SER B 1 408 ? 59.575 16.998 -46.226 1.00 56.57 408 SER B O 1
ATOM 5923 N N . GLU B 1 409 ? 58.536 16.645 -48.178 1.00 57.07 409 GLU B N 1
ATOM 5924 C CA . GLU B 1 409 ? 59.743 16.650 -48.981 1.00 57.25 409 GLU B CA 1
ATOM 5925 C C . GLU B 1 409 ? 59.917 17.898 -49.822 1.00 57.20 409 GLU B C 1
ATOM 5926 O O . GLU B 1 409 ? 60.623 17.849 -50.821 1.00 57.70 409 GLU B O 1
ATOM 5932 N N . THR B 1 410 ? 59.291 19.010 -49.447 1.00 57.06 410 THR B N 1
ATOM 5933 C CA . THR B 1 410 ? 59.339 20.199 -50.293 1.00 56.90 410 THR B CA 1
ATOM 5934 C C . THR B 1 410 ? 59.634 21.456 -49.513 1.00 56.89 410 THR B C 1
ATOM 5935 O O . THR B 1 410 ? 59.101 21.656 -48.439 1.00 57.50 410 THR B O 1
ATOM 5939 N N . SER B 1 411 ? 60.474 22.316 -50.066 1.00 56.50 411 SER B N 1
ATOM 5940 C CA . SER B 1 411 ? 60.935 23.480 -49.350 1.00 56.63 411 SER B CA 1
ATOM 5941 C C . SER B 1 411 ? 59.980 24.657 -49.452 1.00 56.64 411 SER B C 1
ATOM 5942 O O . SER B 1 411 ? 60.291 25.748 -48.977 1.00 56.65 411 SER B O 1
ATOM 5945 N N . SER B 1 412 ? 58.838 24.456 -50.093 1.00 56.61 412 SER B N 1
ATOM 5946 C CA . SER B 1 412 ? 57.839 25.503 -50.170 1.00 56.79 412 SER B CA 1
ATOM 5947 C C . SER B 1 412 ? 56.570 24.989 -50.802 1.00 56.88 412 SER B C 1
ATOM 5948 O O . SER B 1 412 ? 56.576 23.996 -51.527 1.00 56.83 412 SER B O 1
ATOM 5951 N N . ASN B 1 413 ? 55.471 25.672 -50.530 1.00 57.15 413 ASN B N 1
ATOM 5952 C CA . ASN B 1 413 ? 54.223 25.307 -51.162 1.00 57.74 413 ASN B CA 1
ATOM 5953 C C . ASN B 1 413 ? 54.323 25.474 -52.680 1.00 57.92 413 ASN B C 1
ATOM 5954 O O . ASN B 1 413 ? 53.742 24.709 -53.442 1.00 57.30 413 ASN B O 1
ATOM 5959 N N . GLU B 1 414 ? 55.090 26.479 -53.087 1.00 58.73 414 GLU B N 1
ATOM 5960 C CA . GLU B 1 414 ? 55.491 26.692 -54.465 1.00 60.09 414 GLU B CA 1
ATOM 5961 C C . GLU B 1 414 ? 55.961 25.405 -55.132 1.00 60.52 414 GLU B C 1
ATOM 5962 O O . GLU B 1 414 ? 55.370 24.942 -56.111 1.00 59.94 414 GLU B O 1
ATOM 5968 N N . GLU B 1 415 ? 57.032 24.830 -54.583 1.00 61.29 415 GLU B N 1
ATOM 5969 C CA . GLU B 1 415 ? 57.606 23.595 -55.102 1.00 62.27 415 GLU B CA 1
ATOM 5970 C C . GLU B 1 415 ? 56.619 22.436 -54.999 1.00 62.17 415 GLU B C 1
ATOM 5971 O O . GLU B 1 415 ? 56.414 21.675 -55.939 1.00 62.26 415 GLU B O 1
ATOM 5977 N N . PHE B 1 416 ? 56.003 22.307 -53.839 1.00 62.22 416 PHE B N 1
ATOM 5978 C CA . PHE B 1 416 ? 54.988 21.294 -53.649 1.00 62.02 416 PHE B CA 1
ATOM 5979 C C . PHE B 1 416 ? 53.997 21.367 -54.796 1.00 62.77 416 PHE B C 1
ATOM 5980 O O . PHE B 1 416 ? 53.535 20.338 -55.290 1.00 63.04 416 PHE B O 1
ATOM 5988 N N . LEU B 1 417 ? 53.664 22.584 -55.222 1.00 63.41 417 LEU B N 1
ATOM 5989 C CA . LEU B 1 417 ? 52.658 22.756 -56.274 1.00 64.07 417 LEU B CA 1
ATOM 5990 C C . LEU B 1 417 ? 53.213 22.379 -57.649 1.00 65.15 417 LEU B C 1
ATOM 5991 O O . LEU B 1 417 ? 52.501 21.791 -58.471 1.00 65.38 417 LEU B O 1
ATOM 5996 N N . LYS B 1 418 ? 54.484 22.701 -57.885 1.00 66.22 418 LYS B N 1
ATOM 5997 C CA . LYS B 1 418 ? 55.159 22.277 -59.104 1.00 67.36 418 LYS B CA 1
ATOM 5998 C C . LYS B 1 418 ? 54.973 20.785 -59.342 1.00 67.76 418 LYS B C 1
ATOM 5999 O O . LYS B 1 418 ? 54.852 20.345 -60.475 1.00 68.28 418 LYS B O 1
ATOM 6005 N N . LEU B 1 419 ? 54.915 20.011 -58.270 1.00 68.24 419 LEU B N 1
ATOM 6006 C CA . LEU B 1 419 ? 54.819 18.564 -58.383 1.00 68.60 419 LEU B CA 1
ATOM 6007 C C . LEU B 1 419 ? 53.407 18.079 -58.619 1.00 68.90 419 LEU B C 1
ATOM 6008 O O . LEU B 1 419 ? 53.108 16.912 -58.403 1.00 68.89 419 LEU B O 1
ATOM 6013 N N . ILE B 1 420 ? 52.529 18.966 -59.055 1.00 69.57 420 ILE B N 1
ATOM 6014 C CA . ILE B 1 420 ? 51.197 18.526 -59.447 1.00 69.93 420 ILE B CA 1
ATOM 6015 C C . ILE B 1 420 ? 50.895 18.990 -60.857 1.00 69.92 420 ILE B C 1
ATOM 6016 O O . ILE B 1 420 ? 50.073 18.391 -61.540 1.00 70.39 420 ILE B O 1
#

Radius of gyration: 29.33 Å; Cα contacts (8 Å, |Δi|>4): 1531; chains: 2; bounding box: 66×77×96 Å

B-factor: mean 53.69, std 28.03, range [15.69, 500.0]

CATH classification: 1.10.720.10 (+2 more: 2.40.50.140, 3.40.50.300)

Foldseek 3Di:
DQVAVVLVLQVPDDPVLLVVLLVVQVDPPLVVDDSSVSSVVQQCSVPDPRQKGKDKAFWDQDPVQWTWGAHLVCLRPDDVVIETGGNCRCVVLVDDGQKIWIAIWGAQDVPHHHIYRPDTQDILSHGRQFDALVVFAFDDFQEFQQLDDFLLPPLSQLCVQQFTHGQLFLEEEEAEPLRCPLVSLQSSLVSCCVRPVQEAEEEEEAQEADCVVCPVPPRHDHSYRYDYNPDQLVVRLVSLVSNQSNVRVNFSAAHRYEYEYEALLVVQVSVFVPDDDPPDADPPNGDDPPVVSSLVRSLSRGQGDPTYGYHYYHYQYPPHPDDNSVVVVVSCPPRGFWYWYFDPVCSVVPDPPRTDRLVGYGPPCCSYDPPLSVVLSVVLNVVPVVDDPVVSVVVVSVLSVVARHSVRSSVVD/DKAWWDQDPPQWTWGADLVVLRDDDPVIHTACSPRPPPCPDDGLWMFDADPVHPDTDDILNHVADALVPFAFDDFQEWQQLDDFLLPVLSQLCLFLFTDGQLFLEEEEDEPQQCVLVSLQSSQASCCVRPVQEQEEEEEAQADPVSQVVSPVSGDHSYRYHHVPHQLVRSLVSLVSNLSNQSVNFRVAHRYEYEYEALLRQQVSQQVPDDDDAPQADLVGRPVRDVVSCVSSVSRGAGDVGYTYHYYHYQYDNPPGCNRNPSCVNCVPVGQWYWYFDPCCVVVPHPNRTQSLPGYGPPCVSPDPPLSNVQSVVLNVVLVVDDSCVRPVVLCVLSVPDRHSVVSSVVD

Secondary structure (DSSP, 8-state):
-TTSSTHHHHHHS-HHHHHHHHHHTT-TTGGGS-HHHHHHHHHHGGGSSSSEEEEEEEEEE-TTS-EEEE-GGGTT---SS-EEE-HHHHHHTT--TT-EEEEEEEPP-SSS-SEEEEEEEEETTEE--PPPGGGSPEE---SB-----STT-HHHHHHHHHS--BTT-EEEEEE-TT--HHHHHHHHHHHHHHH-TTSEEEEEE-S--HHHHSSSSSS--SEEEE--TTS-HHHHHHHHHHHHHHHHHHHHTT-EEEEEEE-HHHHHHHHHHHS---S---SSS--SS-SHHHHHHHHT-EEESSS-EEEEEEEEE-SSS-SHHHHHHHHTTT--SEEEEBPHHHHTTT-SS-B-STT-EETTGGGTS-HHHHHHHHHHHHHHTTS-HHHHHHHHHHHHHT-SSHHHHHHH-/-EEEEEE-SSS-EEEEPGGGTT---TT-EEE-SSSSSSS---TT-EEE-----S--SEESS-----TTTS-EE---SB-----STT-HHHHHHHHHS--BTT-EEEEEE-TTSSHHHHHHHHHHHHHHH-TTSEEEEEEEEE-HHHHHHHHTTS-SEEEEEETTS-HHHHHHHHHHHHHHHHHHHHTT-EEEEEEE-HHHHHHHHHHHS-S-SS--SSS--TTBTBTHHHHHTT-BEESSS-EEEEEEEEE-SSS-TTTBTTHHHHTT--SEEEEB-HHHHTTT-SS-B-GGG-EETTGGGTS-HHHHHHHHHHHHTTTTS-TTHHHHHHHHHHHT-SSHHHHHHT-

Nearest PDB structures (foldseek):
  3l0o-assembly1_A  TM=1.002E+00  e=2.800E-87  Thermotoga maritima
  3l0o-assembly1_B  TM=9.879E-01  e=2.980E-60  Thermotoga maritima
  8q3p-assembly1_a  TM=8.593E-01  e=5.187E-51  Escherichia
  5jji-assembly1_E  TM=8.600E-01  e=1.131E-49  Escherichia coli O157:H7
  5jjk-assembly1_E  TM=9.491E-01  e=1.672E-45  Escherichia coli O157:H7

Sequence (760 aa):
EQKTISISELESMNIKQLYEIAKSLGIPRYTSMRKRDLIFAILKAQTESTGYFFGEGVLEIHPEGFGFLRRIEDNLLPSNDDIYISPSQIRKFNLNTGDIISGVIRKPKEGEKYFAMIKIEAINYRPVDRVNFDNLTPDYPRERFILETDPKIYSTRLIDLFAPIGKGQRGMIVAPPKAGKTTILKEIANGIAENHPDTIRIILLIDERPEEVTDIRESTNAIVIAAPFDMPPDKQVKVAELTLEMAKRLVEFNYDVVILLDSLTRLARVYNIVVPPSGKLLTGGVDPAALYKPKRFFGAARNTREGGSLTIIATALVETGSKMDEVIFEEFKGTGNMELVLSRQLANKRIFPAINLLLSGTRREELLLDEETLKKVWLLRRMLSAMTEEEGLTLILNKLSETSSNEEFLKLIGEGVLEIHPEGFGFLRRIEDNLLPSNDDIYISPSQIRKFNLNTGDIISGVIAMIKIEAINYRPRVNFDNLTPDYPRERFILETDPKIYSTRLIDLFAPIGKGQRGMIVAPPKAGKTTILKEIANGIAENHPDTIRIILLIDERPEEVTDIRESTNAIVIAAPFDMPPDKQVKVAELTLEMAKRLVEFNYDVVILLDSLTRLARVYNIVVPPSGKLLTGGVDPAALYKPKRFFGAARNTREGGSLTIIATALVETGSKMDEVIFEEFKGTGNMELVLSRQLANKRIFPAINLLLSGTRREELLL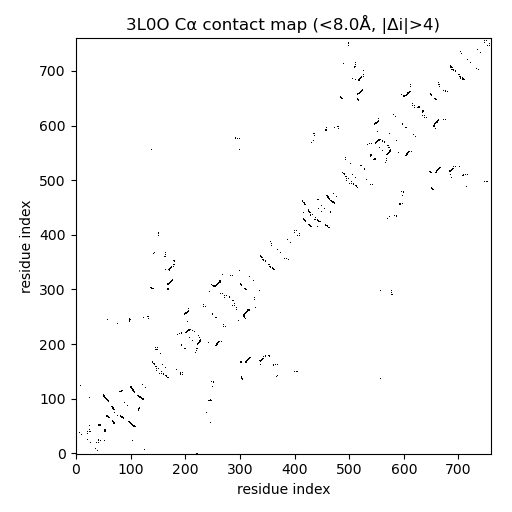DEETLKKVWLLRRMLSAMTEEEGLTLILNKLSETSSNEEFLKLI

Organism: Thermotoga maritima (strain ATCC 43589 / DSM 3109 / JCM 10099 / NBRC 100826 / MSB8) (NCBI:txid243274)

InterPro domains:
  IPR000194 ATPase, F1/V1/A1 complex, alpha/beta subunit, nucleotide-binding domain [PF00006] (164-367)
  IPR003593 AAA+ ATPase domain [SM00382] (174-359)
  IPR004665 Transcription termination factor Rho [MF_01884] (1-423)
  IPR004665 Transcription termination factor Rho [PTHR46425] (1-422)
  IPR004665 Transcription termination factor Rho [TIGR00767] (9-421)
  IPR011112 Rho termination factor-like, N-terminal [PF07498] (12-53)
  IPR011112 Rho termination factor-like, N-terminal [SM00959] (12-54)
  IPR011113 Rho termination factor, RNA-binding domain [PF07497] (59-132)
  IPR011113 Rho termination factor, RNA-binding domain [PS51856] (55-130)
  IPR011113 Rho termination factor, RNA-binding domain [cd04459] (58-125)
  IPR011129 Cold-shock domain [SM00357] (59-125)
  IPR012340 Nucleic acid-binding, OB-fold [G3DSA:2.40.50.140] (53-130)
  IPR012340 Nucleic acid-binding, OB-fold [SSF50249] (57-131)
  IPR027417 P-loop containing nucleoside triphosphate hydrolase [G3DSA:3.40.50.300] (137-427)
  IPR027417 P-loop containing nucleoside triphosphate hydrolase [SSF52540] (98-375)
  IPR036269 Rho termination factor, N-terminal domain superfamily [SSF68912] (9-53)
  IPR041703 Transcription termination factor Rho, ATP binding domain [cd01128] (161-408)

Solvent-accessible surface area: 32540 Å² total; per-residue (Å²): 20,67,134,28,23,16,39,55,5,0,67,74,4,92,84,173,24,0,64,68,0,0,148,50,5,56,22,112,183,48,98,78,52,166,68,105,72,3,0,108,26,0,43,131,3,73,113,88,122,53,23,76,2,8,6,34,3,2,0,45,48,68,134,127,26,55,0,53,0,42,13,24,112,50,21,4,27,79,40,90,59,2,0,62,0,26,51,60,28,19,172,158,39,94,8,48,35,0,0,7,0,0,0,0,0,26,37,64,108,170,61,78,141,76,31,9,8,86,78,5,3,0,14,0,24,105,62,102,183,53,79,56,3,104,113,10,44,22,6,8,5,102,118,58,0,81,0,37,38,70,48,124,57,39,3,1,0,1,2,10,5,2,1,0,0,0,39,1,1,1,0,14,0,10,1,4,77,174,9,29,27,32,61,7,7,50,44,0,0,55,1,0,20,117,56,33,100,123,2,10,13,0,2,1,3,8,33,5,86,84,151,38,12,67,50,8,98,119,45,21,67,10,7,10,0,4,6,41,116,123,54,66,46,67,72,8,12,118,6,0,54,6,0,16,59,2,0,15,18,0,0,21,33,86,44,43,1,0,0,1,0,6,4,4,5,74,2,2,78,10,5,36,130,46,29,107,128,62,72,45,90,53,98,14,42,1,12,8,36,4,9,62,64,0,28,95,3,0,0,3,0,26,22,7,109,97,19,6,2,0,0,0,0,0,0,7,20,30,78,60,70,24,137,41,11,101,28,5,52,54,20,3,74,23,4,11,5,6,61,2,22,5,11,126,73,0,8,115,100,190,33,101,15,3,2,16,7,65,115,3,16,12,74,83,35,96,52,15,9,91,120,107,21,11,97,36,5,99,77,0,44,116,91,6,79,84,59,76,58,57,82,0,4,53,70,5,24,82,61,0,47,126,14,79,30,9,107,48,0,22,130,112,72,57,77,5,0,0,43,60,41,132,134,23,53,0,61,2,16,40,43,145,51,24,2,32,82,40,154,91,29,11,103,2,30,65,52,33,22,154,166,81,127,13,67,30,0,6,5,0,24,6,84,80,71,17,131,126,11,109,17,34,0,94,93,152,178,73,84,6,121,109,5,65,82,31,110,8,120,114,62,1,77,0,37,46,69,41,133,53,49,3,1,0,2,2,7,7,3,0,2,2,0,26,2,1,58,0,2,0,14,1,8,57,156,2,29,44,18,67,4,4,42,42,1,2,54,1,1,18,118,54,32,94,132,6,35,34,0,3,0,0,2,24,12,29,9,2,23,10,12,20,3,97,78,66,10,85,30,43,7,0,1,0,19,9,29,28,34,28,71,96,6,13,126,0,0,57,14,0,10,45,1,0,16,16,2,0,21,19,83,27,40,1,2,0,3,0,4,2,0,3,54,0,2,32,5,11,11,50,55,19,96,84,96,24,175,135,82,110,14,41,8,5,65,42,3,12,134,62,0,75,117,5,4,33,4,6,57,27,9,171,89,8,11,2,0,0,0,0,0,0,2,18,34,76,42,67,3,142,28,10,81,30,4,30,108,89,4,126,50,54,13,14,2,59,2,19,4,11,108,89,0,9,105,82,87,32,105,18,0,1,18,9,68,116,5,22,17,129,70,52,109,59,22,9,89,126,107,18,24,121,44,7,134,71,0,54,144,90,6,75,88,55,99,50,68,76,4,3,42,73,5,19,81,58,0,24,138,14,81,26,9,101,70,0,25,137,112,66